Protein 3R1X (pdb70)

Radius of gyration: 31.53 Å; Cα contacts (8 Å, |Δi|>4): 2637; chains: 4; bounding box: 79×83×68 Å

Secondary structure (DSSP, 8-state):
-----EEEEEEE-SS-EEEEEEETTEEEEEEEES--TT--TT--HHHHHHHHTTTT--SS--B-----STTSSS--PPEESSEEHHHHHHSPEEEETTEEE---EEEEETTEEE---HHHHHHHHHHHS--SEE---SSEEEEEE-SSEEEEEEEE-HHHHHHIIIIISGGGTT-------HHHHHHHHHHHHT-SS-HHHHHHHHHHHHTTSS-GGGHHHHHHHHHHHHHHHHHTTTS--SSPEEEEE-HHHHHHHHHHHHHTT--EEEEEHHHHHHHHHHHHHHHHH-/--EEEEEEE-SS-EEEEEEETTEEEEEEEES--TT--TT--HHHHHHHHTTTT--SS--B-----STTSSS--PPEESSEEGGGGGGSPEEEETTEEE---EEEEETTEEE---HHHHHHHHHHHS--SEE---TTEEEEEE-SSEEEEEEEE-HHHHHHHHHHSSSSSTT-------HHHHHHHHHHHHH-SS-HHHHHHHHHHHHTTSS-GGGHHHHHHHHHHHHHHHHHTTTS--SSPEEEEE-HHHHHHHHHHHHHTT--EEEEEHHHHHHHHHHHHHHHHH-/--EEEEEEE-SS-EEEEEEETTEEEEEEEES--TT--TT--HHHHHHHHTTTT--SS--B-----STTSSS--PPEESSEEGGGGGGSPEEEETTEEE---EEEEETTEEE---HHHHHHHHHHHS--SEE---SSEEEEEE-SSEEEEEEEE-HHHHHHIIIIISTTTTT-------HHHHHHHHHHHHT-SS-HHHHHHHHHHHHTTSS-GGGHHHHHHHHHHHHHHHHHTTTT--SSPEEEEE-HHHHHHHHHHHHHTT--EEEEEHHHHHHHHHHHHHHHHH-/--EEEEEEE-SS-EEEEEEETTEEEEEEEES--TT--SS--HHHHHHHHTTTS--TT--B-----STTSSS--PPEESSEEHHHHTTSPEE-SSSBEE---EEEEETTEEE---HHHHHHHHHHHS--SEE---TTEEEEEE-SSEEEEEEEE-HHHHHHHHHHSSGGGTT-------HHHHHHHHHHHHT-SS-HHHHHHHHHHHHTTSS-GGGHHHHHHHHHHHHHHHHHTTTT--SS-EEEEE-HHHHHHHHHHHHHTT--EEEEEHHHHHHHHHHHHHHHHH-

CATH classification: 3.30.420.300 (+1 more: 3.30.420.310)

Structure (mmCIF, N/CA/C/O backbone):
data_3R1X
#
_entry.id   3R1X
#
_cell.length_a   85.509
_cell.length_b   134.026
_cell.length_c   139.906
_cell.angle_alpha   90.00
_cell.angle_beta   90.00
_cell.angle_gamma   90.00
#
_symmetry.space_group_name_H-M   'P 21 21 21'
#
loop_
_entity.id
_entity.type
_entity.pdbx_description
1 polymer '2-oxo-3-deoxygalactonate kinase'
2 non-polymer 'FORMIC ACID'
3 non-polymer GLYCEROL
4 water water
#
loop_
_atom_site.group_PDB
_atom_site.id
_atom_site.type_symbol
_atom_site.label_atom_id
_atom_site.label_alt_id
_atom_site.label_comp_id
_atom_site.label_asym_id
_atom_site.label_entity_id
_atom_site.label_seq_id
_atom_site.pdbx_PDB_ins_code
_atom_site.Cartn_x
_atom_site.Cartn_y
_atom_site.Cartn_z
_atom_site.occupancy
_atom_site.B_iso_or_equiv
_atom_site.auth_seq_id
_atom_site.auth_comp_id
_atom_site.auth_asym_id
_atom_site.auth_atom_id
_atom_site.pdbx_PDB_model_num
ATOM 1 N N . SER A 1 1 ? 75.863 112.092 14.803 1.00 70.97 -2 SER A N 1
ATOM 2 C CA . SER A 1 1 ? 75.803 111.367 16.101 1.00 68.72 -2 SER A CA 1
ATOM 3 C C . SER A 1 1 ? 74.430 111.577 16.792 1.00 64.92 -2 SER A C 1
ATOM 4 O O . SER A 1 1 ? 73.622 112.410 16.355 1.00 64.83 -2 SER A O 1
ATOM 7 N N . ASN A 1 2 ? 74.163 110.819 17.861 1.00 62.41 -1 ASN A N 1
ATOM 8 C CA . ASN A 1 2 ? 72.788 110.685 18.408 1.00 58.56 -1 ASN A CA 1
ATOM 9 C C . ASN A 1 2 ? 72.555 111.664 19.558 1.00 55.57 -1 ASN A C 1
ATOM 10 O O . ASN A 1 2 ? 73.067 111.459 20.662 1.00 54.31 -1 ASN A O 1
ATOM 15 N N . ALA A 1 3 ? 71.770 112.708 19.317 1.00 53.60 0 ALA A N 1
ATOM 16 C CA . ALA A 1 3 ? 71.538 113.732 20.333 1.00 51.34 0 ALA A CA 1
ATOM 17 C C . ALA A 1 3 ? 70.787 113.201 21.563 1.00 49.24 0 ALA A C 1
ATOM 18 O O . ALA A 1 3 ? 70.889 113.791 22.647 1.00 47.97 0 ALA A O 1
ATOM 36 N N . THR A 1 5 ? 71.351 110.664 23.259 1.00 49.44 2 THR A N 1
ATOM 37 C CA . THR A 1 5 ? 72.283 110.165 24.279 1.00 49.17 2 THR A CA 1
ATOM 38 C C . THR A 1 5 ? 73.036 111.322 24.935 1.00 47.81 2 THR A C 1
ATOM 39 O O . THR A 1 5 ? 73.825 111.083 25.830 1.00 48.18 2 THR A O 1
ATOM 43 N N . ALA A 1 6 ? 72.787 112.565 24.507 1.00 46.09 3 ALA A N 1
ATOM 44 C CA . ALA A 1 6 ? 73.508 113.715 25.042 1.00 46.48 3 ALA A CA 1
ATOM 45 C C . ALA A 1 6 ? 72.863 114.180 26.343 1.00 44.41 3 ALA A C 1
ATOM 46 O O . ALA A 1 6 ? 71.637 114.179 26.466 1.00 44.18 3 ALA A O 1
ATOM 48 N N A ARG A 1 7 ? 73.694 114.513 27.324 0.54 44.35 4 ARG A N 1
ATOM 49 N N B ARG A 1 7 ? 73.678 114.522 27.332 0.46 44.46 4 ARG A N 1
ATOM 50 C CA A ARG A 1 7 ? 73.223 115.121 28.550 0.54 42.64 4 ARG A CA 1
ATOM 51 C CA B ARG A 1 7 ? 73.162 115.077 28.567 0.46 42.80 4 ARG A CA 1
ATOM 52 C C A ARG A 1 7 ? 73.024 116.589 28.227 0.54 41.78 4 ARG A C 1
ATOM 53 C C B ARG A 1 7 ? 73.110 116.584 28.372 0.46 41.92 4 ARG A C 1
ATOM 54 O O A ARG A 1 7 ? 73.720 117.140 27.370 0.54 42.21 4 ARG A O 1
ATOM 55 O O B ARG A 1 7 ? 73.999 117.159 27.740 0.46 42.43 4 ARG A O 1
ATOM 70 N N . TYR A 1 8 ? 72.053 117.211 28.883 1.00 40.38 5 TYR A N 1
ATOM 71 C CA . TYR A 1 8 ? 71.930 118.683 28.869 1.00 40.07 5 TYR A CA 1
ATOM 72 C C . TYR A 1 8 ? 71.278 119.140 30.170 1.00 38.75 5 TYR A C 1
ATOM 73 O O . TYR A 1 8 ? 70.619 118.345 30.854 1.00 39.53 5 TYR A O 1
ATOM 82 N N . ILE A 1 9 ? 71.439 120.415 30.497 1.00 38.46 6 ILE A N 1
ATOM 83 C CA . ILE A 1 9 ? 70.838 120.988 31.694 1.00 37.89 6 ILE A CA 1
ATOM 84 C C . ILE A 1 9 ? 69.852 122.066 31.255 1.00 37.43 6 ILE A C 1
ATOM 85 O O . ILE A 1 9 ? 70.194 122.945 30.458 1.00 38.63 6 ILE A O 1
ATOM 90 N N . ALA A 1 10 ? 68.619 121.946 31.722 1.00 36.61 7 ALA A N 1
ATOM 91 C CA . ALA A 1 10 ? 67.546 122.905 31.420 1.00 36.90 7 ALA A CA 1
ATOM 92 C C . ALA A 1 10 ? 67.396 123.772 32.659 1.00 36.34 7 ALA A C 1
ATOM 93 O O . ALA A 1 10 ? 67.372 123.251 33.750 1.00 36.81 7 ALA A O 1
ATOM 95 N N . ILE A 1 11 ? 67.310 125.094 32.473 1.00 36.99 8 ILE A N 1
ATOM 96 C CA . ILE A 1 11 ? 67.099 126.038 33.571 1.00 36.00 8 ILE A CA 1
ATOM 97 C C . ILE A 1 11 ? 65.928 126.930 33.220 1.00 36.31 8 ILE A C 1
ATOM 98 O O . ILE A 1 11 ? 65.846 127.424 32.100 1.00 34.71 8 ILE A O 1
ATOM 103 N N . ASP A 1 12 ? 65.014 127.121 34.189 1.00 36.35 9 ASP A N 1
ATOM 104 C CA . ASP A 1 12 ? 63.983 128.154 34.104 1.00 36.91 9 ASP A CA 1
ATOM 105 C C . ASP A 1 12 ? 64.251 129.098 35.266 1.00 37.67 9 ASP A C 1
ATOM 106 O O . ASP A 1 12 ? 64.052 128.737 36.434 1.00 35.41 9 ASP A O 1
ATOM 111 N N . TRP A 1 13 ? 64.802 130.276 34.951 1.00 37.82 10 TRP A N 1
ATOM 112 C CA . TRP A 1 13 ? 65.272 131.182 35.988 1.00 38.26 10 TRP A CA 1
ATOM 113 C C . TRP A 1 13 ? 64.417 132.454 36.038 1.00 38.96 10 TRP A C 1
ATOM 114 O O . TRP A 1 13 ? 64.595 133.382 35.238 1.00 38.91 10 TRP A O 1
ATOM 125 N N . GLY A 1 14 ? 63.461 132.486 36.952 1.00 39.17 11 GLY A N 1
ATOM 126 C CA . GLY A 1 14 ? 62.536 133.636 37.049 1.00 40.97 11 GLY A CA 1
ATOM 127 C C . GLY A 1 14 ? 63.032 134.719 38.007 1.00 41.89 11 GLY A C 1
ATOM 128 O O . GLY A 1 14 ? 64.134 134.636 38.565 1.00 41.48 11 GLY A O 1
ATOM 129 N N . SER A 1 15 ? 62.219 135.744 38.206 1.00 44.08 12 SER A N 1
ATOM 130 C CA . SER A 1 15 ? 62.561 136.805 39.147 1.00 45.57 12 SER A CA 1
ATOM 131 C C . SER A 1 15 ? 62.613 136.286 40.584 1.00 45.50 12 SER A C 1
ATOM 132 O O . SER A 1 15 ? 63.395 136.792 41.368 1.00 45.66 12 SER A O 1
ATOM 135 N N . THR A 1 16 ? 61.828 135.258 40.922 1.00 45.27 13 THR A N 1
ATOM 136 C CA . THR A 1 16 ? 61.720 134.795 42.336 1.00 47.97 13 THR A CA 1
ATOM 137 C C . THR A 1 16 ? 61.821 133.279 42.580 1.00 47.37 13 THR A C 1
ATOM 138 O O . THR A 1 16 ? 61.670 132.846 43.714 1.00 50.28 13 THR A O 1
ATOM 142 N N . ASN A 1 17 ? 62.075 132.480 41.542 1.00 45.99 14 ASN A N 1
ATOM 143 C CA . ASN A 1 17 ? 62.215 131.020 41.652 1.00 45.23 14 ASN A CA 1
ATOM 144 C C . ASN A 1 17 ? 63.264 130.602 40.605 1.00 42.49 14 ASN A C 1
ATOM 145 O O . ASN A 1 17 ? 63.435 131.254 39.566 1.00 41.46 14 ASN A O 1
ATOM 150 N N . LEU A 1 18 ? 63.991 129.541 40.899 1.00 40.71 15 LEU A N 1
ATOM 151 C CA . LEU A 1 18 ? 64.946 128.954 39.979 1.00 38.69 15 LEU A CA 1
ATOM 152 C C . LEU A 1 18 ? 64.663 127.458 39.973 1.00 37.77 15 LEU A C 1
ATOM 153 O O . LEU A 1 18 ? 64.589 126.843 41.042 1.00 37.90 15 LEU A O 1
ATOM 158 N N . ARG A 1 19 ? 64.481 126.893 38.785 1.00 36.62 16 ARG A N 1
ATOM 159 C CA . ARG A 1 19 ? 64.329 125.441 38.603 1.00 36.51 16 ARG A CA 1
ATOM 160 C C . ARG A 1 19 ? 65.355 124.929 37.611 1.00 35.79 16 ARG A C 1
ATOM 161 O O . ARG A 1 19 ? 65.620 125.568 36.607 1.00 35.34 16 ARG A O 1
ATOM 169 N N . ALA A 1 20 ? 65.939 123.774 37.909 1.00 36.90 17 ALA A N 1
ATOM 170 C CA . ALA A 1 20 ? 67.003 123.186 37.099 1.00 36.29 17 ALA A CA 1
ATOM 171 C C . ALA A 1 20 ? 66.669 121.696 36.928 1.00 36.55 17 ALA A C 1
ATOM 172 O O . ALA A 1 20 ? 66.137 121.065 37.839 1.00 36.20 17 ALA A O 1
ATOM 174 N N . TRP A 1 21 ? 66.955 121.174 35.736 1.00 36.13 18 TRP A N 1
ATOM 175 C CA . TRP A 1 21 ? 66.760 119.773 35.427 1.00 36.43 18 TRP A CA 1
ATOM 176 C C . TRP A 1 21 ? 67.968 119.265 34.656 1.00 36.88 18 TRP A C 1
ATOM 177 O O . TRP A 1 21 ? 68.415 119.922 33.712 1.00 37.68 18 TRP A O 1
ATOM 188 N N . LEU A 1 22 ? 68.474 118.085 35.040 1.00 38.21 19 LEU A N 1
ATOM 189 C CA . LEU A 1 22 ? 69.489 117.348 34.251 1.00 37.21 19 LEU A CA 1
ATOM 190 C C . LEU A 1 22 ? 68.770 116.294 33.448 1.00 37.64 19 LEU A C 1
ATOM 191 O O . LEU A 1 22 ? 68.108 115.424 34.029 1.00 37.90 19 LEU A O 1
ATOM 196 N N . TYR A 1 23 ? 68.925 116.347 32.126 1.00 37.00 20 TYR A N 1
ATOM 197 C CA . TYR A 1 23 ? 68.316 115.425 31.219 1.00 37.00 20 TYR A CA 1
ATOM 198 C C . TYR A 1 23 ? 69.317 114.669 30.373 1.00 39.11 20 TYR A C 1
ATOM 199 O O . TYR A 1 23 ? 70.429 115.155 30.110 1.00 39.12 20 TYR A O 1
ATOM 208 N N . GLN A 1 24 ? 68.905 113.483 29.938 1.00 39.59 21 GLN A N 1
ATOM 209 C CA . GLN A 1 24 ? 69.589 112.763 28.903 1.00 40.71 21 GLN A CA 1
ATOM 210 C C . GLN A 1 24 ? 68.516 112.279 27.990 1.00 40.73 21 GLN A C 1
ATOM 211 O O . GLN A 1 24 ? 67.760 111.379 28.356 1.00 41.32 21 GLN A O 1
ATOM 217 N N . GLY A 1 25 ? 68.424 112.894 26.820 1.00 39.65 22 GLY A N 1
ATOM 218 C CA . GLY A 1 25 ? 67.304 112.668 25.921 1.00 40.91 22 GLY A CA 1
ATOM 219 C C . GLY A 1 25 ? 65.993 113.094 26.561 1.00 40.21 22 GLY A C 1
ATOM 220 O O . GLY A 1 25 ? 65.864 114.244 26.980 1.00 39.52 22 GLY A O 1
ATOM 221 N N . GLU A 1 26 ? 65.024 112.165 26.634 1.00 39.57 23 GLU A N 1
ATOM 222 C CA . GLU A 1 26 ? 63.747 112.455 27.261 1.00 38.91 23 GLU A CA 1
ATOM 223 C C . GLU A 1 26 ? 63.737 112.047 28.736 1.00 38.70 23 GLU A C 1
ATOM 224 O O . GLU A 1 26 ? 62.703 112.129 29.368 1.00 40.10 23 GLU A O 1
ATOM 230 N N . GLU A 1 27 ? 64.874 111.611 29.268 1.00 38.04 24 GLU A N 1
ATOM 231 C CA . GLU A 1 27 ? 64.972 111.100 30.638 1.00 38.53 24 GLU A CA 1
ATOM 232 C C . GLU A 1 27 ? 65.423 112.213 31.553 1.00 38.62 24 GLU A C 1
ATOM 233 O O . GLU A 1 27 ? 66.507 112.792 31.352 1.00 36.84 24 GLU A O 1
ATOM 239 N N . CYS A 1 28 ? 64.602 112.534 32.550 1.00 39.33 25 CYS A N 1
ATOM 240 C CA . CYS A 1 28 ? 64.977 113.556 33.537 1.00 39.14 25 CYS A CA 1
ATOM 241 C C . CYS A 1 28 ? 65.765 112.805 34.631 1.00 39.94 25 CYS A C 1
ATOM 242 O O . CYS A 1 28 ? 65.193 112.032 35.376 1.00 40.12 25 CYS A O 1
ATOM 245 N N . LEU A 1 29 ? 67.082 112.975 34.643 1.00 39.84 26 LEU A N 1
ATOM 246 C CA . LEU A 1 29 ? 67.974 112.281 35.571 1.00 41.88 26 LEU A CA 1
ATOM 247 C C . LEU A 1 29 ? 67.871 112.869 36.996 1.00 42.85 26 LEU A C 1
ATOM 248 O O . LEU A 1 29 ? 67.909 112.128 37.964 1.00 44.07 26 LEU A O 1
ATOM 253 N N . GLU A 1 30 ? 67.782 114.195 37.108 1.00 41.84 27 GLU A N 1
ATOM 254 C CA . GLU A 1 30 ? 67.587 114.843 38.398 1.00 42.97 27 GLU A CA 1
ATOM 255 C C . GLU A 1 30 ? 66.953 116.210 38.227 1.00 41.02 27 GLU A C 1
ATOM 256 O O . GLU A 1 30 ? 67.136 116.859 37.201 1.00 39.75 27 GLU A O 1
ATOM 262 N N . SER A 1 31 ? 66.230 116.655 39.242 1.00 41.45 28 SER A N 1
ATOM 263 C CA . SER A 1 31 ? 65.744 118.031 39.261 1.00 40.95 28 SER A CA 1
ATOM 264 C C . SER A 1 31 ? 66.011 118.734 40.603 1.00 41.65 28 SER A C 1
ATOM 265 O O . SER A 1 31 ? 66.029 118.069 41.643 1.00 42.39 28 SER A O 1
ATOM 268 N N . ARG A 1 32 ? 66.237 120.056 40.546 1.00 40.65 29 ARG A N 1
ATOM 269 C CA . ARG A 1 32 ? 66.513 120.891 41.724 1.00 42.28 29 ARG A CA 1
ATOM 270 C C . ARG A 1 32 ? 65.815 122.244 41.618 1.00 41.89 29 ARG A C 1
ATOM 271 O O . ARG A 1 32 ? 65.581 122.725 40.513 1.00 41.82 29 ARG A O 1
ATOM 279 N N . GLN A 1 33 ? 65.515 122.857 42.767 1.00 43.44 30 GLN A N 1
ATOM 280 C CA . GLN A 1 33 ? 64.845 124.163 42.823 1.00 43.97 30 GLN A CA 1
ATOM 281 C C . GLN A 1 33 ? 65.493 124.990 43.893 1.00 45.52 30 GLN A C 1
ATOM 282 O O . GLN A 1 33 ? 66.058 124.439 44.829 1.00 45.98 30 GLN A O 1
ATOM 288 N N . SER A 1 34 ? 65.373 126.308 43.753 1.00 45.17 31 SER A N 1
ATOM 289 C CA . SER A 1 34 ? 65.965 127.260 44.697 1.00 46.95 31 SER A CA 1
ATOM 290 C C . SER A 1 34 ? 65.097 128.514 44.686 1.00 46.88 31 SER A C 1
ATOM 291 O O . SER A 1 34 ? 64.488 128.845 43.677 1.00 45.57 31 SER A O 1
ATOM 294 N N . GLU A 1 35 ? 65.045 129.196 45.819 1.00 48.30 32 GLU A N 1
ATOM 295 C CA . GLU A 1 35 ? 64.324 130.445 45.937 1.00 49.00 32 GLU A CA 1
ATOM 296 C C . GLU A 1 35 ? 65.156 131.598 45.408 1.00 47.87 32 GLU A C 1
ATOM 297 O O . GLU A 1 35 ? 64.707 132.737 45.498 1.00 48.97 32 GLU A O 1
ATOM 303 N N . ALA A 1 36 ? 66.375 131.308 44.933 1.00 46.17 33 ALA A N 1
ATOM 304 C CA . ALA A 1 36 ? 67.305 132.305 44.383 1.00 45.63 33 ALA A CA 1
ATOM 305 C C . ALA A 1 36 ? 66.979 132.764 42.939 1.00 44.02 33 ALA A C 1
ATOM 306 O O . ALA A 1 36 ? 67.814 132.654 42.032 1.00 43.08 33 ALA A O 1
ATOM 308 N N . GLY A 1 37 ? 65.783 133.318 42.736 1.00 43.92 34 GLY A N 1
ATOM 309 C CA . GLY A 1 37 ? 65.441 133.999 41.478 1.00 43.01 34 GLY A CA 1
ATOM 310 C C . GLY A 1 37 ? 66.379 135.181 41.280 1.00 43.43 34 GLY A C 1
ATOM 311 O O . GLY A 1 37 ? 67.121 135.532 42.202 1.00 44.56 34 GLY A O 1
ATOM 312 N N . VAL A 1 38 ? 66.371 135.801 40.101 1.00 42.69 35 VAL A N 1
ATOM 313 C CA . VAL A 1 38 ? 67.348 136.872 39.813 1.00 44.47 35 VAL A CA 1
ATOM 314 C C . VAL A 1 38 ? 67.192 138.168 40.623 1.00 46.56 35 VAL A C 1
ATOM 315 O O . VAL A 1 38 ? 68.140 138.922 40.742 1.00 48.11 35 VAL A O 1
ATOM 319 N N . THR A 1 39 ? 66.012 138.442 41.172 1.00 48.07 36 THR A N 1
ATOM 320 C CA . THR A 1 39 ? 65.837 139.615 42.048 1.00 50.57 36 THR A CA 1
ATOM 321 C C . THR A 1 39 ? 65.907 139.260 43.555 1.00 51.63 36 THR A C 1
ATOM 322 O O . THR A 1 39 ? 65.701 140.137 44.425 1.00 54.32 36 THR A O 1
ATOM 326 N N A ARG A 1 40 ? 66.207 137.988 43.836 0.53 53.32 37 ARG A N 1
ATOM 327 N N B ARG A 1 40 ? 66.186 137.995 43.855 0.47 53.50 37 ARG A N 1
ATOM 328 C CA A ARG A 1 40 ? 66.241 137.409 45.183 0.53 53.23 37 ARG A CA 1
ATOM 329 C CA B ARG A 1 40 ? 66.277 137.498 45.223 0.47 53.54 37 ARG A CA 1
ATOM 330 C C A ARG A 1 40 ? 67.566 136.684 45.429 0.53 51.24 37 ARG A C 1
ATOM 331 C C B ARG A 1 40 ? 67.546 136.673 45.388 0.47 51.37 37 ARG A C 1
ATOM 332 O O A ARG A 1 40 ? 67.605 135.693 46.158 0.53 51.21 37 ARG A O 1
ATOM 333 O O B ARG A 1 40 ? 67.520 135.611 46.009 0.47 51.21 37 ARG A O 1
ATOM 348 N N . LEU A 1 41 ? 68.649 137.147 44.810 1.00 49.86 38 LEU A N 1
ATOM 349 C CA . LEU A 1 41 ? 69.909 136.421 44.877 1.00 48.60 38 LEU A CA 1
ATOM 350 C C . LEU A 1 41 ? 70.605 136.634 46.210 1.00 50.31 38 LEU A C 1
ATOM 351 O O . LEU A 1 41 ? 71.635 135.998 46.478 1.00 49.84 38 LEU A O 1
ATOM 356 N N . ASN A 1 42 ? 70.086 137.570 47.010 1.00 52.24 39 ASN A N 1
ATOM 357 C CA . ASN A 1 42 ? 70.648 137.894 48.324 1.00 54.43 39 ASN A CA 1
ATOM 358 C C . ASN A 1 42 ? 72.133 138.232 48.278 1.00 54.06 39 ASN A C 1
ATOM 359 O O . ASN A 1 42 ? 72.917 137.788 49.125 1.00 54.58 39 ASN A O 1
ATOM 364 N N . GLY A 1 43 ? 72.538 138.977 47.252 1.00 52.96 40 GLY A N 1
ATOM 365 C CA . GLY A 1 43 ? 73.941 139.382 47.163 1.00 53.87 40 GLY A CA 1
ATOM 366 C C . GLY A 1 43 ? 74.931 138.442 46.484 1.00 53.20 40 GLY A C 1
ATOM 367 O O . GLY A 1 43 ? 76.090 138.793 46.366 1.00 53.33 40 GLY A O 1
ATOM 368 N N A ARG A 1 44 ? 74.479 137.262 46.052 0.58 51.86 41 ARG A N 1
ATOM 369 N N B ARG A 1 44 ? 74.483 137.268 46.036 0.42 51.79 41 ARG A N 1
ATOM 370 C CA A ARG A 1 44 ? 75.341 136.342 45.303 0.58 51.91 41 ARG A CA 1
ATOM 371 C CA B ARG A 1 44 ? 75.361 136.316 45.344 0.42 51.73 41 ARG A CA 1
ATOM 372 C C A ARG A 1 44 ? 75.299 136.681 43.812 0.58 51.35 41 ARG A C 1
ATOM 373 C C B ARG A 1 44 ? 75.256 136.505 43.815 0.42 51.01 41 ARG A C 1
ATOM 374 O O A ARG A 1 44 ? 74.290 137.195 43.314 0.58 50.70 41 ARG A O 1
ATOM 375 O O B ARG A 1 44 ? 74.157 136.746 43.294 0.42 49.92 41 ARG A O 1
ATOM 390 N N . SER A 1 45 ? 76.376 136.376 43.097 1.00 51.42 42 SER A N 1
ATOM 391 C CA . SER A 1 45 ? 76.349 136.496 41.647 1.00 52.21 42 SER A CA 1
ATOM 392 C C . SER A 1 45 ? 75.503 135.363 41.027 1.00 50.79 42 SER A C 1
ATOM 393 O O . SER A 1 45 ? 75.434 134.273 41.584 1.00 49.71 42 SER A O 1
ATOM 396 N N . PRO A 1 46 ? 74.868 135.625 39.878 1.00 50.40 43 PRO A N 1
ATOM 397 C CA . PRO A 1 46 ? 74.237 134.555 39.140 1.00 49.04 43 PRO A CA 1
ATOM 398 C C . PRO A 1 46 ? 75.175 133.381 38.852 1.00 48.93 43 PRO A C 1
ATOM 399 O O . PRO A 1 46 ? 74.740 132.209 38.932 1.00 46.54 43 PRO A O 1
ATOM 403 N N . ALA A 1 47 ? 76.438 133.666 38.528 1.00 49.93 44 ALA A N 1
ATOM 404 C CA . ALA A 1 47 ? 77.378 132.578 38.204 1.00 50.71 44 ALA A CA 1
ATOM 405 C C . ALA A 1 47 ? 77.555 131.617 39.406 1.00 50.52 44 ALA A C 1
ATOM 406 O O . ALA A 1 47 ? 77.613 130.384 39.245 1.00 50.19 44 ALA A O 1
ATOM 408 N N . ALA A 1 48 ? 77.603 132.181 40.611 1.00 50.17 45 ALA A N 1
ATOM 409 C CA . ALA A 1 48 ? 77.791 131.363 41.807 1.00 50.12 45 ALA A CA 1
ATOM 410 C C . ALA A 1 48 ? 76.538 130.513 42.052 1.00 47.20 45 ALA A C 1
ATOM 411 O O . ALA A 1 48 ? 76.625 129.336 42.399 1.00 48.16 45 ALA A O 1
ATOM 413 N N . VAL A 1 49 ? 75.370 131.115 41.878 1.00 45.27 46 VAL A N 1
ATOM 414 C CA . VAL A 1 49 ? 74.101 130.421 42.086 1.00 43.85 46 VAL A CA 1
ATOM 415 C C . VAL A 1 49 ? 73.935 129.294 41.088 1.00 43.68 46 VAL A C 1
ATOM 416 O O . VAL A 1 49 ? 73.517 128.188 41.465 1.00 43.20 46 VAL A O 1
ATOM 420 N N . LEU A 1 50 ? 74.266 129.532 39.821 1.00 42.85 47 LEU A N 1
ATOM 421 C CA . LEU A 1 50 ? 74.184 128.439 38.854 1.00 42.67 47 LEU A CA 1
ATOM 422 C C . LEU A 1 50 ? 75.127 127.297 39.199 1.00 44.02 47 LEU A C 1
ATOM 423 O O . LEU A 1 50 ? 74.719 126.126 39.099 1.00 43.91 47 LEU A O 1
ATOM 428 N N . ALA A 1 51 ? 76.382 127.602 39.532 1.00 45.81 48 ALA A N 1
ATOM 429 C CA . ALA A 1 51 ? 77.335 126.543 39.926 1.00 47.85 48 ALA A CA 1
ATOM 430 C C . ALA A 1 51 ? 76.849 125.727 41.127 1.00 47.61 48 ALA A C 1
ATOM 431 O O . ALA A 1 51 ? 77.119 124.537 41.201 1.00 48.04 48 ALA A O 1
ATOM 433 N N . GLU A 1 52 ? 76.167 126.361 42.067 1.00 46.89 49 GLU A N 1
ATOM 434 C CA . GLU A 1 52 ? 75.681 125.625 43.230 1.00 49.15 49 GLU A CA 1
ATOM 435 C C . GLU A 1 52 ? 74.595 124.647 42.823 1.00 47.86 49 GLU A C 1
ATOM 436 O O . GLU A 1 52 ? 74.667 123.477 43.196 1.00 48.40 49 GLU A O 1
ATOM 442 N N . ILE A 1 53 ? 73.615 125.121 42.042 1.00 45.92 50 ILE A N 1
ATOM 443 C CA . ILE A 1 53 ? 72.485 124.284 41.684 1.00 44.92 50 ILE A CA 1
ATOM 444 C C . ILE A 1 53 ? 72.826 123.199 40.642 1.00 44.93 50 ILE A C 1
ATOM 445 O O . ILE A 1 53 ? 72.062 122.219 40.518 1.00 45.34 50 ILE A O 1
ATOM 450 N N . THR A 1 54 ? 73.916 123.373 39.884 1.00 43.83 51 THR A N 1
ATOM 451 C CA . THR A 1 54 ? 74.349 122.340 38.940 1.00 44.57 51 THR A CA 1
ATOM 452 C C . THR A 1 54 ? 75.554 121.523 39.441 1.00 46.94 51 THR A C 1
ATOM 453 O O . THR A 1 54 ? 76.168 120.819 38.677 1.00 47.15 51 THR A O 1
ATOM 457 N N . GLN A 1 55 ? 75.876 121.612 40.726 1.00 49.08 52 GLN A N 1
ATOM 458 C CA . GLN A 1 55 ? 76.973 120.850 41.321 1.00 53.27 52 GLN A CA 1
ATOM 459 C C . GLN A 1 55 ? 76.832 119.348 41.087 1.00 54.33 52 GLN A C 1
ATOM 460 O O . GLN A 1 55 ? 75.764 118.797 41.292 1.00 54.07 52 GLN A O 1
ATOM 466 N N . HIS A 1 56 ? 77.911 118.707 40.641 1.00 56.86 53 HIS A N 1
ATOM 467 C CA . HIS A 1 56 ? 77.997 117.251 40.344 1.00 58.93 53 HIS A CA 1
ATOM 468 C C . HIS A 1 56 ? 77.361 116.855 39.005 1.00 57.29 53 HIS A C 1
ATOM 469 O O . HIS A 1 56 ? 77.446 115.695 38.600 1.00 57.54 53 HIS A O 1
ATOM 476 N N . TRP A 1 57 ? 76.742 117.825 38.323 1.00 54.26 54 TRP A N 1
ATOM 477 C CA . TRP A 1 57 ? 76.099 117.601 37.022 1.00 53.50 54 TRP A CA 1
ATOM 478 C C . TRP A 1 57 ? 77.000 117.961 35.822 1.00 55.86 54 TRP A C 1
ATOM 479 O O . TRP A 1 57 ? 76.819 117.449 34.720 1.00 55.31 54 TRP A O 1
ATOM 490 N N A ARG A 1 58 ? 77.932 118.887 36.039 0.48 57.92 55 ARG A N 1
ATOM 491 N N B ARG A 1 58 ? 77.955 118.851 36.049 0.52 58.01 55 ARG A N 1
ATOM 492 C CA A ARG A 1 58 ? 78.747 119.471 34.962 0.48 60.54 55 ARG A CA 1
ATOM 493 C CA B ARG A 1 58 ? 78.745 119.399 34.953 0.52 60.67 55 ARG A CA 1
ATOM 494 C C A ARG A 1 58 ? 79.971 118.603 34.658 0.48 65.49 55 ARG A C 1
ATOM 495 C C B ARG A 1 58 ? 79.993 118.588 34.661 0.52 65.58 55 ARG A C 1
ATOM 496 O O A ARG A 1 58 ? 80.530 117.989 35.558 0.48 67.72 55 ARG A O 1
ATOM 497 O O B ARG A 1 58 ? 80.594 118.018 35.563 0.52 67.93 55 ARG A O 1
ATOM 512 N N . ASP A 1 59 ? 80.400 118.575 33.397 1.00 68.49 56 ASP A N 1
ATOM 513 C CA . ASP A 1 59 ? 81.512 117.728 32.974 1.00 74.69 56 ASP A CA 1
ATOM 514 C C . ASP A 1 59 ? 82.230 118.131 31.665 1.00 78.26 56 ASP A C 1
ATOM 515 O O . ASP A 1 59 ? 82.845 117.270 31.030 1.00 81.22 56 ASP A O 1
ATOM 520 N N . GLY A 1 60 ? 82.112 119.399 31.249 1.00 68.61 57 GLY A N 1
ATOM 521 C CA . GLY A 1 60 ? 82.686 119.896 29.973 1.00 69.95 57 GLY A CA 1
ATOM 522 C C . GLY A 1 60 ? 81.767 119.812 28.757 1.00 69.56 57 GLY A C 1
ATOM 523 O O . GLY A 1 60 ? 81.407 120.839 28.112 1.00 69.05 57 GLY A O 1
ATOM 524 N N . ALA A 1 61 ? 81.378 118.579 28.442 1.00 70.14 58 ALA A N 1
ATOM 525 C CA . ALA A 1 61 ? 80.515 118.291 27.291 1.00 69.13 58 ALA A CA 1
ATOM 526 C C . ALA A 1 61 ? 79.040 118.706 27.453 1.00 64.38 58 ALA A C 1
ATOM 527 O O . ALA A 1 61 ? 78.315 118.719 26.452 1.00 65.32 58 ALA A O 1
ATOM 529 N N . THR A 1 62 ? 78.595 119.032 28.673 1.00 59.79 59 THR A N 1
ATOM 530 C CA . THR A 1 62 ? 77.135 119.166 28.974 1.00 55.06 59 THR A CA 1
ATOM 531 C C . THR A 1 62 ? 76.654 120.605 28.930 1.00 50.34 59 THR A C 1
ATOM 532 O O . THR A 1 62 ? 76.994 121.367 29.805 1.00 48.06 59 THR A O 1
ATOM 536 N N . PRO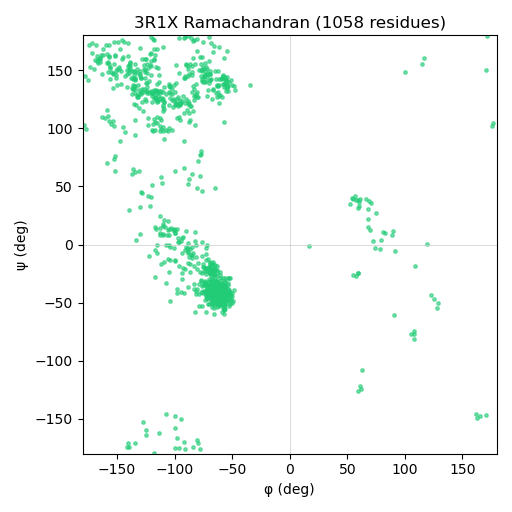 A 1 63 ? 75.864 120.980 27.908 1.00 48.18 60 PRO A N 1
ATOM 537 C CA . PRO A 1 63 ? 75.451 122.376 27.813 1.00 45.50 60 PRO A CA 1
ATOM 538 C C . PRO A 1 63 ? 74.389 122.774 28.837 1.00 43.51 60 PRO A C 1
ATOM 539 O O . PRO A 1 63 ? 73.580 121.917 29.237 1.00 43.73 60 PRO A O 1
ATOM 543 N N . VAL A 1 64 ? 74.405 124.039 29.251 1.00 40.92 61 VAL A N 1
ATOM 544 C CA . VAL A 1 64 ? 73.378 124.590 30.098 1.00 39.90 61 VAL A CA 1
ATOM 545 C C . VAL A 1 64 ? 72.572 125.568 29.230 1.00 39.84 61 VAL A C 1
ATOM 546 O O . VAL A 1 64 ? 73.135 126.509 28.646 1.00 39.73 61 VAL A O 1
ATOM 550 N N . VAL A 1 65 ? 71.264 125.325 29.132 1.00 39.05 62 VAL A N 1
ATOM 551 C CA . VAL A 1 65 ? 70.354 126.129 28.341 1.00 38.20 62 VAL A CA 1
ATOM 552 C C . VAL A 1 65 ? 69.338 126.765 29.285 1.00 36.92 62 VAL A C 1
ATOM 553 O O . VAL A 1 65 ? 68.614 126.056 29.973 1.00 37.36 62 VAL A O 1
ATOM 565 N N . ALA A 1 67 ? 66.278 129.684 30.267 1.00 35.54 64 ALA A N 1
ATOM 566 C CA . ALA A 1 67 ? 65.144 130.521 29.857 1.00 35.21 64 ALA A CA 1
ATOM 567 C C . ALA A 1 67 ? 64.802 131.485 30.963 1.00 35.49 64 ALA A C 1
ATOM 568 O O . ALA A 1 67 ? 65.006 131.171 32.125 1.00 36.33 64 ALA A O 1
ATOM 570 N N . GLY A 1 68 ? 64.264 132.656 30.596 1.00 35.00 65 GLY A N 1
ATOM 571 C CA . GLY A 1 68 ? 63.547 133.526 31.523 1.00 34.98 65 GLY A CA 1
ATOM 572 C C . GLY A 1 68 ? 64.329 134.784 31.886 1.00 36.00 65 GLY A C 1
ATOM 573 O O . GLY A 1 68 ? 65.188 135.264 31.134 1.00 36.17 65 GLY A O 1
ATOM 582 N N . VAL A 1 70 ? 66.728 135.484 33.657 1.00 36.78 67 VAL A N 1
ATOM 583 C CA . VAL A 1 70 ? 68.155 135.431 33.649 1.00 37.05 67 VAL A CA 1
ATOM 584 C C . VAL A 1 70 ? 68.754 136.214 32.448 1.00 37.16 67 VAL A C 1
ATOM 585 O O . VAL A 1 70 ? 69.862 136.727 32.541 1.00 37.58 67 VAL A O 1
ATOM 589 N N . GLY A 1 71 ? 68.004 136.337 31.346 1.00 36.79 68 GLY A N 1
ATOM 590 C CA . GLY A 1 71 ? 68.424 137.166 30.204 1.00 36.43 68 GLY A CA 1
ATOM 591 C C . GLY A 1 71 ? 67.836 138.578 30.125 1.00 37.69 68 GLY A C 1
ATOM 592 O O . GLY A 1 71 ? 68.015 139.267 29.116 1.00 38.44 68 GLY A O 1
ATOM 593 N N . SER A 1 72 ? 67.218 139.042 31.206 1.00 36.90 69 SER A N 1
ATOM 594 C CA . SER A 1 72 ? 66.697 140.414 31.278 1.00 38.25 69 SER A CA 1
ATOM 595 C C . SER A 1 72 ? 67.782 141.368 31.800 1.00 39.23 69 SER A C 1
ATOM 596 O O . SER A 1 72 ? 68.878 140.936 32.153 1.00 38.44 69 SER A O 1
ATOM 599 N N . ASN A 1 73 ? 67.459 142.641 31.898 1.00 41.54 70 ASN A N 1
ATOM 600 C CA . ASN A 1 73 ? 68.399 143.620 32.445 1.00 45.21 70 ASN A CA 1
ATOM 601 C C . ASN A 1 73 ? 68.585 143.506 33.971 1.00 45.58 70 ASN A C 1
ATOM 602 O O . ASN A 1 73 ? 69.423 144.180 34.514 1.00 46.48 70 ASN A O 1
ATOM 607 N N . VAL A 1 74 ? 67.780 142.684 34.661 1.00 43.92 71 VAL A N 1
ATOM 608 C CA . VAL A 1 74 ? 68.017 142.412 36.081 1.00 45.02 71 VAL A CA 1
ATOM 609 C C . VAL A 1 74 ? 68.513 140.959 36.241 1.00 43.48 71 VAL A C 1
ATOM 610 O O . VAL A 1 74 ? 68.431 140.384 37.295 1.00 45.40 71 VAL A O 1
ATOM 614 N N . GLY A 1 75 ? 69.049 140.383 35.180 1.00 42.34 72 GLY A N 1
ATOM 615 C CA . GLY A 1 75 ? 69.527 139.004 35.220 1.00 40.99 72 GLY A CA 1
ATOM 616 C C . GLY A 1 75 ? 71.040 138.916 35.204 1.00 40.74 72 GLY A C 1
ATOM 617 O O . GLY A 1 75 ? 71.716 139.746 35.771 1.00 40.05 72 GLY A O 1
ATOM 618 N N . TRP A 1 76 ? 71.549 137.871 34.550 1.00 39.38 73 TRP A N 1
ATOM 619 C CA . TRP A 1 76 ? 72.969 137.613 34.485 1.00 40.44 73 TRP A CA 1
ATOM 620 C C . TRP A 1 76 ? 73.565 138.457 33.381 1.00 41.67 73 TRP A C 1
ATOM 621 O O . TRP A 1 76 ? 74.486 139.240 33.616 1.00 41.72 73 TRP A O 1
ATOM 632 N N . LYS A 1 77 ? 73.040 138.266 32.172 1.00 41.63 74 LYS A N 1
ATOM 633 C CA . LYS A 1 77 ? 73.480 139.006 30.988 1.00 42.93 74 LYS A CA 1
ATOM 634 C C . LYS A 1 77 ? 72.290 139.226 30.064 1.00 41.41 74 LYS A C 1
ATOM 635 O O . LYS A 1 77 ? 71.504 138.302 29.854 1.00 40.25 74 LYS A O 1
ATOM 641 N N . ILE A 1 78 ? 72.164 140.408 29.484 1.00 41.99 75 ILE A N 1
ATOM 642 C CA . ILE A 1 78 ? 71.035 140.666 28.589 1.00 42.24 75 ILE A CA 1
ATOM 643 C C . ILE A 1 78 ? 71.087 139.745 27.364 1.00 40.47 75 ILE A C 1
ATOM 644 O O . ILE A 1 78 ? 72.104 139.642 26.725 1.00 42.92 75 ILE A O 1
ATOM 649 N N . ALA A 1 79 ? 70.011 139.026 27.084 1.00 38.56 76 ALA A N 1
ATOM 650 C CA . ALA A 1 79 ? 69.888 138.265 25.817 1.00 37.54 76 ALA A CA 1
ATOM 651 C C . ALA A 1 79 ? 68.909 139.091 24.976 1.00 38.08 76 ALA A C 1
ATOM 652 O O . ALA A 1 79 ? 67.715 139.016 25.224 1.00 37.87 76 ALA A O 1
ATOM 654 N N . PRO A 1 80 ? 69.397 139.894 24.012 1.00 39.11 77 PRO A N 1
ATOM 655 C CA . PRO A 1 80 ? 68.442 140.849 23.393 1.00 40.01 77 PRO A CA 1
ATOM 656 C C . PRO A 1 80 ? 67.238 140.206 22.707 1.00 38.46 77 PRO A C 1
ATOM 657 O O . PRO A 1 80 ? 67.357 139.154 22.094 1.00 38.88 77 PRO A O 1
ATOM 661 N N . TYR A 1 81 ? 66.072 140.831 22.809 1.00 39.10 78 TYR A N 1
ATOM 662 C CA . TYR A 1 81 ? 64.857 140.307 22.162 1.00 38.16 78 TYR A CA 1
ATOM 663 C C . TYR A 1 81 ? 65.064 140.122 20.667 1.00 39.15 78 TYR A C 1
ATOM 664 O O . TYR A 1 81 ? 65.679 140.971 20.035 1.00 39.91 78 TYR A O 1
ATOM 673 N N . LEU A 1 82 ? 64.496 139.051 20.096 1.00 38.45 79 LEU A N 1
ATOM 674 C CA . LEU A 1 82 ? 64.422 138.892 18.650 1.00 39.44 79 LEU A CA 1
ATOM 675 C C . LEU A 1 82 ? 63.173 139.563 18.122 1.00 39.65 79 LEU A C 1
ATOM 676 O O . LEU A 1 82 ? 62.069 139.217 18.559 1.00 39.47 79 LEU A O 1
ATOM 681 N N . PRO A 1 83 ? 63.323 140.529 17.197 1.00 40.75 80 PRO A N 1
ATOM 682 C CA . PRO A 1 83 ? 62.127 141.175 16.676 1.00 41.85 80 PRO A CA 1
ATOM 683 C C . PRO A 1 83 ? 61.379 140.264 15.715 1.00 41.51 80 PRO A C 1
ATOM 684 O O . PRO A 1 83 ? 61.987 139.467 14.993 1.00 40.96 80 PRO A O 1
ATOM 688 N N . LEU A 1 84 ? 60.055 140.361 15.776 1.00 41.16 81 LEU A N 1
ATOM 689 C CA . LEU A 1 84 ? 59.160 139.594 14.942 1.00 41.04 81 LEU A CA 1
ATOM 690 C C . LEU A 1 84 ? 58.861 140.349 13.674 1.00 42.54 81 LEU A C 1
ATOM 691 O O . LEU A 1 84 ? 58.923 141.567 13.661 1.00 44.65 81 LEU A O 1
ATOM 696 N N . PRO A 1 85 ? 58.516 139.629 12.600 1.00 43.05 82 PRO A N 1
ATOM 697 C CA . PRO A 1 85 ? 58.464 138.166 12.524 1.00 42.55 82 PRO A CA 1
ATOM 698 C C . PRO A 1 85 ? 59.852 137.495 12.536 1.00 42.71 82 PRO A C 1
ATOM 699 O O . PRO A 1 85 ? 60.809 138.073 12.019 1.00 42.82 82 PRO A O 1
ATOM 703 N N . ALA A 1 86 ? 59.927 136.306 13.141 1.00 41.19 83 ALA A N 1
ATOM 704 C CA . ALA A 1 86 ? 61.163 135.546 13.267 1.00 40.89 83 ALA A CA 1
ATOM 705 C C . ALA A 1 86 ? 60.784 134.103 13.064 1.00 40.96 83 ALA A C 1
ATOM 706 O O . ALA A 1 86 ? 59.666 133.726 13.419 1.00 39.87 83 ALA A O 1
ATOM 708 N N . ALA A 1 87 ? 61.713 133.299 12.530 1.00 41.80 84 ALA A N 1
ATOM 709 C CA . ALA A 1 87 ? 61.504 131.865 12.390 1.00 42.18 84 ALA A CA 1
ATOM 710 C C . ALA A 1 87 ? 61.606 131.207 13.763 1.00 41.02 84 ALA A C 1
ATOM 711 O O . ALA A 1 87 ? 62.402 131.633 14.591 1.00 39.83 84 ALA A O 1
ATOM 713 N N . PHE A 1 88 ? 60.829 130.152 13.993 1.00 40.64 85 PHE A N 1
ATOM 714 C CA . PHE A 1 88 ? 60.999 129.360 15.194 1.00 40.35 85 PHE A CA 1
ATOM 715 C C . PHE A 1 88 ? 62.450 128.961 15.322 1.00 40.95 85 PHE A C 1
ATOM 716 O O . PHE A 1 88 ? 63.013 129.011 16.415 1.00 41.01 85 PHE A O 1
ATOM 724 N N . SER A 1 89 ? 63.050 128.557 14.215 1.00 42.31 86 SER A N 1
ATOM 725 C CA . SER A 1 89 ? 64.426 128.108 14.214 1.00 43.14 86 SER A CA 1
ATOM 726 C C . SER A 1 89 ? 65.442 129.217 14.544 1.00 43.54 86 SER A C 1
ATOM 727 O O . SER A 1 89 ? 66.582 128.882 14.855 1.00 43.72 86 SER A O 1
ATOM 730 N N . ASP A 1 90 ? 65.063 130.505 14.503 1.00 42.48 87 ASP A N 1
ATOM 731 C CA . ASP A 1 90 ? 66.022 131.574 14.879 1.00 43.11 87 ASP A CA 1
ATOM 732 C C . ASP A 1 90 ? 66.364 131.512 16.381 1.00 42.24 87 ASP A C 1
ATOM 733 O O . ASP A 1 90 ? 67.465 131.888 16.791 1.00 43.25 87 ASP A O 1
ATOM 738 N N . ILE A 1 91 ? 65.444 131.038 17.208 1.00 42.53 88 ILE A N 1
ATOM 739 C CA . ILE A 1 91 ? 65.617 131.183 18.666 1.00 40.57 88 ILE A CA 1
ATOM 740 C C . ILE A 1 91 ? 66.867 130.427 19.112 1.00 41.12 88 ILE A C 1
ATOM 741 O O . ILE A 1 91 ? 67.774 131.001 19.739 1.00 42.04 88 ILE A O 1
ATOM 746 N N . GLY A 1 92 ? 66.934 129.165 18.719 1.00 42.06 89 GLY A N 1
ATOM 747 C CA . GLY A 1 92 ? 68.039 128.286 19.046 1.00 43.25 89 GLY A CA 1
ATOM 748 C C . GLY A 1 92 ? 69.342 128.643 18.338 1.00 45.08 89 GLY A C 1
ATOM 749 O O . GLY A 1 92 ? 70.397 128.232 18.776 1.00 44.56 89 GLY A O 1
ATOM 750 N N . GLN A 1 93 ? 69.277 129.408 17.243 1.00 46.19 90 GLN A N 1
ATOM 751 C CA . GLN A 1 93 ? 70.501 129.876 16.554 1.00 48.20 90 GLN A CA 1
ATOM 752 C C . GLN A 1 93 ? 71.023 131.233 17.056 1.00 46.88 90 GLN A C 1
ATOM 753 O O . GLN A 1 93 ? 72.069 131.664 16.626 1.00 46.97 90 GLN A O 1
ATOM 759 N N . GLN A 1 94 ? 70.286 131.877 17.964 1.00 44.81 91 GLN A N 1
ATOM 760 C CA . GLN A 1 94 ? 70.606 133.221 18.471 1.00 45.39 91 GLN A CA 1
ATOM 761 C C . GLN A 1 94 ? 70.745 133.236 19.995 1.00 42.17 91 GLN A C 1
ATOM 762 O O . GLN A 1 94 ? 70.250 134.163 20.655 1.00 42.32 91 GLN A O 1
ATOM 768 N N . LEU A 1 95 ? 71.385 132.229 20.564 1.00 41.03 92 LEU A N 1
ATOM 769 C CA . LEU A 1 95 ? 71.495 132.141 22.002 1.00 38.90 92 LEU A CA 1
ATOM 770 C C . LEU A 1 95 ? 72.564 133.111 22.467 1.00 40.42 92 LEU A C 1
ATOM 771 O O . LEU A 1 95 ? 73.495 133.394 21.725 1.00 39.35 92 LEU A O 1
ATOM 776 N N . THR A 1 96 ? 72.431 133.636 23.689 1.00 39.06 93 THR A N 1
ATOM 777 C CA . THR A 1 96 ? 73.486 134.478 24.227 1.00 40.34 93 THR A CA 1
ATOM 778 C C . THR A 1 96 ? 74.438 133.592 25.038 1.00 40.95 93 THR A C 1
ATOM 779 O O . THR A 1 96 ? 73.990 132.859 25.904 1.00 39.02 93 THR A O 1
ATOM 783 N N . ALA A 1 97 ? 75.741 133.661 24.748 1.00 42.53 94 ALA A N 1
ATOM 784 C CA . ALA A 1 97 ? 76.758 132.862 25.437 1.00 43.94 94 ALA A CA 1
ATOM 785 C C . ALA A 1 97 ? 77.152 133.546 26.719 1.00 45.91 94 ALA A C 1
ATOM 786 O O . ALA A 1 97 ? 77.481 134.728 26.683 1.00 46.57 94 ALA A O 1
ATOM 788 N N . VAL A 1 98 ? 77.119 132.835 27.856 1.00 47.23 95 VAL A N 1
ATOM 789 C CA . VAL A 1 98 ? 77.662 133.399 29.104 1.00 50.90 95 VAL A CA 1
ATOM 790 C C . VAL A 1 98 ? 78.934 132.718 29.565 1.00 54.12 95 VAL A C 1
ATOM 791 O O . VAL A 1 98 ? 79.445 133.035 30.609 1.00 56.88 95 VAL A O 1
ATOM 795 N N . GLY A 1 99 ? 79.491 131.840 28.730 1.00 54.79 96 GLY A N 1
ATOM 796 C CA . GLY A 1 99 ? 80.809 131.250 28.957 1.00 56.87 96 GLY A CA 1
ATOM 797 C C . GLY A 1 99 ? 80.625 129.775 29.172 1.00 55.72 96 GLY A C 1
ATOM 798 O O . GLY A 1 99 ? 79.548 129.370 29.536 1.00 54.77 96 GLY A O 1
ATOM 799 N N . ASP A 1 100 ? 81.651 128.973 28.903 1.00 56.58 97 ASP A N 1
ATOM 800 C CA . ASP A 1 100 ? 81.724 127.596 29.393 1.00 57.01 97 ASP A CA 1
ATOM 801 C C . ASP A 1 100 ? 80.500 126.764 28.948 1.00 52.06 97 ASP A C 1
ATOM 802 O O . ASP A 1 100 ? 79.976 125.999 29.710 1.00 52.03 97 ASP A O 1
ATOM 807 N N . ASN A 1 101 ? 80.068 126.915 27.705 1.00 48.66 98 ASN A N 1
ATOM 808 C CA . ASN A 1 101 ? 78.910 126.194 27.189 1.00 46.52 98 ASN A CA 1
ATOM 809 C C . ASN A 1 101 ? 77.631 126.457 28.035 1.00 44.20 98 ASN A C 1
ATOM 810 O O . ASN A 1 101 ? 76.841 125.538 28.282 1.00 42.48 98 ASN A O 1
ATOM 815 N N . ILE A 1 102 ? 77.458 127.693 28.500 1.00 42.69 99 ILE A N 1
ATOM 816 C CA . ILE A 1 102 ? 76.223 128.121 29.199 1.00 41.26 99 ILE A CA 1
ATOM 817 C C . ILE A 1 102 ? 75.553 129.168 28.331 1.00 39.92 99 ILE A C 1
ATOM 818 O O . ILE A 1 102 ? 76.200 130.158 27.932 1.00 39.78 99 ILE A O 1
ATOM 823 N N . TRP A 1 103 ? 74.271 128.963 28.041 1.00 37.97 100 TRP A N 1
ATOM 824 C CA . TRP A 1 103 ? 73.563 129.740 27.060 1.00 37.93 100 TRP A CA 1
ATOM 825 C C . TRP A 1 103 ? 72.235 130.275 27.595 1.00 37.20 100 TRP A C 1
ATOM 826 O O . TRP A 1 103 ? 71.578 129.602 28.410 1.00 36.85 100 TRP A O 1
ATOM 837 N N . ILE A 1 104 ? 71.868 131.479 27.162 1.00 36.38 101 ILE A N 1
ATOM 838 C CA . ILE A 1 104 ? 70.581 132.087 27.518 1.00 36.75 101 ILE A CA 1
ATOM 839 C C . ILE A 1 104 ? 69.706 132.266 26.278 1.00 35.90 101 ILE A C 1
ATOM 840 O O . ILE A 1 104 ? 70.145 132.798 25.239 1.00 36.11 101 ILE A O 1
ATOM 845 N N . ILE A 1 105 ? 68.464 131.829 26.404 1.00 35.36 102 ILE A N 1
ATOM 846 C CA . ILE A 1 105 ? 67.506 131.871 25.323 1.00 34.86 102 ILE A CA 1
ATOM 847 C C . ILE A 1 105 ? 66.919 133.291 25.296 1.00 35.17 102 ILE A C 1
ATOM 848 O O . ILE A 1 105 ? 66.426 133.767 26.305 1.00 36.75 102 ILE A O 1
ATOM 853 N N . PRO A 1 106 ? 66.939 133.966 24.137 1.00 35.95 103 PRO A N 1
ATOM 854 C CA . PRO A 1 106 ? 66.373 135.317 24.061 1.00 36.19 103 PRO A CA 1
ATOM 855 C C . PRO A 1 106 ? 64.854 135.328 24.050 1.00 36.33 103 PRO A C 1
ATOM 856 O O . PRO A 1 106 ? 64.237 134.396 23.578 1.00 36.48 103 PRO A O 1
ATOM 860 N N . GLY A 1 107 ? 64.245 136.407 24.525 1.00 37.33 104 GLY A N 1
ATOM 861 C CA . GLY A 1 107 ? 62.817 136.572 24.337 1.00 36.76 104 GLY A CA 1
ATOM 862 C C . GLY A 1 107 ? 62.479 137.096 22.954 1.00 36.05 104 GLY A C 1
ATOM 863 O O . GLY A 1 107 ? 63.324 137.136 22.077 1.00 36.53 104 GLY A O 1
ATOM 864 N N . LEU A 1 108 ? 61.232 137.511 22.774 1.00 35.28 105 LEU A N 1
ATOM 865 C CA . LEU A 1 108 ? 60.740 138.017 21.484 1.00 34.06 105 LEU A CA 1
ATOM 866 C C . LEU A 1 108 ? 60.113 139.374 21.677 1.00 34.12 105 LEU A C 1
ATOM 867 O O . LEU A 1 108 ? 59.568 139.663 22.742 1.00 34.59 105 LEU A O 1
ATOM 872 N N . CYS A 1 109 ? 60.147 140.209 20.658 1.00 35.41 106 CYS A N 1
ATOM 873 C CA . CYS A 1 109 ? 59.504 141.517 20.741 1.00 35.13 106 CYS A CA 1
ATOM 874 C C . CYS A 1 109 ? 58.804 141.900 19.448 1.00 36.11 106 CYS A C 1
ATOM 875 O O . CYS A 1 109 ? 59.055 141.353 18.375 1.00 36.63 106 CYS A O 1
ATOM 878 N N . VAL A 1 110 ? 57.926 142.871 19.579 1.00 37.01 107 VAL A N 1
ATOM 879 C CA . VAL A 1 110 ? 57.212 143.487 18.449 1.00 39.28 107 VAL A CA 1
ATOM 880 C C . VAL A 1 110 ? 57.262 144.964 18.730 1.00 39.51 107 VAL A C 1
ATOM 881 O O . VAL A 1 110 ? 57.005 145.403 19.865 1.00 35.50 107 VAL A O 1
ATOM 885 N N . SER A 1 111 ? 57.602 145.740 17.720 1.00 41.66 108 SER A N 1
ATOM 886 C CA . SER A 1 111 ? 57.659 147.161 17.883 1.00 43.30 108 SER A CA 1
ATOM 887 C C . SER A 1 111 ? 57.174 147.845 16.611 1.00 46.08 108 SER A C 1
ATOM 888 O O . SER A 1 111 ? 57.923 147.962 15.634 1.00 48.41 108 SER A O 1
ATOM 891 N N . ARG A 1 112 ? 55.909 148.236 16.601 1.00 45.20 109 ARG A N 1
ATOM 892 C CA . ARG A 1 112 ? 55.361 149.027 15.514 1.00 47.69 109 ARG A CA 1
ATOM 893 C C . ARG A 1 112 ? 54.356 150.019 16.109 1.00 47.22 109 ARG A C 1
ATOM 894 O O . ARG A 1 112 ? 54.057 149.939 17.283 1.00 45.91 109 ARG A O 1
ATOM 902 N N . ASP A 1 113 ? 53.824 150.926 15.311 1.00 49.69 110 ASP A N 1
ATOM 903 C CA . ASP A 1 113 ? 52.955 151.995 15.835 1.00 51.09 110 ASP A CA 1
ATOM 904 C C . ASP A 1 113 ? 51.815 151.488 16.701 1.00 49.29 110 ASP A C 1
ATOM 905 O O . ASP A 1 113 ? 51.576 152.056 17.754 1.00 48.36 110 ASP A O 1
ATOM 910 N N . ASP A 1 114 ? 51.154 150.411 16.275 1.00 48.22 111 ASP A N 1
ATOM 911 C CA . ASP A 1 114 ? 50.019 149.872 16.990 1.00 46.94 111 ASP A CA 1
ATOM 912 C C . ASP A 1 114 ? 50.286 148.652 17.880 1.00 43.51 111 ASP A C 1
ATOM 913 O O . ASP A 1 114 ? 49.341 148.012 18.334 1.00 41.53 111 ASP A O 1
ATOM 918 N N . ASN A 1 115 ? 51.547 148.298 18.101 1.00 41.65 112 ASN A N 1
ATOM 919 C CA . ASN A 1 115 ? 51.858 147.149 18.971 1.00 39.80 112 ASN A CA 1
ATOM 920 C C . ASN A 1 115 ? 53.287 147.257 19.497 1.00 39.29 112 ASN A C 1
ATOM 921 O O . ASN A 1 115 ? 54.225 147.207 18.719 1.00 39.55 112 ASN A O 1
ATOM 926 N N . HIS A 1 116 ? 53.432 147.402 20.812 1.00 38.02 113 HIS A N 1
ATOM 927 C CA . HIS A 1 116 ? 54.714 147.223 21.482 1.00 36.49 113 HIS A CA 1
ATOM 928 C C . HIS A 1 116 ? 54.519 146.088 22.464 1.00 36.60 113 HIS A C 1
ATOM 929 O O . HIS A 1 116 ? 53.601 146.122 23.316 1.00 35.20 113 HIS A O 1
ATOM 936 N N . ASN A 1 117 ? 55.344 145.053 22.324 1.00 35.15 114 ASN A N 1
ATOM 937 C CA . ASN A 1 117 ? 55.190 143.877 23.099 1.00 34.90 114 ASN A CA 1
ATOM 938 C C . ASN A 1 117 ? 56.504 143.150 23.278 1.00 35.10 114 ASN A C 1
ATOM 939 O O . ASN A 1 117 ? 57.352 143.236 22.433 1.00 35.63 114 ASN A O 1
ATOM 944 N N . VAL A 1 118 ? 56.647 142.495 24.430 1.00 35.39 115 VAL A N 1
ATOM 945 C CA . VAL A 1 118 ? 57.798 141.702 24.778 1.00 35.04 115 VAL A CA 1
ATOM 946 C C . VAL A 1 118 ? 57.325 140.444 25.489 1.00 35.81 115 VAL A C 1
ATOM 947 O O . VAL A 1 118 ? 56.258 140.414 26.145 1.00 36.09 115 VAL A O 1
ATOM 959 N N . ARG A 1 120 ? 59.536 137.005 27.586 1.00 37.75 117 ARG A N 1
ATOM 960 C CA . ARG A 1 120 ? 60.791 136.416 27.956 1.00 38.00 117 ARG A CA 1
ATOM 961 C C . ARG A 1 120 ? 60.571 135.182 28.821 1.00 38.73 117 ARG A C 1
ATOM 962 O O . ARG A 1 120 ? 60.326 135.282 30.020 1.00 39.16 117 ARG A O 1
ATOM 970 N N . GLY A 1 121 ? 60.701 134.031 28.184 1.00 37.87 118 GLY A N 1
ATOM 971 C CA . GLY A 1 121 ? 60.448 132.738 28.803 1.00 38.84 118 GLY A CA 1
ATOM 972 C C . GLY A 1 121 ? 59.390 131.962 28.033 1.00 38.06 118 GLY A C 1
ATOM 973 O O . GLY A 1 121 ? 59.525 130.754 27.794 1.00 37.90 118 GLY A O 1
ATOM 974 N N . GLU A 1 122 ? 58.331 132.648 27.644 1.00 36.55 119 GLU A N 1
ATOM 975 C CA . GLU A 1 122 ? 57.228 131.987 26.960 1.00 37.01 119 GLU A CA 1
ATOM 976 C C . GLU A 1 122 ? 57.593 131.516 25.541 1.00 35.24 119 GLU A C 1
ATOM 977 O O . GLU A 1 122 ? 56.950 130.614 25.023 1.00 35.44 119 GLU A O 1
ATOM 983 N N . GLU A 1 123 ? 58.625 132.096 24.927 1.00 33.40 120 GLU A N 1
ATOM 984 C CA . GLU A 1 123 ? 59.095 131.601 23.633 1.00 34.08 120 GLU A CA 1
ATOM 985 C C . GLU A 1 123 ? 59.550 130.164 23.706 1.00 34.66 120 GLU A C 1
ATOM 986 O O . GLU A 1 123 ? 59.436 129.436 22.724 1.00 35.23 120 GLU A O 1
ATOM 992 N N . THR A 1 124 ? 60.026 129.730 24.870 1.00 34.20 121 THR A N 1
ATOM 993 C CA . THR A 1 124 ? 60.527 128.371 25.007 1.00 35.20 121 THR A CA 1
ATOM 994 C C . THR A 1 124 ? 59.347 127.384 25.056 1.00 37.28 121 THR A C 1
ATOM 995 O O . THR A 1 124 ? 59.405 126.329 24.452 1.00 38.54 121 THR A O 1
ATOM 999 N N . GLN A 1 125 ? 58.258 127.747 25.749 1.00 35.75 122 GLN A N 1
ATOM 1000 C CA . GLN A 1 125 ? 57.059 126.924 25.767 1.00 36.68 122 GLN A CA 1
ATOM 1001 C C . GLN A 1 125 ? 56.403 126.957 24.379 1.00 36.34 122 GLN A C 1
ATOM 1002 O O . GLN A 1 125 ? 55.836 125.976 23.935 1.00 36.94 122 GLN A O 1
ATOM 1008 N N . LEU A 1 126 ? 56.441 128.111 23.726 1.00 36.83 123 LEU A N 1
ATOM 1009 C CA . LEU A 1 126 ? 55.949 128.226 22.339 1.00 37.88 123 LEU A CA 1
ATOM 1010 C C . LEU A 1 126 ? 56.591 127.201 21.411 1.00 39.08 123 LEU A C 1
ATOM 1011 O O . LEU A 1 126 ? 55.899 126.532 20.615 1.00 39.87 123 LEU A O 1
ATOM 1016 N N . LEU A 1 127 ? 57.924 127.106 21.493 1.00 39.54 124 LEU A N 1
ATOM 1017 C CA . LEU A 1 127 ? 58.674 126.163 20.681 1.00 40.05 124 LEU A CA 1
ATOM 1018 C C . LEU A 1 127 ? 58.188 124.755 20.960 1.00 40.02 124 LEU A C 1
ATOM 1019 O O . LEU A 1 127 ? 58.034 123.941 20.039 1.00 40.06 124 LEU A O 1
ATOM 1024 N N . GLY A 1 128 ? 57.912 124.461 22.239 1.00 38.59 125 GLY A N 1
ATOM 1025 C CA . GLY A 1 128 ? 57.383 123.164 22.587 1.00 38.06 125 GLY A CA 1
ATOM 1026 C C . GLY A 1 128 ? 55.978 122.932 22.021 1.00 37.65 125 GLY A C 1
ATOM 1027 O O . GLY A 1 128 ? 55.723 121.875 21.464 1.00 38.33 125 GLY A O 1
ATOM 1028 N N . ALA A 1 129 ? 55.081 123.919 22.168 1.00 35.74 126 ALA A N 1
ATOM 1029 C CA . ALA A 1 129 ? 53.735 123.809 21.657 1.00 35.77 126 ALA A CA 1
ATOM 1030 C C . ALA A 1 129 ? 53.726 123.628 20.147 1.00 36.54 126 ALA A C 1
ATOM 1031 O O . ALA A 1 129 ? 52.852 122.940 19.614 1.00 37.34 126 ALA A O 1
ATOM 1033 N N . ARG A 1 130 ? 54.652 124.271 19.462 1.00 36.50 127 ARG A N 1
ATOM 1034 C CA . ARG A 1 130 ? 54.812 124.083 18.008 1.00 37.48 127 ARG A CA 1
ATOM 1035 C C . ARG A 1 130 ? 55.100 122.649 17.575 1.00 37.68 127 ARG A C 1
ATOM 1036 O O . ARG A 1 130 ? 54.659 122.248 16.499 1.00 38.82 127 ARG A O 1
ATOM 1044 N N . ALA A 1 131 ? 55.811 121.891 18.398 1.00 36.07 128 ALA A N 1
ATOM 1045 C CA . ALA A 1 131 ? 56.054 120.495 18.169 1.00 37.53 128 ALA A CA 1
ATOM 1046 C C . ALA A 1 131 ? 54.850 119.616 18.611 1.00 38.40 128 ALA A C 1
ATOM 1047 O O . ALA A 1 131 ? 54.487 118.650 17.932 1.00 38.67 128 ALA A O 1
ATOM 1049 N N . LEU A 1 132 ? 54.244 119.958 19.739 1.00 38.53 129 LEU A N 1
ATOM 1050 C CA . LEU A 1 132 ? 53.276 119.077 20.393 1.00 40.74 129 LEU A CA 1
ATOM 1051 C C . LEU A 1 132 ? 51.818 119.360 19.997 1.00 41.40 129 LEU A C 1
ATOM 1052 O O . LEU A 1 132 ? 50.986 118.461 20.068 1.00 43.08 129 LEU A O 1
ATOM 1057 N N . ALA A 1 133 ? 51.491 120.609 19.670 1.00 41.27 130 ALA A N 1
ATOM 1058 C CA . ALA A 1 133 ? 50.108 120.973 19.284 1.00 41.70 130 ALA A CA 1
ATOM 1059 C C . ALA A 1 133 ? 50.140 122.176 18.341 1.00 39.63 130 ALA A C 1
ATOM 1060 O O . ALA A 1 133 ? 49.672 123.223 18.684 1.00 38.96 130 ALA A O 1
ATOM 1062 N N . PRO A 1 134 ? 50.736 122.024 17.165 1.00 40.62 131 PRO A N 1
ATOM 1063 C CA . PRO A 1 134 ? 50.823 123.141 16.242 1.00 41.56 131 PRO A CA 1
ATOM 1064 C C . PRO A 1 134 ? 49.477 123.791 15.909 1.00 42.77 131 PRO A C 1
ATOM 1065 O O . PRO A 1 134 ? 48.439 123.127 15.849 1.00 43.77 131 PRO A O 1
ATOM 1069 N N . SER A 1 135 ? 49.510 125.099 15.751 1.00 42.82 132 SER A N 1
ATOM 1070 C CA . SER A 1 135 ? 48.346 125.852 15.343 1.00 43.43 132 SER A CA 1
ATOM 1071 C C . SER A 1 135 ? 48.822 127.181 14.776 1.00 42.31 132 SER A C 1
ATOM 1072 O O . SER A 1 135 ? 50.005 127.519 14.871 1.00 42.16 132 SER A O 1
ATOM 1075 N N . SER A 1 136 ? 47.889 127.924 14.196 1.00 42.76 133 SER A N 1
ATOM 1076 C CA . SER A 1 136 ? 48.130 129.285 13.751 1.00 42.98 133 SER A CA 1
ATOM 1077 C C . SER A 1 136 ? 48.035 130.193 14.949 1.00 41.29 133 SER A C 1
ATOM 1078 O O . SER A 1 136 ? 48.598 131.283 14.932 1.00 40.56 133 SER A O 1
ATOM 1081 N N . VAL A 1 137 ? 47.359 129.734 16.010 1.00 39.78 134 VAL A N 1
ATOM 1082 C CA . VAL A 1 137 ? 47.141 130.569 17.184 1.00 38.86 134 VAL A CA 1
ATOM 1083 C C . VAL A 1 137 ? 47.473 129.807 18.472 1.00 38.33 134 VAL A C 1
ATOM 1084 O O . VAL A 1 137 ? 46.955 128.743 18.712 1.00 38.05 134 VAL A O 1
ATOM 1088 N N . TYR A 1 138 ? 48.331 130.392 19.299 1.00 38.12 135 TYR A N 1
ATOM 1089 C CA . TYR A 1 138 ? 48.663 129.852 20.607 1.00 37.24 135 TYR A CA 1
ATOM 1090 C C . TYR A 1 138 ? 48.190 130.853 21.668 1.00 37.20 135 TYR A C 1
ATOM 1091 O O . TYR A 1 138 ? 48.482 132.054 21.585 1.00 37.29 135 TYR A O 1
ATOM 1100 N N . VAL A 1 139 ? 47.507 130.362 22.689 1.00 37.34 136 VAL A N 1
ATOM 1101 C CA . VAL A 1 139 ? 47.167 131.194 23.819 1.00 37.10 136 VAL A CA 1
ATOM 1102 C C . VAL A 1 139 ? 47.783 130.577 25.051 1.00 37.41 136 VAL A C 1
ATOM 1103 O O . VAL A 1 139 ? 47.587 129.384 25.361 1.00 37.65 136 VAL A O 1
ATOM 1115 N N . PRO A 1 141 ? 48.069 131.312 28.841 1.00 36.10 138 PRO A N 1
ATOM 1116 C CA . PRO A 1 141 ? 47.579 132.129 29.952 1.00 36.63 138 PRO A CA 1
ATOM 1117 C C . PRO A 1 141 ? 48.388 132.018 31.223 1.00 36.95 138 PRO A C 1
ATOM 1118 O O . PRO A 1 141 ? 49.083 131.086 31.417 1.00 37.71 138 PRO A O 1
ATOM 1122 N N . GLY A 1 142 ? 48.272 133.014 32.068 1.00 37.38 139 GLY A N 1
ATOM 1123 C CA . GLY A 1 142 ? 48.944 133.057 33.372 1.00 37.53 139 GLY A CA 1
ATOM 1124 C C . GLY A 1 142 ? 48.769 134.450 33.948 1.00 37.07 139 GLY A C 1
ATOM 1125 O O . GLY A 1 142 ? 47.749 135.115 33.706 1.00 38.20 139 GLY A O 1
ATOM 1126 N N . THR A 1 143 ? 49.769 134.905 34.677 1.00 37.87 140 THR A N 1
ATOM 1127 C CA . THR A 1 143 ? 49.785 136.240 35.237 1.00 39.55 140 THR A CA 1
ATOM 1128 C C . THR A 1 143 ? 49.701 137.234 34.117 1.00 39.80 140 THR A C 1
ATOM 1129 O O . THR A 1 143 ? 48.957 138.248 34.220 1.00 38.18 140 THR A O 1
ATOM 1133 N N . HIS A 1 144 ? 50.477 136.965 33.052 1.00 38.92 141 HIS A N 1
ATOM 1134 C CA . HIS A 1 144 ? 50.355 137.685 31.823 1.00 40.40 141 HIS A CA 1
ATOM 1135 C C . HIS A 1 144 ? 50.020 136.643 30.779 1.00 40.67 141 HIS A C 1
ATOM 1136 O O . HIS A 1 144 ? 50.648 135.586 30.765 1.00 45.88 141 HIS A O 1
ATOM 1143 N N . CYS A 1 145 ? 49.016 136.856 29.959 1.00 38.76 142 CYS A N 1
ATOM 1144 C CA A CYS A 1 145 ? 48.638 135.865 28.959 0.48 38.40 142 CYS A CA 1
ATOM 1145 C CA B CYS A 1 145 ? 48.640 135.876 28.954 0.52 37.95 142 CYS A CA 1
ATOM 1146 C C . CYS A 1 145 ? 49.195 136.316 27.635 1.00 37.88 142 CYS A C 1
ATOM 1147 O O . CYS A 1 145 ? 49.009 137.442 27.282 1.00 38.90 142 CYS A O 1
ATOM 1152 N N . LYS A 1 146 ? 49.859 135.413 26.920 1.00 37.48 143 LYS A N 1
ATOM 1153 C CA . LYS A 1 146 ? 50.372 135.688 25.580 1.00 37.05 143 LYS A CA 1
ATOM 1154 C C . LYS A 1 146 ? 49.461 135.060 24.542 1.00 36.63 143 LYS A C 1
ATOM 1155 O O . LYS A 1 146 ? 49.116 133.877 24.614 1.00 36.70 143 LYS A O 1
ATOM 1161 N N . TRP A 1 147 ? 49.064 135.862 23.564 1.00 36.85 144 TRP A N 1
ATOM 1162 C CA . TRP A 1 147 ? 48.364 135.357 22.386 1.00 36.91 144 TRP A CA 1
ATOM 1163 C C . TRP A 1 147 ? 49.295 135.542 21.198 1.00 35.88 144 TRP A C 1
ATOM 1164 O O . TRP A 1 147 ? 49.717 136.643 20.930 1.00 36.04 144 TRP A O 1
ATOM 1175 N N . VAL A 1 148 ? 49.551 134.478 20.460 1.00 35.84 145 VAL A N 1
ATOM 1176 C CA . VAL A 1 148 ? 50.596 134.447 19.457 1.00 35.02 145 VAL A CA 1
ATOM 1177 C C . VAL A 1 148 ? 50.017 133.992 18.127 1.00 36.21 145 VAL A C 1
ATOM 1178 O O . VAL A 1 148 ? 49.255 133.006 18.051 1.00 35.73 145 VAL A O 1
ATOM 1182 N N . LEU A 1 149 ? 50.374 134.717 17.070 1.00 36.46 146 LEU A N 1
ATOM 1183 C CA . LEU A 1 149 ? 50.034 134.315 15.721 1.00 37.43 146 LEU A CA 1
ATOM 1184 C C . LEU A 1 149 ? 51.287 133.757 15.030 1.00 37.72 146 LEU A C 1
ATOM 1185 O O . LEU A 1 149 ? 52.353 134.391 15.043 1.00 37.95 146 LEU A O 1
ATOM 1190 N N . ALA A 1 150 ? 51.163 132.595 14.408 1.00 37.95 147 ALA A N 1
ATOM 1191 C CA . ALA A 1 150 ? 52.307 131.960 13.774 1.00 39.45 147 ALA A CA 1
ATOM 1192 C C . ALA A 1 150 ? 51.833 131.104 12.602 1.00 41.29 147 ALA A C 1
ATOM 1193 O O . ALA A 1 150 ? 50.633 130.844 12.470 1.00 42.30 147 ALA A O 1
ATOM 1195 N N . ASP A 1 151 ? 52.745 130.723 11.703 1.00 42.48 148 ASP A N 1
ATOM 1196 C CA . ASP A 1 151 ? 52.450 129.685 10.703 1.00 43.06 148 ASP A CA 1
ATOM 1197 C C . ASP A 1 151 ? 53.406 128.522 10.996 1.00 43.03 148 ASP A C 1
ATOM 1198 O O . ASP A 1 151 ? 53.867 128.416 12.125 1.00 41.53 148 ASP A O 1
ATOM 1203 N N A ARG A 1 152 ? 53.693 127.639 10.047 0.51 43.92 149 ARG A N 1
ATOM 1204 N N B ARG A 1 152 ? 53.708 127.686 9.993 0.49 43.60 149 ARG A N 1
ATOM 1205 C CA A ARG A 1 152 ? 54.532 126.501 10.384 0.51 43.85 149 ARG A CA 1
ATOM 1206 C CA B ARG A 1 152 ? 54.569 126.526 10.182 0.49 43.42 149 ARG A CA 1
ATOM 1207 C C A ARG A 1 152 ? 56.016 126.886 10.546 0.51 43.18 149 ARG A C 1
ATOM 1208 C C B ARG A 1 152 ? 55.996 126.940 10.529 0.49 42.69 149 ARG A C 1
ATOM 1209 O O A ARG A 1 152 ? 56.755 126.182 11.243 0.51 42.03 149 ARG A O 1
ATOM 1210 O O B ARG A 1 152 ? 56.665 126.273 11.329 0.49 41.49 149 ARG A O 1
ATOM 1225 N N A ARG A 1 153 ? 56.433 128.029 9.988 0.51 42.45 150 ARG A N 1
ATOM 1226 N N B ARG A 1 153 ? 56.451 128.062 9.979 0.49 42.09 150 ARG A N 1
ATOM 1227 C CA A ARG A 1 153 ? 57.845 128.437 10.063 0.51 42.73 150 ARG A CA 1
ATOM 1228 C CA B ARG A 1 153 ? 57.857 128.415 10.123 0.49 42.43 150 ARG A CA 1
ATOM 1229 C C A ARG A 1 153 ? 58.142 129.674 10.899 0.51 41.87 150 ARG A C 1
ATOM 1230 C C B ARG A 1 153 ? 58.158 129.689 10.895 0.49 41.72 150 ARG A C 1
ATOM 1231 O O A ARG A 1 153 ? 59.206 129.739 11.503 0.51 41.70 150 ARG A O 1
ATOM 1232 O O B ARG A 1 153 ? 59.237 129.789 11.465 0.49 41.59 150 ARG A O 1
ATOM 1247 N N . GLN A 1 154 ? 57.244 130.657 10.899 1.00 41.64 151 GLN A N 1
ATOM 1248 C CA . GLN A 1 154 ? 57.502 131.936 11.545 1.00 41.35 151 GLN A CA 1
ATOM 1249 C C . GLN A 1 154 ? 56.469 132.282 12.602 1.00 40.18 151 GLN A C 1
ATOM 1250 O O . GLN A 1 154 ? 55.325 131.867 12.522 1.00 39.62 151 GLN A O 1
ATOM 1256 N N . ILE A 1 155 ? 56.932 133.031 13.596 1.00 38.93 152 ILE A N 1
ATOM 1257 C CA . ILE A 1 155 ? 56.131 133.641 14.608 1.00 38.44 152 ILE A CA 1
ATOM 1258 C C . ILE A 1 155 ? 55.908 135.047 14.083 1.00 38.70 152 ILE A C 1
ATOM 1259 O O . ILE A 1 155 ? 56.869 135.735 13.825 1.00 40.25 152 ILE A O 1
ATOM 1264 N N . HIS A 1 156 ? 54.658 135.463 13.899 1.00 38.79 153 HIS A N 1
ATOM 1265 C CA . HIS A 1 156 ? 54.335 136.736 13.250 1.00 39.12 153 HIS A CA 1
ATOM 1266 C C . HIS A 1 156 ? 54.041 137.881 14.193 1.00 38.62 153 HIS A C 1
ATOM 1267 O O . HIS A 1 156 ? 54.520 138.972 13.979 1.00 37.70 153 HIS A O 1
ATOM 1274 N N . ASP A 1 157 ? 53.305 137.622 15.264 1.00 37.63 154 ASP A N 1
ATOM 1275 C CA . ASP A 1 157 ? 52.818 138.689 16.097 1.00 38.06 154 ASP A CA 1
ATOM 1276 C C . ASP A 1 157 ? 52.333 138.134 17.435 1.00 37.12 154 ASP A C 1
ATOM 1277 O O . ASP A 1 157 ? 52.064 136.949 17.574 1.00 35.63 154 ASP A O 1
ATOM 1282 N N . PHE A 1 158 ? 52.235 139.004 18.427 1.00 36.53 155 PHE A N 1
ATOM 1283 C CA . PHE A 1 158 ? 51.582 138.612 19.660 1.00 35.86 155 PHE A CA 1
ATOM 1284 C C . PHE A 1 158 ? 51.060 139.798 20.425 1.00 35.00 155 PHE A C 1
ATOM 1285 O O . PHE A 1 158 ? 51.466 140.908 20.184 1.00 34.86 155 PHE A O 1
ATOM 1293 N N . ARG A 1 159 ? 50.139 139.514 21.336 1.00 35.63 156 ARG A N 1
ATOM 1294 C CA . ARG A 1 159 ? 49.602 140.473 22.281 1.00 35.28 156 ARG A CA 1
ATOM 1295 C C . ARG A 1 159 ? 49.701 139.885 23.681 1.00 35.17 156 ARG A C 1
ATOM 1296 O O . ARG A 1 159 ? 49.858 138.668 23.849 1.00 35.00 156 ARG A O 1
ATOM 1304 N N . THR A 1 160 ? 49.648 140.761 24.689 1.00 35.20 157 THR A N 1
ATOM 1305 C CA . THR A 1 160 ? 49.764 140.343 26.100 1.00 34.99 157 THR A CA 1
ATOM 1306 C C . THR A 1 160 ? 48.548 140.933 26.857 1.00 36.15 157 THR A C 1
ATOM 1307 O O . THR A 1 160 ? 48.251 142.110 26.697 1.00 35.77 157 THR A O 1
ATOM 1311 N N . VAL A 1 161 ? 47.859 140.111 27.642 1.00 35.78 158 VAL A N 1
ATOM 1312 C CA . VAL A 1 161 ? 46.790 140.571 28.511 1.00 36.82 158 VAL A CA 1
ATOM 1313 C C . VAL A 1 161 ? 47.180 140.233 29.969 1.00 37.20 158 VAL A C 1
ATOM 1314 O O . VAL A 1 161 ? 47.559 139.101 30.286 1.00 37.43 158 VAL A O 1
ATOM 1318 N N . LEU A 1 162 ? 47.126 141.233 30.827 1.00 37.11 159 LEU A N 1
ATOM 1319 C CA . LEU A 1 162 ? 47.440 141.123 32.263 1.00 38.89 159 LEU A CA 1
ATOM 1320 C C . LEU A 1 162 ? 46.347 140.454 33.093 1.00 38.48 159 LEU A C 1
ATOM 1321 O O . LEU A 1 162 ? 46.033 140.924 34.159 1.00 40.05 159 LEU A O 1
ATOM 1326 N N . THR A 1 163 ? 45.788 139.336 32.662 1.00 39.24 160 THR A N 1
ATOM 1327 C CA . THR A 1 163 ? 44.607 138.781 33.342 1.00 39.59 160 THR A CA 1
ATOM 1328 C C . THR A 1 163 ? 44.838 138.352 34.781 1.00 39.40 160 THR A C 1
ATOM 1329 O O . THR A 1 163 ? 44.094 138.780 35.663 1.00 38.88 160 THR A O 1
ATOM 1333 N N . GLY A 1 164 ? 45.830 137.502 35.010 1.00 38.16 161 GLY A N 1
ATOM 1334 C CA . GLY A 1 164 ? 46.182 137.056 36.364 1.00 38.25 161 GLY A CA 1
ATOM 1335 C C . GLY A 1 164 ? 46.655 138.185 37.267 1.00 37.67 161 GLY A C 1
ATOM 1336 O O . GLY A 1 164 ? 46.281 138.266 38.434 1.00 36.99 161 GLY A O 1
ATOM 1337 N N . GLU A 1 165 ? 47.478 139.066 36.722 1.00 38.14 162 GLU A N 1
ATOM 1338 C CA . GLU A 1 165 ? 47.929 140.219 37.467 1.00 38.87 162 GLU A CA 1
ATOM 1339 C C . GLU A 1 165 ? 46.752 141.142 37.868 1.00 37.87 162 GLU A C 1
ATOM 1340 O O . GLU A 1 165 ? 46.646 141.552 39.007 1.00 37.46 162 GLU A O 1
ATOM 1346 N N . LEU A 1 166 ? 45.872 141.440 36.929 1.00 35.96 163 LEU A N 1
ATOM 1347 C CA . LEU A 1 166 ? 44.753 142.315 37.212 1.00 36.05 163 LEU A CA 1
ATOM 1348 C C . LEU A 1 166 ? 43.781 141.688 38.220 1.00 35.60 163 LEU A C 1
ATOM 1349 O O . LEU A 1 166 ? 43.252 142.385 39.075 1.00 34.77 163 LEU A O 1
ATOM 1354 N N . HIS A 1 167 ? 43.612 140.372 38.177 1.00 34.63 164 HIS A N 1
ATOM 1355 C CA . HIS A 1 167 ? 42.801 139.703 39.163 1.00 36.48 164 HIS A CA 1
ATOM 1356 C C . HIS A 1 167 ? 43.363 139.899 40.588 1.00 37.09 164 HIS A C 1
ATOM 1357 O O . HIS A 1 167 ? 42.661 140.302 41.504 1.00 37.05 164 HIS A O 1
ATOM 1364 N N . HIS A 1 168 ? 44.645 139.627 40.739 1.00 37.78 165 HIS A N 1
ATOM 1365 C CA . HIS A 1 168 ? 45.381 139.919 41.947 1.00 39.09 165 HIS A CA 1
ATOM 1366 C C . HIS A 1 168 ? 45.225 141.393 42.376 1.00 38.26 165 HIS A C 1
ATOM 1367 O O . HIS A 1 168 ? 44.924 141.670 43.501 1.00 38.13 165 HIS A O 1
ATOM 1374 N N . LEU A 1 169 ? 45.486 142.321 41.480 1.00 38.24 166 LEU A N 1
ATOM 1375 C CA . LEU A 1 169 ? 45.406 143.734 41.837 1.00 39.64 166 LEU 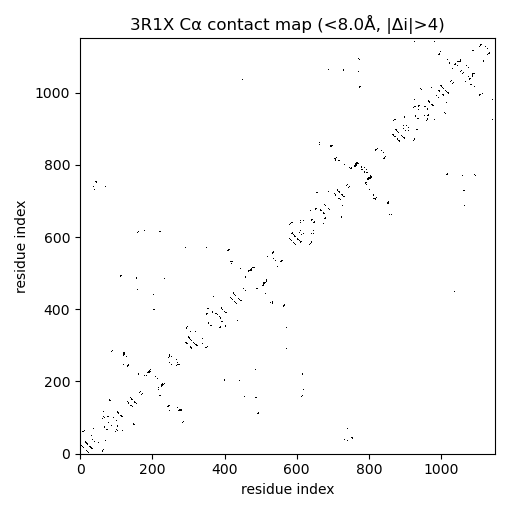A CA 1
ATOM 1376 C C . LEU A 1 169 ? 44.030 144.093 42.349 1.00 37.95 166 LEU A C 1
ATOM 1377 O O . LEU A 1 169 ? 43.917 144.693 43.411 1.00 38.99 166 LEU A O 1
ATOM 1382 N N . LEU A 1 170 ? 42.991 143.699 41.612 1.00 36.25 167 LEU A N 1
ATOM 1383 C CA . LEU A 1 170 ? 41.631 144.070 41.961 1.00 36.73 167 LEU A CA 1
ATOM 1384 C C . LEU A 1 170 ? 41.157 143.373 43.242 1.00 37.66 167 LEU A C 1
ATOM 1385 O O . LEU A 1 170 ? 40.599 144.016 44.115 1.00 36.82 167 LEU A O 1
ATOM 1390 N N . LEU A 1 171 ? 41.401 142.068 43.369 1.00 38.52 168 LEU A N 1
ATOM 1391 C CA . LEU A 1 171 ? 40.914 141.343 44.544 1.00 39.66 168 LEU A CA 1
ATOM 1392 C C . LEU A 1 171 ? 41.677 141.707 45.815 1.00 40.76 168 LEU A C 1
ATOM 1393 O O . LEU A 1 171 ? 41.071 141.953 46.855 1.00 41.65 168 LEU A O 1
ATOM 1398 N N . GLN A 1 172 ? 42.999 141.774 45.726 1.00 40.70 169 GLN A N 1
ATOM 1399 C CA . GLN A 1 172 ? 43.840 141.795 46.922 1.00 42.07 169 GLN A CA 1
ATOM 1400 C C . GLN A 1 172 ? 44.419 143.174 47.225 1.00 42.29 169 GLN A C 1
ATOM 1401 O O . GLN A 1 172 ? 44.720 143.437 48.368 1.00 41.58 169 GLN A O 1
ATOM 1407 N N . LEU A 1 173 ? 44.551 144.059 46.239 1.00 41.09 170 LEU A N 1
ATOM 1408 C CA . LEU A 1 173 ? 45.113 145.400 46.520 1.00 43.52 170 LEU A CA 1
ATOM 1409 C C . LEU A 1 173 ? 44.137 146.574 46.314 1.00 43.51 170 LEU A C 1
ATOM 1410 O O . LEU A 1 173 ? 44.449 147.697 46.647 1.00 45.17 170 LEU A O 1
ATOM 1415 N N . SER A 1 174 ? 42.961 146.319 45.771 1.00 42.47 171 SER A N 1
ATOM 1416 C CA . SER A 1 174 ? 42.063 147.410 45.449 1.00 41.57 171 SER A CA 1
ATOM 1417 C C . SER A 1 174 ? 40.804 147.342 46.276 1.00 41.97 171 SER A C 1
ATOM 1418 O O . SER A 1 174 ? 40.477 146.344 46.918 1.00 40.82 171 SER A O 1
ATOM 1421 N N . LEU A 1 175 ? 40.071 148.424 46.202 1.00 42.93 172 LEU A N 1
ATOM 1422 C CA . LEU A 1 175 ? 38.814 148.524 46.899 1.00 45.43 172 LEU A CA 1
ATOM 1423 C C . LEU A 1 175 ? 37.798 147.469 46.450 1.00 43.84 172 LEU A C 1
ATOM 1424 O O . LEU A 1 175 ? 36.910 147.099 47.218 1.00 45.16 172 LEU A O 1
ATOM 1429 N N . VAL A 1 176 ? 37.937 146.930 45.246 1.00 42.40 173 VAL A N 1
ATOM 1430 C CA . VAL A 1 176 ? 36.971 145.929 44.780 1.00 42.16 173 VAL A CA 1
ATOM 1431 C C . VAL A 1 176 ? 36.869 144.752 45.757 1.00 43.92 173 VAL A C 1
ATOM 1432 O O . VAL A 1 176 ? 35.775 144.274 46.057 1.00 44.03 173 VAL A O 1
ATOM 1436 N N . GLY A 1 177 ? 38.008 144.301 46.273 1.00 43.78 174 GLY A N 1
ATOM 1437 C CA . GLY A 1 177 ? 38.021 143.137 47.124 1.00 44.48 174 GLY A CA 1
ATOM 1438 C C . GLY A 1 177 ? 38.233 143.407 48.597 1.00 45.93 174 GLY A C 1
ATOM 1439 O O . GLY A 1 177 ? 38.406 142.445 49.337 1.00 46.42 174 GLY A O 1
ATOM 1440 N N . ALA A 1 178 ? 38.220 144.690 49.018 1.00 46.34 175 ALA A N 1
ATOM 1441 C CA . ALA A 1 178 ? 38.592 145.090 50.401 1.00 48.24 175 ALA A CA 1
ATOM 1442 C C . ALA A 1 178 ? 37.585 144.552 51.382 1.00 49.50 175 ALA A C 1
ATOM 1443 O O . ALA A 1 178 ? 36.377 144.650 51.160 1.00 49.84 175 ALA A O 1
ATOM 1445 N N . GLY A 1 179 ? 38.086 143.965 52.461 1.00 51.52 176 GLY A N 1
ATOM 1446 C CA . GLY A 1 179 ? 37.225 143.456 53.542 1.00 52.46 176 GLY A CA 1
ATOM 1447 C C . GLY A 1 179 ? 36.537 142.111 53.305 1.00 52.29 176 GLY A C 1
ATOM 1448 O O . GLY A 1 179 ? 35.783 141.663 54.138 1.00 53.56 176 GLY A O 1
ATOM 1449 N N . LEU A 1 180 ? 36.804 141.438 52.191 1.00 51.08 177 LEU A N 1
ATOM 1450 C CA . LEU A 1 180 ? 36.093 140.192 51.891 1.00 50.60 177 LEU A CA 1
ATOM 1451 C C . LEU A 1 180 ? 36.518 139.052 52.831 1.00 51.44 177 LEU A C 1
ATOM 1452 O O . LEU A 1 180 ? 37.577 139.085 53.403 1.00 52.45 177 LEU A O 1
ATOM 1457 N N . PRO A 1 181 ? 35.679 138.028 52.982 1.00 51.53 178 PRO A N 1
ATOM 1458 C CA . PRO A 1 181 ? 36.080 136.883 53.793 1.00 51.70 178 PRO A CA 1
ATOM 1459 C C . PRO A 1 181 ? 36.877 135.897 52.946 1.00 50.29 178 PRO A C 1
ATOM 1460 O O . PRO A 1 181 ? 37.060 136.129 51.750 1.00 47.39 178 PRO A O 1
ATOM 1464 N N . PRO A 1 182 ? 37.361 134.805 53.554 1.00 50.44 179 PRO A N 1
ATOM 1465 C CA . PRO A 1 182 ? 38.055 133.805 52.765 1.00 50.37 179 PRO A CA 1
ATOM 1466 C C . PRO A 1 182 ? 37.242 133.373 51.525 1.00 49.11 179 PRO A C 1
ATOM 1467 O O . PRO A 1 182 ? 36.043 133.272 51.600 1.00 50.05 179 PRO A O 1
ATOM 1471 N N . GLN A 1 183 ? 37.891 133.144 50.399 1.00 48.29 180 GLN A N 1
ATOM 1472 C CA . GLN A 1 183 ? 37.187 132.933 49.148 1.00 48.08 180 GLN A CA 1
ATOM 1473 C C . GLN A 1 183 ? 37.043 131.441 48.893 1.00 49.70 180 GLN A C 1
ATOM 1474 O O . GLN A 1 183 ? 37.910 130.668 49.278 1.00 51.48 180 GLN A O 1
ATOM 1480 N N . GLU A 1 184 ? 35.938 131.067 48.247 1.00 50.19 181 GLU A N 1
ATOM 1481 C CA . GLU A 1 184 ? 35.541 129.676 48.025 1.00 51.71 181 GLU A CA 1
ATOM 1482 C C . GLU A 1 184 ? 35.417 129.440 46.556 1.00 49.71 181 GLU A C 1
ATOM 1483 O O . GLU A 1 184 ? 35.139 130.368 45.807 1.00 48.17 181 GLU A O 1
ATOM 1489 N N . THR A 1 185 ? 35.580 128.188 46.161 1.00 50.44 182 THR A N 1
ATOM 1490 C CA . THR A 1 185 ? 35.309 127.711 44.800 1.00 50.43 182 THR A CA 1
ATOM 1491 C C . THR A 1 185 ? 33.804 127.887 44.502 1.00 49.99 182 THR A C 1
ATOM 1492 O O . THR A 1 185 ? 32.968 127.605 45.355 1.00 50.16 182 THR A O 1
ATOM 1496 N N . SER A 1 186 ? 33.482 128.373 43.304 1.00 48.64 183 SER A N 1
ATOM 1497 C CA . SER A 1 186 ? 32.097 128.480 42.836 1.00 48.54 183 SER A CA 1
ATOM 1498 C C . SER A 1 186 ? 32.039 128.400 41.318 1.00 47.95 183 SER A C 1
ATOM 1499 O O . SER A 1 186 ? 32.366 129.365 40.618 1.00 46.27 183 SER A O 1
ATOM 1502 N N . ALA A 1 187 ? 31.664 127.226 40.811 1.00 48.09 184 ALA A N 1
ATOM 1503 C CA . ALA A 1 187 ? 31.455 127.048 39.386 1.00 47.40 184 ALA A CA 1
ATOM 1504 C C . ALA A 1 187 ? 30.405 128.037 38.854 1.00 46.74 184 ALA A C 1
ATOM 1505 O O . ALA A 1 187 ? 30.557 128.569 37.761 1.00 45.66 184 ALA A O 1
ATOM 1507 N N . ALA A 1 188 ? 29.349 128.294 39.625 1.00 47.06 185 ALA A N 1
ATOM 1508 C CA . ALA A 1 188 ? 28.271 129.189 39.177 1.00 47.07 185 ALA A CA 1
ATOM 1509 C C . ALA A 1 188 ? 28.735 130.641 39.088 1.00 45.53 185 ALA A C 1
ATOM 1510 O O . ALA A 1 188 ? 28.329 131.329 38.165 1.00 45.07 185 ALA A O 1
ATOM 1512 N N . ALA A 1 189 ? 29.537 131.121 40.046 1.00 44.88 186 ALA A N 1
ATOM 1513 C CA . ALA A 1 189 ? 29.999 132.517 40.008 1.00 44.31 186 ALA A CA 1
ATOM 1514 C C . ALA A 1 189 ? 30.964 132.711 38.866 1.00 43.72 186 ALA A C 1
ATOM 1515 O O . ALA A 1 189 ? 30.954 133.767 38.229 1.00 43.39 186 ALA A O 1
ATOM 1517 N N . PHE A 1 190 ? 31.798 131.710 38.605 1.00 43.53 187 PHE A N 1
ATOM 1518 C CA . PHE A 1 190 ? 32.751 131.792 37.498 1.00 42.99 187 PHE A CA 1
ATOM 1519 C C . PHE A 1 190 ? 32.045 131.860 36.151 1.00 42.54 187 PHE A C 1
ATOM 1520 O O . PHE A 1 190 ? 32.346 132.719 35.326 1.00 41.27 187 PHE A O 1
ATOM 1528 N N . ALA A 1 191 ? 31.091 130.961 35.959 1.00 43.73 188 ALA A N 1
ATOM 1529 C CA . ALA A 1 191 ? 30.243 130.949 34.765 1.00 44.33 188 ALA A CA 1
ATOM 1530 C C . ALA A 1 191 ? 29.499 132.275 34.574 1.00 44.29 188 ALA A C 1
ATOM 1531 O O . ALA A 1 191 ? 29.392 132.754 33.443 1.00 44.76 188 ALA A O 1
ATOM 1533 N N . ALA A 1 192 ? 29.022 132.883 35.661 1.00 43.27 189 ALA A N 1
ATOM 1534 C CA . ALA A 1 192 ? 28.301 134.144 35.558 1.00 42.93 189 ALA A CA 1
ATOM 1535 C C . ALA A 1 192 ? 29.252 135.286 35.205 1.00 41.44 189 ALA A C 1
ATOM 1536 O O . ALA A 1 192 ? 28.913 136.175 34.405 1.00 40.22 189 ALA A O 1
ATOM 1538 N N . GLY A 1 193 ? 30.441 135.280 35.805 1.00 40.43 190 GLY A N 1
ATOM 1539 C CA . GLY A 1 193 ? 31.457 136.272 35.422 1.00 40.36 190 GLY A CA 1
ATOM 1540 C C . GLY A 1 193 ? 31.836 136.181 33.956 1.00 40.69 190 GLY A C 1
ATOM 1541 O O . GLY A 1 193 ? 31.962 137.216 33.256 1.00 40.44 190 GLY A O 1
ATOM 1542 N N . LEU A 1 194 ? 32.067 134.944 33.508 1.00 41.58 191 LEU A N 1
ATOM 1543 C CA . LEU A 1 194 ? 32.399 134.663 32.105 1.00 43.50 191 LEU A CA 1
ATOM 1544 C C . LEU A 1 194 ? 31.382 135.297 31.151 1.00 43.71 191 LEU A C 1
ATOM 1545 O O . LEU A 1 194 ? 31.746 135.994 30.222 1.00 42.66 191 LEU A O 1
ATOM 1550 N N . GLN A 1 195 ? 30.106 135.052 31.393 1.00 45.06 192 GLN A N 1
ATOM 1551 C CA . GLN A 1 195 ? 29.045 135.651 30.569 1.00 46.38 192 GLN A CA 1
ATOM 1552 C C . GLN A 1 195 ? 29.085 137.165 30.589 1.00 45.53 192 GLN A C 1
ATOM 1553 O O . GLN A 1 195 ? 28.939 137.811 29.549 1.00 46.31 192 GLN A O 1
ATOM 1559 N N . ARG A 1 196 ? 29.266 137.745 31.761 1.00 44.15 193 ARG A N 1
ATOM 1560 C CA . ARG A 1 196 ? 29.422 139.196 31.842 1.00 44.16 193 ARG A CA 1
ATOM 1561 C C . ARG A 1 196 ? 30.639 139.736 31.072 1.00 42.66 193 ARG A C 1
ATOM 1562 O O . ARG A 1 196 ? 30.525 140.742 30.388 1.00 43.02 193 ARG A O 1
ATOM 1570 N N . GLY A 1 197 ? 31.792 139.070 31.159 1.00 41.54 194 GLY A N 1
ATOM 1571 C CA . GLY A 1 197 ? 33.004 139.555 30.455 1.00 40.31 194 GLY A CA 1
ATOM 1572 C C . GLY A 1 197 ? 32.951 139.386 28.936 1.00 40.70 194 GLY A C 1
ATOM 1573 O O . GLY A 1 197 ? 33.330 140.271 28.181 1.00 39.21 194 GLY A O 1
ATOM 1574 N N . ILE A 1 198 ? 32.451 138.243 28.500 1.00 41.26 195 ILE A N 1
ATOM 1575 C CA . ILE A 1 198 ? 32.211 137.987 27.099 1.00 42.67 195 ILE A CA 1
ATOM 1576 C C . ILE A 1 198 ? 31.287 139.044 26.498 1.00 44.00 195 ILE A C 1
ATOM 1577 O O . ILE A 1 198 ? 31.494 139.445 25.387 1.00 44.34 195 ILE A O 1
ATOM 1582 N N . ASN A 1 199 ? 30.312 139.545 27.252 1.00 44.12 196 ASN A N 1
ATOM 1583 C CA . ASN A 1 199 ? 29.433 140.561 26.716 1.00 45.14 196 ASN A CA 1
ATOM 1584 C C . ASN A 1 199 ? 29.937 141.988 26.933 1.00 44.54 196 ASN A C 1
ATOM 1585 O O . ASN A 1 199 ? 29.311 142.937 26.453 1.00 44.28 196 ASN A O 1
ATOM 1590 N N . ASN A 1 200 ? 31.060 142.128 27.649 1.00 42.60 197 ASN A N 1
ATOM 1591 C CA . ASN A 1 200 ? 31.630 143.432 27.952 1.00 42.47 197 ASN A CA 1
ATOM 1592 C C . ASN A 1 200 ? 33.160 143.495 27.792 1.00 40.61 197 ASN A C 1
ATOM 1593 O O . ASN A 1 200 ? 33.865 143.813 28.747 1.00 40.14 197 ASN A O 1
ATOM 1598 N N . PRO A 1 201 ? 33.672 143.233 26.575 1.00 40.00 198 PRO A N 1
ATOM 1599 C CA . PRO A 1 201 ? 35.115 143.395 26.404 1.00 38.93 198 PRO A CA 1
ATOM 1600 C C . PRO A 1 201 ? 35.581 144.799 26.777 1.00 38.53 198 PRO A C 1
ATOM 1601 O O . PRO A 1 201 ? 36.705 144.952 27.245 1.00 38.15 198 PRO A O 1
ATOM 1605 N N . ALA A 1 202 ? 34.730 145.801 26.564 1.00 38.02 199 ALA A N 1
ATOM 1606 C CA . ALA A 1 202 ? 34.985 147.165 27.025 1.00 38.23 199 ALA A CA 1
ATOM 1607 C C . ALA A 1 202 ? 34.611 147.137 28.504 1.00 37.86 199 ALA A C 1
ATOM 1608 O O . ALA A 1 202 ? 33.601 147.667 28.927 1.00 38.27 199 ALA A O 1
ATOM 1610 N N . VAL A 1 203 ? 35.456 146.480 29.278 1.00 37.84 200 VAL A N 1
ATOM 1611 C CA . VAL A 1 203 ? 35.127 145.964 30.608 1.00 37.07 200 VAL A CA 1
ATOM 1612 C C . VAL A 1 203 ? 35.274 146.974 31.739 1.00 37.16 200 VAL A C 1
ATOM 1613 O O . VAL A 1 203 ? 34.911 146.674 32.878 1.00 37.37 200 VAL A O 1
ATOM 1617 N N . LEU A 1 204 ? 35.850 148.141 31.480 1.00 37.15 201 LEU A N 1
ATOM 1618 C CA . LEU A 1 204 ? 36.210 149.043 32.592 1.00 37.00 201 LEU A CA 1
ATOM 1619 C C . LEU A 1 204 ? 35.071 149.379 33.613 1.00 36.86 201 LEU A C 1
ATOM 1620 O O . LEU A 1 204 ? 35.312 149.297 34.830 1.00 35.98 201 LEU A O 1
ATOM 1625 N N . PRO A 1 205 ? 33.837 149.706 33.144 1.00 37.44 202 PRO A N 1
ATOM 1626 C CA . PRO A 1 205 ? 32.727 149.984 34.086 1.00 37.28 202 PRO A CA 1
ATOM 1627 C C . PRO A 1 205 ? 32.329 148.793 34.953 1.00 37.93 202 PRO A C 1
ATOM 1628 O O . PRO A 1 205 ? 31.819 148.978 36.075 1.00 36.96 202 PRO A O 1
ATOM 1632 N N . GLN A 1 206 ? 32.565 147.577 34.432 1.00 37.98 203 GLN A N 1
ATOM 1633 C CA . GLN A 1 206 ? 32.205 146.340 35.138 1.00 38.76 203 GLN A CA 1
ATOM 1634 C C . GLN A 1 206 ? 33.018 146.052 36.374 1.00 38.28 203 GLN A C 1
ATOM 1635 O O . GLN A 1 206 ? 32.570 145.296 37.225 1.00 37.83 203 GLN A O 1
ATOM 1641 N N . LEU A 1 207 ? 34.227 146.609 36.451 1.00 38.06 204 LEU A N 1
ATOM 1642 C CA . LEU A 1 207 ? 35.140 146.294 37.553 1.00 37.44 204 LEU A CA 1
ATOM 1643 C C . LEU A 1 207 ? 34.541 146.730 38.884 1.00 37.65 204 LEU A C 1
ATOM 1644 O O . LEU A 1 207 ? 34.447 145.928 39.816 1.00 37.31 204 LEU A O 1
ATOM 1649 N N . PHE A 1 208 ? 34.095 147.975 38.974 1.00 37.67 205 PHE A N 1
ATOM 1650 C CA . PHE A 1 208 ? 33.467 148.448 40.233 1.00 38.08 205 PHE A CA 1
ATOM 1651 C C . PHE A 1 208 ? 32.196 147.692 40.535 1.00 37.10 205 PHE A C 1
ATOM 1652 O O . PHE A 1 208 ? 31.874 147.487 41.679 1.00 37.87 205 PHE A O 1
ATOM 1660 N N . GLU A 1 209 ? 31.475 147.261 39.516 1.00 37.38 206 GLU A N 1
ATOM 1661 C CA . GLU A 1 209 ? 30.196 146.592 39.748 1.00 37.67 206 GLU A CA 1
ATOM 1662 C C . GLU A 1 209 ? 30.367 145.255 40.487 1.00 38.18 206 GLU A C 1
ATOM 1663 O O . GLU A 1 209 ? 29.440 144.777 41.122 1.00 39.27 206 GLU A O 1
ATOM 1669 N N . VAL A 1 210 ? 31.557 144.657 40.420 1.00 37.69 207 VAL A N 1
ATOM 1670 C CA . VAL A 1 210 ? 31.847 143.503 41.234 1.00 37.90 207 VAL A CA 1
ATOM 1671 C C . VAL A 1 210 ? 31.709 143.860 42.712 1.00 38.92 207 VAL A C 1
ATOM 1672 O O . VAL A 1 210 ? 31.098 143.112 43.474 1.00 38.29 207 VAL A O 1
ATOM 1676 N N . ARG A 1 211 ? 32.233 145.009 43.120 1.00 39.88 208 ARG A N 1
ATOM 1677 C CA A ARG A 1 211 ? 32.087 145.417 44.514 0.54 40.21 208 ARG A CA 1
ATOM 1678 C CA B ARG A 1 211 ? 32.097 145.459 44.510 0.46 40.32 208 ARG A CA 1
ATOM 1679 C C . ARG A 1 211 ? 30.645 145.761 44.850 1.00 40.87 208 ARG A C 1
ATOM 1680 O O . ARG A 1 211 ? 30.116 145.286 45.860 1.00 41.91 208 ARG A O 1
ATOM 1695 N N . ALA A 1 212 ? 30.012 146.575 44.015 1.00 40.03 209 ALA A N 1
ATOM 1696 C CA . ALA A 1 212 ? 28.622 147.000 44.267 1.00 40.15 209 ALA A CA 1
ATOM 1697 C C . ALA A 1 212 ? 27.715 145.758 44.364 1.00 40.11 209 ALA A C 1
ATOM 1698 O O . ALA A 1 212 ? 26.862 145.704 45.214 1.00 40.92 209 ALA A O 1
ATOM 1700 N N . SER A 1 213 ? 27.970 144.729 43.538 1.00 40.66 210 SER A N 1
ATOM 1701 C CA . SER A 1 213 ? 27.170 143.507 43.559 1.00 40.89 210 SER A CA 1
ATOM 1702 C C . SER A 1 213 ? 27.273 142.798 44.889 1.00 42.18 210 SER A C 1
ATOM 1703 O O . SER A 1 213 ? 26.253 142.322 45.415 1.00 43.58 210 SER A O 1
ATOM 1706 N N . HIS A 1 214 ? 28.477 142.692 45.455 1.00 42.34 211 HIS A N 1
ATOM 1707 C CA . HIS A 1 214 ? 28.565 142.093 46.794 1.00 44.23 211 HIS A CA 1
ATOM 1708 C C . HIS A 1 214 ? 28.053 142.991 47.917 1.00 44.62 211 HIS A C 1
ATOM 1709 O O . HIS A 1 214 ? 27.419 142.499 48.847 1.00 46.14 211 HIS A O 1
ATOM 1716 N N . VAL A 1 215 ? 28.245 144.304 47.804 1.00 44.28 212 VAL A N 1
ATOM 1717 C CA . VAL A 1 215 ? 27.639 145.241 48.766 1.00 44.37 212 VAL A CA 1
ATOM 1718 C C . VAL A 1 215 ? 26.089 145.154 48.760 1.00 45.49 212 VAL A C 1
ATOM 1719 O O . VAL A 1 215 ? 25.483 145.192 49.806 1.00 45.52 212 VAL A O 1
ATOM 1723 N N . LEU A 1 216 ? 25.465 145.041 47.583 1.00 45.13 213 LEU A N 1
ATOM 1724 C CA . LEU A 1 216 ? 24.009 145.045 47.484 1.00 46.34 213 LEU A CA 1
ATOM 1725 C C . LEU A 1 216 ? 23.404 143.660 47.625 1.00 47.59 213 LEU A C 1
ATOM 1726 O O . LEU A 1 216 ? 22.188 143.539 47.561 1.00 49.01 213 LEU A O 1
ATOM 1731 N N . GLY A 1 217 ? 24.246 142.629 47.755 1.00 47.34 214 GLY A N 1
ATOM 1732 C CA . GLY A 1 217 ? 23.797 141.273 48.041 1.00 48.30 214 GLY A CA 1
ATOM 1733 C C . GLY A 1 217 ? 23.482 140.416 46.845 1.00 48.10 214 GLY A C 1
ATOM 1734 O O . GLY A 1 217 ? 22.894 139.371 46.996 1.00 50.12 214 GLY A O 1
ATOM 1735 N N . ALA A 1 218 ? 23.845 140.854 45.656 1.00 47.10 215 ALA A N 1
ATOM 1736 C CA . ALA A 1 218 ? 23.597 140.092 44.440 1.00 47.26 215 ALA A CA 1
ATOM 1737 C C . ALA A 1 218 ? 24.733 139.085 44.153 1.00 46.81 215 ALA A C 1
ATOM 1738 O O . ALA A 1 218 ? 24.524 138.148 43.396 1.00 47.43 215 ALA A O 1
ATOM 1740 N N . LEU A 1 219 ? 25.899 139.248 44.789 1.00 45.24 216 LEU A N 1
ATOM 1741 C CA . LEU A 1 219 ? 27.036 138.324 44.633 1.00 44.81 216 LEU A CA 1
ATOM 1742 C C . LEU A 1 219 ? 27.547 137.934 46.013 1.00 45.54 216 LEU A C 1
ATOM 1743 O O . LEU A 1 219 ? 27.992 138.791 46.767 1.00 45.66 216 LEU A O 1
ATOM 1748 N N . PRO A 1 220 ? 27.478 136.640 46.364 1.00 47.17 217 PRO A N 1
ATOM 1749 C CA . PRO A 1 220 ? 27.933 136.326 47.705 1.00 47.61 217 PRO A CA 1
ATOM 1750 C C . PRO A 1 220 ? 29.402 136.746 47.907 1.00 46.40 217 PRO A C 1
ATOM 1751 O O . PRO A 1 220 ? 30.200 136.689 46.970 1.00 44.61 217 PRO A O 1
ATOM 1755 N N . ARG A 1 221 ? 29.714 137.229 49.112 1.00 46.46 218 ARG A N 1
ATOM 1756 C CA . ARG A 1 221 ? 31.036 137.765 49.455 1.00 46.28 218 ARG A CA 1
ATOM 1757 C C . ARG A 1 221 ? 32.181 136.754 49.246 1.00 45.80 218 ARG A C 1
ATOM 1758 O O . ARG A 1 221 ? 33.301 137.158 48.924 1.00 44.28 218 ARG A O 1
ATOM 1766 N N . GLU A 1 222 ? 31.869 135.463 49.374 1.00 46.41 219 GLU A N 1
ATOM 1767 C CA . GLU A 1 222 ? 32.834 134.387 49.269 1.00 47.08 219 GLU A CA 1
ATOM 1768 C C . GLU A 1 222 ? 33.088 133.981 47.825 1.00 46.11 219 GLU A C 1
ATOM 1769 O O . GLU A 1 222 ? 34.002 133.172 47.556 1.00 45.66 219 GLU A O 1
ATOM 1775 N N . GLN A 1 223 ? 32.296 134.536 46.897 1.00 44.59 220 GLN A N 1
ATOM 1776 C CA . GLN A 1 223 ? 32.343 134.132 45.486 1.00 44.26 220 GLN A CA 1
ATOM 1777 C C . GLN A 1 223 ? 32.880 135.234 44.540 1.00 42.23 220 GLN A C 1
ATOM 1778 O O . GLN A 1 223 ? 32.856 135.094 43.324 1.00 41.03 220 GLN A O 1
ATOM 1784 N N . VAL A 1 224 ? 33.379 136.314 45.128 1.00 41.67 221 VAL A N 1
ATOM 1785 C CA . VAL A 1 224 ? 33.902 137.445 44.400 1.00 40.14 221 VAL A CA 1
ATOM 1786 C C . VAL A 1 224 ? 35.112 137.069 43.533 1.00 40.05 221 VAL A C 1
ATOM 1787 O O . VAL A 1 224 ? 35.166 137.422 42.354 1.00 39.84 221 VAL A O 1
ATOM 1791 N N . SER A 1 225 ? 36.061 136.322 44.083 1.00 40.37 222 SER A N 1
ATOM 1792 C CA . SER A 1 225 ? 37.254 135.948 43.319 1.00 40.02 222 SER A CA 1
ATOM 1793 C C . SER A 1 225 ? 36.916 135.189 42.037 1.00 40.20 222 SER A C 1
ATOM 1794 O O . SER A 1 225 ? 37.524 135.417 40.973 1.00 39.32 222 SER A O 1
ATOM 1797 N N . GLU A 1 226 ? 35.966 134.257 42.162 1.00 41.42 223 GLU A N 1
ATOM 1798 C CA . GLU A 1 226 ? 35.530 133.418 41.052 1.00 41.08 223 GLU A CA 1
ATOM 1799 C C . GLU A 1 226 ? 34.778 134.233 39.999 1.00 40.10 223 GLU A C 1
ATOM 1800 O O . GLU A 1 226 ? 35.010 134.091 38.795 1.00 39.98 223 GLU A O 1
ATOM 1806 N N . PHE A 1 227 ? 33.898 135.120 40.449 1.00 39.74 224 PHE A N 1
ATOM 1807 C CA . PHE A 1 227 ? 33.223 136.005 39.533 1.00 38.84 224 PHE A CA 1
ATOM 1808 C C . PHE A 1 227 ? 34.235 136.898 38.821 1.00 37.25 224 PHE A C 1
ATOM 1809 O O . PHE A 1 227 ? 34.192 137.038 37.630 1.00 37.13 224 PHE A O 1
ATOM 1817 N N . LEU A 1 228 ? 35.131 137.516 39.561 1.00 37.70 225 LEU A N 1
ATOM 1818 C CA . LEU A 1 228 ? 36.145 138.395 38.949 1.00 37.84 225 LEU A CA 1
ATOM 1819 C C . LEU A 1 228 ? 37.007 137.660 37.917 1.00 37.82 225 LEU A C 1
ATOM 1820 O O . LEU A 1 228 ? 37.305 138.184 36.823 1.00 36.89 225 LEU A O 1
ATOM 1825 N N . SER A 1 229 ? 37.387 136.424 38.236 1.00 37.90 226 SER A N 1
ATOM 1826 C CA . SER A 1 229 ? 38.168 135.644 37.313 1.00 37.48 226 SER A CA 1
ATOM 1827 C C . SER A 1 229 ? 37.433 135.431 36.012 1.00 37.83 226 SER A C 1
ATOM 1828 O O . SER A 1 229 ? 38.012 135.623 34.935 1.00 37.23 226 SER A O 1
ATOM 1831 N N . GLY A 1 230 ? 36.139 135.089 36.096 1.00 39.11 227 GLY A N 1
ATOM 1832 C CA . GLY A 1 230 ? 35.330 134.864 34.894 1.00 38.92 227 GLY A CA 1
ATOM 1833 C C . GLY A 1 230 ? 35.160 136.142 34.080 1.00 39.03 227 GLY A C 1
ATOM 1834 O O . GLY A 1 230 ? 35.258 136.141 32.838 1.00 39.33 227 GLY A O 1
ATOM 1835 N N . LEU A 1 231 ? 34.911 137.242 34.767 1.00 38.27 228 LEU A N 1
ATOM 1836 C CA . LEU A 1 231 ? 34.798 138.555 34.109 1.00 37.58 228 LEU A CA 1
ATOM 1837 C C . LEU A 1 231 ? 36.035 138.901 33.293 1.00 36.98 228 LEU A C 1
ATOM 1838 O O . LEU A 1 231 ? 35.922 139.277 32.126 1.00 36.52 228 LEU A O 1
ATOM 1843 N N . LEU A 1 232 ? 37.216 138.748 33.895 1.00 36.25 229 LEU A N 1
ATOM 1844 C CA . LEU A 1 232 ? 38.463 139.159 33.229 1.00 35.46 229 LEU A CA 1
ATOM 1845 C C . LEU A 1 232 ? 38.824 138.238 32.073 1.00 35.62 229 LEU A C 1
ATOM 1846 O O . LEU A 1 232 ? 39.230 138.683 31.008 1.00 34.30 229 LEU A O 1
ATOM 1851 N N . ILE A 1 233 ? 38.633 136.936 32.278 1.00 37.30 230 ILE A N 1
ATOM 1852 C CA . ILE A 1 233 ? 38.977 135.953 31.258 1.00 37.35 230 ILE A CA 1
ATOM 1853 C C . ILE A 1 233 ? 37.998 136.114 30.100 1.00 37.53 230 ILE A C 1
ATOM 1854 O O . ILE A 1 233 ? 38.390 136.126 28.945 1.00 38.34 230 ILE A O 1
ATOM 1859 N N . GLY A 1 234 ? 36.727 136.278 30.418 1.00 37.69 231 GLY A N 1
ATOM 1860 C CA . GLY A 1 234 ? 35.688 136.499 29.411 1.00 37.45 231 GLY A CA 1
ATOM 1861 C C . GLY A 1 234 ? 35.932 137.728 28.551 1.00 37.12 231 GLY A C 1
ATOM 1862 O O . GLY A 1 234 ? 35.801 137.681 27.335 1.00 37.83 231 GLY A O 1
ATOM 1863 N N . ALA A 1 235 ? 36.215 138.851 29.190 1.00 36.46 232 ALA A N 1
ATOM 1864 C CA . ALA A 1 235 ? 36.553 140.087 28.494 1.00 36.77 232 ALA A CA 1
ATOM 1865 C C . ALA A 1 235 ? 37.812 139.925 27.622 1.00 36.55 232 ALA A C 1
ATOM 1866 O O . ALA A 1 235 ? 37.864 140.415 26.497 1.00 36.77 232 ALA A O 1
ATOM 1868 N N . GLU A 1 236 ? 38.813 139.226 28.155 1.00 36.91 233 GLU A N 1
ATOM 1869 C CA . GLU A 1 236 ? 40.024 138.904 27.389 1.00 37.23 233 GLU A CA 1
ATOM 1870 C C . GLU A 1 236 ? 39.698 138.131 26.097 1.00 38.82 233 GLU A C 1
ATOM 1871 O O . GLU A 1 236 ? 40.033 138.596 24.983 1.00 38.55 233 GLU A O 1
ATOM 1877 N N . VAL A 1 237 ? 39.013 136.992 26.233 1.00 38.63 234 VAL A N 1
ATOM 1878 C CA . VAL A 1 237 ? 38.717 136.187 25.049 1.00 39.25 234 VAL A CA 1
ATOM 1879 C C . VAL A 1 237 ? 37.812 136.923 24.068 1.00 39.62 234 VAL A C 1
ATOM 1880 O O . VAL A 1 237 ? 38.030 136.810 22.867 1.00 39.98 234 VAL A O 1
ATOM 1884 N N . ALA A 1 238 ? 36.830 137.714 24.538 1.00 39.72 235 ALA A N 1
ATOM 1885 C CA . ALA A 1 238 ? 35.980 138.475 23.617 1.00 40.27 235 ALA A CA 1
ATOM 1886 C C . ALA A 1 238 ? 36.760 139.583 22.948 1.00 39.88 235 ALA A C 1
ATOM 1887 O O . ALA A 1 238 ? 36.448 139.925 21.804 1.00 40.54 235 ALA A O 1
ATOM 1889 N N . THR A 1 239 ? 37.763 140.156 23.634 1.00 38.36 236 THR A N 1
ATOM 1890 C CA . THR A 1 239 ? 38.562 141.223 23.014 1.00 37.77 236 THR A CA 1
ATOM 1891 C C . THR A 1 239 ? 39.376 140.700 21.841 1.00 38.95 236 THR A C 1
ATOM 1892 O O . THR A 1 239 ? 39.384 141.328 20.803 1.00 38.67 236 THR A O 1
ATOM 1896 N N . LEU A 1 240 ? 40.040 139.555 22.009 1.00 39.02 237 LEU A N 1
ATOM 1897 C CA . LEU A 1 240 ? 41.047 139.135 21.057 1.00 39.35 237 LEU A CA 1
ATOM 1898 C C . LEU A 1 240 ? 40.652 138.029 20.103 1.00 40.45 237 LEU A C 1
ATOM 1899 O O . LEU A 1 240 ? 41.386 137.783 19.148 1.00 39.49 237 LEU A O 1
ATOM 1904 N N . SER A 1 241 ? 39.546 137.335 20.359 1.00 41.04 238 SER A N 1
ATOM 1905 C CA . SER A 1 241 ? 39.261 136.114 19.596 1.00 43.07 238 SER A CA 1
ATOM 1906 C C . SER A 1 241 ? 39.116 136.342 18.084 1.00 42.83 238 SER A C 1
ATOM 1907 O O . SER A 1 241 ? 39.723 135.620 17.288 1.00 41.84 238 SER A O 1
ATOM 1910 N N . ASP A 1 242 ? 38.329 137.334 17.689 1.00 59.33 239 ASP A N 1
ATOM 1911 C CA . ASP A 1 242 ? 38.195 137.678 16.273 1.00 62.63 239 ASP A CA 1
ATOM 1912 C C . ASP A 1 242 ? 39.447 138.287 15.660 1.00 63.97 239 ASP A C 1
ATOM 1913 O O . ASP A 1 242 ? 39.569 138.291 14.464 1.00 66.11 239 ASP A O 1
ATOM 1918 N N . THR A 1 243 ? 40.398 138.754 16.470 1.00 63.26 240 THR A N 1
ATOM 1919 C CA . THR A 1 243 ? 41.677 139.278 15.975 1.00 64.44 240 THR A CA 1
ATOM 1920 C C . THR A 1 243 ? 42.762 138.185 15.883 1.00 63.29 240 THR A C 1
ATOM 1921 O O . THR A 1 243 ? 43.738 138.316 15.145 1.00 65.96 240 THR A O 1
ATOM 1925 N N . PHE A 1 244 ? 42.590 137.100 16.624 1.00 58.93 241 PHE A N 1
ATOM 1926 C CA . PHE A 1 244 ? 43.429 135.935 16.477 1.00 56.89 241 PHE A CA 1
ATOM 1927 C C . PHE A 1 244 ? 42.555 134.810 15.899 1.00 58.39 241 PHE A C 1
ATOM 1928 O O . PHE A 1 244 ? 42.410 133.769 16.500 1.00 56.53 241 PHE A O 1
ATOM 1936 N N . ALA A 1 245 ? 41.958 135.058 14.734 1.00 63.46 242 ALA A N 1
ATOM 1937 C CA . ALA A 1 245 ? 41.142 134.057 14.039 1.00 66.22 242 ALA A CA 1
ATOM 1938 C C . ALA A 1 245 ? 42.024 132.971 13.404 1.00 68.17 242 ALA A C 1
ATOM 1939 O O . ALA A 1 245 ? 43.209 133.193 13.105 1.00 68.37 242 ALA A O 1
ATOM 1941 N N . GLY A 1 246 ? 41.406 131.807 13.201 1.00 70.41 243 GLY A N 1
ATOM 1942 C CA . GLY A 1 246 ? 42.059 130.612 12.666 1.00 72.31 243 GLY A CA 1
ATOM 1943 C C . GLY A 1 246 ? 40.997 129.536 12.463 1.00 74.73 243 GLY A C 1
ATOM 1944 O O . GLY A 1 246 ? 40.059 129.443 13.255 1.00 74.02 243 GLY A O 1
ATOM 1945 N N . GLN A 1 247 ? 41.116 128.760 11.377 1.00 78.63 244 GLN A N 1
ATOM 1946 C CA . GLN A 1 247 ? 40.316 127.519 11.184 1.00 80.21 244 GLN A CA 1
ATOM 1947 C C . GLN A 1 247 ? 40.768 126.461 12.212 1.00 76.81 244 GLN A C 1
ATOM 1948 O O . GLN A 1 247 ? 39.924 125.816 12.847 1.00 76.22 244 GLN A O 1
ATOM 1954 N N . GLN A 1 248 ? 42.091 126.312 12.382 1.00 74.40 245 GLN A N 1
ATOM 1955 C CA . GLN A 1 248 ? 42.650 125.369 13.360 1.00 71.18 245 GLN A CA 1
ATOM 1956 C C . GLN A 1 248 ? 42.325 125.737 14.801 1.00 66.71 245 GLN A C 1
ATOM 1957 O O . GLN A 1 248 ? 42.207 126.913 15.150 1.00 64.56 245 GLN A O 1
ATOM 1963 N N . ALA A 1 249 ? 42.222 124.695 15.627 1.00 64.14 246 ALA A N 1
ATOM 1964 C CA . ALA A 1 249 ? 42.015 124.834 17.052 1.00 60.05 246 ALA A CA 1
ATOM 1965 C C . ALA A 1 249 ? 43.180 125.648 17.625 1.00 56.65 246 ALA A C 1
ATOM 1966 O O . ALA A 1 249 ? 44.368 125.309 17.401 1.00 55.21 246 ALA A O 1
ATOM 1968 N N . ILE A 1 250 ? 42.813 126.705 18.348 1.00 53.42 247 ILE A N 1
ATOM 1969 C CA . ILE A 1 250 ? 43.727 127.439 19.195 1.00 50.54 247 ILE A CA 1
ATOM 1970 C C . ILE A 1 250 ? 44.482 126.416 20.004 1.00 48.65 247 ILE A C 1
ATOM 1971 O O . ILE A 1 250 ? 43.881 125.499 20.539 1.00 50.16 247 ILE A O 1
ATOM 1976 N N . SER A 1 251 ? 45.787 126.531 20.099 1.00 46.87 248 SER A N 1
ATOM 1977 C CA . SER A 1 251 ? 46.513 125.651 21.007 1.00 45.01 248 SER A CA 1
ATOM 1978 C C . SER A 1 251 ? 46.750 126.385 22.330 1.00 42.84 248 SER A C 1
ATOM 1979 O O . SER A 1 251 ? 47.337 127.459 22.395 1.00 41.19 248 SER A O 1
ATOM 1982 N N . LEU A 1 252 ? 46.231 125.802 23.405 1.00 42.27 249 LEU A N 1
ATOM 1983 C CA . LEU A 1 252 ? 46.135 126.459 24.690 1.00 41.42 249 LEU A CA 1
ATOM 1984 C C . LEU A 1 252 ? 47.224 125.822 25.531 1.00 40.55 249 LEU A C 1
ATOM 1985 O O . LEU A 1 252 ? 47.205 124.603 25.733 1.00 41.54 249 LEU A O 1
ATOM 1990 N N . VAL A 1 253 ? 48.165 126.636 26.008 1.00 38.50 250 VAL A N 1
ATOM 1991 C CA . VAL A 1 253 ? 49.363 126.153 26.688 1.00 37.34 250 VAL A CA 1
ATOM 1992 C C . VAL A 1 253 ? 49.374 126.683 28.122 1.00 37.62 250 VAL A C 1
ATOM 1993 O O . VAL A 1 253 ? 49.620 127.880 28.342 1.00 38.22 250 VAL A O 1
ATOM 1997 N N . ALA A 1 254 ? 49.133 125.808 29.092 1.00 37.58 251 ALA A N 1
ATOM 1998 C CA . ALA A 1 254 ? 49.021 126.222 30.478 1.00 38.71 251 ALA A CA 1
ATOM 1999 C C . ALA A 1 254 ? 48.946 125.011 31.377 1.00 39.66 251 ALA A C 1
ATOM 2000 O O . ALA A 1 254 ? 48.828 123.898 30.908 1.00 40.77 251 ALA A O 1
ATOM 2002 N N . GLY A 1 255 ? 48.982 125.237 32.673 1.00 41.99 252 GLY A N 1
ATOM 2003 C CA . GLY A 1 255 ? 48.700 124.199 33.650 1.00 44.27 252 GLY A CA 1
ATOM 2004 C C . GLY A 1 255 ? 47.232 123.799 33.594 1.00 46.48 252 GLY A C 1
ATOM 2005 O O . GLY A 1 255 ? 46.413 124.420 32.895 1.00 44.14 252 GLY A O 1
ATOM 2006 N N . SER A 1 256 ? 46.889 122.762 34.345 1.00 49.22 253 SER A N 1
ATOM 2007 C CA . SER A 1 256 ? 45.650 122.045 34.082 1.00 51.38 253 SER A CA 1
ATOM 2008 C C . SER A 1 256 ? 44.429 122.815 34.599 1.00 52.25 253 SER A C 1
ATOM 2009 O O . SER A 1 256 ? 43.430 122.911 33.906 1.00 51.48 253 SER A O 1
ATOM 2012 N N . SER A 1 257 ? 44.548 123.416 35.779 1.00 53.32 254 SER A N 1
ATOM 2013 C CA . SER A 1 257 ? 43.502 124.280 36.307 1.00 54.72 254 SER A CA 1
ATOM 2014 C C . SER A 1 257 ? 43.133 125.436 35.364 1.00 51.67 254 SER A C 1
ATOM 2015 O O . SER A 1 257 ? 41.966 125.615 35.042 1.00 51.81 254 SER A O 1
ATOM 2018 N N . LEU A 1 258 ? 44.119 126.202 34.916 1.00 48.62 255 LEU A N 1
ATOM 2019 C CA . LEU A 1 258 ? 43.881 127.363 34.091 1.00 46.46 255 LEU A CA 1
ATOM 2020 C C . LEU A 1 258 ? 43.481 126.992 32.645 1.00 45.57 255 LEU A C 1
ATOM 2021 O O . LEU A 1 258 ? 42.755 127.717 31.991 1.00 45.93 255 LEU A O 1
ATOM 2026 N N . THR A 1 259 ? 43.992 125.883 32.145 1.00 44.29 256 THR A N 1
ATOM 2027 C CA . THR A 1 259 ? 43.534 125.297 30.891 1.00 44.74 256 THR A CA 1
ATOM 2028 C C . THR A 1 259 ? 42.022 125.089 30.861 1.00 45.69 256 THR A C 1
ATOM 2029 O O . THR A 1 259 ? 41.342 125.535 29.940 1.00 45.62 256 THR A O 1
ATOM 2033 N N . SER A 1 260 ? 41.481 124.477 31.891 1.00 46.97 257 SER A N 1
ATOM 2034 C CA . SER A 1 260 ? 40.061 124.213 31.898 1.00 49.11 257 SER A CA 1
ATOM 2035 C C . SER A 1 260 ? 39.195 125.496 32.054 1.00 48.71 257 SER A C 1
ATOM 2036 O O . SER A 1 260 ? 38.102 125.581 31.501 1.00 46.87 257 SER A O 1
ATOM 2039 N N . ARG A 1 261 ? 39.708 126.525 32.737 1.00 47.81 258 ARG A N 1
ATOM 2040 C CA . ARG A 1 261 ? 39.032 127.828 32.755 1.00 48.20 258 ARG A CA 1
ATOM 2041 C C . ARG A 1 261 ? 38.976 128.480 31.376 1.00 46.23 258 ARG A C 1
ATOM 2042 O O . ARG A 1 261 ? 37.942 129.006 30.979 1.00 46.12 258 ARG A O 1
ATOM 2050 N N . TYR A 1 262 ? 40.104 128.487 30.664 1.00 45.13 259 TYR A N 1
ATOM 2051 C CA . TYR A 1 262 ? 40.149 129.039 29.319 1.00 43.84 259 TYR A CA 1
ATOM 2052 C C . TYR A 1 262 ? 39.355 128.173 28.310 1.00 44.59 259 TYR A C 1
ATOM 2053 O O . TYR A 1 262 ? 38.720 128.707 27.390 1.00 45.96 259 TYR A O 1
ATOM 2062 N N . GLN A 1 263 ? 39.351 126.860 28.480 1.00 45.21 260 GLN A N 1
ATOM 2063 C CA . GLN A 1 263 ? 38.520 125.993 27.636 1.00 46.63 260 GLN A CA 1
ATOM 2064 C C . GLN A 1 263 ? 37.046 126.385 27.761 1.00 47.91 260 GLN A C 1
ATOM 2065 O O . GLN A 1 263 ? 36.297 126.464 26.769 1.00 48.71 260 GLN A O 1
ATOM 2071 N N . GLN A 1 264 ? 36.611 126.562 29.000 1.00 47.71 261 GLN A N 1
ATOM 2072 C CA . GLN A 1 264 ? 35.241 126.956 29.267 1.00 49.03 261 GLN A CA 1
ATOM 2073 C C . GLN A 1 264 ? 34.964 128.333 28.620 1.00 48.19 261 GLN A C 1
ATOM 2074 O O . GLN A 1 264 ? 33.904 128.515 28.013 1.00 49.39 261 GLN A O 1
ATOM 2080 N N . ALA A 1 265 ? 35.900 129.283 28.746 1.00 46.34 262 ALA A N 1
ATOM 2081 C CA . ALA A 1 265 ? 35.748 130.605 28.121 1.00 45.89 262 ALA A CA 1
ATOM 2082 C C . ALA A 1 265 ? 35.614 130.480 26.604 1.00 46.06 262 ALA A C 1
ATOM 2083 O O . ALA A 1 265 ? 34.706 131.051 26.005 1.00 47.64 262 ALA A O 1
ATOM 2085 N N . PHE A 1 266 ? 36.511 129.710 25.990 1.00 45.73 263 PHE A N 1
ATOM 2086 C CA . PHE A 1 266 ? 36.453 129.481 24.547 1.00 45.80 263 PHE A CA 1
ATOM 2087 C C . PHE A 1 266 ? 35.199 128.780 24.113 1.00 47.48 263 PHE A C 1
ATOM 2088 O O . PHE A 1 266 ? 34.679 129.116 23.080 1.00 49.08 263 PHE A O 1
ATOM 2096 N N . ALA A 1 267 ? 34.703 127.819 24.883 1.00 48.68 264 ALA A N 1
ATOM 2097 C CA . ALA A 1 267 ? 33.454 127.154 24.522 1.00 50.77 264 ALA A CA 1
ATOM 2098 C C . ALA A 1 267 ? 32.284 128.123 24.561 1.00 51.96 264 ALA A C 1
ATOM 2099 O O . ALA A 1 267 ? 31.381 128.015 23.731 1.00 53.23 264 ALA A O 1
ATOM 2101 N N . ALA A 1 268 ? 32.293 129.085 25.486 1.00 51.47 265 ALA A N 1
ATOM 2102 C CA . ALA A 1 268 ? 31.182 130.059 25.567 1.00 53.66 265 ALA A CA 1
ATOM 2103 C C . ALA A 1 268 ? 31.166 131.025 24.368 1.00 55.14 265 ALA A C 1
ATOM 2104 O O . ALA A 1 268 ? 30.145 131.636 24.115 1.00 57.49 265 ALA A O 1
ATOM 2106 N N . ILE A 1 269 ? 32.269 131.151 23.614 1.00 55.05 266 ILE A N 1
ATOM 2107 C CA . ILE A 1 269 ? 32.217 131.917 22.346 1.00 56.84 266 ILE A CA 1
ATOM 2108 C C . ILE A 1 269 ? 32.340 131.043 21.072 1.00 59.02 266 ILE A C 1
ATOM 2109 O O . ILE A 1 269 ? 32.571 131.567 19.979 1.00 60.30 266 ILE A O 1
ATOM 2114 N N . GLY A 1 270 ? 32.149 129.730 21.221 1.00 60.15 267 GLY A N 1
ATOM 2115 C CA . GLY A 1 270 ? 32.124 128.798 20.092 1.00 62.55 267 GLY A CA 1
ATOM 2116 C C . GLY A 1 270 ? 33.471 128.468 19.460 1.00 62.48 267 GLY A C 1
ATOM 2117 O O . GLY A 1 270 ? 33.530 128.133 18.281 1.00 63.43 267 GLY A O 1
ATOM 2118 N N . ARG A 1 271 ? 34.558 128.554 20.226 1.00 60.74 268 ARG A N 1
ATOM 2119 C CA . ARG A 1 271 ? 35.858 128.204 19.694 1.00 61.34 268 ARG A CA 1
ATOM 2120 C C . ARG A 1 271 ? 36.475 126.966 20.353 1.00 60.86 268 ARG A C 1
ATOM 2121 O O . ARG A 1 271 ? 36.340 126.740 21.569 1.00 59.89 268 ARG A O 1
ATOM 2129 N N . GLU A 1 272 ? 37.103 126.157 19.495 1.00 61.42 269 GLU A N 1
ATOM 2130 C CA . GLU A 1 272 ? 37.685 124.889 19.848 1.00 61.22 269 GLU A CA 1
ATOM 2131 C C . GLU A 1 272 ? 39.104 125.148 20.216 1.00 57.97 269 GLU A C 1
ATOM 2132 O O . GLU A 1 272 ?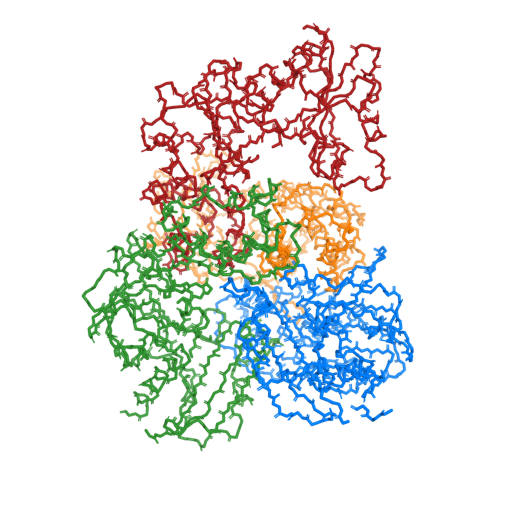 39.760 126.004 19.600 1.00 57.82 269 GLU A O 1
ATOM 2138 N N . VAL A 1 273 ? 39.583 124.408 21.206 1.00 55.52 270 VAL A N 1
ATOM 2139 C CA . VAL A 1 273 ? 40.974 124.467 21.597 1.00 53.56 270 VAL A CA 1
ATOM 2140 C C . VAL A 1 273 ? 41.586 123.067 21.697 1.00 53.75 270 VAL A C 1
ATOM 2141 O O . VAL A 1 273 ? 40.901 122.113 21.986 1.00 54.63 270 VAL A O 1
ATOM 2145 N N . SER A 1 274 ? 42.877 122.969 21.425 1.00 53.65 271 SER A N 1
ATOM 2146 C CA . SER A 1 274 ? 43.726 121.815 21.761 1.00 54.32 271 SER A CA 1
ATOM 2147 C C . SER A 1 274 ? 44.571 122.226 22.977 1.00 51.92 271 SER A C 1
ATOM 2148 O O . SER A 1 274 ? 45.059 123.319 23.022 1.00 53.00 271 SER A O 1
ATOM 2151 N N . ALA A 1 275 ? 44.720 121.384 23.979 1.00 51.41 272 ALA A N 1
ATOM 2152 C CA . ALA A 1 275 ? 45.421 121.774 25.193 1.00 49.63 272 ALA A CA 1
ATOM 2153 C C . ALA A 1 275 ? 46.775 121.051 25.262 1.00 48.46 272 ALA A C 1
ATOM 2154 O O . ALA A 1 275 ? 46.841 119.887 24.978 1.00 49.13 272 ALA A O 1
ATOM 2156 N N . VAL A 1 276 ? 47.842 121.754 25.621 1.00 46.44 273 VAL A N 1
ATOM 2157 C CA . VAL A 1 276 ? 49.111 121.103 25.967 1.00 45.96 273 VAL A CA 1
ATOM 2158 C C . VAL A 1 276 ? 49.609 121.678 27.282 1.00 43.61 273 VAL A C 1
ATOM 2159 O O . VAL A 1 276 ? 49.596 122.895 27.494 1.00 41.91 273 VAL A O 1
ATOM 2163 N N . ALA A 1 277 ? 50.022 120.802 28.179 1.00 42.57 274 ALA A N 1
ATOM 2164 C CA . ALA A 1 277 ? 50.525 121.225 29.491 1.00 42.05 274 ALA A CA 1
ATOM 2165 C C . ALA A 1 277 ? 51.697 122.179 29.319 1.00 40.14 274 ALA A C 1
ATOM 2166 O O . ALA A 1 277 ? 52.533 121.980 28.440 1.00 39.91 274 ALA A O 1
ATOM 2168 N N . GLY A 1 278 ? 51.729 123.245 30.119 1.00 39.53 275 GLY A N 1
ATOM 2169 C CA . GLY A 1 278 ? 52.826 124.205 30.109 1.00 37.91 275 GLY A CA 1
ATOM 2170 C C . GLY A 1 278 ? 54.209 123.599 30.403 1.00 37.90 275 GLY A C 1
ATOM 2171 O O . GLY A 1 278 ? 55.214 124.008 29.809 1.00 36.25 275 GLY A O 1
ATOM 2172 N N . ASP A 1 279 ? 54.274 122.685 31.357 1.00 38.41 276 ASP A N 1
ATOM 2173 C CA . ASP A 1 279 ? 55.545 122.081 31.774 1.00 40.02 276 ASP A CA 1
ATOM 2174 C C . ASP A 1 279 ? 56.084 121.144 30.659 1.00 39.07 276 ASP A C 1
ATOM 2175 O O . ASP A 1 279 ? 57.260 121.165 30.344 1.00 39.26 276 ASP A O 1
ATOM 2180 N N . THR A 1 280 ? 55.215 120.352 30.053 1.00 38.90 277 THR A N 1
ATOM 2181 C CA . THR A 1 280 ? 55.592 119.550 28.894 1.00 38.77 277 THR A CA 1
ATOM 2182 C C . THR A 1 280 ? 56.058 120.408 27.713 1.00 37.70 277 THR A C 1
ATOM 2183 O O . THR A 1 280 ? 57.079 120.115 27.106 1.00 36.25 277 THR A O 1
ATOM 2187 N N . ALA A 1 281 ? 55.330 121.490 27.416 1.00 36.40 278 ALA A N 1
ATOM 2188 C CA . ALA A 1 281 ? 55.726 122.387 26.374 1.00 36.43 278 ALA A CA 1
ATOM 2189 C C . ALA A 1 281 ? 57.090 123.014 26.673 1.00 35.38 278 ALA A C 1
ATOM 2190 O O . ALA A 1 281 ? 57.912 123.126 25.773 1.00 36.57 278 ALA A O 1
ATOM 2192 N N . PHE A 1 282 ? 57.335 123.397 27.914 1.00 34.85 279 PHE A N 1
ATOM 2193 C CA . PHE A 1 282 ? 58.612 123.979 28.282 1.00 35.92 279 PHE A CA 1
ATOM 2194 C C . PHE A 1 282 ? 59.774 122.992 27.994 1.00 36.15 279 PHE A C 1
ATOM 2195 O O . PHE A 1 282 ? 60.755 123.360 27.367 1.00 35.41 279 PHE A O 1
ATOM 2203 N N . GLN A 1 283 ? 59.619 121.744 28.403 1.00 36.18 280 GLN A N 1
ATOM 2204 C CA . GLN A 1 283 ? 60.733 120.776 28.345 1.00 36.95 280 GLN A CA 1
ATOM 2205 C C . GLN A 1 283 ? 60.998 120.363 26.906 1.00 36.48 280 GLN A C 1
ATOM 2206 O O . GLN A 1 283 ? 62.156 120.238 26.500 1.00 36.93 280 GLN A O 1
ATOM 2212 N N . THR A 1 284 ? 59.935 120.173 26.125 1.00 36.69 281 THR A N 1
ATOM 2213 C CA . THR A 1 284 ? 60.078 119.878 24.703 1.00 36.35 281 THR A CA 1
ATOM 2214 C C . THR A 1 284 ? 60.771 121.018 23.965 1.00 36.91 281 THR A C 1
ATOM 2215 O O . THR A 1 284 ? 61.608 120.778 23.118 1.00 36.48 281 THR A O 1
ATOM 2219 N N . GLY A 1 285 ? 60.379 122.254 24.268 1.00 36.73 282 GLY A N 1
ATOM 2220 C CA . GLY A 1 285 ? 61.044 123.444 23.715 1.00 37.87 282 GLY A CA 1
ATOM 2221 C C . GLY A 1 285 ? 62.535 123.595 24.068 1.00 37.86 282 GLY A C 1
ATOM 2222 O O . GLY A 1 285 ? 63.358 123.831 23.179 1.00 38.68 282 GLY A O 1
ATOM 2223 N N . ILE A 1 286 ? 62.864 123.516 25.351 1.00 37.07 283 ILE A N 1
ATOM 2224 C CA . ILE A 1 286 ? 64.248 123.484 25.810 1.00 38.79 283 ILE A CA 1
ATOM 2225 C C . ILE A 1 286 ? 65.057 122.377 25.152 1.00 37.49 283 ILE A C 1
ATOM 2226 O O . ILE A 1 286 ? 66.202 122.593 24.744 1.00 37.19 283 ILE A O 1
ATOM 2231 N N . ARG A 1 287 ? 64.476 121.193 25.072 1.00 36.38 284 ARG A N 1
ATOM 2232 C CA . ARG A 1 287 ? 65.141 120.067 24.424 1.00 37.45 284 ARG A CA 1
ATOM 2233 C C . ARG A 1 287 ? 65.473 120.381 22.962 1.00 38.88 284 ARG A C 1
ATOM 2234 O O . ARG A 1 287 ? 66.545 120.005 22.460 1.00 39.03 284 ARG A O 1
ATOM 2242 N N . SER A 1 288 ? 64.554 121.022 22.240 1.00 39.91 285 SER A N 1
ATOM 2243 C CA . SER A 1 288 ? 64.825 121.349 20.845 1.00 41.95 285 SER A CA 1
ATOM 2244 C C . SER A 1 288 ? 66.060 122.271 20.753 1.00 42.23 285 SER A C 1
ATOM 2245 O O . SER A 1 288 ? 66.842 122.151 19.832 1.00 43.48 285 SER A O 1
ATOM 2248 N N . ILE A 1 289 ? 66.222 123.173 21.721 1.00 41.31 286 ILE A N 1
ATOM 2249 C CA . ILE A 1 289 ? 67.374 124.089 21.754 1.00 42.50 286 ILE A CA 1
ATOM 2250 C C . ILE A 1 289 ? 68.642 123.298 22.133 1.00 42.61 286 ILE A C 1
ATOM 2251 O O . ILE A 1 289 ? 69.652 123.392 21.467 1.00 42.62 286 ILE A O 1
ATOM 2256 N N . ALA A 1 290 ? 68.566 122.446 23.156 1.00 41.74 287 ALA A N 1
ATOM 2257 C CA . ALA A 1 290 ? 69.734 121.644 23.561 1.00 42.66 287 ALA A CA 1
ATOM 2258 C C . ALA A 1 290 ? 70.252 120.742 22.435 1.00 44.92 287 ALA A C 1
ATOM 2259 O O . ALA A 1 290 ? 71.448 120.624 22.236 1.00 45.96 287 ALA A O 1
ATOM 2261 N N . TYR A 1 291 ? 69.345 120.107 21.699 1.00 45.78 288 TYR A N 1
ATOM 2262 C CA . TYR A 1 291 ? 69.727 119.287 20.551 1.00 47.99 288 TYR A CA 1
ATOM 2263 C C . TYR A 1 291 ? 70.434 120.121 19.477 1.00 50.28 288 TYR A C 1
ATOM 2264 O O . TYR A 1 291 ? 71.308 119.622 18.827 1.00 52.38 288 TYR A O 1
ATOM 2273 N N . ALA A 1 292 ? 70.071 121.383 19.292 1.00 51.77 289 ALA A N 1
ATOM 2274 C CA . ALA A 1 292 ? 70.794 122.231 18.326 1.00 54.98 289 ALA A CA 1
ATOM 2275 C C . ALA A 1 292 ? 72.227 122.508 18.785 1.00 55.86 289 ALA A C 1
ATOM 2276 O O . ALA A 1 292 ? 73.160 122.504 17.977 1.00 58.28 289 ALA A O 1
ATOM 2278 N N . VAL A 1 293 ? 72.385 122.777 20.074 1.00 54.11 290 VAL A N 1
ATOM 2279 C CA . VAL A 1 293 ? 73.690 123.077 20.648 1.00 55.85 290 VAL A CA 1
ATOM 2280 C C . VAL A 1 293 ? 74.618 121.866 20.607 1.00 57.69 290 VAL A C 1
ATOM 2281 O O . VAL A 1 293 ? 75.807 122.024 20.333 1.00 60.10 290 VAL A O 1
ATOM 2285 N N . ALA A 1 294 ? 74.076 120.673 20.857 1.00 58.02 291 ALA A N 1
ATOM 2286 C CA . ALA A 1 294 ? 74.837 119.415 20.816 1.00 60.27 291 ALA A CA 1
ATOM 2287 C C . ALA A 1 294 ? 75.027 118.854 19.382 1.00 63.78 291 ALA A C 1
ATOM 2288 O O . ALA A 1 294 ? 75.822 117.928 19.194 1.00 65.44 291 ALA A O 1
ATOM 2290 N N . ASN A 1 295 ? 74.330 119.415 18.374 1.00 65.53 292 ASN A N 1
ATOM 2291 C CA . ASN A 1 295 ? 74.376 118.881 16.980 1.00 69.24 292 ASN A CA 1
ATOM 2292 C C . ASN A 1 295 ? 75.776 118.922 16.406 1.00 72.46 292 ASN A C 1
ATOM 2293 O O . ASN A 1 295 ? 76.515 119.866 16.684 1.00 74.20 292 ASN A O 1
ATOM 2307 N N . THR B 1 5 ? 18.669 184.481 54.948 1.00 61.18 2 THR B N 1
ATOM 2308 C CA . THR B 1 5 ? 19.456 183.348 54.529 1.00 57.34 2 THR B CA 1
ATOM 2309 C C . THR B 1 5 ? 19.650 182.367 55.709 1.00 56.03 2 THR B C 1
ATOM 2310 O O . THR B 1 5 ? 19.606 182.762 56.891 1.00 55.70 2 THR B O 1
ATOM 2314 N N . ALA B 1 6 ? 19.952 181.102 55.403 1.00 53.09 3 ALA B N 1
ATOM 2315 C CA . ALA B 1 6 ? 20.064 180.069 56.438 1.00 51.07 3 ALA B CA 1
ATOM 2316 C C . ALA B 1 6 ? 21.482 179.999 57.052 1.00 47.63 3 ALA B C 1
ATOM 2317 O O . ALA B 1 6 ? 22.504 180.088 56.330 1.00 46.27 3 ALA B O 1
ATOM 2319 N N A ARG B 1 7 ? 21.510 179.820 58.368 0.59 46.61 4 ARG B N 1
ATOM 2320 N N B ARG B 1 7 ? 21.538 179.851 58.376 0.41 46.82 4 ARG B N 1
ATOM 2321 C CA A ARG B 1 7 ? 22.701 179.438 59.088 0.59 44.07 4 ARG B CA 1
ATOM 2322 C CA B ARG B 1 7 ? 22.767 179.467 59.063 0.41 44.36 4 ARG B CA 1
ATOM 2323 C C A ARG B 1 7 ? 22.757 177.916 59.207 0.59 42.57 4 ARG B C 1
ATOM 2324 C C B ARG B 1 7 ? 22.782 177.947 59.230 0.41 42.87 4 ARG B C 1
ATOM 2325 O O A ARG B 1 7 ? 21.801 177.278 59.675 0.59 43.99 4 ARG B O 1
ATOM 2326 O O B ARG B 1 7 ? 21.824 177.348 59.737 0.41 44.34 4 ARG B O 1
ATOM 2341 N N . TYR B 1 8 ? 23.882 177.336 58.823 1.00 40.21 5 TYR B N 1
ATOM 2342 C CA . TYR B 1 8 ? 24.017 175.879 58.847 1.00 39.08 5 TYR B CA 1
ATOM 2343 C C . TYR B 1 8 ? 25.464 175.490 58.929 1.00 37.60 5 TYR B C 1
ATOM 2344 O O . TYR B 1 8 ? 26.371 176.293 58.686 1.00 36.14 5 TYR B O 1
ATOM 2353 N N . ILE B 1 9 ? 25.674 174.242 59.310 1.00 38.21 6 ILE B N 1
ATOM 2354 C CA . ILE B 1 9 ? 26.997 173.645 59.392 1.00 37.07 6 ILE B CA 1
ATOM 2355 C C . ILE B 1 9 ? 27.085 172.496 58.387 1.00 36.74 6 ILE B C 1
ATOM 2356 O O . ILE B 1 9 ? 26.268 171.561 58.407 1.00 37.74 6 ILE B O 1
ATOM 2361 N N . ALA B 1 10 ? 28.081 172.559 57.510 1.00 36.49 7 ALA B N 1
ATOM 2362 C CA . ALA B 1 10 ? 28.286 171.556 56.473 1.00 36.40 7 ALA B CA 1
ATOM 2363 C C . ALA B 1 10 ? 29.463 170.676 56.900 1.00 36.46 7 ALA B C 1
ATOM 2364 O O . ALA B 1 10 ? 30.474 171.222 57.369 1.00 35.79 7 ALA B O 1
ATOM 2366 N N . ILE B 1 11 ? 29.325 169.351 56.725 1.00 36.86 8 ILE B N 1
ATOM 2367 C CA . ILE B 1 11 ? 30.359 168.362 57.099 1.00 37.62 8 ILE B CA 1
ATOM 2368 C C . ILE B 1 11 ? 30.607 167.436 55.911 1.00 38.08 8 ILE B C 1
ATOM 2369 O O . ILE B 1 11 ? 29.661 166.887 55.302 1.00 38.53 8 ILE B O 1
ATOM 2374 N N . ASP B 1 12 ? 31.883 167.260 55.575 1.00 37.64 9 ASP B N 1
ATOM 2375 C CA . ASP B 1 12 ? 32.306 166.173 54.719 1.00 38.57 9 ASP B CA 1
ATOM 2376 C C . ASP B 1 12 ? 33.142 165.244 55.605 1.00 38.53 9 ASP B C 1
ATOM 2377 O O . ASP B 1 12 ? 34.260 165.604 55.999 1.00 38.59 9 ASP B O 1
ATOM 2382 N N . TRP B 1 13 ? 32.599 164.068 55.932 1.00 38.19 10 TRP B N 1
ATOM 2383 C CA . TRP B 1 13 ? 33.233 163.157 56.913 1.00 38.67 10 TRP B CA 1
ATOM 2384 C C . TRP B 1 13 ? 33.613 161.865 56.235 1.00 40.21 10 TRP B C 1
ATOM 2385 O O . TRP B 1 13 ? 32.759 160.995 55.998 1.00 41.32 10 TRP B O 1
ATOM 2396 N N . GLY B 1 14 ? 34.888 161.750 55.859 1.00 41.44 11 GLY B N 1
ATOM 2397 C CA . GLY B 1 14 ? 35.362 160.580 55.114 1.00 42.18 11 GLY B CA 1
ATOM 2398 C C . GLY B 1 14 ? 35.976 159.529 56.017 1.00 43.42 11 GLY B C 1
ATOM 2399 O O . GLY B 1 14 ? 35.989 159.663 57.244 1.00 41.28 11 GLY B O 1
ATOM 2400 N N . SER B 1 15 ? 36.519 158.496 55.397 1.00 45.23 12 SER B N 1
ATOM 2401 C CA . SER B 1 15 ? 37.223 157.459 56.144 1.00 47.66 12 SER B CA 1
ATOM 2402 C C . SER B 1 15 ? 38.445 157.956 56.904 1.00 46.84 12 SER B C 1
ATOM 2403 O O . SER B 1 15 ? 38.655 157.501 58.001 1.00 46.60 12 SER B O 1
ATOM 2406 N N . THR B 1 16 ? 39.201 158.906 56.357 1.00 46.06 13 THR B N 1
ATOM 2407 C CA . THR B 1 16 ? 40.476 159.299 56.945 1.00 48.06 13 THR B CA 1
ATOM 2408 C C . THR B 1 16 ? 40.598 160.783 57.312 1.00 48.50 13 THR B C 1
ATOM 2409 O O . THR B 1 16 ? 41.560 161.160 57.985 1.00 49.67 13 THR B O 1
ATOM 2413 N N . ASN B 1 17 ? 39.631 161.593 56.885 1.00 47.03 14 ASN B N 1
ATOM 2414 C CA . ASN B 1 17 ? 39.644 163.037 57.024 1.00 48.23 14 ASN B CA 1
ATOM 2415 C C . ASN B 1 17 ? 38.236 163.547 57.396 1.00 44.86 14 ASN B C 1
ATOM 2416 O O . ASN B 1 17 ? 37.241 162.968 56.995 1.00 43.69 14 ASN B O 1
ATOM 2421 N N . LEU B 1 18 ? 38.173 164.655 58.123 1.00 43.43 15 LEU B N 1
ATOM 2422 C CA . LEU B 1 18 ? 36.908 165.311 58.452 1.00 41.55 15 LEU B CA 1
ATOM 2423 C C . LEU B 1 18 ? 37.024 166.795 58.183 1.00 40.83 15 LEU B C 1
ATOM 2424 O O . LEU B 1 18 ? 37.973 167.435 58.636 1.00 41.82 15 LEU B O 1
ATOM 2429 N N . ARG B 1 19 ? 36.089 167.347 57.434 1.00 39.43 16 ARG B N 1
ATOM 2430 C CA . ARG B 1 19 ? 36.040 168.791 57.262 1.00 39.45 16 ARG B CA 1
ATOM 2431 C C . ARG B 1 19 ? 34.681 169.383 57.631 1.00 38.35 16 ARG B C 1
ATOM 2432 O O . ARG B 1 19 ? 33.651 168.773 57.385 1.00 37.23 16 ARG B O 1
ATOM 2440 N N . ALA B 1 20 ? 34.697 170.573 58.234 1.00 38.23 17 ALA B N 1
ATOM 2441 C CA . ALA B 1 20 ? 33.475 171.219 58.710 1.00 37.74 17 ALA B CA 1
ATOM 2442 C C . ALA B 1 20 ? 33.519 172.698 58.310 1.00 37.93 17 ALA B C 1
ATOM 2443 O O . ALA B 1 20 ? 34.595 173.314 58.320 1.00 37.76 17 ALA B O 1
ATOM 2445 N N . TRP B 1 21 ? 32.344 173.254 58.007 1.00 37.42 18 TRP B N 1
ATOM 2446 C CA . TRP B 1 21 ? 32.218 174.648 57.620 1.00 37.69 18 TRP B CA 1
ATOM 2447 C C . TRP B 1 21 ? 30.957 175.212 58.242 1.00 37.45 18 TRP B C 1
ATOM 2448 O O . TRP B 1 21 ? 29.913 174.572 58.190 1.00 36.37 18 TRP B O 1
ATOM 2459 N N . LEU B 1 22 ? 31.061 176.418 58.810 1.00 37.78 19 LEU B N 1
ATOM 2460 C CA . LEU B 1 22 ? 29.909 177.154 59.306 1.00 37.59 19 LEU B CA 1
ATOM 2461 C C . LEU B 1 22 ? 29.552 178.181 58.265 1.00 37.27 19 LEU B C 1
ATOM 2462 O O . LEU B 1 22 ? 30.393 179.004 57.893 1.00 38.06 19 LEU B O 1
ATOM 2467 N N . TYR B 1 23 ? 28.307 178.171 57.826 1.00 36.49 20 TYR B N 1
ATOM 2468 C CA . TYR B 1 23 ? 27.884 179.098 56.781 1.00 37.06 20 TYR B CA 1
ATOM 2469 C C . TYR B 1 23 ? 26.711 179.919 57.260 1.00 37.95 20 TYR B C 1
ATOM 2470 O O . TYR B 1 23 ? 25.891 179.431 58.039 1.00 37.85 20 TYR B O 1
ATOM 2479 N N . GLN B 1 24 ? 26.647 181.155 56.773 1.00 38.27 21 GLN B N 1
ATOM 2480 C CA . GLN B 1 24 ? 25.458 181.989 56.835 1.00 39.23 21 GLN B CA 1
ATOM 2481 C C . GLN B 1 24 ? 25.159 182.350 55.393 1.00 39.18 21 GLN B C 1
ATOM 2482 O O . GLN B 1 24 ? 25.840 183.195 54.793 1.00 39.08 21 GLN B O 1
ATOM 2488 N N . GLY B 1 25 ? 24.162 181.689 54.825 1.00 38.45 22 GLY B N 1
ATOM 2489 C CA . GLY B 1 25 ? 23.908 181.782 53.402 1.00 39.19 22 GLY B CA 1
ATOM 2490 C C . GLY B 1 25 ? 25.126 181.314 52.612 1.00 38.30 22 GLY B C 1
ATOM 2491 O O . GLY B 1 25 ? 25.596 180.202 52.816 1.00 37.34 22 GLY B O 1
ATOM 2492 N N . GLU B 1 26 ? 25.605 182.155 51.693 1.00 39.48 23 GLU B N 1
ATOM 2493 C CA . GLU B 1 26 ? 26.831 181.887 50.932 1.00 39.26 23 GLU B CA 1
ATOM 2494 C C . GLU B 1 26 ? 28.107 182.301 51.652 1.00 39.76 23 GLU B C 1
ATOM 2495 O O . GLU B 1 26 ? 29.190 182.093 51.116 1.00 39.68 23 GLU B O 1
ATOM 2501 N N . GLU B 1 27 ? 27.998 182.887 52.857 1.00 39.89 24 GLU B N 1
ATOM 2502 C CA . GLU B 1 27 ? 29.174 183.343 53.578 1.00 40.11 24 GLU B CA 1
ATOM 2503 C C . GLU B 1 27 ? 29.727 182.246 54.439 1.00 39.49 24 GLU B C 1
ATOM 2504 O O . GLU B 1 27 ? 29.049 181.757 55.319 1.00 38.38 24 GLU B O 1
ATOM 2510 N N . CYS B 1 28 ? 30.974 181.873 54.201 1.00 40.34 25 CYS B N 1
ATOM 2511 C CA . CYS B 1 28 ? 31.605 180.840 55.020 1.00 40.29 25 CYS B CA 1
ATOM 2512 C C . CYS B 1 28 ? 32.196 181.548 56.209 1.00 40.66 25 CYS B C 1
ATOM 2513 O O . CYS B 1 28 ? 33.163 182.267 56.059 1.00 41.45 25 CYS B O 1
ATOM 2516 N N . LEU B 1 29 ? 31.590 181.385 57.380 1.00 40.85 26 LEU B N 1
ATOM 2517 C CA . LEU B 1 29 ? 32.020 182.100 58.568 1.00 42.00 26 LEU B CA 1
ATOM 2518 C C . LEU B 1 29 ? 33.321 181.532 59.172 1.00 43.40 26 LEU B C 1
ATOM 2519 O O . LEU B 1 29 ? 34.168 182.293 59.699 1.00 45.55 26 LEU B O 1
ATOM 2524 N N . GLU B 1 30 ? 33.477 180.216 59.073 1.00 42.15 27 GLU B N 1
ATOM 2525 C CA . GLU B 1 30 ? 34.632 179.511 59.602 1.00 43.81 27 GLU B CA 1
ATOM 2526 C C . GLU B 1 30 ? 34.775 178.117 59.018 1.00 41.81 27 GLU B C 1
ATOM 2527 O O . GLU B 1 30 ? 33.795 177.479 58.677 1.00 40.35 27 GLU B O 1
ATOM 2533 N N . SER B 1 31 ? 36.011 177.661 58.854 1.00 42.81 28 SER B N 1
ATOM 2534 C CA . SER B 1 31 ? 36.224 176.296 58.434 1.00 41.97 28 SER B CA 1
ATOM 2535 C C . SER B 1 31 ? 37.229 175.616 59.331 1.00 42.22 28 SER B C 1
ATOM 2536 O O . SER B 1 31 ? 38.124 176.247 59.859 1.00 43.05 28 SER B O 1
ATOM 2539 N N . ARG B 1 32 ? 37.017 174.322 59.528 1.00 41.19 29 ARG B N 1
ATOM 2540 C CA . ARG B 1 32 ? 37.871 173.499 60.372 1.00 42.80 29 ARG B CA 1
ATOM 2541 C C . ARG B 1 32 ? 38.117 172.137 59.738 1.00 42.21 29 ARG B C 1
ATOM 2542 O O . ARG B 1 32 ? 37.324 171.664 58.926 1.00 39.07 29 ARG B O 1
ATOM 2550 N N . GLN B 1 33 ? 39.217 171.508 60.143 1.00 44.93 30 GLN B N 1
ATOM 2551 C CA . GLN B 1 33 ? 39.657 170.245 59.580 1.00 47.21 30 GLN B CA 1
ATOM 2552 C C . GLN B 1 33 ? 40.142 169.366 60.715 1.00 48.23 30 GLN B C 1
ATOM 2553 O O . GLN B 1 33 ? 40.678 169.849 61.699 1.00 48.51 30 GLN B O 1
ATOM 2559 N N . SER B 1 34 ? 40.023 168.062 60.550 1.00 48.36 31 SER B N 1
ATOM 2560 C CA . SER B 1 34 ? 40.521 167.138 61.579 1.00 50.21 31 SER B CA 1
ATOM 2561 C C . SER B 1 34 ? 40.971 165.820 60.938 1.00 50.37 31 SER B C 1
ATOM 2562 O O . SER B 1 34 ? 40.452 165.419 59.895 1.00 48.33 31 SER B O 1
ATOM 2565 N N . GLU B 1 35 ? 41.931 165.159 61.565 1.00 52.23 32 GLU B N 1
ATOM 2566 C CA . GLU B 1 35 ? 42.406 163.867 61.083 1.00 53.96 32 GLU B CA 1
ATOM 2567 C C . GLU B 1 35 ? 41.495 162.720 61.545 1.00 52.18 32 GLU B C 1
ATOM 2568 O O . GLU B 1 35 ? 41.769 161.574 61.245 1.00 53.03 32 GLU B O 1
ATOM 2574 N N . ALA B 1 36 ? 40.397 163.035 62.239 1.00 48.66 33 ALA B N 1
ATOM 2575 C CA . ALA B 1 36 ? 39.495 162.026 62.780 1.00 46.53 33 ALA B CA 1
ATOM 2576 C C . ALA B 1 36 ? 38.433 161.524 61.793 1.00 44.61 33 ALA B C 1
ATOM 2577 O O . ALA B 1 36 ? 37.236 161.605 62.071 1.00 42.59 33 ALA B O 1
ATOM 2579 N N . GLY B 1 37 ? 38.876 160.932 60.681 1.00 44.77 34 GLY B N 1
ATOM 2580 C CA . GLY B 1 37 ? 38.005 160.177 59.786 1.00 43.77 34 GLY B CA 1
ATOM 2581 C C . GLY B 1 37 ? 37.294 159.045 60.500 1.00 44.10 34 GLY B C 1
ATOM 2582 O O . GLY B 1 37 ? 37.708 158.630 61.583 1.00 44.49 34 GLY B O 1
ATOM 2583 N N . VAL B 1 38 ? 36.204 158.536 59.933 1.00 44.54 35 VAL B N 1
ATOM 2584 C CA . VAL B 1 38 ? 35.390 157.565 60.675 1.00 44.73 35 VAL B CA 1
ATOM 2585 C C . VAL B 1 38 ? 36.117 156.235 60.903 1.00 46.43 35 VAL B C 1
ATOM 2586 O O . VAL B 1 38 ? 35.695 155.459 61.763 1.00 45.91 35 VAL B O 1
ATOM 2590 N N . THR B 1 39 ? 37.190 155.957 60.162 1.00 47.29 36 THR B N 1
ATOM 2591 C CA . THR B 1 39 ? 37.995 154.770 60.482 1.00 49.62 36 THR B CA 1
ATOM 2592 C C . THR B 1 39 ? 39.197 155.115 61.356 1.00 50.65 36 THR B C 1
ATOM 2593 O O . THR B 1 39 ? 39.993 154.244 61.630 1.00 52.44 36 THR B O 1
ATOM 2597 N N . ARG B 1 40 ? 39.350 156.375 61.759 1.00 50.33 37 ARG B N 1
ATOM 2598 C CA . ARG B 1 40 ? 40.470 156.786 62.618 1.00 52.33 37 ARG B CA 1
ATOM 2599 C C . ARG B 1 40 ? 39.992 157.561 63.812 1.00 52.35 37 ARG B C 1
ATOM 2600 O O . ARG B 1 40 ? 40.569 158.589 64.145 1.00 51.85 37 ARG B O 1
ATOM 2608 N N . LEU B 1 41 ? 38.943 157.079 64.471 1.00 52.52 38 LEU B N 1
ATOM 2609 C CA . LEU B 1 41 ? 38.414 157.806 65.602 1.00 52.89 38 LEU B CA 1
ATOM 2610 C C . LEU B 1 41 ? 39.286 157.681 66.845 1.00 55.90 38 LEU B C 1
ATOM 2611 O O . LEU B 1 41 ? 39.168 158.478 67.765 1.00 57.39 38 LEU B O 1
ATOM 2616 N N . ASN B 1 42 ? 40.144 156.682 66.896 1.00 58.00 39 ASN B N 1
ATOM 2617 C CA . ASN B 1 42 ? 41.058 156.529 68.030 1.00 61.76 39 ASN B CA 1
ATOM 2618 C C . ASN B 1 42 ? 40.302 156.337 69.359 1.00 62.83 39 ASN B C 1
ATOM 2619 O O . ASN B 1 42 ? 40.676 156.903 70.399 1.00 64.15 39 ASN B O 1
ATOM 2624 N N . GLY B 1 43 ? 39.215 155.565 69.296 1.00 61.71 40 GLY B N 1
ATOM 2625 C CA . GLY B 1 43 ? 38.399 155.290 70.477 1.00 62.27 40 GLY B CA 1
ATOM 2626 C C . GLY B 1 43 ? 37.412 156.377 70.896 1.00 60.26 40 GLY B C 1
ATOM 2627 O O . GLY B 1 43 ? 36.733 156.205 71.898 1.00 61.79 40 GLY B O 1
ATOM 2628 N N A ARG B 1 44 ? 37.344 157.487 70.155 0.55 57.00 41 ARG B N 1
ATOM 2629 N N B ARG B 1 44 ? 37.339 157.486 70.158 0.45 57.10 41 ARG B N 1
ATOM 2630 C CA A ARG B 1 44 ? 36.357 158.536 70.429 0.55 55.46 41 ARG B CA 1
ATOM 2631 C CA B ARG B 1 44 ? 36.370 158.545 70.453 0.45 55.61 41 ARG B CA 1
ATOM 2632 C C A ARG B 1 44 ? 35.034 158.192 69.774 0.55 53.38 41 ARG B C 1
ATOM 2633 C C B ARG B 1 44 ? 35.050 158.243 69.761 0.45 53.42 41 ARG B C 1
ATOM 2634 O O A ARG B 1 44 ? 34.994 157.573 68.715 0.55 52.04 41 ARG B O 1
ATOM 2635 O O B ARG B 1 44 ? 35.029 157.687 68.667 0.45 52.03 41 ARG B O 1
ATOM 2650 N N . SER B 1 45 ? 33.943 158.608 70.398 1.00 53.46 42 SER B N 1
ATOM 2651 C CA . SER B 1 45 ? 32.656 158.489 69.762 1.00 52.05 42 SER B CA 1
ATOM 2652 C C . SER B 1 45 ? 32.583 159.554 68.652 1.00 48.85 42 SER B C 1
ATOM 2653 O O . SER B 1 45 ? 33.142 160.650 68.759 1.00 47.42 42 SER B O 1
ATOM 2656 N N . PRO B 1 46 ? 31.910 159.224 67.561 1.00 47.86 43 PRO B N 1
ATOM 2657 C CA . PRO B 1 46 ? 31.618 160.234 66.563 1.00 46.01 43 PRO B CA 1
ATOM 2658 C C . PRO B 1 46 ? 30.948 161.492 67.133 1.00 45.88 43 PRO B C 1
ATOM 2659 O O . PRO B 1 46 ? 31.294 162.607 66.744 1.00 44.60 43 PRO B O 1
ATOM 2663 N N . ALA B 1 47 ? 30.011 161.315 68.063 1.00 47.02 44 ALA B N 1
ATOM 2664 C CA . ALA B 1 47 ? 29.356 162.439 68.718 1.00 46.72 44 ALA B CA 1
ATOM 2665 C C . ALA B 1 47 ? 30.379 163.372 69.390 1.00 46.33 44 ALA B C 1
ATOM 2666 O O . ALA B 1 47 ? 30.234 164.586 69.306 1.00 46.07 44 ALA B O 1
ATOM 2668 N N . ALA B 1 48 ? 31.394 162.803 70.056 1.00 47.07 45 ALA B N 1
ATOM 2669 C CA . ALA B 1 48 ? 32.420 163.608 70.719 1.00 47.30 45 ALA B CA 1
ATOM 2670 C C . ALA B 1 48 ? 33.275 164.356 69.704 1.00 45.40 45 ALA B C 1
ATOM 2671 O O . ALA B 1 48 ? 33.612 165.521 69.930 1.00 45.49 45 ALA B O 1
ATOM 2673 N N . VAL B 1 49 ? 33.622 163.696 68.604 1.00 43.72 46 VAL B N 1
ATOM 2674 C CA . VAL B 1 49 ? 34.396 164.337 67.525 1.00 43.47 46 VAL B CA 1
ATOM 2675 C C . VAL B 1 49 ? 33.590 165.495 66.906 1.00 42.20 46 VAL B C 1
ATOM 2676 O O . VAL B 1 49 ? 34.137 166.567 66.655 1.00 43.09 46 VAL B O 1
ATOM 2680 N N . LEU B 1 50 ? 32.297 165.297 66.703 1.00 41.36 47 LEU B N 1
ATOM 2681 C CA . LEU B 1 50 ? 31.484 166.343 66.131 1.00 41.22 47 LEU B CA 1
ATOM 2682 C C . LEU B 1 50 ? 31.311 167.519 67.114 1.00 42.48 47 LEU B C 1
ATOM 2683 O O . LEU B 1 50 ? 31.355 168.678 66.704 1.00 42.50 47 LEU B O 1
ATOM 2688 N N . ALA B 1 51 ? 31.085 167.219 68.393 1.00 43.02 48 ALA B N 1
ATOM 2689 C CA . ALA B 1 51 ? 30.986 168.282 69.405 1.00 44.90 48 ALA B CA 1
ATOM 2690 C C . ALA B 1 51 ? 32.229 169.138 69.414 1.00 45.52 48 ALA B C 1
ATOM 2691 O O . ALA B 1 51 ? 32.129 170.344 69.572 1.00 46.64 48 ALA B O 1
ATOM 2693 N N . GLU B 1 52 ? 33.411 168.538 69.293 1.00 46.65 49 GLU B N 1
ATOM 2694 C CA . GLU B 1 52 ? 34.625 169.328 69.394 1.00 48.77 49 GLU B CA 1
ATOM 2695 C C . GLU B 1 52 ? 34.766 170.196 68.136 1.00 47.48 49 GLU B C 1
ATOM 2696 O O . GLU B 1 52 ? 35.103 171.371 68.250 1.00 48.19 49 GLU B O 1
ATOM 2702 N N . ILE B 1 53 ? 34.518 169.623 66.958 1.00 45.54 50 ILE B N 1
ATOM 2703 C CA . ILE B 1 53 ? 34.748 170.350 65.698 1.00 45.55 50 ILE B CA 1
ATOM 2704 C C . ILE B 1 53 ? 33.707 171.471 65.463 1.00 44.73 50 ILE B C 1
ATOM 2705 O O . ILE B 1 53 ? 33.978 172.392 64.739 1.00 46.23 50 ILE B O 1
ATOM 2710 N N . THR B 1 54 ? 32.552 171.401 66.112 1.00 44.07 51 THR B N 1
ATOM 2711 C CA . THR B 1 54 ? 31.504 172.428 66.032 1.00 43.26 51 THR B CA 1
ATOM 2712 C C . THR B 1 54 ? 31.398 173.300 67.289 1.00 44.67 51 THR B C 1
ATOM 2713 O O . THR B 1 54 ? 30.443 174.049 67.463 1.00 45.60 51 THR B O 1
ATOM 2717 N N . GLN B 1 55 ? 32.389 173.214 68.166 1.00 45.71 52 GLN B N 1
ATOM 2718 C CA . GLN B 1 55 ? 32.467 174.070 69.341 1.00 47.62 52 GLN B CA 1
ATOM 2719 C C . GLN B 1 55 ? 32.371 175.554 68.983 1.00 47.28 52 GLN B C 1
ATOM 2720 O O . GLN B 1 55 ? 33.089 176.023 68.090 1.00 45.79 52 GLN B O 1
ATOM 2726 N N . HIS B 1 56 ? 31.517 176.269 69.718 1.00 46.70 53 HIS B N 1
ATOM 2727 C CA . HIS B 1 56 ? 31.219 177.695 69.545 1.00 48.36 53 HIS B CA 1
ATOM 2728 C C . HIS B 1 56 ? 30.386 178.008 68.300 1.00 46.92 53 HIS B C 1
ATOM 2729 O O . HIS B 1 56 ? 30.133 179.167 68.031 1.00 47.81 53 HIS B O 1
ATOM 2736 N N . TRP B 1 57 ? 29.962 176.993 67.542 1.00 45.42 54 TRP B N 1
ATOM 2737 C CA . TRP B 1 57 ? 29.186 177.198 66.306 1.00 44.62 54 TRP B CA 1
ATOM 2738 C C . TRP B 1 57 ? 27.696 176.903 66.479 1.00 44.60 54 TRP B C 1
ATOM 2739 O O . TRP B 1 57 ? 26.868 177.339 65.679 1.00 44.32 54 TRP B O 1
ATOM 2750 N N A ARG B 1 58 ? 27.295 176.167 67.510 0.48 44.70 55 ARG B N 1
ATOM 2751 N N B ARG B 1 58 ? 27.427 176.118 67.512 0.52 45.13 55 ARG B N 1
ATOM 2752 C CA A ARG B 1 58 ? 25.887 175.725 67.608 0.48 45.01 55 ARG B CA 1
ATOM 2753 C CA B ARG B 1 58 ? 26.152 175.495 67.705 0.52 45.69 55 ARG B CA 1
ATOM 2754 C C A ARG B 1 58 ? 25.008 176.636 68.505 0.48 46.74 55 ARG B C 1
ATOM 2755 C C B ARG B 1 58 ? 25.187 176.464 68.317 0.52 47.28 55 ARG B C 1
ATOM 2756 O O A ARG B 1 58 ? 25.382 176.940 69.638 0.48 47.16 55 ARG B O 1
ATOM 2757 O O B ARG B 1 58 ? 25.533 177.275 69.183 0.52 47.68 55 ARG B O 1
ATOM 2772 N N A ASP B 1 59 ? 23.844 177.064 67.992 0.48 48.00 56 ASP B N 1
ATOM 2773 N N B ASP B 1 59 ? 23.961 176.368 67.845 0.52 48.47 56 ASP B N 1
ATOM 2774 C CA A ASP B 1 59 ? 22.994 178.061 68.672 0.48 49.48 56 ASP B CA 1
ATOM 2775 C CA B ASP B 1 59 ? 22.838 176.917 68.546 0.52 50.20 56 ASP B CA 1
ATOM 2776 C C A ASP B 1 59 ? 21.516 177.650 68.915 0.48 51.39 56 ASP B C 1
ATOM 2777 C C B ASP B 1 59 ? 21.686 175.979 68.238 0.52 51.74 56 ASP B C 1
ATOM 2778 O O A ASP B 1 59 ? 20.739 178.406 69.516 0.48 52.61 56 ASP B O 1
ATOM 2779 O O B ASP B 1 59 ? 21.790 175.101 67.350 0.52 50.48 56 ASP B O 1
ATOM 2788 N N A GLY B 1 60 ? 21.138 176.455 68.460 0.48 52.38 57 GLY B N 1
ATOM 2789 N N B GLY B 1 60 ? 20.604 176.176 68.980 0.52 54.21 57 GLY B N 1
ATOM 2790 C CA A GLY B 1 60 ? 19.801 175.897 68.729 0.48 54.89 57 GLY B CA 1
ATOM 2791 C CA B GLY B 1 60 ? 19.344 175.521 68.707 0.52 56.59 57 GLY B CA 1
ATOM 2792 C C A GLY B 1 60 ? 18.874 175.745 67.529 0.48 56.30 57 GLY B C 1
ATOM 2793 C C B GLY B 1 60 ? 19.068 175.446 67.228 0.52 56.85 57 GLY B C 1
ATOM 2794 O O A GLY B 1 60 ? 17.930 174.963 67.566 0.48 57.72 57 GLY B O 1
ATOM 2795 O O B GLY B 1 60 ? 18.896 174.353 66.697 0.52 58.22 57 GLY B O 1
ATOM 2796 N N . ALA B 1 61 ? 19.121 176.567 66.513 1.00 56.79 58 ALA B N 1
ATOM 2797 C CA . ALA B 1 61 ? 18.456 176.569 65.199 1.00 58.28 58 ALA B CA 1
ATOM 2798 C C . ALA B 1 61 ? 19.388 176.250 64.018 1.00 56.82 58 ALA B C 1
ATOM 2799 O O . ALA B 1 61 ? 18.992 176.464 62.861 1.00 60.22 58 ALA B O 1
ATOM 2801 N N . THR B 1 62 ? 20.599 175.751 64.281 1.00 50.96 59 THR B N 1
ATOM 2802 C CA . THR B 1 62 ? 21.613 175.586 63.237 1.00 46.27 59 THR B CA 1
ATOM 2803 C C . THR B 1 62 ? 21.835 174.098 62.956 1.00 44.92 59 THR B C 1
ATOM 2804 O O . THR B 1 62 ? 22.548 173.427 63.705 1.00 42.31 59 THR B O 1
ATOM 2808 N N . PRO B 1 63 ? 21.237 173.589 61.864 1.00 44.47 60 PRO B N 1
ATOM 2809 C CA . PRO B 1 63 ? 21.379 172.182 61.547 1.00 43.21 60 PRO B CA 1
ATOM 2810 C C . PRO B 1 63 ? 22.777 171.828 61.113 1.00 41.25 60 PRO B C 1
ATOM 2811 O O . PRO B 1 63 ? 23.471 172.664 60.485 1.00 41.43 60 PRO B O 1
ATOM 2815 N N . VAL B 1 64 ? 23.188 170.613 61.456 1.00 39.58 61 VAL B N 1
ATOM 2816 C CA . VAL B 1 64 ? 24.404 170.014 60.940 1.00 38.37 61 VAL B CA 1
ATOM 2817 C C . VAL B 1 64 ? 24.016 169.040 59.828 1.00 38.55 61 VAL B C 1
ATOM 2818 O O . VAL B 1 64 ? 23.166 168.153 60.039 1.00 40.37 61 VAL B O 1
ATOM 2822 N N . VAL B 1 65 ? 24.579 169.232 58.632 1.00 38.09 62 VAL B N 1
ATOM 2823 C CA . VAL B 1 65 ? 24.296 168.385 57.488 1.00 37.90 62 VAL B CA 1
ATOM 2824 C C . VAL B 1 65 ? 25.601 167.694 57.055 1.00 37.54 62 VAL B C 1
ATOM 2825 O O . VAL B 1 65 ? 26.585 168.364 56.693 1.00 38.08 62 VAL B O 1
ATOM 2837 N N . ALA B 1 67 ? 27.834 164.774 54.803 1.00 35.91 64 ALA B N 1
ATOM 2838 C CA . ALA B 1 67 ? 27.987 163.849 53.699 1.00 36.14 64 ALA B CA 1
ATOM 2839 C C . ALA B 1 67 ? 29.148 162.865 53.886 1.00 37.01 64 ALA B C 1
ATOM 2840 O O . ALA B 1 67 ? 30.140 163.142 54.567 1.00 37.39 64 ALA B O 1
ATOM 2842 N N . GLY B 1 68 ? 29.065 161.732 53.198 1.00 38.55 65 GLY B N 1
ATOM 2843 C CA . GLY B 1 68 ? 30.199 160.821 53.060 1.00 39.19 65 GLY B CA 1
ATOM 2844 C C . GLY B 1 68 ? 30.100 159.562 53.905 1.00 39.64 65 GLY B C 1
ATOM 2845 O O . GLY B 1 68 ? 29.017 159.109 54.255 1.00 38.58 65 GLY B O 1
ATOM 2854 N N . VAL B 1 70 ? 30.510 158.825 56.856 1.00 40.47 67 VAL B N 1
ATOM 2855 C CA . VAL B 1 70 ? 29.824 158.886 58.132 1.00 40.58 67 VAL B CA 1
ATOM 2856 C C . VAL B 1 70 ? 28.502 158.122 58.084 1.00 41.75 67 VAL B C 1
ATOM 2857 O O . VAL B 1 70 ? 28.027 157.610 59.123 1.00 42.19 67 VAL B O 1
ATOM 2861 N N . GLY B 1 71 ? 27.947 157.984 56.880 1.00 41.00 68 GLY B N 1
ATOM 2862 C CA . GLY B 1 71 ? 26.705 157.251 56.687 1.00 41.90 68 GLY B CA 1
ATOM 2863 C C . GLY B 1 71 ? 26.830 155.851 56.141 1.00 43.02 68 GLY B C 1
ATOM 2864 O O . GLY B 1 71 ? 25.834 155.248 55.760 1.00 43.38 68 GLY B O 1
ATOM 2865 N N . SER B 1 72 ? 28.052 155.325 56.122 1.00 44.05 69 SER B N 1
ATOM 2866 C CA . SER B 1 72 ? 28.298 153.948 55.715 1.00 45.68 69 SER B CA 1
ATOM 2867 C C . SER B 1 72 ? 28.239 153.030 56.931 1.00 48.04 69 SER B C 1
ATOM 2868 O O . SER B 1 72 ? 28.118 153.499 58.054 1.00 47.24 69 SER B O 1
ATOM 2871 N N . ASN B 1 73 ? 28.421 151.737 56.690 1.00 50.79 70 ASN B N 1
ATOM 2872 C CA . ASN B 1 73 ? 28.459 150.752 57.762 1.00 54.87 70 ASN B CA 1
ATOM 2873 C C . ASN B 1 73 ? 29.725 150.771 58.636 1.00 55.50 70 ASN B C 1
ATOM 2874 O O . ASN B 1 73 ? 29.791 150.013 59.583 1.00 58.07 70 ASN B O 1
ATOM 2879 N N . VAL B 1 74 ? 30.712 151.625 58.329 1.00 53.74 71 VAL B N 1
ATOM 2880 C CA . VAL B 1 74 ? 31.873 151.863 59.224 1.00 54.14 71 VAL B CA 1
ATOM 2881 C C . VAL B 1 74 ? 31.810 153.299 59.847 1.00 52.05 71 VAL B C 1
ATOM 2882 O O . VAL B 1 74 ? 32.750 153.771 60.502 1.00 51.17 71 VAL B O 1
ATOM 2886 N N . GLY B 1 75 ? 30.680 153.977 59.652 1.00 49.97 72 GLY B N 1
ATOM 2887 C CA . GLY B 1 75 ? 30.525 155.343 60.123 1.00 47.73 72 GLY B CA 1
ATOM 2888 C C . GLY B 1 75 ? 29.755 155.438 61.415 1.00 48.43 72 GLY B C 1
ATOM 2889 O O . GLY B 1 75 ? 29.848 154.571 62.257 1.00 50.10 72 GLY B O 1
ATOM 2890 N N . TRP B 1 76 ? 29.011 156.526 61.565 1.00 46.82 73 TRP B N 1
ATOM 2891 C CA . TRP B 1 76 ? 28.266 156.803 62.775 1.00 47.61 73 TRP B CA 1
ATOM 2892 C C . TRP B 1 76 ? 27.002 155.979 62.753 1.00 49.50 73 TRP B C 1
ATOM 2893 O O . TRP B 1 76 ? 26.726 155.268 63.685 1.00 51.41 73 TRP B O 1
ATOM 2904 N N . LYS B 1 77 ? 26.241 156.085 61.672 1.00 49.23 74 LYS B N 1
ATOM 2905 C CA . LYS B 1 77 ? 24.970 155.380 61.524 1.00 51.02 74 LYS B CA 1
ATOM 2906 C C . LYS B 1 77 ? 24.673 155.244 60.029 1.00 49.51 74 LYS B C 1
ATOM 2907 O O . LYS B 1 77 ? 24.927 156.192 59.277 1.00 46.48 74 LYS B O 1
ATOM 2913 N N . ILE B 1 78 ? 24.109 154.108 59.608 1.00 50.41 75 ILE B N 1
ATOM 2914 C CA . ILE B 1 78 ? 23.920 153.834 58.180 1.00 49.40 75 ILE B CA 1
ATOM 2915 C C . ILE B 1 78 ? 22.809 154.750 57.706 1.00 47.93 75 ILE B C 1
ATOM 2916 O O . ILE B 1 78 ? 21.782 154.865 58.373 1.00 48.15 75 ILE B O 1
ATOM 2921 N N . ALA B 1 79 ? 23.081 155.497 56.626 1.00 44.93 76 ALA B N 1
ATOM 2922 C CA . ALA B 1 79 ? 22.059 156.208 55.894 1.00 43.91 76 ALA B CA 1
ATOM 2923 C C . ALA B 1 79 ? 21.800 155.350 54.650 1.00 43.81 76 ALA B C 1
ATOM 2924 O O . ALA B 1 79 ? 22.576 155.408 53.690 1.00 42.17 76 ALA B O 1
ATOM 2926 N N . PRO B 1 80 ? 20.746 154.513 54.671 1.00 45.16 77 PRO B N 1
ATOM 2927 C CA . PRO B 1 80 ? 20.634 153.569 53.556 1.00 45.80 77 PRO B CA 1
ATOM 2928 C C . PRO B 1 80 ? 20.603 154.238 52.176 1.00 44.29 77 PRO B C 1
ATOM 2929 O O . PRO B 1 80 ? 20.020 155.309 52.010 1.00 43.21 77 PRO B O 1
ATOM 2933 N N . TYR B 1 81 ? 21.217 153.588 51.197 1.00 43.51 78 TYR B N 1
ATOM 2934 C CA . TYR B 1 81 ? 21.170 154.101 49.836 1.00 42.63 78 TYR B CA 1
ATOM 2935 C C . TYR B 1 81 ? 19.725 154.308 49.350 1.00 43.23 78 TYR B C 1
ATOM 2936 O O . TYR B 1 81 ? 18.865 153.453 49.569 1.00 44.05 78 TYR B O 1
ATOM 2945 N N . LEU B 1 82 ? 19.484 155.409 48.645 1.00 42.72 79 LEU B N 1
ATOM 2946 C CA . LEU B 1 82 ? 18.210 155.630 47.968 1.00 44.07 79 LEU B CA 1
ATOM 2947 C C . LEU B 1 82 ? 18.295 154.958 46.606 1.00 44.06 79 LEU B C 1
ATOM 2948 O O . LEU B 1 82 ? 19.181 155.310 45.814 1.00 44.74 79 LEU B O 1
ATOM 2953 N N . PRO B 1 83 ? 17.427 153.984 46.330 1.00 45.25 80 PRO B N 1
ATOM 2954 C CA . PRO B 1 83 ? 17.417 153.369 45.006 1.00 46.17 80 PRO B CA 1
ATOM 2955 C C . PRO B 1 83 ? 16.927 154.301 43.890 1.00 46.94 80 PRO B C 1
ATOM 2956 O O . PRO B 1 83 ? 15.998 155.097 44.099 1.00 47.95 80 PRO B O 1
ATOM 2960 N N . LEU B 1 84 ? 17.537 154.196 42.713 1.00 46.74 81 LEU B N 1
ATOM 2961 C CA . LEU B 1 84 ? 17.143 155.004 41.572 1.00 47.72 81 LEU B CA 1
ATOM 2962 C C . LEU B 1 84 ? 16.084 154.246 40.809 1.00 50.37 81 LEU B C 1
ATOM 2963 O O . LEU B 1 84 ? 16.052 153.017 40.865 1.00 51.76 81 LEU B O 1
ATOM 2968 N N . PRO B 1 85 ? 15.229 154.960 40.058 1.00 52.74 82 PRO B N 1
ATOM 2969 C CA . PRO B 1 85 ? 15.175 156.430 39.905 1.00 52.72 82 PRO B CA 1
ATOM 2970 C C . PRO B 1 85 ? 14.649 157.169 41.128 1.00 52.37 82 PRO B C 1
ATOM 2971 O O . PRO B 1 85 ? 13.798 156.662 41.830 1.00 51.99 82 PRO B O 1
ATOM 2975 N N . ALA B 1 86 ? 15.220 158.347 41.382 1.00 46.13 83 ALA B N 1
ATOM 2976 C CA . ALA B 1 86 ? 14.860 159.215 42.501 1.00 46.84 83 ALA B CA 1
ATOM 2977 C C . ALA B 1 86 ? 14.945 160.686 42.045 1.00 46.53 83 ALA B C 1
ATOM 2978 O O . ALA B 1 86 ? 15.805 161.061 41.225 1.00 45.39 83 ALA B O 1
ATOM 2980 N N . ALA B 1 87 ? 14.054 161.515 42.568 1.00 46.96 84 ALA B N 1
ATOM 2981 C CA . ALA B 1 87 ? 14.066 162.930 42.255 1.00 46.38 84 ALA B CA 1
ATOM 2982 C C . ALA B 1 87 ? 15.223 163.602 42.997 1.00 45.24 84 ALA B C 1
ATOM 2983 O O . ALA B 1 87 ? 15.562 163.213 44.102 1.00 45.18 84 ALA B O 1
ATOM 2985 N N . PHE B 1 88 ? 15.849 164.595 42.393 1.00 45.07 85 PHE B N 1
ATOM 2986 C CA . PHE B 1 88 ? 16.912 165.340 43.058 1.00 44.73 85 PHE B CA 1
ATOM 2987 C C . PHE B 1 88 ? 16.436 165.795 44.436 1.00 45.90 85 PHE B C 1
ATOM 2988 O O . PHE B 1 88 ? 17.169 165.667 45.421 1.00 45.63 85 PHE B O 1
ATOM 2996 N N . SER B 1 89 ? 15.202 166.300 44.499 1.00 47.89 86 SER B N 1
ATOM 2997 C CA . SER B 1 89 ? 14.597 166.755 45.753 1.00 49.54 86 SER B CA 1
ATOM 2998 C C . SER B 1 89 ? 14.309 165.664 46.814 1.00 50.04 86 SER B C 1
ATOM 2999 O O . SER B 1 89 ? 14.100 165.972 47.979 1.00 49.76 86 SER B O 1
ATOM 3002 N N . ASP B 1 90 ? 14.308 164.400 46.408 1.00 50.56 87 ASP B N 1
ATOM 3003 C CA . ASP B 1 90 ? 14.144 163.263 47.336 1.00 50.96 87 ASP B CA 1
ATOM 3004 C C . ASP B 1 90 ? 15.296 163.178 48.345 1.00 49.78 87 ASP B C 1
ATOM 3005 O O . ASP B 1 90 ? 15.090 162.722 49.470 1.00 49.51 87 ASP B O 1
ATOM 3010 N N . ILE B 1 91 ? 16.502 163.594 47.942 1.00 47.57 88 ILE B N 1
ATOM 3011 C CA . ILE B 1 91 ? 17.678 163.419 48.822 1.00 46.55 88 ILE B CA 1
ATOM 3012 C C . ILE B 1 91 ? 17.498 164.215 50.153 1.00 46.43 88 ILE B C 1
ATOM 3013 O O . ILE B 1 91 ? 17.607 163.648 51.216 1.00 46.52 88 ILE B O 1
ATOM 3018 N N . GLY B 1 92 ? 17.162 165.497 50.085 1.00 46.33 89 GLY B N 1
ATOM 3019 C CA . GLY B 1 92 ? 16.979 166.301 51.291 1.00 46.70 89 GLY B CA 1
ATOM 3020 C C . GLY B 1 92 ? 15.737 165.965 52.125 1.00 48.24 89 GLY B C 1
ATOM 3021 O O . GLY B 1 92 ? 15.622 166.438 53.247 1.00 48.53 89 GLY B O 1
ATOM 3022 N N A GLN B 1 93 ? 14.835 165.157 51.570 0.51 48.52 90 GLN B N 1
ATOM 3023 N N B GLN B 1 93 ? 14.802 165.189 51.559 0.49 48.83 90 GLN B N 1
ATOM 3024 C CA A GLN B 1 93 ? 13.638 164.705 52.275 0.51 50.21 90 GLN B CA 1
ATOM 3025 C CA B GLN B 1 93 ? 13.619 164.695 52.289 0.49 50.75 90 GLN B CA 1
ATOM 3026 C C A GLN B 1 93 ? 13.809 163.308 52.880 0.51 50.20 90 GLN B C 1
ATOM 3027 C C B GLN B 1 93 ? 13.855 163.347 52.972 0.49 50.48 90 GLN B C 1
ATOM 3028 O O A GLN B 1 93 ? 12.891 162.803 53.501 0.51 51.82 90 GLN B O 1
ATOM 3029 O O B GLN B 1 93 ? 13.025 162.916 53.752 0.49 52.23 90 GLN B O 1
ATOM 3040 N N . GLN B 1 94 ? 14.962 162.678 52.667 1.00 49.02 91 GLN B N 1
ATOM 3041 C CA . GLN B 1 94 ? 15.237 161.342 53.208 1.00 49.27 91 GLN B CA 1
ATOM 3042 C C . GLN B 1 94 ? 16.576 161.300 53.969 1.00 47.44 91 GLN B C 1
ATOM 3043 O O . GLN B 1 94 ? 17.335 160.344 53.866 1.00 46.60 91 GLN B O 1
ATOM 3049 N N . LEU B 1 95 ? 16.863 162.357 54.735 1.00 46.74 92 LEU B N 1
ATOM 3050 C CA . LEU B 1 95 ? 18.090 162.388 55.532 1.00 45.58 92 LEU B CA 1
ATOM 3051 C C . LEU B 1 95 ? 17.932 161.419 56.700 1.00 46.78 92 LEU B C 1
ATOM 3052 O O . LEU B 1 95 ? 16.827 161.135 57.117 1.00 46.92 92 LEU B O 1
ATOM 3057 N N . THR B 1 96 ? 19.039 160.887 57.199 1.00 46.50 93 THR B N 1
ATOM 3058 C CA . THR B 1 96 ? 19.013 160.052 58.405 1.00 47.05 93 THR B CA 1
ATOM 3059 C C . THR B 1 96 ? 19.385 160.926 59.602 1.00 48.74 93 THR B C 1
ATOM 3060 O O . THR B 1 96 ? 20.445 161.575 59.566 1.00 47.38 93 THR B O 1
ATOM 3064 N N . ALA B 1 97 ? 18.546 160.936 60.646 1.00 50.48 94 ALA B N 1
ATOM 3065 C CA . ALA B 1 97 ? 18.804 161.716 61.876 1.00 52.61 94 ALA B CA 1
ATOM 3066 C C . ALA B 1 97 ? 19.719 160.940 62.808 1.00 54.39 94 ALA B C 1
ATOM 3067 O O . ALA B 1 97 ? 19.494 159.752 63.037 1.00 55.13 94 ALA B O 1
ATOM 3069 N N . VAL B 1 98 ? 20.739 161.595 63.364 1.00 56.09 95 VAL B N 1
ATOM 3070 C CA . VAL B 1 98 ? 21.624 160.917 64.347 1.00 58.40 95 VAL B CA 1
ATOM 3071 C C . VAL B 1 98 ? 21.552 161.569 65.702 1.00 60.99 95 VAL B C 1
ATOM 3072 O O . VAL B 1 98 ? 22.115 161.078 66.678 1.00 63.38 95 VAL B O 1
ATOM 3076 N N . GLY B 1 99 ? 20.813 162.660 65.786 1.00 61.41 96 GLY B N 1
ATOM 3077 C CA . GLY B 1 99 ? 20.760 163.408 67.020 1.00 63.18 96 GLY B CA 1
ATOM 3078 C C . GLY B 1 99 ? 20.025 164.648 66.675 1.00 62.13 96 GLY B C 1
ATOM 3079 O O . GLY B 1 99 ? 19.648 164.809 65.515 1.00 61.86 96 GLY B O 1
ATOM 3080 N N . ASP B 1 100 ? 19.834 165.518 67.660 1.00 62.80 97 ASP B N 1
ATOM 3081 C CA . ASP B 1 100 ? 19.073 166.745 67.460 1.00 62.48 97 ASP B CA 1
ATOM 3082 C C . ASP B 1 100 ? 19.571 167.700 66.353 1.00 58.58 97 ASP B C 1
ATOM 3083 O O . ASP B 1 100 ? 20.540 168.472 66.490 1.00 58.19 97 ASP B O 1
ATOM 3088 N N . ASN B 1 101 ? 18.836 167.700 65.270 1.00 55.57 98 ASN B N 1
ATOM 3089 C CA . ASN B 1 101 ? 19.158 168.555 64.153 1.00 52.61 98 ASN B CA 1
ATOM 3090 C C . ASN B 1 101 ? 20.576 168.278 63.572 1.00 49.90 98 ASN B C 1
ATOM 3091 O O . ASN B 1 101 ? 21.224 169.179 63.050 1.00 48.69 98 ASN B O 1
ATOM 3096 N N . ILE B 1 102 ? 21.005 167.017 63.656 1.00 48.07 99 ILE B N 1
ATOM 3097 C CA . ILE B 1 102 ? 22.182 166.494 62.991 1.00 45.95 99 ILE B CA 1
ATOM 3098 C C . ILE B 1 102 ? 21.716 165.402 62.015 1.00 45.13 99 ILE B C 1
ATOM 3099 O O . ILE B 1 102 ? 21.078 164.429 62.430 1.00 45.63 99 ILE B O 1
ATOM 3104 N N . TRP B 1 103 ? 22.103 165.531 60.742 1.00 43.15 100 TRP B N 1
ATOM 3105 C CA . TRP B 1 103 ? 21.530 164.755 59.643 1.00 41.67 100 TRP B CA 1
ATOM 3106 C C . TRP B 1 103 ? 22.622 164.223 58.742 1.00 41.40 100 TRP B C 1
ATOM 3107 O O . TRP B 1 103 ? 23.607 164.934 58.487 1.00 41.04 100 TRP B O 1
ATOM 3118 N N . ILE B 1 104 ? 22.448 162.988 58.254 1.00 40.95 101 ILE B N 1
ATOM 3119 C CA . ILE B 1 104 ? 23.364 162.371 57.321 1.00 39.65 101 ILE B CA 1
ATOM 3120 C C . ILE B 1 104 ? 22.695 162.256 55.964 1.00 39.63 101 ILE B C 1
ATOM 3121 O O . ILE B 1 104 ? 21.573 161.785 55.863 1.00 39.17 101 ILE B O 1
ATOM 3126 N N . ILE B 1 105 ? 23.408 162.679 54.922 1.00 39.41 102 ILE B N 1
ATOM 3127 C CA . ILE B 1 105 ? 22.946 162.542 53.539 1.00 38.88 102 ILE B CA 1
ATOM 3128 C C . ILE B 1 105 ? 23.212 161.119 53.028 1.00 39.61 102 ILE B C 1
ATOM 3129 O O . ILE B 1 105 ? 24.345 160.632 53.092 1.00 39.48 102 ILE B O 1
ATOM 3134 N N . PRO B 1 106 ? 22.174 160.446 52.497 1.00 40.07 103 PRO B N 1
ATOM 3135 C CA . PRO B 1 106 ? 22.365 159.085 52.041 1.00 40.39 103 PRO B CA 1
ATOM 3136 C C . PRO B 1 106 ? 22.955 159.030 50.656 1.00 39.95 103 PRO B C 1
ATOM 3137 O O . PRO B 1 106 ? 22.752 159.941 49.856 1.00 40.03 103 PRO B O 1
ATOM 3141 N N . GLY B 1 107 ? 23.633 157.938 50.331 1.00 40.19 104 GLY B N 1
ATOM 3142 C CA . GLY B 1 107 ? 24.094 157.740 48.929 1.00 39.06 104 GLY B CA 1
ATOM 3143 C C . GLY B 1 107 ? 22.936 157.240 48.054 1.00 39.27 104 GLY B C 1
ATOM 3144 O O . GLY B 1 107 ? 21.803 157.200 48.512 1.00 38.39 104 GLY B O 1
ATOM 3145 N N . LEU B 1 108 ? 23.255 156.848 46.817 1.00 38.61 105 LEU B N 1
ATOM 3146 C CA . LEU B 1 108 ? 22.329 156.311 45.832 1.00 38.93 105 LEU B CA 1
ATOM 3147 C C . LEU B 1 108 ? 22.813 154.950 45.373 1.00 39.90 105 LEU B C 1
ATOM 3148 O O . LEU B 1 108 ? 24.029 154.679 45.416 1.00 38.18 105 LEU B O 1
ATOM 3153 N N . CYS B 1 109 ? 21.869 154.130 44.896 1.00 40.20 106 CYS B N 1
ATOM 3154 C CA . CYS B 1 109 ? 22.160 152.843 44.307 1.00 41.79 106 CYS B CA 1
ATOM 3155 C C . CYS B 1 109 ? 21.237 152.475 43.166 1.00 43.18 106 CYS B C 1
ATOM 3156 O O . CYS B 1 109 ? 20.143 153.038 42.992 1.00 42.74 106 CYS B O 1
ATOM 3159 N N . VAL B 1 110 ? 21.727 151.513 42.392 1.00 44.19 107 VAL B N 1
ATOM 3160 C CA . VAL B 1 110 ? 21.029 150.887 41.302 1.00 46.16 107 VAL B CA 1
ATOM 3161 C C . VAL B 1 110 ? 21.283 149.398 41.478 1.00 47.45 107 VAL B C 1
ATOM 3162 O O . VAL B 1 110 ? 22.429 148.977 41.773 1.00 45.51 107 VAL B O 1
ATOM 3166 N N . SER B 1 111 ? 20.226 148.601 41.313 1.00 48.70 108 SER B N 1
ATOM 3167 C CA . SER B 1 111 ? 20.310 147.182 41.491 1.00 50.50 108 SER B CA 1
ATOM 3168 C C . SER B 1 111 ? 19.363 146.475 40.543 1.00 52.61 108 SER B C 1
ATOM 3169 O O . SER B 1 111 ? 18.209 146.222 40.871 1.00 54.39 108 SER B O 1
ATOM 3172 N N . ARG B 1 112 ? 19.856 146.178 39.353 1.00 52.66 109 ARG B N 1
ATOM 3173 C CA . ARG B 1 112 ? 19.115 145.382 38.378 1.00 54.10 109 ARG B CA 1
ATOM 3174 C C . ARG B 1 112 ? 20.105 144.421 37.672 1.00 54.63 109 ARG B C 1
ATOM 3175 O O . ARG B 1 112 ? 21.312 144.491 37.906 1.00 53.32 109 ARG B O 1
ATOM 3183 N N . ASP B 1 113 ? 19.596 143.522 36.837 1.00 56.11 110 ASP B N 1
ATOM 3184 C CA . ASP B 1 113 ? 20.420 142.449 36.279 1.00 57.63 110 ASP B CA 1
ATOM 3185 C C . ASP B 1 113 ? 21.683 142.985 35.619 1.00 56.01 110 ASP B C 1
ATOM 3186 O O . ASP B 1 113 ? 22.738 142.384 35.764 1.00 56.58 110 ASP B O 1
ATOM 3191 N N . ASP B 1 114 ? 21.584 144.103 34.903 1.00 54.51 111 ASP B N 1
ATOM 3192 C CA . ASP B 1 114 ? 22.731 144.595 34.132 1.00 53.58 111 ASP B CA 1
ATOM 3193 C C . ASP B 1 114 ? 23.453 145.797 34.739 1.00 50.04 111 ASP B C 1
ATOM 3194 O O . ASP B 1 114 ? 24.229 146.438 34.055 1.00 50.02 111 ASP B O 1
ATOM 3199 N N . ASN B 1 115 ? 23.174 146.119 36.000 1.00 47.71 112 ASN B N 1
ATOM 3200 C CA . ASN B 1 115 ? 23.794 147.254 36.687 1.00 45.94 112 ASN B CA 1
ATOM 3201 C C . ASN B 1 115 ? 23.613 147.153 38.202 1.00 45.09 112 ASN B C 1
ATOM 3202 O O . ASN B 1 115 ? 22.498 147.286 38.710 1.00 45.31 112 ASN B O 1
ATOM 3207 N N . HIS B 1 116 ? 24.718 146.892 38.903 1.00 43.78 113 HIS B N 1
ATOM 3208 C CA . HIS B 1 116 ? 24.790 147.053 40.358 1.00 42.54 113 HIS B CA 1
ATOM 3209 C C . HIS B 1 116 ? 25.789 148.177 40.618 1.00 41.29 113 HIS B C 1
ATOM 3210 O O . HIS B 1 116 ? 26.931 148.107 40.176 1.00 39.04 113 HIS B O 1
ATOM 3217 N N . ASN B 1 117 ? 25.348 149.195 41.352 1.00 40.19 114 ASN B N 1
ATOM 3218 C CA . ASN B 1 117 ? 26.135 150.345 41.570 1.00 39.80 114 ASN B CA 1
ATOM 3219 C C . ASN B 1 117 ? 25.739 151.075 42.857 1.00 40.00 114 ASN B C 1
ATOM 3220 O O . ASN B 1 117 ? 24.578 151.026 43.278 1.00 38.38 114 ASN B O 1
ATOM 3225 N N . VAL B 1 118 ? 26.742 151.705 43.475 1.00 39.28 115 VAL B N 1
ATOM 3226 C CA . VAL B 1 118 ? 26.527 152.499 44.675 1.00 38.75 115 VAL B CA 1
ATOM 3227 C C . VAL B 1 118 ? 27.417 153.736 44.600 1.00 39.05 115 VAL B C 1
ATOM 3228 O O . VAL B 1 118 ? 28.451 153.707 43.923 1.00 38.89 115 VAL B O 1
ATOM 3240 N N . ARG B 1 120 ? 28.331 157.193 47.604 1.00 38.23 117 ARG B N 1
ATOM 3241 C CA . ARG B 1 120 ? 28.084 157.857 48.877 1.00 39.26 117 ARG B CA 1
ATOM 3242 C C . ARG B 1 120 ? 29.050 159.036 49.017 1.00 40.02 117 ARG B C 1
ATOM 3243 O O . ARG B 1 120 ? 30.233 158.851 49.277 1.00 41.56 117 ARG B O 1
ATOM 3251 N N . GLY B 1 121 ? 28.549 160.243 48.830 1.00 40.86 118 GLY B N 1
ATOM 3252 C CA . GLY B 1 121 ? 29.371 161.442 48.836 1.00 41.04 118 GLY B CA 1
ATOM 3253 C C . GLY B 1 121 ? 29.082 162.211 47.571 1.00 41.30 118 GLY B C 1
ATOM 3254 O O . GLY B 1 121 ? 28.706 163.384 47.621 1.00 43.02 118 GLY B O 1
ATOM 3255 N N . GLU B 1 122 ? 29.227 161.553 46.425 1.00 41.25 119 GLU B N 1
ATOM 3256 C CA . GLU B 1 122 ? 29.071 162.221 45.125 1.00 40.62 119 GLU B CA 1
ATOM 3257 C C . GLU B 1 122 ? 27.667 162.743 44.856 1.00 39.83 119 GLU B C 1
ATOM 3258 O O . GLU B 1 122 ? 27.521 163.691 44.083 1.00 39.07 119 GLU B O 1
ATOM 3264 N N . GLU B 1 123 ? 26.636 162.139 45.465 1.00 38.92 120 GLU B N 1
ATOM 3265 C CA . GLU B 1 123 ? 25.287 162.664 45.304 1.00 39.46 120 GLU B CA 1
ATOM 3266 C C . GLU B 1 123 ? 25.193 164.140 45.731 1.00 38.73 120 GLU B C 1
ATOM 3267 O O . GLU B 1 123 ? 24.445 164.901 45.150 1.00 38.51 120 GLU B O 1
ATOM 3273 N N . THR B 1 124 ? 25.984 164.536 46.709 1.00 38.90 121 THR B N 1
ATOM 3274 C CA . THR B 1 124 ? 25.944 165.900 47.220 1.00 39.38 121 THR B CA 1
ATOM 3275 C C . THR B 1 124 ? 26.537 166.881 46.212 1.00 38.84 121 THR B C 1
ATOM 3276 O O . THR B 1 124 ? 26.006 167.965 45.998 1.00 38.08 121 THR B O 1
ATOM 3280 N N . GLN B 1 125 ? 27.620 166.478 45.558 1.00 38.40 122 GLN B N 1
ATOM 3281 C CA . GLN B 1 125 ? 28.173 167.256 44.430 1.00 38.25 122 GLN B CA 1
ATOM 3282 C C . GLN B 1 125 ? 27.217 167.326 43.259 1.00 37.60 122 GLN B C 1
ATOM 3283 O O . GLN B 1 125 ? 27.136 168.342 42.585 1.00 37.75 122 GLN B O 1
ATOM 3289 N N . LEU B 1 126 ? 26.520 166.224 43.022 1.00 37.94 123 LEU B N 1
ATOM 3290 C CA . LEU B 1 126 ? 25.558 166.119 41.944 1.00 38.28 123 LEU B CA 1
ATOM 3291 C C . LEU B 1 126 ? 24.418 167.121 42.118 1.00 38.48 123 LEU B C 1
ATOM 3292 O O . LEU B 1 126 ? 24.044 167.800 41.160 1.00 38.87 123 LEU B O 1
ATOM 3297 N N . LEU B 1 127 ? 23.880 167.218 43.339 1.00 38.16 124 LEU B N 1
ATOM 3298 C CA . LEU B 1 127 ? 22.874 168.223 43.666 1.00 38.28 124 LEU B CA 1
ATOM 3299 C C . LEU B 1 127 ? 23.406 169.615 43.388 1.00 38.19 124 LEU B C 1
ATOM 3300 O O . LEU B 1 127 ? 22.725 170.402 42.804 1.00 39.10 124 LEU B O 1
ATOM 3305 N N . GLY B 1 128 ? 24.649 169.905 43.743 1.00 36.91 125 GLY B N 1
ATOM 3306 C CA . GLY B 1 128 ? 25.225 171.201 43.368 1.00 36.36 125 GLY B CA 1
ATOM 3307 C C . GLY B 1 128 ? 25.382 171.438 41.881 1.00 36.37 125 GLY B C 1
ATOM 3308 O O . GLY B 1 128 ? 25.090 172.527 41.377 1.00 35.91 125 GLY B O 1
ATOM 3309 N N . ALA B 1 129 ? 25.869 170.413 41.176 1.00 35.33 126 ALA B N 1
ATOM 3310 C CA . ALA B 1 129 ? 26.052 170.502 39.751 1.00 35.48 126 ALA B CA 1
ATOM 3311 C C . ALA B 1 129 ? 24.735 170.664 39.011 1.00 36.09 126 ALA B C 1
ATOM 3312 O O . ALA B 1 129 ? 24.679 171.315 37.950 1.00 36.58 126 ALA B O 1
ATOM 3314 N N . ARG B 1 130 ? 23.666 170.082 39.550 1.00 37.14 127 ARG B N 1
ATOM 3315 C CA . ARG B 1 130 ? 22.336 170.271 38.980 1.00 38.02 127 ARG B CA 1
ATOM 3316 C C . ARG B 1 130 ? 21.894 171.756 38.997 1.00 39.20 127 ARG B C 1
ATOM 3317 O O . ARG B 1 130 ? 21.194 172.217 38.078 1.00 39.45 127 ARG B O 1
ATOM 3325 N N . ALA B 1 131 ? 22.323 172.510 40.013 1.00 38.87 128 ALA B N 1
ATOM 3326 C CA . ALA B 1 131 ? 22.059 173.942 40.041 1.00 39.37 128 ALA B CA 1
ATOM 3327 C C . ALA B 1 131 ? 23.076 174.761 39.220 1.00 39.62 128 ALA B C 1
ATOM 3328 O O . ALA B 1 131 ? 22.707 175.734 38.603 1.00 38.91 128 ALA B O 1
ATOM 3330 N N . LEU B 1 132 ? 24.337 174.375 39.252 1.00 39.21 129 LEU B N 1
ATOM 3331 C CA . LEU B 1 132 ? 25.404 175.212 38.746 1.00 40.24 129 LEU B CA 1
ATOM 3332 C C . LEU B 1 132 ? 25.757 174.910 37.297 1.00 40.92 129 LEU B C 1
ATOM 3333 O O . LEU B 1 132 ? 26.264 175.774 36.601 1.00 41.71 129 LEU B O 1
ATOM 3338 N N . ALA B 1 133 ? 25.478 173.707 36.816 1.00 40.92 130 ALA B N 1
ATOM 3339 C CA . ALA B 1 133 ? 25.705 173.398 35.378 1.00 41.62 130 ALA B CA 1
ATOM 3340 C C . ALA B 1 133 ? 24.838 172.210 35.005 1.00 41.30 130 ALA B C 1
ATOM 3341 O O . ALA B 1 133 ? 25.367 171.122 34.825 1.00 42.11 130 ALA B O 1
ATOM 3343 N N . PRO B 1 134 ? 23.522 172.406 34.946 1.00 42.75 131 PRO B N 1
ATOM 3344 C CA . PRO B 1 134 ? 22.587 171.334 34.668 1.00 43.23 131 PRO B CA 1
ATOM 3345 C C . PRO B 1 134 ? 22.890 170.684 33.338 1.00 44.05 131 PRO B C 1
ATOM 3346 O O . PRO B 1 134 ? 23.327 171.332 32.386 1.00 45.04 131 PRO B O 1
ATOM 3350 N N . SER B 1 135 ? 22.659 169.392 33.285 1.00 43.32 132 SER B N 1
ATOM 3351 C CA . SER B 1 135 ? 22.833 168.645 32.078 1.00 43.11 132 SER B CA 1
ATOM 3352 C C . SER B 1 135 ? 22.085 167.347 32.237 1.00 42.74 132 SER B C 1
ATOM 3353 O O . SER B 1 135 ? 21.641 166.991 33.345 1.00 42.45 132 SER B O 1
ATOM 3356 N N . SER B 1 136 ? 21.936 166.645 31.127 1.00 43.32 133 SER B N 1
ATOM 3357 C CA . SER B 1 136 ? 21.434 165.286 31.157 1.00 44.19 133 SER B CA 1
ATOM 3358 C C . SER B 1 136 ? 22.510 164.273 31.640 1.00 42.76 133 SER B C 1
ATOM 3359 O O . SER B 1 136 ? 22.155 163.193 32.167 1.00 42.39 133 SER B O 1
ATOM 3362 N N . VAL B 1 137 ? 23.803 164.623 31.474 1.00 41.34 134 VAL B N 1
ATOM 3363 C CA . VAL B 1 137 ? 24.926 163.720 31.809 1.00 39.70 134 VAL B CA 1
ATOM 3364 C C . VAL B 1 137 ? 25.924 164.445 32.702 1.00 38.03 134 VAL B C 1
ATOM 3365 O O . VAL B 1 137 ? 26.360 165.534 32.367 1.00 36.45 134 VAL B O 1
ATOM 3369 N N . TYR B 1 138 ? 26.186 163.892 33.887 1.00 37.07 135 TYR B N 1
ATOM 3370 C CA . TYR B 1 138 ? 27.214 164.429 34.780 1.00 36.79 135 TYR B CA 1
ATOM 3371 C C . TYR B 1 138 ? 28.371 163.391 34.856 1.00 36.69 135 TYR B C 1
ATOM 3372 O O . TYR B 1 138 ? 28.117 162.174 35.031 1.00 36.34 135 TYR B O 1
ATOM 3381 N N . VAL B 1 139 ? 29.611 163.854 34.706 1.00 38.23 136 VAL B N 1
ATOM 3382 C CA . VAL B 1 139 ? 30.792 163.002 34.877 1.00 36.66 136 VAL B CA 1
ATOM 3383 C C . VAL B 1 139 ? 31.626 163.555 36.047 1.00 37.72 136 VAL B C 1
ATOM 3384 O O . VAL B 1 139 ? 32.000 164.726 36.063 1.00 38.63 136 VAL B O 1
ATOM 3396 N N . PRO B 1 141 ? 34.886 162.831 37.930 1.00 37.44 138 PRO B N 1
ATOM 3397 C CA . PRO B 1 141 ? 36.040 161.942 38.032 1.00 37.24 138 PRO B CA 1
ATOM 3398 C C . PRO B 1 141 ? 36.766 161.893 39.401 1.00 38.18 138 PRO B C 1
ATOM 3399 O O . PRO B 1 141 ? 36.586 162.746 40.247 1.00 38.37 138 PRO B O 1
ATOM 3403 N N . GLY B 1 142 ? 37.558 160.840 39.584 1.00 38.93 139 GLY B N 1
ATOM 3404 C CA . GLY B 1 142 ? 38.416 160.700 40.764 1.00 40.17 139 GLY B CA 1
ATOM 3405 C C . GLY B 1 142 ? 38.899 159.278 40.880 1.00 39.52 139 GLY B C 1
ATOM 3406 O O . GLY B 1 142 ? 39.038 158.569 39.871 1.00 39.20 139 GLY B O 1
ATOM 3407 N N . THR B 1 143 ? 39.075 158.826 42.118 1.00 40.80 140 THR B N 1
ATOM 3408 C CA . THR B 1 143 ? 39.433 157.426 42.394 1.00 40.72 140 THR B CA 1
ATOM 3409 C C . THR B 1 143 ? 38.412 156.509 41.781 1.00 40.53 140 THR B C 1
ATOM 3410 O O . THR B 1 143 ? 38.785 155.485 41.164 1.00 40.25 140 THR B O 1
ATOM 3414 N N . HIS B 1 144 ? 37.135 156.865 41.941 1.00 40.58 141 HIS B N 1
ATOM 3415 C CA A HIS B 1 144 ? 36.021 156.136 41.354 0.57 41.00 141 HIS B CA 1
ATOM 3416 C CA B HIS B 1 144 ? 36.031 156.135 41.300 0.43 40.99 141 HIS B CA 1
ATOM 3417 C C . HIS B 1 144 ? 35.092 157.082 40.576 1.00 41.85 141 HIS B C 1
ATOM 3418 O O . HIS B 1 144 ? 34.149 157.632 41.175 1.00 45.16 141 HIS B O 1
ATOM 3431 N N . CYS B 1 145 ? 35.306 157.237 39.273 1.00 39.62 142 CYS B N 1
ATOM 3432 C CA . CYS B 1 145 ? 34.51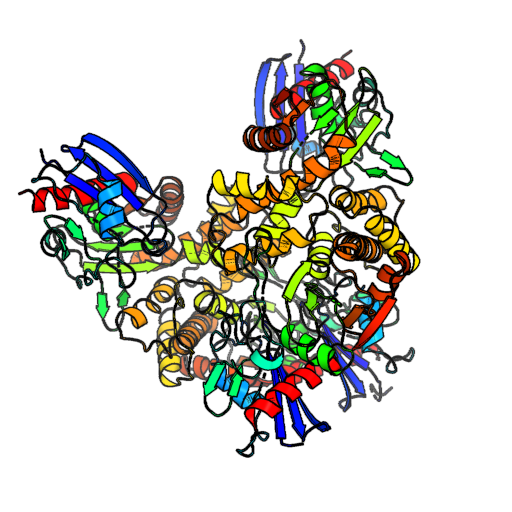8 158.159 38.483 1.00 39.28 142 CYS B CA 1
ATOM 3433 C C . CYS B 1 145 ? 33.041 157.781 38.314 1.00 39.58 142 CYS B C 1
ATOM 3434 O O . CYS B 1 145 ? 32.714 156.683 37.843 1.00 39.01 142 CYS B O 1
ATOM 3437 N N . LYS B 1 146 ? 32.148 158.689 38.673 1.00 39.33 143 LYS B N 1
ATOM 3438 C CA . LYS B 1 146 ? 30.719 158.435 38.482 1.00 39.00 143 LYS B CA 1
ATOM 3439 C C . LYS B 1 146 ? 30.227 159.145 37.209 1.00 38.48 143 LYS B C 1
ATOM 3440 O O . LYS B 1 146 ? 30.501 160.330 37.004 1.00 39.17 143 LYS B O 1
ATOM 3446 N N . TRP B 1 147 ? 29.510 158.407 36.372 1.00 36.34 144 TRP B N 1
ATOM 3447 C CA . TRP B 1 147 ? 28.822 158.959 35.222 1.00 37.09 144 TRP B CA 1
ATOM 3448 C C . TRP B 1 147 ? 27.315 158.866 35.531 1.00 37.98 144 TRP B C 1
ATOM 3449 O O . TRP B 1 147 ? 26.806 157.766 35.765 1.00 37.16 144 TRP B O 1
ATOM 3460 N N . VAL B 1 148 ? 26.612 159.993 35.555 1.00 38.54 145 VAL B N 1
ATOM 3461 C CA . VAL B 1 148 ? 25.214 160.002 36.000 1.00 39.35 145 VAL B CA 1
ATOM 3462 C C . VAL B 1 148 ? 24.287 160.462 34.861 1.00 39.82 145 VAL B C 1
ATOM 3463 O O . VAL B 1 148 ? 24.559 161.456 34.209 1.00 39.67 145 VAL B O 1
ATOM 3467 N N . LEU B 1 149 ? 23.195 159.735 34.631 1.00 40.31 146 LEU B N 1
ATOM 3468 C CA . LEU B 1 149 ? 22.153 160.168 33.680 1.00 41.28 146 LEU B CA 1
ATOM 3469 C C . LEU B 1 149 ? 20.971 160.685 34.464 1.00 41.87 146 LEU B C 1
ATOM 3470 O O . LEU B 1 149 ? 20.483 160.020 35.382 1.00 42.07 146 LEU B O 1
ATOM 3475 N N . ALA B 1 150 ? 20.506 161.871 34.102 1.00 42.52 147 ALA B N 1
ATOM 3476 C CA . ALA B 1 150 ? 19.399 162.514 34.790 1.00 44.13 147 ALA B CA 1
ATOM 3477 C C . ALA B 1 150 ? 18.652 163.433 33.821 1.00 46.00 147 ALA B C 1
ATOM 3478 O O . ALA B 1 150 ? 19.164 163.737 32.740 1.00 47.63 147 ALA B O 1
ATOM 3480 N N . ASP B 1 151 ? 17.428 163.819 34.165 1.00 47.10 148 ASP B N 1
ATOM 3481 C CA . ASP B 1 151 ? 16.723 164.886 33.455 1.00 48.54 148 ASP B CA 1
ATOM 3482 C C . ASP B 1 151 ? 16.570 166.063 34.435 1.00 48.76 148 ASP B C 1
ATOM 3483 O O . ASP B 1 151 ? 17.287 166.139 35.443 1.00 47.55 148 ASP B O 1
ATOM 3488 N N . ARG B 1 152 ? 15.666 166.976 34.149 1.00 49.62 149 ARG B N 1
ATOM 3489 C CA . ARG B 1 152 ? 15.462 168.122 35.022 1.00 51.73 149 ARG B CA 1
ATOM 3490 C C . ARG B 1 152 ? 15.033 167.770 36.460 1.00 50.74 149 ARG B C 1
ATOM 3491 O O . ARG B 1 152 ? 15.421 168.469 37.388 1.00 49.78 149 ARG B O 1
ATOM 3499 N N A ARG B 1 153 ? 14.269 166.693 36.639 0.45 50.06 150 ARG B N 1
ATOM 3500 N N B ARG B 1 153 ? 14.258 166.693 36.631 0.55 50.07 150 ARG B N 1
ATOM 3501 C CA A ARG B 1 153 ? 13.744 166.367 37.964 0.45 50.62 150 ARG B CA 1
ATOM 3502 C CA B ARG B 1 153 ? 13.711 166.333 37.948 0.55 50.77 150 ARG B CA 1
ATOM 3503 C C A ARG B 1 153 ? 14.283 165.079 38.583 0.45 49.32 150 ARG B C 1
ATOM 3504 C C B ARG B 1 153 ? 14.337 165.097 38.578 0.55 49.37 150 ARG B C 1
ATOM 3505 O O A ARG B 1 153 ? 14.320 164.969 39.806 0.45 48.80 150 ARG B O 1
ATOM 3506 O O B ARG B 1 153 ? 14.477 165.031 39.796 0.55 48.68 150 ARG B O 1
ATOM 3521 N N . GLN B 1 154 ? 14.675 164.106 37.757 1.00 48.10 151 GLN B N 1
ATOM 3522 C CA . GLN B 1 154 ? 15.067 162.814 38.248 1.00 47.93 151 GLN B CA 1
ATOM 3523 C C . GLN B 1 154 ? 16.460 162.374 37.872 1.00 45.26 151 GLN B C 1
ATOM 3524 O O . GLN B 1 154 ? 16.922 162.618 36.763 1.00 44.75 151 GLN B O 1
ATOM 3530 N N . ILE B 1 155 ? 17.084 161.680 38.822 1.00 43.98 152 ILE B N 1
ATOM 3531 C CA . ILE B 1 155 ? 18.309 160.956 38.627 1.00 42.11 152 ILE B CA 1
ATOM 3532 C C . ILE B 1 155 ? 17.919 159.545 38.184 1.00 42.33 152 ILE B C 1
ATOM 3533 O O . ILE B 1 155 ? 17.287 158.816 38.940 1.00 42.66 152 ILE B O 1
ATOM 3538 N N . HIS B 1 156 ? 18.282 159.169 36.964 1.00 42.95 153 HIS B N 1
ATOM 3539 C CA . HIS B 1 156 ? 17.819 157.930 36.388 1.00 44.15 153 HIS B CA 1
ATOM 3540 C C . HIS B 1 156 ? 18.800 156.757 36.590 1.00 43.05 153 HIS B C 1
ATOM 3541 O O . HIS B 1 156 ? 18.369 155.656 36.879 1.00 43.73 153 HIS B O 1
ATOM 3548 N N . ASP B 1 157 ? 20.100 156.979 36.455 1.00 41.35 154 ASP B N 1
ATOM 3549 C CA . ASP B 1 157 ? 21.024 155.859 36.345 1.00 39.95 154 ASP B CA 1
ATOM 3550 C C . ASP B 1 157 ? 22.462 156.340 36.509 1.00 39.23 154 ASP B C 1
ATOM 3551 O O . ASP B 1 157 ? 22.727 157.524 36.347 1.00 39.56 154 ASP B O 1
ATOM 3556 N N . PHE B 1 158 ? 23.366 155.432 36.878 1.00 37.75 155 PHE B N 1
ATOM 3557 C CA . PHE B 1 158 ? 24.776 155.747 36.896 1.00 37.94 155 PHE B CA 1
ATOM 3558 C C . PHE B 1 158 ? 25.644 154.504 36.781 1.00 37.54 155 PHE B C 1
ATOM 3559 O O . PHE B 1 158 ? 25.218 153.381 37.079 1.00 38.53 155 PHE B O 1
ATOM 3567 N N . ARG B 1 159 ? 26.852 154.753 36.282 1.00 37.78 156 ARG B N 1
ATOM 3568 C CA . ARG B 1 159 ? 27.924 153.792 36.178 1.00 37.06 156 ARG B CA 1
ATOM 3569 C C . ARG B 1 159 ? 29.147 154.371 36.901 1.00 37.06 156 ARG B C 1
ATOM 3570 O O . ARG B 1 159 ? 29.222 155.579 37.152 1.00 36.64 156 ARG B O 1
ATOM 3578 N N . THR B 1 160 ? 30.071 153.481 37.263 1.00 36.13 157 THR B N 1
ATOM 3579 C CA . THR B 1 160 ? 31.270 153.824 37.971 1.00 35.69 157 THR B CA 1
ATOM 3580 C C . THR B 1 160 ? 32.460 153.213 37.214 1.00 36.36 157 THR B C 1
ATOM 3581 O O . THR B 1 160 ? 32.424 152.029 36.845 1.00 36.01 157 THR B O 1
ATOM 3585 N N . VAL B 1 161 ? 33.497 154.026 36.970 1.00 36.07 158 VAL B N 1
ATOM 3586 C CA . VAL B 1 161 ? 34.734 153.550 36.386 1.00 36.03 158 VAL B CA 1
ATOM 3587 C C . VAL B 1 161 ? 35.860 153.858 37.354 1.00 37.22 158 VAL B C 1
ATOM 3588 O O . VAL B 1 161 ? 36.009 155.017 37.776 1.00 37.31 158 VAL B O 1
ATOM 3592 N N A LEU B 1 162 ? 36.647 152.823 37.670 0.57 37.05 159 LEU B N 1
ATOM 3593 N N B LEU B 1 162 ? 36.624 152.846 37.768 0.43 37.28 159 LEU B N 1
ATOM 3594 C CA A LEU B 1 162 ? 37.767 152.905 38.609 0.57 37.67 159 LEU B CA 1
ATOM 3595 C CA B LEU B 1 162 ? 37.691 153.069 38.748 0.43 38.04 159 LEU B CA 1
ATOM 3596 C C A LEU B 1 162 ? 39.039 153.463 37.962 0.57 37.94 159 LEU B C 1
ATOM 3597 C C B LEU B 1 162 ? 39.006 153.524 38.089 0.43 38.16 159 LEU B C 1
ATOM 3598 O O A LEU B 1 162 ? 40.120 152.897 38.051 0.57 37.93 159 LEU B O 1
ATOM 3599 O O B LEU B 1 162 ? 40.070 152.949 38.304 0.43 38.33 159 LEU B O 1
ATOM 3608 N N . THR B 1 163 ? 38.910 154.618 37.336 1.00 38.26 160 THR B N 1
ATOM 3609 C CA . THR B 1 163 ? 40.028 155.190 36.591 1.00 38.47 160 THR B CA 1
ATOM 3610 C C . THR B 1 163 ? 41.224 155.589 37.475 1.00 37.46 160 THR B C 1
ATOM 3611 O O . THR B 1 163 ? 42.314 155.134 37.207 1.00 36.15 160 THR B O 1
ATOM 3615 N N . GLY B 1 164 ? 40.987 156.376 38.529 1.00 36.68 161 GLY B N 1
ATOM 3616 C CA . GLY B 1 164 ? 42.020 156.813 39.451 1.00 37.22 161 GLY B CA 1
ATOM 3617 C C . GLY B 1 164 ? 42.646 155.663 40.236 1.00 37.46 161 GLY B C 1
ATOM 3618 O O . GLY B 1 164 ? 43.865 155.587 40.339 1.00 36.50 161 GLY B O 1
ATOM 3619 N N . GLU B 1 165 ? 41.816 154.745 40.749 1.00 37.25 162 GLU B N 1
ATOM 3620 C CA . GLU B 1 165 ? 42.340 153.590 41.461 1.00 38.17 162 GLU B CA 1
ATOM 3621 C C . GLU B 1 165 ? 43.153 152.671 40.564 1.00 36.37 162 GLU B C 1
ATOM 3622 O O . GLU B 1 165 ? 44.236 152.215 40.933 1.00 36.85 162 GLU B O 1
ATOM 3628 N N . LEU B 1 166 ? 42.662 152.412 39.374 1.00 35.19 163 LEU B N 1
ATOM 3629 C CA . LEU B 1 166 ? 43.366 151.510 38.451 1.00 35.75 163 LEU B CA 1
ATOM 3630 C C . LEU B 1 166 ? 44.687 152.131 37.982 1.00 35.79 163 LEU B C 1
ATOM 3631 O O . LEU B 1 166 ? 45.716 151.457 37.885 1.00 36.20 163 LEU B O 1
ATOM 3636 N N . HIS B 1 167 ? 44.667 153.428 37.738 1.00 34.94 164 HIS B N 1
ATOM 3637 C CA . HIS B 1 167 ? 45.871 154.144 37.392 1.00 34.80 164 HIS B CA 1
ATOM 3638 C C . HIS B 1 167 ? 46.915 153.987 38.492 1.00 35.84 164 HIS B C 1
ATOM 3639 O O . HIS B 1 167 ? 48.061 153.584 38.236 1.00 35.39 164 HIS B O 1
ATOM 3646 N N . HIS B 1 168 ? 46.527 154.255 39.727 1.00 36.08 165 HIS B N 1
ATOM 3647 C CA . HIS B 1 168 ? 47.460 154.118 40.833 1.00 37.27 165 HIS B CA 1
ATOM 3648 C C . HIS B 1 168 ? 48.008 152.683 40.984 1.00 37.84 165 HIS B C 1
ATOM 3649 O O . HIS B 1 168 ? 49.207 152.477 41.122 1.00 38.02 165 HIS B O 1
ATOM 3656 N N . LEU B 1 169 ? 47.120 151.702 40.952 1.00 38.12 166 LEU B N 1
ATOM 3657 C CA . LEU B 1 169 ? 47.504 150.302 41.091 1.00 39.33 166 LEU B CA 1
ATOM 3658 C C . LEU B 1 169 ? 48.428 149.810 39.977 1.00 38.03 166 LEU B C 1
ATOM 3659 O O . LEU B 1 169 ? 49.434 149.159 40.242 1.00 37.80 166 LEU B O 1
ATOM 3664 N N . LEU B 1 170 ? 48.082 150.116 38.739 1.00 37.26 167 LEU B N 1
ATOM 3665 C CA . LEU B 1 170 ? 48.882 149.699 37.606 1.00 37.63 167 LEU B CA 1
ATOM 3666 C C . LEU B 1 170 ? 50.242 150.407 37.577 1.00 39.18 167 LEU B C 1
ATOM 3667 O O . LEU B 1 170 ? 51.269 149.765 37.310 1.00 38.86 167 LEU B O 1
ATOM 3672 N N A LEU B 1 171 ? 50.286 151.686 37.951 0.51 39.07 168 LEU B N 1
ATOM 3673 N N B LEU B 1 171 ? 50.223 151.714 37.827 0.49 39.22 168 LEU B N 1
ATOM 3674 C CA A LEU B 1 171 ? 51.565 152.410 38.017 0.51 39.79 168 LEU B CA 1
ATOM 3675 C CA B LEU B 1 171 ? 51.436 152.507 37.802 0.49 40.08 168 LEU B CA 1
ATOM 3676 C C A LEU B 1 171 ? 52.427 151.979 39.198 0.51 41.04 168 LEU B C 1
ATOM 3677 C C B LEU B 1 171 ? 52.428 151.937 38.806 0.49 40.96 168 LEU B C 1
ATOM 3678 O O A LEU B 1 171 ? 53.632 151.808 39.066 0.51 41.47 168 LEU B O 1
ATOM 3679 O O B LEU B 1 171 ? 53.564 151.695 38.438 0.49 41.54 168 LEU B O 1
ATOM 3688 N N A GLN B 1 172 ? 51.843 151.831 40.373 0.51 42.31 169 GLN B N 1
ATOM 3689 N N B GLN B 1 172 ? 52.010 151.673 40.044 0.49 41.89 169 GLN B N 1
ATOM 3690 C CA A GLN B 1 172 ? 52.692 151.722 41.548 0.51 44.28 169 GLN B CA 1
ATOM 3691 C CA B GLN B 1 172 ? 52.947 151.096 41.016 0.49 43.39 169 GLN B CA 1
ATOM 3692 C C A GLN B 1 172 ? 52.576 150.375 42.288 0.51 44.84 169 GLN B C 1
ATOM 3693 C C B GLN B 1 172 ? 53.515 149.769 40.484 0.49 42.92 169 GLN B C 1
ATOM 3694 O O A GLN B 1 172 ? 53.382 150.054 43.136 0.51 46.32 169 GLN B O 1
ATOM 3695 O O B GLN B 1 172 ? 54.711 149.542 40.503 0.49 43.04 169 GLN B O 1
ATOM 3706 N N A LEU B 1 173 ? 51.612 149.554 41.914 0.51 44.45 170 LEU B N 1
ATOM 3707 N N B LEU B 1 173 ? 52.647 148.885 40.012 0.49 42.48 170 LEU B N 1
ATOM 3708 C CA A LEU B 1 173 ? 51.393 148.291 42.595 0.51 45.62 170 LEU B CA 1
ATOM 3709 C CA B LEU B 1 173 ? 53.107 147.593 39.530 0.49 42.76 170 LEU B CA 1
ATOM 3710 C C A LEU B 1 173 ? 51.524 147.076 41.657 0.51 45.23 170 LEU B C 1
ATOM 3711 C C B LEU B 1 173 ? 54.186 147.815 38.493 0.49 42.05 170 LEU B C 1
ATOM 3712 O O A LEU B 1 173 ? 51.311 145.948 42.100 0.51 46.71 170 LEU B O 1
ATOM 3713 O O B LEU B 1 173 ? 55.274 147.243 38.570 0.49 41.91 170 LEU B O 1
ATOM 3722 N N A SER B 1 174 ? 51.914 147.292 40.396 0.51 44.09 171 SER B N 1
ATOM 3723 N N B SER B 1 174 ? 53.875 148.708 37.565 0.49 40.60 171 SER B N 1
ATOM 3724 C CA A SER B 1 174 ? 51.988 146.204 39.391 0.51 43.99 171 SER B CA 1
ATOM 3725 C CA B SER B 1 174 ? 54.752 149.054 36.475 0.49 40.76 171 SER B CA 1
ATOM 3726 C C A SER B 1 174 ? 53.253 146.231 38.508 0.51 44.43 171 SER B C 1
ATOM 3727 C C B SER B 1 174 ? 56.059 149.734 36.956 0.49 41.75 171 SER B C 1
ATOM 3728 O O A SER B 1 174 ? 54.024 147.191 38.538 0.51 44.43 171 SER B O 1
ATOM 3729 O O B SER B 1 174 ? 57.119 149.523 36.359 0.49 41.81 171 SER B O 1
ATOM 3734 N N A LEU B 1 175 ? 53.442 145.195 37.685 0.51 45.65 172 LEU B N 1
ATOM 3735 N N B LEU B 1 175 ? 55.993 150.511 38.049 0.49 42.36 172 LEU B N 1
ATOM 3736 C CA A LEU B 1 175 ? 54.693 145.057 36.886 0.51 46.49 172 LEU B CA 1
ATOM 3737 C CA B LEU B 1 175 ? 57.198 151.093 38.662 0.49 43.03 172 LEU B CA 1
ATOM 3738 C C A LEU B 1 175 ? 54.831 146.111 35.772 0.51 45.72 172 LEU B C 1
ATOM 3739 C C B LEU B 1 175 ? 58.098 150.017 39.312 0.49 44.51 172 LEU B C 1
ATOM 3740 O O A LEU B 1 175 ? 55.943 146.334 35.264 0.51 46.70 172 LEU B O 1
ATOM 3741 O O B LEU B 1 175 ? 59.309 149.993 39.076 0.49 45.01 172 LEU B O 1
ATOM 3750 N N A VAL B 1 176 ? 53.726 146.758 35.392 0.51 44.68 173 VAL B N 1
ATOM 3751 N N B VAL B 1 176 ? 57.534 149.158 40.164 0.49 45.34 173 VAL B N 1
ATOM 3752 C CA A VAL B 1 176 ? 53.778 147.875 34.447 0.51 44.21 173 VAL B CA 1
ATOM 3753 C CA B VAL B 1 176 ? 58.352 148.121 40.837 0.49 46.58 173 VAL B CA 1
ATOM 3754 C C A VAL B 1 176 ? 54.867 148.904 34.847 0.51 44.45 173 VAL B C 1
ATOM 3755 C C B VAL B 1 176 ? 59.030 147.180 39.841 0.49 46.99 173 VAL B C 1
ATOM 3756 O O A VAL B 1 176 ? 55.931 149.055 34.169 0.51 44.81 173 VAL B O 1
ATOM 3757 O O B VAL B 1 176 ? 60.187 146.784 40.023 0.49 49.05 173 VAL B O 1
ATOM 3764 N N A GLY B 1 177 ? 54.617 149.572 35.971 0.51 43.89 174 GLY B N 1
ATOM 3765 N N B GLY B 1 177 ? 58.293 146.824 38.794 0.49 45.87 174 GLY B N 1
ATOM 3766 C CA A GLY B 1 177 ? 55.495 150.630 36.445 0.51 44.05 174 GLY B CA 1
ATOM 3767 C CA B GLY B 1 177 ? 58.725 145.852 37.803 0.49 45.77 174 GLY B CA 1
ATOM 3768 C C A GLY B 1 177 ? 56.609 150.219 37.401 0.51 44.92 174 GLY B C 1
ATOM 3769 C C B GLY B 1 177 ? 59.811 146.303 36.838 0.49 45.58 174 GLY B C 1
ATOM 3770 O O A GLY B 1 177 ? 57.192 151.081 38.063 0.51 44.68 174 GLY B O 1
ATOM 3771 O O B GLY B 1 177 ? 60.550 145.477 36.338 0.49 46.12 174 GLY B O 1
ATOM 3772 N N A ALA B 1 178 ? 56.888 148.914 37.488 0.51 44.86 175 ALA B N 1
ATOM 3773 N N B ALA B 1 178 ? 59.916 147.596 36.541 0.49 44.36 175 ALA B N 1
ATOM 3774 C CA A ALA B 1 178 ? 58.005 148.415 38.266 0.51 46.18 175 ALA B CA 1
ATOM 3775 C CA B ALA B 1 178 ? 61.007 148.060 35.658 0.49 44.03 175 ALA B CA 1
ATOM 3776 C C A ALA B 1 178 ? 59.300 148.880 37.608 0.51 46.16 175 ALA B C 1
ATOM 3777 C C B ALA B 1 178 ? 61.984 148.975 36.385 0.49 44.33 175 ALA B C 1
ATOM 3778 O O A ALA B 1 178 ? 59.468 148.708 36.388 0.51 45.35 175 ALA B O 1
ATOM 3779 O O B ALA B 1 178 ? 62.791 149.651 35.745 0.49 44.48 175 ALA B O 1
ATOM 3782 N N A GLY B 1 179 ? 60.187 149.468 38.415 0.51 46.79 176 GLY B N 1
ATOM 3783 N N B GLY B 1 179 ? 61.873 149.002 37.712 0.49 44.53 176 GLY B N 1
ATOM 3784 C CA A GLY B 1 179 ? 61.511 149.906 37.963 0.51 47.12 176 GLY B CA 1
ATOM 3785 C CA B GLY B 1 179 ? 62.554 149.979 38.570 0.49 45.06 176 GLY B CA 1
ATOM 3786 C C A GLY B 1 179 ? 61.593 151.310 37.380 0.51 46.26 176 GLY B C 1
ATOM 3787 C C B GLY B 1 179 ? 62.467 151.406 38.065 0.49 43.97 176 GLY B C 1
ATOM 3788 O O A GLY B 1 179 ? 62.671 151.744 36.988 0.51 47.26 176 GLY B O 1
ATOM 3789 O O B GLY B 1 179 ? 63.498 152.065 37.884 0.49 44.96 176 GLY B O 1
ATOM 3790 N N A LEU B 1 180 ? 60.471 152.031 37.312 0.51 44.71 177 LEU B N 1
ATOM 3791 N N B LEU B 1 180 ? 61.254 151.895 37.832 0.49 42.51 177 LEU B N 1
ATOM 3792 C CA A LEU B 1 180 ? 60.460 153.386 36.730 0.51 43.24 177 LEU B CA 1
ATOM 3793 C CA B LEU B 1 180 ? 61.080 153.107 36.993 0.49 41.42 177 LEU B CA 1
ATOM 3794 C C A LEU B 1 180 ? 61.092 154.431 37.691 0.51 43.21 177 LEU B C 1
ATOM 3795 C C B LEU B 1 180 ? 61.442 154.344 37.818 0.49 42.06 177 LEU B C 1
ATOM 3796 O O A LEU B 1 180 ? 60.959 154.307 38.906 0.51 43.90 177 LEU B O 1
ATOM 3797 O O B LEU B 1 180 ? 61.438 154.287 39.047 0.49 42.92 177 LEU B O 1
ATOM 3806 N N . PRO B 1 181 ? 61.788 155.447 37.144 1.00 41.95 178 PRO B N 1
ATOM 3807 C CA . PRO B 1 181 ? 62.276 156.598 37.872 1.00 42.82 178 PRO B CA 1
ATOM 3808 C C . PRO B 1 181 ? 61.104 157.485 38.284 1.00 41.86 178 PRO B C 1
ATOM 3809 O O . PRO B 1 181 ? 59.952 157.147 37.973 1.00 40.85 178 PRO B O 1
ATOM 3813 N N . PRO B 1 182 ? 61.370 158.584 39.007 1.00 42.70 179 PRO B N 1
ATOM 3814 C CA . PRO B 1 182 ? 60.256 159.479 39.287 1.00 43.43 179 PRO B CA 1
ATOM 3815 C C . PRO B 1 182 ? 59.604 159.963 37.997 1.00 42.09 179 PRO B C 1
ATOM 3816 O O . PRO B 1 182 ? 60.285 160.180 36.987 1.00 43.61 179 PRO B O 1
ATOM 3820 N N . GLN B 1 183 ? 58.303 160.126 38.060 1.00 41.85 180 GLN B N 1
ATOM 3821 C CA . GLN B 1 183 ? 57.480 160.411 36.903 1.00 42.10 180 GLN B CA 1
ATOM 3822 C C . GLN B 1 183 ? 57.330 161.895 36.679 1.00 43.63 180 GLN B C 1
ATOM 3823 O O . GLN B 1 183 ? 57.259 162.646 37.623 1.00 44.93 180 GLN B O 1
ATOM 3829 N N . GLU B 1 184 ? 57.273 162.312 35.415 1.00 43.74 181 GLU B N 1
ATOM 3830 C CA . GLU B 1 184 ? 57.230 163.744 35.083 1.00 45.38 181 GLU B CA 1
ATOM 3831 C C . GLU B 1 184 ? 55.970 164.076 34.311 1.00 43.87 181 GLU B C 1
ATOM 3832 O O . GLU B 1 184 ? 55.420 163.249 33.642 1.00 41.46 181 GLU B O 1
ATOM 3838 N N . THR B 1 185 ? 55.595 165.338 34.357 1.00 45.56 182 THR B N 1
ATOM 3839 C CA . THR B 1 185 ? 54.553 165.902 33.526 1.00 46.35 182 THR B CA 1
ATOM 3840 C C . THR B 1 185 ? 54.937 165.803 32.059 1.00 45.41 182 THR B C 1
ATOM 3841 O O . THR B 1 185 ? 56.060 166.049 31.703 1.00 45.52 182 THR B O 1
ATOM 3845 N N . SER B 1 186 ? 53.994 165.409 31.220 1.00 44.23 183 SER B N 1
ATOM 3846 C CA . SER B 1 186 ? 54.238 165.351 29.770 1.00 44.13 183 SER B CA 1
ATOM 3847 C C . SER B 1 186 ? 52.919 165.484 29.020 1.00 43.52 183 SER B C 1
ATOM 3848 O O . SER B 1 186 ? 52.118 164.551 28.989 1.00 41.54 183 SER B O 1
ATOM 3851 N N . ALA B 1 187 ? 52.674 166.658 28.455 1.00 44.89 184 ALA B N 1
ATOM 3852 C CA . ALA B 1 187 ? 51.464 166.891 27.654 1.00 45.52 184 ALA B CA 1
ATOM 3853 C C . ALA B 1 187 ? 51.415 165.938 26.485 1.00 44.47 184 ALA B C 1
ATOM 3854 O O . ALA B 1 187 ? 50.368 165.387 26.197 1.00 44.18 184 ALA B O 1
ATOM 3856 N N . ALA B 1 188 ? 52.565 165.693 25.865 1.00 45.04 185 ALA B N 1
ATOM 3857 C CA . ALA B 1 188 ? 52.634 164.814 24.700 1.00 44.32 185 ALA B CA 1
ATOM 3858 C C . ALA B 1 188 ? 52.328 163.354 25.026 1.00 42.22 185 ALA B C 1
ATOM 3859 O O . ALA B 1 188 ? 51.616 162.685 24.276 1.00 41.68 185 ALA B O 1
ATOM 3861 N N . ALA B 1 189 ? 52.864 162.833 26.127 1.00 40.74 186 ALA B N 1
ATOM 3862 C CA . ALA B 1 189 ? 52.618 161.451 26.465 1.00 39.10 186 ALA B CA 1
ATOM 3863 C C . ALA B 1 189 ? 51.121 161.304 26.856 1.00 37.97 186 ALA B C 1
ATOM 3864 O O . ALA B 1 189 ? 50.474 160.305 26.533 1.00 36.63 186 ALA B O 1
ATOM 3866 N N . PHE B 1 190 ? 50.583 162.273 27.585 1.00 37.91 187 PHE B N 1
ATOM 3867 C CA . PHE B 1 190 ? 49.155 162.214 27.925 1.00 37.00 187 PHE B CA 1
ATOM 3868 C C . PHE B 1 190 ? 48.284 162.157 26.652 1.00 37.00 187 PHE B C 1
ATOM 3869 O O . PHE B 1 190 ? 47.362 161.330 26.569 1.00 35.82 187 PHE B O 1
ATOM 3877 N N . ALA B 1 191 ? 48.593 163.013 25.686 1.00 38.40 188 ALA B N 1
ATOM 3878 C CA . ALA B 1 191 ? 47.835 163.126 24.441 1.00 39.83 188 ALA B CA 1
ATOM 3879 C C . ALA B 1 191 ? 47.880 161.825 23.600 1.00 40.17 188 ALA B C 1
ATOM 3880 O O . ALA B 1 191 ? 46.838 161.373 23.063 1.00 40.97 188 ALA B O 1
ATOM 3882 N N . ALA B 1 192 ? 49.054 161.210 23.541 1.00 40.13 189 ALA B N 1
ATOM 3883 C CA . ALA B 1 192 ? 49.270 159.893 22.887 1.00 39.68 189 ALA B CA 1
ATOM 3884 C C . ALA B 1 192 ? 48.499 158.756 23.555 1.00 38.25 189 ALA B C 1
ATOM 3885 O O . ALA B 1 192 ? 47.875 157.926 22.874 1.00 37.42 189 ALA B O 1
ATOM 3887 N N . GLY B 1 193 ? 48.537 158.710 24.888 1.00 37.47 190 GLY B N 1
ATOM 3888 C CA . GLY B 1 193 ? 47.740 157.731 25.650 1.00 36.24 190 GLY B CA 1
ATOM 3889 C C . GLY B 1 193 ? 46.255 157.894 25.384 1.00 35.92 190 GLY B C 1
ATOM 3890 O O . GLY B 1 193 ? 45.545 156.922 25.193 1.00 35.19 190 GLY B O 1
ATOM 3891 N N . LEU B 1 194 ? 45.801 159.145 25.370 1.00 37.28 191 LEU B N 1
ATOM 3892 C CA . LEU B 1 194 ? 44.437 159.479 25.047 1.00 38.39 191 LEU B CA 1
ATOM 3893 C C . LEU B 1 194 ? 44.024 158.920 23.685 1.00 39.14 191 LEU B C 1
ATOM 3894 O O . LEU B 1 194 ? 42.934 158.336 23.555 1.00 38.84 191 LEU B O 1
ATOM 3899 N N . GLN B 1 195 ? 44.853 159.114 22.662 1.00 40.84 192 GLN B N 1
ATOM 3900 C CA . GLN B 1 195 ? 44.501 158.604 21.330 1.00 42.74 192 GLN B CA 1
ATOM 3901 C C . GLN B 1 195 ? 44.408 157.073 21.360 1.00 41.91 192 GLN B C 1
ATOM 3902 O O . GLN B 1 195 ? 43.508 156.493 20.801 1.00 42.61 192 GLN B O 1
ATOM 3908 N N . ARG B 1 196 ? 45.322 156.421 22.054 1.00 40.68 193 ARG B N 1
ATOM 3909 C CA . ARG B 1 196 ? 45.317 154.973 22.132 1.00 40.15 193 ARG B CA 1
ATOM 3910 C C . ARG B 1 196 ? 44.062 154.468 22.900 1.00 39.79 193 ARG B C 1
ATOM 3911 O O . ARG B 1 196 ? 43.421 153.496 22.492 1.00 40.53 193 ARG B O 1
ATOM 3919 N N . GLY B 1 197 ? 43.679 155.160 23.962 1.00 38.46 194 GLY B N 1
ATOM 3920 C CA . GLY B 1 197 ? 42.539 154.719 24.762 1.00 38.53 194 GLY B CA 1
ATOM 3921 C C . GLY B 1 197 ? 41.182 154.918 24.087 1.00 39.57 194 GLY B C 1
ATOM 3922 O O . GLY B 1 197 ? 40.317 154.036 24.101 1.00 39.03 194 GLY B O 1
ATOM 3923 N N . ILE B 1 198 ? 41.018 156.080 23.478 1.00 39.88 195 ILE B N 1
ATOM 3924 C CA . ILE B 1 198 ? 39.827 156.388 22.695 1.00 42.62 195 ILE B CA 1
ATOM 3925 C C . ILE B 1 198 ? 39.603 155.375 21.584 1.00 43.57 195 ILE B C 1
ATOM 3926 O O . ILE B 1 198 ? 38.460 155.093 21.247 1.00 43.78 195 ILE B O 1
ATOM 3931 N N . ASN B 1 199 ? 40.687 154.866 20.994 1.00 42.57 196 ASN B N 1
ATOM 3932 C CA . ASN B 1 199 ? 40.563 153.884 19.906 1.00 44.06 196 ASN B CA 1
ATOM 3933 C C . ASN B 1 199 ? 40.500 152.428 20.388 1.00 42.83 196 ASN B C 1
ATOM 3934 O O . ASN B 1 199 ? 40.255 151.536 19.612 1.00 42.81 196 ASN B O 1
ATOM 3939 N N . ASN B 1 200 ? 40.699 152.215 21.686 1.00 41.39 197 ASN B N 1
ATOM 3940 C CA . ASN B 1 200 ? 40.641 150.887 22.282 1.00 40.93 197 ASN B CA 1
ATOM 3941 C C . ASN B 1 200 ? 39.840 150.819 23.595 1.00 39.52 197 ASN B C 1
ATOM 3942 O O . ASN B 1 200 ? 40.390 150.498 24.639 1.00 38.90 197 ASN B O 1
ATOM 3947 N N . PRO B 1 201 ? 38.532 151.129 23.559 1.00 39.53 198 PRO B N 1
ATOM 3948 C CA . PRO B 1 201 ? 37.744 150.925 24.791 1.00 38.40 198 PRO B CA 1
ATOM 3949 C C . PRO B 1 201 ? 37.845 149.514 25.384 1.00 38.31 198 PRO B C 1
ATOM 3950 O O . PRO B 1 201 ? 37.757 149.357 26.596 1.00 39.07 198 PRO B O 1
ATOM 3954 N N . ALA B 1 202 ? 37.996 148.502 24.528 1.00 39.10 199 ALA B N 1
ATOM 3955 C CA . ALA B 1 202 ? 38.324 147.123 24.930 1.00 39.06 199 ALA B CA 1
ATOM 3956 C C . ALA B 1 202 ? 39.808 147.159 25.218 1.00 37.58 199 ALA B C 1
ATOM 3957 O O . ALA B 1 202 ? 40.614 146.694 24.443 1.00 38.21 199 ALA B O 1
ATOM 3959 N N . VAL B 1 203 ? 40.141 147.714 26.378 1.00 36.08 200 VAL B N 1
ATOM 3960 C CA . VAL B 1 203 ? 41.470 148.230 26.649 1.00 35.51 200 VAL B CA 1
ATOM 3961 C C . VAL B 1 203 ? 42.442 147.179 27.203 1.00 36.36 200 VAL B C 1
ATOM 3962 O O . VAL B 1 203 ? 43.636 147.483 27.278 1.00 37.59 200 VAL B O 1
ATOM 3966 N N . LEU B 1 204 ? 41.972 145.989 27.585 1.00 35.84 201 LEU B N 1
ATOM 3967 C CA . LEU B 1 204 ? 42.823 145.060 28.370 1.00 36.49 201 LEU B CA 1
ATOM 3968 C C . LEU B 1 204 ? 44.221 144.757 27.771 1.00 36.56 201 LEU B C 1
ATOM 3969 O O . LEU B 1 204 ? 45.193 144.804 28.488 1.00 36.89 201 LEU B O 1
ATOM 3974 N N . PRO B 1 205 ? 44.331 144.514 26.442 1.00 36.60 202 PRO B N 1
ATOM 3975 C CA . PRO B 1 205 ? 45.679 144.214 25.885 1.00 35.49 202 PRO B CA 1
ATOM 3976 C C . PRO B 1 205 ? 46.611 145.407 25.890 1.00 35.39 202 PRO B C 1
ATOM 3977 O O . PRO B 1 205 ? 47.820 145.238 25.928 1.00 34.65 202 PRO B O 1
ATOM 3981 N N . GLN B 1 206 ? 46.049 146.612 25.890 1.00 35.28 203 GLN B N 1
ATOM 3982 C CA . GLN B 1 206 ? 46.837 147.829 25.856 1.00 36.20 203 GLN B CA 1
ATOM 3983 C C . GLN B 1 206 ? 47.584 148.112 27.179 1.00 35.64 203 GLN B C 1
ATOM 3984 O O . GLN B 1 206 ? 48.542 148.892 27.226 1.00 36.38 203 GLN B O 1
ATOM 3990 N N . LEU B 1 207 ? 47.138 147.519 28.257 1.00 35.70 204 LEU B N 1
ATOM 3991 C CA . LEU B 1 207 ? 47.735 147.815 29.556 1.00 34.76 204 LEU B CA 1
ATOM 3992 C C . LEU B 1 207 ? 49.184 147.356 29.640 1.00 35.01 204 LEU B C 1
ATOM 3993 O O . LEU B 1 207 ? 50.039 148.127 30.074 1.00 35.38 204 LEU B O 1
ATOM 3998 N N . PHE B 1 208 ? 49.478 146.121 29.232 1.00 35.00 205 PHE B N 1
ATOM 3999 C CA . PHE B 1 208 ? 50.839 145.648 29.212 1.00 35.36 205 PHE B CA 1
ATOM 4000 C C . PHE B 1 208 ? 51.686 146.432 28.237 1.00 35.12 205 PHE B C 1
ATOM 4001 O O . PHE B 1 208 ? 52.842 146.668 28.488 1.00 35.36 205 PHE B O 1
ATOM 4009 N N . GLU B 1 209 ? 51.106 146.862 27.119 1.00 35.70 206 GLU B N 1
ATOM 4010 C CA . GLU B 1 209 ? 51.908 147.538 26.074 1.00 35.31 206 GLU B CA 1
ATOM 4011 C C . GLU B 1 209 ? 52.500 148.859 26.520 1.00 34.88 206 GLU B C 1
ATOM 4012 O O . GLU B 1 209 ? 53.478 149.298 25.962 1.00 35.63 206 GLU B O 1
ATOM 4018 N N . VAL B 1 210 ? 51.940 149.470 27.552 1.00 34.81 207 VAL B N 1
ATOM 4019 C CA . VAL B 1 210 ? 52.554 150.625 28.188 1.00 34.77 207 VAL B CA 1
ATOM 4020 C C . VAL B 1 210 ? 53.960 150.253 28.737 1.00 35.03 207 VAL B C 1
ATOM 4021 O O . VAL B 1 210 ? 54.910 151.016 28.569 1.00 35.78 207 VAL B O 1
ATOM 4025 N N A ARG B 1 211 ? 54.063 149.101 29.397 0.22 35.28 208 ARG 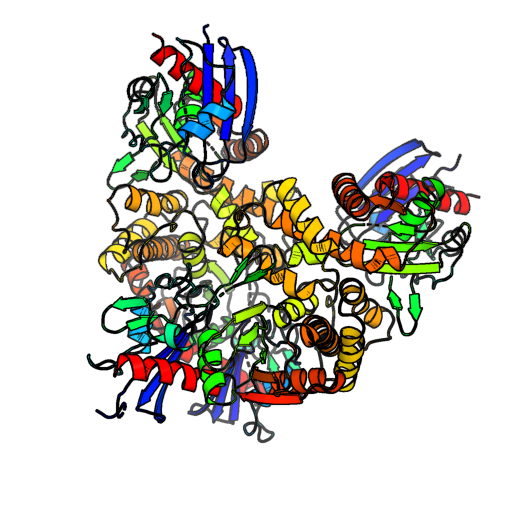B N 1
ATOM 4026 N N B ARG B 1 211 ? 54.075 149.100 29.376 0.45 35.10 208 ARG B N 1
ATOM 4027 N N C ARG B 1 211 ? 54.070 149.104 29.407 0.32 35.24 208 ARG B N 1
ATOM 4028 C CA A ARG B 1 211 ? 55.337 148.624 29.933 0.22 35.88 208 ARG B CA 1
ATOM 4029 C CA B ARG B 1 211 ? 55.341 148.650 29.922 0.45 35.64 208 ARG B CA 1
ATOM 4030 C CA C ARG B 1 211 ? 55.356 148.631 29.932 0.32 35.83 208 ARG B CA 1
ATOM 4031 C C A ARG B 1 211 ? 56.310 148.255 28.813 0.22 36.37 208 ARG B C 1
ATOM 4032 C C B ARG B 1 211 ? 56.316 148.261 28.807 0.45 36.38 208 ARG B C 1
ATOM 4033 C C C ARG B 1 211 ? 56.310 148.285 28.791 0.32 36.40 208 ARG B C 1
ATOM 4034 O O A ARG B 1 211 ? 57.490 148.630 28.850 0.22 37.15 208 ARG B O 1
ATOM 4035 O O B ARG B 1 211 ? 57.503 148.637 28.832 0.45 37.50 208 ARG B O 1
ATOM 4036 O O C ARG B 1 211 ? 57.477 148.711 28.785 0.32 37.26 208 ARG B O 1
ATOM 4058 N N . ALA B 1 212 ? 55.811 147.515 27.823 1.00 36.41 209 ALA B N 1
ATOM 4059 C CA . ALA B 1 212 ? 56.626 147.127 26.651 1.00 36.26 209 ALA B CA 1
ATOM 4060 C C . ALA B 1 212 ? 57.095 148.366 25.925 1.00 35.44 209 ALA B C 1
ATOM 4061 O O . ALA B 1 212 ? 58.203 148.391 25.406 1.00 35.24 209 ALA B O 1
ATOM 4063 N N . SER B 1 213 ? 56.243 149.383 25.871 1.00 35.23 210 SER B N 1
ATOM 4064 C CA . SER B 1 213 ? 56.602 150.587 25.147 1.00 36.57 210 SER B CA 1
ATOM 4065 C C . SER B 1 213 ? 57.824 151.222 25.759 1.00 36.80 210 SER B C 1
ATOM 4066 O O . SER B 1 213 ? 58.700 151.695 25.032 1.00 37.46 210 SER B O 1
ATOM 4069 N N . HIS B 1 214 ? 57.899 151.271 27.087 1.00 37.39 211 HIS B N 1
ATOM 4070 C CA . HIS B 1 214 ? 59.113 151.855 27.703 1.00 38.21 211 HIS B CA 1
ATOM 4071 C C . HIS B 1 214 ? 60.350 150.915 27.632 1.00 39.74 211 HIS B C 1
ATOM 4072 O O . HIS B 1 214 ? 61.493 151.397 27.473 1.00 40.14 211 HIS B O 1
ATOM 4079 N N . VAL B 1 215 ? 60.128 149.592 27.708 1.00 39.31 212 VAL B N 1
ATOM 4080 C CA . VAL B 1 215 ? 61.234 148.613 27.625 1.00 39.46 212 VAL B CA 1
ATOM 4081 C C . VAL B 1 215 ? 61.891 148.760 26.261 1.00 40.90 212 VAL B C 1
ATOM 4082 O O . VAL B 1 215 ? 63.099 148.695 26.150 1.00 41.77 212 VAL B O 1
ATOM 4086 N N . LEU B 1 216 ? 61.095 149.014 25.221 1.00 40.83 213 LEU B N 1
ATOM 4087 C CA . LEU B 1 216 ? 61.605 149.032 23.842 1.00 41.45 213 LEU B CA 1
ATOM 4088 C C . LEU B 1 216 ? 61.989 150.447 23.371 1.00 42.95 213 LEU B C 1
ATOM 4089 O O . LEU B 1 216 ? 62.370 150.617 22.224 1.00 43.26 213 LEU B O 1
ATOM 4094 N N . GLY B 1 217 ? 61.879 151.449 24.255 1.00 43.14 214 GLY B N 1
ATOM 4095 C CA . GLY B 1 217 ? 62.289 152.820 23.938 1.00 44.16 214 GLY B CA 1
ATOM 4096 C C . GLY B 1 217 ? 61.269 153.658 23.184 1.00 44.67 214 GLY B C 1
ATOM 4097 O O . GLY B 1 217 ? 61.593 154.716 22.705 1.00 45.82 214 GLY B O 1
ATOM 4098 N N . ALA B 1 218 ? 60.037 153.193 23.033 1.00 44.08 215 ALA B N 1
ATOM 4099 C CA . ALA B 1 218 ? 59.029 154.004 22.352 1.00 44.02 215 ALA B CA 1
ATOM 4100 C C . ALA B 1 218 ? 58.378 155.036 23.294 1.00 43.57 215 ALA B C 1
ATOM 4101 O O . ALA B 1 218 ? 57.802 155.993 22.839 1.00 45.73 215 ALA B O 1
ATOM 4103 N N . LEU B 1 219 ? 58.477 154.854 24.610 1.00 42.50 216 LEU B N 1
ATOM 4104 C CA . LEU B 1 219 ? 57.889 155.760 25.584 1.00 40.96 216 LEU B CA 1
ATOM 4105 C C . LEU B 1 219 ? 58.945 156.000 26.657 1.00 41.43 216 LEU B C 1
ATOM 4106 O O . LEU B 1 219 ? 59.438 155.039 27.281 1.00 41.12 216 LEU B O 1
ATOM 4111 N N . PRO B 1 220 ? 59.341 157.268 26.860 1.00 40.99 217 PRO B N 1
ATOM 4112 C CA . PRO B 1 220 ? 60.281 157.570 27.936 1.00 40.76 217 PRO B CA 1
ATOM 4113 C C . PRO B 1 220 ? 59.808 157.046 29.313 1.00 40.10 217 PRO B C 1
ATOM 4114 O O . PRO B 1 220 ? 58.615 157.156 29.659 1.00 38.67 217 PRO B O 1
ATOM 4118 N N . ARG B 1 221 ? 60.747 156.448 30.044 1.00 39.62 218 ARG B N 1
ATOM 4119 C CA . ARG B 1 221 ? 60.516 155.844 31.352 1.00 39.63 218 ARG B CA 1
ATOM 4120 C C . ARG B 1 221 ? 59.863 156.778 32.369 1.00 39.52 218 ARG B C 1
ATOM 4121 O O . ARG B 1 221 ? 59.098 156.342 33.244 1.00 37.68 218 ARG B O 1
ATOM 4129 N N . GLU B 1 222 ? 60.106 158.074 32.223 1.00 39.95 219 GLU B N 1
ATOM 4130 C CA . GLU B 1 222 ? 59.516 159.036 33.110 1.00 41.18 219 GLU B CA 1
ATOM 4131 C C . GLU B 1 222 ? 58.128 159.566 32.683 1.00 40.64 219 GLU B C 1
ATOM 4132 O O . GLU B 1 222 ? 57.521 160.376 33.406 1.00 40.34 219 GLU B O 1
ATOM 4138 N N . GLN B 1 223 ? 57.590 159.073 31.562 1.00 38.83 220 GLN B N 1
ATOM 4139 C CA . GLN B 1 223 ? 56.303 159.574 31.049 1.00 37.89 220 GLN B CA 1
ATOM 4140 C C . GLN B 1 223 ? 55.223 158.487 31.026 1.00 36.81 220 GLN B C 1
ATOM 4141 O O . GLN B 1 223 ? 54.175 158.634 30.402 1.00 36.72 220 GLN B O 1
ATOM 4147 N N . VAL B 1 224 ? 55.492 157.411 31.728 1.00 36.58 221 VAL B N 1
ATOM 4148 C CA . VAL B 1 224 ? 54.582 156.285 31.852 1.00 35.78 221 VAL B CA 1
ATOM 4149 C C . VAL B 1 224 ? 53.295 156.654 32.568 1.00 35.65 221 VAL B C 1
ATOM 4150 O O . VAL B 1 224 ? 52.213 156.286 32.098 1.00 36.41 221 VAL B O 1
ATOM 4154 N N . SER B 1 225 ? 53.388 157.330 33.705 1.00 36.33 222 SER B N 1
ATOM 4155 C CA . SER B 1 225 ? 52.188 157.762 34.424 1.00 35.78 222 SER B CA 1
ATOM 4156 C C . SER B 1 225 ? 51.266 158.589 33.497 1.00 36.08 222 SER B C 1
ATOM 4157 O O . SER B 1 225 ? 50.047 158.386 33.433 1.00 34.47 222 SER B O 1
ATOM 4160 N N . GLU B 1 226 ? 51.864 159.521 32.763 1.00 36.85 223 GLU B N 1
ATOM 4161 C CA . GLU B 1 226 ? 51.070 160.375 31.862 1.00 36.71 223 GLU B CA 1
ATOM 4162 C C . GLU B 1 226 ? 50.427 159.577 30.722 1.00 35.57 223 GLU B C 1
ATOM 4163 O O . GLU B 1 226 ? 49.243 159.773 30.403 1.00 34.83 223 GLU B O 1
ATOM 4169 N N . PHE B 1 227 ? 51.177 158.671 30.112 1.00 35.02 224 PHE B N 1
ATOM 4170 C CA . PHE B 1 227 ? 50.608 157.852 29.046 1.00 35.12 224 PHE B CA 1
ATOM 4171 C C . PHE B 1 227 ? 49.465 156.988 29.566 1.00 34.18 224 PHE B C 1
ATOM 4172 O O . PHE B 1 227 ? 48.416 156.908 28.955 1.00 35.55 224 PHE B O 1
ATOM 4180 N N . LEU B 1 228 ? 49.680 156.357 30.698 1.00 34.47 225 LEU B N 1
ATOM 4181 C CA . LEU B 1 228 ? 48.689 155.472 31.319 1.00 34.29 225 LEU B CA 1
ATOM 4182 C C . LEU B 1 228 ? 47.381 156.233 31.686 1.00 34.41 225 LEU B C 1
ATOM 4183 O O . LEU B 1 228 ? 46.267 155.716 31.495 1.00 34.54 225 LEU B O 1
ATOM 4188 N N . SER B 1 229 ? 47.543 157.446 32.194 1.00 34.97 226 SER B N 1
ATOM 4189 C CA . SER B 1 229 ? 46.427 158.371 32.470 1.00 35.23 226 SER B CA 1
ATOM 4190 C C . SER B 1 229 ? 45.623 158.639 31.198 1.00 35.63 226 SER B C 1
ATOM 4191 O O . SER B 1 229 ? 44.419 158.460 31.179 1.00 34.39 226 SER B O 1
ATOM 4194 N N . GLY B 1 230 ? 46.292 159.033 30.117 1.00 36.53 227 GLY B N 1
ATOM 4195 C CA . GLY B 1 230 ? 45.576 159.209 28.848 1.00 36.23 227 GLY B CA 1
ATOM 4196 C C . GLY B 1 230 ? 44.885 157.930 28.383 1.00 36.02 227 GLY B C 1
ATOM 4197 O O . GLY B 1 230 ? 43.773 158.003 27.881 1.00 36.12 227 GLY B O 1
ATOM 4198 N N . LEU B 1 231 ? 45.563 156.767 28.501 1.00 35.21 228 LEU B N 1
ATOM 4199 C CA . LEU B 1 231 ? 45.016 155.499 28.043 1.00 34.26 228 LEU B CA 1
ATOM 4200 C C . LEU B 1 231 ? 43.727 155.147 28.778 1.00 33.99 228 LEU B C 1
ATOM 4201 O O . LEU B 1 231 ? 42.752 154.751 28.147 1.00 34.07 228 LEU B O 1
ATOM 4206 N N . LEU B 1 232 ? 43.753 155.249 30.109 1.00 33.54 229 LEU B N 1
ATOM 4207 C CA . LEU B 1 232 ? 42.632 154.853 30.945 1.00 33.49 229 LEU B CA 1
ATOM 4208 C C . LEU B 1 232 ? 41.473 155.829 30.789 1.00 34.41 229 LEU B C 1
ATOM 4209 O O . LEU B 1 232 ? 40.333 155.412 30.690 1.00 32.66 229 LEU B O 1
ATOM 4214 N N . ILE B 1 233 ? 41.762 157.128 30.745 1.00 35.64 230 ILE B N 1
ATOM 4215 C CA . ILE B 1 233 ? 40.689 158.136 30.604 1.00 35.90 230 ILE B CA 1
ATOM 4216 C C . ILE B 1 233 ? 40.077 158.042 29.206 1.00 36.75 230 ILE B C 1
ATOM 4217 O O . ILE B 1 233 ? 38.870 158.084 29.039 1.00 37.82 230 ILE B O 1
ATOM 4222 N N . GLY B 1 234 ? 40.918 157.874 28.187 1.00 37.75 231 GLY B N 1
ATOM 4223 C CA . GLY B 1 234 ? 40.444 157.749 26.818 1.00 36.92 231 GLY B CA 1
ATOM 4224 C C . GLY B 1 234 ? 39.557 156.536 26.656 1.00 37.55 231 GLY B C 1
ATOM 4225 O O . GLY B 1 234 ? 38.512 156.643 26.047 1.00 37.33 231 GLY B O 1
ATOM 4226 N N . ALA B 1 235 ? 39.998 155.373 27.159 1.00 37.09 232 ALA B N 1
ATOM 4227 C CA . ALA B 1 235 ? 39.201 154.128 27.130 1.00 37.19 232 ALA B CA 1
ATOM 4228 C C . ALA B 1 235 ? 37.855 154.297 27.885 1.00 37.27 232 ALA B C 1
ATOM 4229 O O . ALA B 1 235 ? 36.814 153.846 27.401 1.00 37.21 232 ALA B O 1
ATOM 4231 N N . GLU B 1 236 ? 37.885 154.960 29.038 1.00 36.52 233 GLU B N 1
ATOM 4232 C CA . GLU B 1 236 ? 36.665 155.252 29.833 1.00 36.70 233 GLU B CA 1
ATOM 4233 C C . GLU B 1 236 ? 35.652 156.026 28.993 1.00 37.70 233 GLU B C 1
ATOM 4234 O O . GLU B 1 236 ? 34.513 155.592 28.837 1.00 36.71 233 GLU B O 1
ATOM 4240 N N . VAL B 1 237 ? 36.106 157.151 28.450 1.00 37.71 234 VAL B N 1
ATOM 4241 C CA . VAL B 1 237 ? 35.263 158.050 27.688 1.00 39.50 234 VAL B CA 1
ATOM 4242 C C . VAL B 1 237 ? 34.739 157.386 26.391 1.00 39.93 234 VAL B C 1
ATOM 4243 O O . VAL B 1 237 ? 33.605 157.612 26.014 1.00 40.30 234 VAL B O 1
ATOM 4247 N N . ALA B 1 238 ? 35.539 156.570 25.731 1.00 39.34 235 ALA B N 1
ATOM 4248 C CA . ALA B 1 238 ? 35.069 155.877 24.530 1.00 40.40 235 ALA B CA 1
ATOM 4249 C C . ALA B 1 238 ? 34.136 154.744 24.933 1.00 40.16 235 ALA B C 1
ATOM 4250 O O . ALA B 1 238 ? 33.297 154.380 24.152 1.00 41.64 235 ALA B O 1
ATOM 4252 N N . THR B 1 239 ? 34.219 154.244 26.165 1.00 39.34 236 THR B N 1
ATOM 4253 C CA . THR B 1 239 ? 33.342 153.150 26.585 1.00 39.18 236 THR B CA 1
ATOM 4254 C C . THR B 1 239 ? 31.919 153.670 26.840 1.00 39.83 236 THR B C 1
ATOM 4255 O O . THR B 1 239 ? 30.968 153.051 26.452 1.00 39.24 236 THR B O 1
ATOM 4259 N N . LEU B 1 240 ? 31.794 154.822 27.477 1.00 39.62 237 LEU B N 1
ATOM 4260 C CA . LEU B 1 240 ? 30.534 155.236 28.011 1.00 39.99 237 LEU B CA 1
ATOM 4261 C C . LEU B 1 240 ? 29.902 156.395 27.256 1.00 41.25 237 LEU B C 1
ATOM 4262 O O . LEU B 1 240 ? 28.761 156.637 27.470 1.00 42.36 237 LEU B O 1
ATOM 4267 N N . SER B 1 241 ? 30.627 157.114 26.406 1.00 41.89 238 SER B N 1
ATOM 4268 C CA . SER B 1 241 ? 30.081 158.319 25.830 1.00 43.80 238 SER B CA 1
ATOM 4269 C C . SER B 1 241 ? 28.819 158.050 25.013 1.00 45.23 238 SER B C 1
ATOM 4270 O O . SER B 1 241 ? 27.838 158.759 25.203 1.00 44.67 238 SER B O 1
ATOM 4273 N N . ASP B 1 242 ? 28.829 157.037 24.139 1.00 57.44 239 ASP B N 1
ATOM 4274 C CA . ASP B 1 242 ? 27.653 156.739 23.296 1.00 61.12 239 ASP B CA 1
ATOM 4275 C C . ASP B 1 242 ? 26.482 156.159 24.079 1.00 62.49 239 ASP B C 1
ATOM 4276 O O . ASP B 1 242 ? 25.357 156.265 23.644 1.00 65.04 239 ASP B O 1
ATOM 4281 N N . THR B 1 243 ? 26.749 155.591 25.253 1.00 62.00 240 THR B N 1
ATOM 4282 C CA . THR B 1 243 ? 25.717 155.062 26.151 1.00 62.94 240 THR B CA 1
ATOM 4283 C C . THR B 1 243 ? 25.024 156.143 26.995 1.00 61.91 240 THR B C 1
ATOM 4284 O O . THR B 1 243 ? 23.827 156.061 27.243 1.00 65.04 240 THR B O 1
ATOM 4288 N N . PHE B 1 244 ? 25.787 157.129 27.451 1.00 57.69 241 PHE B N 1
ATOM 4289 C CA . PHE B 1 244 ? 25.266 158.310 28.114 1.00 56.29 241 PHE B CA 1
ATOM 4290 C C . PHE B 1 244 ? 25.219 159.477 27.092 1.00 57.80 241 PHE B C 1
ATOM 4291 O O . PHE B 1 244 ? 25.953 160.439 27.229 1.00 55.39 241 PHE B O 1
ATOM 4299 N N . ALA B 1 245 ? 24.426 159.352 26.029 1.00 62.44 242 ALA B N 1
ATOM 4300 C CA . ALA B 1 245 ? 24.383 160.382 24.977 1.00 64.86 242 ALA B CA 1
ATOM 4301 C C . ALA B 1 245 ? 23.480 161.530 25.435 1.00 66.49 242 ALA B C 1
ATOM 4302 O O . ALA B 1 245 ? 22.730 161.422 26.429 1.00 66.81 242 ALA B O 1
ATOM 4304 N N . GLY B 1 246 ? 23.562 162.639 24.719 1.00 68.53 243 GLY B N 1
ATOM 4305 C CA . GLY B 1 246 ? 22.768 163.816 25.061 1.00 70.15 243 GLY B CA 1
ATOM 4306 C C . GLY B 1 246 ? 23.220 164.991 24.228 1.00 71.47 243 GLY B C 1
ATOM 4307 O O . GLY B 1 246 ? 24.394 165.061 23.863 1.00 70.17 243 GLY B O 1
ATOM 4308 N N . GLN B 1 247 ? 22.297 165.915 23.941 1.00 74.77 244 GLN B N 1
ATOM 4309 C CA . GLN B 1 247 ? 22.623 167.124 23.157 1.00 76.30 244 GLN B CA 1
ATOM 4310 C C . GLN B 1 247 ? 23.332 168.183 24.022 1.00 72.71 244 GLN B C 1
ATOM 4311 O O . GLN B 1 247 ? 24.313 168.766 23.585 1.00 72.04 244 GLN B O 1
ATOM 4317 N N . GLN B 1 248 ? 22.864 168.405 25.250 1.00 70.95 245 GLN B N 1
ATOM 4318 C CA . GLN B 1 248 ? 23.551 169.323 26.172 1.00 67.62 245 GLN B CA 1
ATOM 4319 C C . GLN B 1 248 ? 24.991 168.865 26.538 1.00 62.69 245 GLN B C 1
ATOM 4320 O O . GLN B 1 248 ? 25.290 167.674 26.602 1.00 60.31 245 GLN B O 1
ATOM 4326 N N . ALA B 1 249 ? 25.841 169.859 26.799 1.00 59.94 246 ALA B N 1
ATOM 4327 C CA . ALA B 1 249 ? 27.216 169.671 27.246 1.00 56.19 246 ALA B CA 1
ATOM 4328 C C . ALA B 1 249 ? 27.213 168.795 28.480 1.00 52.42 246 ALA B C 1
ATOM 4329 O O . ALA B 1 249 ? 26.414 169.004 29.398 1.00 52.16 246 ALA B O 1
ATOM 4331 N N . ILE B 1 250 ? 28.102 167.821 28.499 1.00 49.60 247 ILE B N 1
ATOM 4332 C CA . ILE B 1 250 ? 28.336 167.025 29.681 1.00 46.70 247 ILE B CA 1
ATOM 4333 C C . ILE B 1 250 ? 28.741 167.978 30.800 1.00 44.74 247 ILE B C 1
ATOM 4334 O O . ILE B 1 250 ? 29.557 168.871 30.595 1.00 45.34 247 ILE B O 1
ATOM 4339 N N . SER B 1 251 ? 28.228 167.757 31.992 1.00 42.94 248 SER B N 1
ATOM 4340 C CA . SER B 1 251 ? 28.606 168.563 33.133 1.00 42.56 248 SER B CA 1
ATOM 4341 C C . SER B 1 251 ? 29.715 167.795 33.893 1.00 40.90 248 SER B C 1
ATOM 4342 O O . SER B 1 251 ? 29.495 166.705 34.446 1.00 39.68 248 SER B O 1
ATOM 4345 N N . LEU B 1 252 ? 30.934 168.333 33.810 1.00 39.28 249 LEU B N 1
ATOM 4346 C CA . LEU B 1 252 ? 32.120 167.731 34.385 1.00 38.50 249 LEU B CA 1
ATOM 4347 C C . LEU B 1 252 ? 32.354 168.354 35.768 1.00 37.19 249 LEU B C 1
ATOM 4348 O O . LEU B 1 252 ? 32.480 169.553 35.881 1.00 39.47 249 LEU B O 1
ATOM 4353 N N . VAL B 1 253 ? 32.447 167.540 36.804 1.00 36.96 250 VAL B N 1
ATOM 4354 C CA . VAL B 1 253 ? 32.511 168.008 38.188 1.00 35.88 250 VAL B CA 1
ATOM 4355 C C . VAL B 1 253 ? 33.793 167.445 38.761 1.00 35.39 250 VAL B C 1
ATOM 4356 O O . VAL B 1 253 ? 33.878 166.254 38.978 1.00 35.06 250 VAL B O 1
ATOM 4360 N N . ALA B 1 254 ? 34.793 168.298 38.991 1.00 36.08 251 ALA B N 1
ATOM 4361 C CA . ALA B 1 254 ? 36.112 167.861 39.393 1.00 37.56 251 ALA B CA 1
ATOM 4362 C C . ALA B 1 254 ? 37.010 169.046 39.797 1.00 38.60 251 ALA B C 1
ATOM 4363 O O . ALA B 1 254 ? 36.712 170.195 39.489 1.00 39.37 251 ALA B O 1
ATOM 4365 N N . GLY B 1 255 ? 38.113 168.734 40.469 1.00 39.28 252 GLY B N 1
ATOM 4366 C CA . GLY B 1 255 ? 39.176 169.688 40.720 1.00 41.63 252 GLY B CA 1
ATOM 4367 C C . GLY B 1 255 ? 39.911 170.006 39.413 1.00 43.22 252 GLY B C 1
ATOM 4368 O O . GLY B 1 255 ? 39.614 169.447 38.335 1.00 40.99 252 GLY B O 1
ATOM 4369 N N . SER B 1 256 ? 40.881 170.892 39.500 1.00 45.54 253 SER B N 1
ATOM 4370 C CA . SER B 1 256 ? 41.394 171.505 38.289 1.00 48.13 253 SER B CA 1
ATOM 4371 C C . SER B 1 256 ? 42.252 170.584 37.398 1.00 47.69 253 SER B C 1
ATOM 4372 O O . SER B 1 256 ? 42.123 170.636 36.170 1.00 45.97 253 SER B O 1
ATOM 4375 N N . SER B 1 257 ? 43.098 169.737 37.993 1.00 48.64 254 SER B N 1
ATOM 4376 C CA . SER B 1 257 ? 43.892 168.772 37.193 1.00 49.21 254 SER B CA 1
ATOM 4377 C C . SER B 1 257 ? 42.993 167.830 36.376 1.00 46.46 254 SER B C 1
ATOM 4378 O O . SER B 1 257 ? 43.130 167.743 35.147 1.00 46.07 254 SER B O 1
ATOM 4381 N N . LEU B 1 258 ? 42.110 167.095 37.048 1.00 43.25 255 LEU B N 1
ATOM 4382 C CA . LEU B 1 258 ? 41.233 166.144 36.366 1.00 41.87 255 LEU B CA 1
ATOM 4383 C C . LEU B 1 258 ? 40.271 166.835 35.386 1.00 40.83 255 LEU B C 1
ATOM 4384 O O . LEU B 1 258 ? 39.968 166.294 34.311 1.00 39.93 255 LEU B O 1
ATOM 4389 N N . THR B 1 259 ? 39.822 168.043 35.724 1.00 39.31 256 THR B N 1
ATOM 4390 C CA . THR B 1 259 ? 38.962 168.766 34.817 1.00 39.47 256 THR B CA 1
ATOM 4391 C C . THR B 1 259 ? 39.704 168.897 33.503 1.00 39.95 256 THR B C 1
ATOM 4392 O O . THR B 1 259 ? 39.162 168.648 32.448 1.00 39.89 256 THR B O 1
ATOM 4396 N N . SER B 1 260 ? 40.966 169.265 33.573 1.00 41.34 257 SER B N 1
ATOM 4397 C CA . SER B 1 260 ? 41.720 169.507 32.363 1.00 43.46 257 SER B CA 1
ATOM 4398 C C . SER B 1 260 ? 41.904 168.227 31.514 1.00 42.06 257 SER B C 1
ATOM 4399 O O . SER B 1 260 ? 41.785 168.242 30.272 1.00 41.79 257 SER B O 1
ATOM 4402 N N . ARG B 1 261 ? 42.187 167.119 32.187 1.00 40.00 258 ARG B N 1
ATOM 4403 C CA . ARG B 1 261 ? 42.385 165.848 31.514 1.00 39.27 258 ARG B CA 1
ATOM 4404 C C . ARG B 1 261 ? 41.119 165.384 30.822 1.00 38.45 258 ARG B C 1
ATOM 4405 O O . ARG B 1 261 ? 41.160 164.926 29.675 1.00 38.45 258 ARG B O 1
ATOM 4413 N N . TYR B 1 262 ? 39.997 165.501 31.524 1.00 37.70 259 TYR B N 1
ATOM 4414 C CA . TYR B 1 262 ? 38.716 165.066 30.984 1.00 38.17 259 TYR B CA 1
ATOM 4415 C C . TYR B 1 262 ? 38.227 166.008 29.872 1.00 39.09 259 TYR B C 1
ATOM 4416 O O . TYR B 1 262 ? 37.613 165.545 28.931 1.00 38.81 259 TYR B O 1
ATOM 4425 N N . GLN B 1 263 ? 38.493 167.304 29.972 1.00 40.74 260 GLN B N 1
ATOM 4426 C CA . GLN B 1 263 ? 38.117 168.216 28.896 1.00 42.65 260 GLN B CA 1
ATOM 4427 C C . GLN B 1 263 ? 38.834 167.813 27.625 1.00 44.02 260 GLN B C 1
ATOM 4428 O O . GLN B 1 263 ? 38.243 167.792 26.536 1.00 43.78 260 GLN B O 1
ATOM 4434 N N . GLN B 1 264 ? 40.115 167.505 27.777 1.00 43.66 261 GLN B N 1
ATOM 4435 C CA . GLN B 1 264 ? 40.919 167.100 26.639 1.00 44.89 261 GLN B CA 1
ATOM 4436 C C . GLN B 1 264 ? 40.378 165.760 26.094 1.00 43.36 261 GLN B C 1
ATOM 4437 O O . GLN B 1 264 ? 40.267 165.591 24.867 1.00 44.09 261 GLN B O 1
ATOM 4443 N N . ALA B 1 265 ? 39.960 164.857 26.978 1.00 41.53 262 ALA B N 1
ATOM 4444 C CA . ALA B 1 265 ? 39.446 163.544 26.551 1.00 41.04 262 ALA B CA 1
ATOM 4445 C C . ALA B 1 265 ? 38.147 163.723 25.788 1.00 41.70 262 ALA B C 1
ATOM 4446 O O . ALA B 1 265 ? 37.985 163.158 24.702 1.00 42.49 262 ALA B O 1
ATOM 4448 N N . PHE B 1 266 ? 37.249 164.565 26.300 1.00 40.87 263 PHE B N 1
ATOM 4449 C CA . PHE B 1 266 ? 35.976 164.831 25.609 1.00 42.40 263 PHE B CA 1
ATOM 4450 C C . PHE B 1 266 ? 36.141 165.590 24.287 1.00 44.56 263 PHE B C 1
ATOM 4451 O O . PHE B 1 266 ? 35.476 165.267 23.305 1.00 46.00 263 PHE B O 1
ATOM 4459 N N . ALA B 1 267 ? 37.047 166.561 24.245 1.00 45.19 264 ALA B N 1
ATOM 4460 C CA . ALA B 1 267 ? 37.350 167.243 23.003 1.00 48.27 264 ALA B CA 1
ATOM 4461 C C . ALA B 1 267 ? 37.902 166.288 21.924 1.00 49.23 264 ALA B C 1
ATOM 4462 O O . ALA B 1 267 ? 37.636 166.483 20.750 1.00 51.25 264 ALA B O 1
ATOM 4464 N N . ALA B 1 268 ? 38.664 165.268 22.320 1.00 48.82 265 ALA B N 1
ATOM 4465 C CA . ALA B 1 268 ? 39.192 164.266 21.384 1.00 50.65 265 ALA B CA 1
ATOM 4466 C C . ALA B 1 268 ? 38.094 163.381 20.757 1.00 51.69 265 ALA B C 1
ATOM 4467 O O . ALA B 1 268 ? 38.322 162.846 19.707 1.00 52.49 265 ALA B O 1
ATOM 4469 N N . ILE B 1 269 ? 36.922 163.244 21.394 1.00 51.81 266 ILE B N 1
ATOM 4470 C CA . ILE B 1 269 ? 35.798 162.518 20.784 1.00 53.51 266 ILE B CA 1
ATOM 4471 C C . ILE B 1 269 ? 34.654 163.471 20.385 1.00 55.59 266 ILE B C 1
ATOM 4472 O O . ILE B 1 269 ? 33.531 163.037 20.175 1.00 57.26 266 ILE B O 1
ATOM 4477 N N . GLY B 1 270 ? 34.932 164.774 20.295 1.00 56.19 267 GLY B N 1
ATOM 4478 C CA . GLY B 1 270 ? 33.957 165.752 19.767 1.00 57.91 267 GLY B CA 1
ATOM 4479 C C . GLY B 1 270 ? 32.763 166.021 20.673 1.00 57.40 267 GLY B C 1
ATOM 4480 O O . GLY B 1 270 ? 31.661 166.206 20.204 1.00 57.58 267 GLY B O 1
ATOM 4481 N N . ARG B 1 271 ? 32.969 166.025 21.980 1.00 54.72 268 ARG B N 1
ATOM 4482 C CA . ARG B 1 271 ? 31.853 166.166 22.880 1.00 55.69 268 ARG B CA 1
ATOM 4483 C C . ARG B 1 271 ? 32.073 167.434 23.734 1.00 55.14 268 ARG B C 1
ATOM 4484 O O . ARG B 1 271 ? 33.174 167.642 24.251 1.00 53.45 268 ARG B O 1
ATOM 4492 N N . GLU B 1 272 ? 31.038 168.285 23.844 1.00 56.73 269 GLU B N 1
ATOM 4493 C CA . GLU B 1 272 ? 31.106 169.542 24.606 1.00 56.98 269 GLU B CA 1
ATOM 4494 C C . GLU B 1 272 ? 31.021 169.263 26.098 1.00 54.22 269 GLU B C 1
ATOM 4495 O O . GLU B 1 272 ? 30.337 168.335 26.520 1.00 53.61 269 GLU B O 1
ATOM 4501 N N . VAL B 1 273 ? 31.667 170.111 26.881 1.00 52.69 270 VAL B N 1
ATOM 4502 C CA . VAL B 1 273 ? 31.703 169.994 28.319 1.00 51.59 270 VAL B CA 1
ATOM 4503 C C . VAL B 1 273 ? 31.494 171.346 28.995 1.00 50.88 270 VAL B C 1
ATOM 4504 O O . VAL B 1 273 ? 32.044 172.303 28.534 1.00 51.29 270 VAL B O 1
ATOM 4508 N N . SER B 1 274 ? 30.691 171.394 30.064 1.00 50.53 271 SER B N 1
ATOM 4509 C CA . SER B 1 274 ? 30.557 172.549 30.977 1.00 51.25 271 SER B CA 1
ATOM 4510 C C . SER B 1 274 ? 31.190 172.169 32.301 1.00 49.20 271 SER B C 1
ATOM 4511 O O . SER B 1 274 ? 30.714 171.257 32.949 1.00 49.63 271 SER B O 1
ATOM 4514 N N . ALA B 1 275 ? 32.266 172.819 32.712 1.00 48.26 272 ALA B N 1
ATOM 4515 C CA . ALA B 1 275 ? 32.938 172.381 33.932 1.00 46.02 272 ALA B CA 1
ATOM 4516 C C . ALA B 1 275 ? 32.400 173.140 35.172 1.00 45.29 272 ALA B C 1
ATOM 4517 O O . ALA B 1 275 ? 32.075 174.307 35.089 1.00 45.33 272 ALA B O 1
ATOM 4519 N N . VAL B 1 276 ? 32.292 172.446 36.303 1.00 43.87 273 VAL B N 1
ATOM 4520 C CA . VAL B 1 276 ? 32.090 173.088 37.591 1.00 43.88 273 VAL B CA 1
ATOM 4521 C C . VAL B 1 276 ? 33.085 172.484 38.593 1.00 42.47 273 VAL B C 1
ATOM 4522 O O . VAL B 1 276 ? 33.358 171.277 38.593 1.00 41.12 273 VAL B O 1
ATOM 4526 N N . ALA B 1 277 ? 33.695 173.336 39.404 1.00 41.52 274 ALA B N 1
ATOM 4527 C CA . ALA B 1 277 ? 34.647 172.860 40.403 1.00 40.69 274 ALA B CA 1
ATOM 4528 C C . ALA B 1 277 ? 33.921 171.960 41.409 1.00 39.16 274 ALA B C 1
ATOM 4529 O O . ALA B 1 277 ? 32.808 172.248 41.819 1.00 38.40 274 ALA B O 1
ATOM 4531 N N . GLY B 1 278 ? 34.553 170.856 41.769 1.00 38.32 275 GLY B N 1
ATOM 4532 C CA . GLY B 1 278 ? 34.006 169.912 42.703 1.00 37.45 275 GLY B CA 1
ATOM 4533 C C . GLY B 1 278 ? 33.726 170.456 44.093 1.00 37.45 275 GLY B C 1
ATOM 4534 O O . GLY B 1 278 ? 32.727 170.065 44.683 1.00 35.79 275 GLY B O 1
ATOM 4535 N N . ASP B 1 279 ? 34.570 171.365 44.597 1.00 37.64 276 ASP B N 1
ATOM 4536 C CA . ASP B 1 279 ? 34.375 172.001 45.916 1.00 38.56 276 ASP B CA 1
ATOM 4537 C C . ASP B 1 279 ? 33.144 172.927 45.914 1.00 37.71 276 ASP B C 1
ATOM 4538 O O . ASP B 1 279 ? 32.357 172.950 46.878 1.00 37.33 276 ASP B O 1
ATOM 4543 N N . THR B 1 280 ? 32.999 173.703 44.837 1.00 37.42 277 THR B N 1
ATOM 4544 C CA . THR B 1 280 ? 31.852 174.602 44.633 1.00 37.83 277 THR B CA 1
ATOM 4545 C C . THR B 1 280 ? 30.590 173.781 44.489 1.00 36.67 277 THR B C 1
ATOM 4546 O O . THR B 1 280 ? 29.588 174.080 45.131 1.00 37.22 277 THR B O 1
ATOM 4550 N N . ALA B 1 281 ? 30.646 172.706 43.723 1.00 35.52 278 ALA B N 1
ATOM 4551 C CA . ALA B 1 281 ? 29.490 171.794 43.610 1.00 35.45 278 ALA B CA 1
ATOM 4552 C C . ALA B 1 281 ? 29.099 171.203 44.971 1.00 35.94 278 ALA B C 1
ATOM 4553 O O . ALA B 1 281 ? 27.925 171.165 45.331 1.00 35.72 278 ALA B O 1
ATOM 4555 N N . PHE B 1 282 ? 30.084 170.729 45.730 1.00 35.75 279 PHE B N 1
ATOM 4556 C CA . PHE B 1 282 ? 29.785 170.198 47.055 1.00 35.88 279 PHE B CA 1
ATOM 4557 C C . PHE B 1 282 ? 29.074 171.220 47.936 1.00 35.94 279 PHE B C 1
ATOM 4558 O O . PHE B 1 282 ? 28.061 170.901 48.546 1.00 34.94 279 PHE B O 1
ATOM 4566 N N . GLN B 1 283 ? 29.604 172.430 48.016 1.00 36.71 280 GLN B N 1
ATOM 4567 C CA . GLN B 1 283 ? 29.032 173.430 48.924 1.00 37.61 280 GLN B CA 1
ATOM 4568 C C . GLN B 1 283 ? 27.611 173.857 48.506 1.00 38.07 280 GLN B C 1
ATOM 4569 O O . GLN B 1 283 ? 26.736 174.060 49.357 1.00 37.25 280 GLN B O 1
ATOM 4575 N N . THR B 1 284 ? 27.383 173.991 47.201 1.00 37.42 281 THR B N 1
ATOM 4576 C CA . THR B 1 284 ? 26.071 174.341 46.701 1.00 37.67 281 THR B CA 1
ATOM 4577 C C . THR B 1 284 ? 25.110 173.199 46.946 1.00 37.35 281 THR B C 1
ATOM 4578 O O . THR B 1 284 ? 23.961 173.446 47.311 1.00 35.63 281 THR B O 1
ATOM 4582 N N . GLY B 1 285 ? 25.590 171.967 46.793 1.00 35.66 282 GLY B N 1
ATOM 4583 C CA . GLY B 1 285 ? 24.771 170.813 47.133 1.00 37.23 282 GLY B CA 1
ATOM 4584 C C . GLY B 1 285 ? 24.361 170.740 48.612 1.00 37.81 282 GLY B C 1
ATOM 4585 O O . GLY B 1 285 ? 23.177 170.639 48.934 1.00 37.96 282 GLY B O 1
ATOM 4586 N N . ILE B 1 286 ? 25.334 170.825 49.514 1.00 37.60 283 ILE B N 1
ATOM 4587 C CA . ILE B 1 286 ? 25.037 170.801 50.919 1.00 38.25 283 ILE B CA 1
ATOM 4588 C C . ILE B 1 286 ? 24.127 171.971 51.305 1.00 37.11 283 ILE B C 1
ATOM 4589 O O . ILE B 1 286 ? 23.236 171.830 52.124 1.00 36.49 283 ILE B O 1
ATOM 4594 N N . ARG B 1 287 ? 24.374 173.138 50.731 1.00 37.08 284 ARG B N 1
ATOM 4595 C CA . ARG B 1 287 ? 23.547 174.304 50.997 1.00 37.87 284 ARG B CA 1
ATOM 4596 C C . ARG B 1 287 ? 22.075 174.041 50.648 1.00 38.37 284 ARG B C 1
ATOM 4597 O O . ARG B 1 287 ? 21.184 174.423 51.426 1.00 38.83 284 ARG B O 1
ATOM 4605 N N . SER B 1 288 ? 21.808 173.382 49.512 1.00 38.02 285 SER B N 1
ATOM 4606 C CA . SER B 1 288 ? 20.426 173.180 49.083 1.00 39.76 285 SER B CA 1
ATOM 4607 C C . SER B 1 288 ? 19.712 172.252 50.071 1.00 40.46 285 SER B C 1
ATOM 4608 O O . SER B 1 288 ? 18.535 172.419 50.332 1.00 41.52 285 SER B O 1
ATOM 4611 N N . ILE B 1 289 ? 20.448 171.298 50.632 1.00 39.46 286 ILE B N 1
ATOM 4612 C CA . ILE B 1 289 ? 19.893 170.417 51.669 1.00 40.74 286 ILE B CA 1
ATOM 4613 C C . ILE B 1 289 ? 19.662 171.171 52.999 1.00 40.49 286 ILE B C 1
ATOM 4614 O O . ILE B 1 289 ? 18.577 171.138 53.524 1.00 42.10 286 ILE B O 1
ATOM 4619 N N . ALA B 1 290 ? 20.667 171.887 53.503 1.00 39.96 287 ALA B N 1
ATOM 4620 C CA . ALA B 1 290 ? 20.503 172.719 54.693 1.00 39.59 287 ALA B CA 1
ATOM 4621 C C . ALA B 1 290 ? 19.290 173.661 54.568 1.00 40.81 287 ALA B C 1
ATOM 4622 O O . ALA B 1 290 ? 18.490 173.762 55.494 1.00 42.25 287 ALA B O 1
ATOM 4624 N N . TYR B 1 291 ? 19.128 174.337 53.434 1.00 40.47 288 TYR B N 1
ATOM 4625 C CA . TYR B 1 291 ? 17.970 175.204 53.235 1.00 41.45 288 TYR B CA 1
ATOM 4626 C C . TYR B 1 291 ? 16.674 174.436 53.317 1.00 42.82 288 TYR B C 1
ATOM 4627 O O . TYR B 1 291 ? 15.677 174.971 53.794 1.00 44.55 288 TYR B O 1
ATOM 4636 N N . ALA B 1 292 ? 16.657 173.198 52.849 1.00 43.91 289 ALA B N 1
ATOM 4637 C CA . ALA B 1 292 ? 15.411 172.408 52.936 1.00 46.77 289 ALA B CA 1
ATOM 4638 C C . ALA B 1 292 ? 15.149 171.965 54.391 1.00 47.70 289 ALA B C 1
ATOM 4639 O O . ALA B 1 292 ? 14.010 171.882 54.797 1.00 49.70 289 ALA B O 1
ATOM 4641 N N . VAL B 1 293 ? 16.205 171.716 55.170 1.00 47.79 290 VAL B N 1
ATOM 4642 C CA . VAL B 1 293 ? 16.043 171.361 56.598 1.00 49.11 290 VAL B CA 1
ATOM 4643 C C . VAL B 1 293 ? 15.571 172.591 57.389 1.00 50.57 290 VAL B C 1
ATOM 4644 O O . VAL B 1 293 ? 14.584 172.511 58.092 1.00 51.74 290 VAL B O 1
ATOM 4648 N N . ALA B 1 294 ? 16.261 173.732 57.247 1.00 51.14 291 ALA B N 1
ATOM 4649 C CA . ALA B 1 294 ? 15.860 174.981 57.931 1.00 52.88 291 ALA B CA 1
ATOM 4650 C C . ALA B 1 294 ? 14.420 175.371 57.562 1.00 55.22 291 ALA B C 1
ATOM 4651 O O . ALA B 1 294 ? 13.633 175.755 58.423 1.00 55.49 291 ALA B O 1
ATOM 4653 N N . ASN B 1 295 ? 14.078 175.254 56.280 1.00 56.23 292 ASN B N 1
ATOM 4654 C CA . ASN B 1 295 ? 12.730 175.562 55.795 1.00 59.04 292 ASN B CA 1
ATOM 4655 C C . ASN B 1 295 ? 12.257 176.981 56.156 1.00 60.31 292 ASN B C 1
ATOM 4656 O O . ASN B 1 295 ? 13.079 177.898 56.201 1.00 59.81 292 ASN B O 1
ATOM 4670 N N . THR C 1 5 ? 55.854 111.349 65.831 1.00 101.09 2 THR C N 1
ATOM 4671 C CA . THR C 1 5 ? 56.014 110.162 64.967 1.00 104.41 2 THR C CA 1
ATOM 4672 C C . THR C 1 5 ? 54.793 109.881 64.059 1.00 103.36 2 THR C C 1
ATOM 4673 O O . THR C 1 5 ? 54.754 108.850 63.380 1.00 109.03 2 THR C O 1
ATOM 4677 N N . ALA C 1 6 ? 53.816 110.792 64.042 1.00 97.76 3 ALA C N 1
ATOM 4678 C CA . ALA C 1 6 ? 52.602 110.628 63.236 1.00 97.70 3 ALA C CA 1
ATOM 4679 C C . ALA C 1 6 ? 52.722 111.354 61.889 1.00 90.52 3 ALA C C 1
ATOM 4680 O O . ALA C 1 6 ? 53.735 112.014 61.611 1.00 85.39 3 ALA C O 1
ATOM 4682 N N . ARG C 1 7 ? 51.683 111.223 61.062 1.00 90.90 4 ARG C N 1
ATOM 4683 C CA . ARG C 1 7 ? 51.650 111.827 59.719 1.00 86.26 4 ARG C CA 1
ATOM 4684 C C . ARG C 1 7 ? 51.254 113.305 59.734 1.00 79.60 4 ARG C C 1
ATOM 4685 O O . ARG C 1 7 ? 50.338 113.694 60.454 1.00 80.36 4 ARG C O 1
ATOM 4693 N N . TYR C 1 8 ? 51.939 114.115 58.927 1.00 74.19 5 TYR C N 1
ATOM 4694 C CA . TYR C 1 8 ? 51.585 115.540 58.786 1.00 70.90 5 TYR C CA 1
ATOM 4695 C C . TYR C 1 8 ? 52.099 116.151 57.478 1.00 68.50 5 TYR C C 1
ATOM 4696 O O . TYR C 1 8 ? 53.044 115.652 56.879 1.00 67.64 5 TYR C O 1
ATOM 4705 N N . ILE C 1 9 ? 51.452 117.234 57.050 1.00 60.19 6 ILE C N 1
ATOM 4706 C CA . ILE C 1 9 ? 51.829 117.972 55.859 1.00 57.40 6 ILE C CA 1
ATOM 4707 C C . ILE C 1 9 ? 52.376 119.340 56.281 1.00 55.30 6 ILE C C 1
ATOM 4708 O O . ILE C 1 9 ? 51.723 120.067 57.043 1.00 55.54 6 ILE C O 1
ATOM 4713 N N . ALA C 1 10 ? 53.590 119.657 55.815 1.00 54.03 7 ALA C N 1
ATOM 4714 C CA . ALA C 1 10 ? 54.207 120.992 55.972 1.00 52.10 7 ALA C CA 1
ATOM 4715 C C . ALA C 1 10 ? 54.013 121.812 54.679 1.00 50.20 7 ALA C C 1
ATOM 4716 O O . ALA C 1 10 ? 54.140 121.295 53.572 1.00 49.18 7 ALA C O 1
ATOM 4718 N N . ILE C 1 11 ? 53.698 123.089 54.831 1.00 49.49 8 ILE C N 1
ATOM 4719 C CA . ILE C 1 11 ? 53.489 123.990 53.696 1.00 48.20 8 ILE C CA 1
ATOM 4720 C C . ILE C 1 11 ? 54.232 125.287 53.998 1.00 47.85 8 ILE C C 1
ATOM 4721 O O . ILE C 1 11 ? 54.136 125.832 55.105 1.00 47.53 8 ILE C O 1
ATOM 4726 N N . ASP C 1 12 ? 55.019 125.730 53.031 1.00 47.61 9 ASP C N 1
ATOM 4727 C CA . ASP C 1 12 ? 55.620 127.047 53.037 1.00 47.30 9 ASP C CA 1
ATOM 4728 C C . ASP C 1 12 ? 54.972 127.732 51.824 1.00 47.03 9 ASP C C 1
ATOM 4729 O O . ASP C 1 12 ? 55.280 127.406 50.659 1.00 47.06 9 ASP C O 1
ATOM 4734 N N . TRP C 1 13 ? 54.036 128.629 52.112 1.00 47.09 10 TRP C N 1
ATOM 4735 C CA . TRP C 1 13 ? 53.265 129.310 51.079 1.00 47.22 10 TRP C CA 1
ATOM 4736 C C . TRP C 1 13 ? 53.636 130.790 51.029 1.00 46.17 10 TRP C C 1
ATOM 4737 O O . TRP C 1 13 ? 53.179 131.573 51.851 1.00 46.28 10 TRP C O 1
ATOM 4748 N N . GLY C 1 14 ? 54.493 131.164 50.077 1.00 45.94 11 GLY C N 1
ATOM 4749 C CA . GLY C 1 14 ? 54.876 132.565 49.888 1.00 45.34 11 GLY C CA 1
ATOM 4750 C C . GLY C 1 14 ? 53.994 133.306 48.875 1.00 46.41 11 GLY C C 1
ATOM 4751 O O . GLY C 1 14 ? 52.971 132.794 48.427 1.00 45.32 11 GLY C O 1
ATOM 4752 N N . SER C 1 15 ? 54.424 134.511 48.502 1.00 46.97 12 SER C N 1
ATOM 4753 C CA . SER C 1 15 ? 53.681 135.328 47.582 1.00 48.77 12 SER C CA 1
ATOM 4754 C C . SER C 1 15 ? 53.727 134.786 46.171 1.00 49.74 12 SER C C 1
ATOM 4755 O O . SER C 1 15 ? 52.766 134.947 45.427 1.00 50.38 12 SER C O 1
ATOM 4758 N N . THR C 1 16 ? 54.836 134.159 45.809 1.00 49.55 13 THR C N 1
ATOM 4759 C CA . THR C 1 16 ? 55.013 133.665 44.462 1.00 52.17 13 THR C CA 1
ATOM 4760 C C . THR C 1 16 ? 55.298 132.158 44.321 1.00 52.51 13 THR C C 1
ATOM 4761 O O . THR C 1 16 ? 55.227 131.648 43.198 1.00 55.58 13 THR C O 1
ATOM 4765 N N A ASN C 1 17 ? 55.605 131.476 45.424 0.56 50.73 14 ASN C N 1
ATOM 4766 N N B ASN C 1 17 ? 55.631 131.448 45.402 0.44 50.69 14 ASN C N 1
ATOM 4767 C CA A ASN C 1 17 ? 55.940 130.051 45.387 0.56 51.13 14 ASN C CA 1
ATOM 4768 C CA B ASN C 1 17 ? 55.971 130.009 45.311 0.44 50.97 14 ASN C CA 1
ATOM 4769 C C A ASN C 1 17 ? 55.161 129.295 46.451 0.56 49.55 14 ASN C C 1
ATOM 4770 C C B ASN C 1 17 ? 55.301 129.252 46.455 0.44 49.33 14 ASN C C 1
ATOM 4771 O O A ASN C 1 17 ? 54.822 129.857 47.515 0.56 48.05 14 ASN C O 1
ATOM 4772 O O B ASN C 1 17 ? 55.169 129.780 47.573 0.44 47.88 14 ASN C O 1
ATOM 4781 N N . LEU C 1 18 ? 54.858 128.031 46.152 1.00 49.49 15 LEU C N 1
ATOM 4782 C CA . LEU C 1 18 ? 54.185 127.138 47.110 1.00 47.95 15 LEU C CA 1
ATOM 4783 C C . LEU C 1 18 ? 55.005 125.850 47.174 1.00 48.10 15 LEU C C 1
ATOM 4784 O O . LEU C 1 18 ? 55.272 125.205 46.138 1.00 48.41 15 LEU C O 1
ATOM 4789 N N . ARG C 1 19 ? 55.422 125.488 48.381 1.00 47.46 16 ARG C N 1
ATOM 4790 C CA . ARG C 1 19 ? 56.189 124.252 48.602 1.00 48.46 16 ARG C CA 1
ATOM 4791 C C . ARG C 1 19 ? 55.469 123.401 49.632 1.00 48.33 16 ARG C C 1
ATOM 4792 O O . ARG C 1 19 ? 54.973 123.940 50.634 1.00 47.38 16 ARG C O 1
ATOM 4800 N N . ALA C 1 20 ? 55.373 122.096 49.363 1.00 48.95 17 ALA C N 1
ATOM 4801 C CA . ALA C 1 20 ? 54.633 121.174 50.215 1.00 49.53 17 ALA C CA 1
ATOM 4802 C C . ALA C 1 20 ? 55.458 119.899 50.448 1.00 51.10 17 ALA C C 1
ATOM 4803 O O . ALA C 1 20 ? 56.198 119.435 49.552 1.00 51.79 17 ALA C O 1
ATOM 4805 N N . TRP C 1 21 ? 55.349 119.369 51.665 1.00 51.67 18 TRP C N 1
ATOM 4806 C CA . TRP C 1 21 ? 56.046 118.151 52.087 1.00 53.97 18 TRP C CA 1
ATOM 4807 C C . TRP C 1 21 ? 55.087 117.251 52.874 1.00 56.04 18 TRP C C 1
ATOM 4808 O O . TRP C 1 21 ? 54.395 117.733 53.774 1.00 56.14 18 TRP C O 1
ATOM 4819 N N . LEU C 1 22 ? 55.065 115.958 52.554 1.00 58.60 19 LEU C N 1
ATOM 4820 C CA . LEU C 1 22 ? 54.367 114.945 53.353 1.00 61.23 19 LEU C CA 1
ATOM 4821 C C . LEU C 1 22 ? 55.358 114.243 54.280 1.00 62.96 19 LEU C C 1
ATOM 4822 O O . LEU C 1 22 ? 56.362 113.714 53.826 1.00 63.72 19 LEU C O 1
ATOM 4827 N N . TYR C 1 23 ? 55.080 114.236 55.577 1.00 64.11 20 TYR C N 1
ATOM 4828 C CA . TYR C 1 23 ? 55.999 113.631 56.553 1.00 66.39 20 TYR C CA 1
ATOM 4829 C C . TYR C 1 23 ? 55.324 112.537 57.371 1.00 69.94 20 TYR C C 1
ATOM 4830 O O . TYR C 1 23 ? 54.156 112.657 57.745 1.00 70.32 20 TYR C O 1
ATOM 4839 N N . GLN C 1 24 ? 56.090 111.477 57.620 1.00 72.99 21 GLN C N 1
ATOM 4840 C CA . GLN C 1 24 ? 55.791 110.462 58.627 1.00 77.38 21 GLN C CA 1
ATOM 4841 C C . GLN C 1 24 ? 56.807 110.660 59.739 1.00 78.09 21 GLN C C 1
ATOM 4842 O O . GLN C 1 24 ? 57.918 110.100 59.710 1.00 78.16 21 GLN C O 1
ATOM 4848 N N . GLY C 1 25 ? 56.424 111.478 60.709 1.00 77.96 22 GLY C N 1
ATOM 4849 C CA . GLY C 1 25 ? 57.347 111.894 61.753 1.00 79.41 22 GLY C CA 1
ATOM 4850 C C . GLY C 1 25 ? 58.515 112.695 61.191 1.00 76.80 22 GLY C C 1
ATOM 4851 O O . GLY C 1 25 ? 58.343 113.821 60.757 1.00 73.25 22 GLY C O 1
ATOM 4852 N N . GLU C 1 26 ? 59.687 112.070 61.186 1.00 79.16 23 GLU C N 1
ATOM 4853 C CA . GLU C 1 26 ? 60.942 112.688 60.809 1.00 78.37 23 GLU C CA 1
ATOM 4854 C C . GLU C 1 26 ? 61.309 112.331 59.362 1.00 77.60 23 GLU C C 1
ATOM 4855 O O . GLU C 1 26 ? 62.180 112.974 58.776 1.00 76.62 23 GLU C O 1
ATOM 4861 N N . GLU C 1 27 ? 60.638 111.323 58.791 1.00 78.71 24 GLU C N 1
ATOM 4862 C CA . GLU C 1 27 ? 60.880 110.876 57.414 1.00 78.24 24 GLU C CA 1
ATOM 4863 C C . GLU C 1 27 ? 59.978 111.630 56.456 1.00 74.67 24 GLU C C 1
ATOM 4864 O O . GLU C 1 27 ? 58.755 111.644 56.632 1.00 73.56 24 GLU C O 1
ATOM 4870 N N . CYS C 1 28 ? 60.587 112.263 55.453 1.00 72.64 25 CYS C N 1
ATOM 4871 C CA . CYS C 1 28 ? 59.834 112.950 54.396 1.00 69.90 25 CYS C CA 1
ATOM 4872 C C . CYS C 1 28 ? 59.443 111.933 53.328 1.00 71.05 25 CYS C C 1
ATOM 4873 O O . CYS C 1 28 ? 60.321 111.367 52.663 1.00 72.49 25 CYS C O 1
ATOM 4876 N N . LEU C 1 29 ? 58.140 111.690 53.166 1.00 70.53 26 LEU C N 1
ATOM 4877 C CA . LEU C 1 29 ? 57.660 110.681 52.205 1.00 71.77 26 LEU C CA 1
ATOM 4878 C C . LEU C 1 29 ? 57.639 111.262 50.796 1.00 70.15 26 LEU C C 1
ATOM 4879 O O . LEU C 1 29 ? 58.037 110.594 49.850 1.00 71.38 26 LEU C O 1
ATOM 4884 N N . GLU C 1 30 ? 57.171 112.505 50.656 1.00 67.22 27 GLU C N 1
ATOM 4885 C CA . GLU C 1 30 ? 57.100 113.148 49.335 1.00 66.03 27 GLU C CA 1
ATOM 4886 C C . GLU C 1 30 ? 57.111 114.676 49.426 1.00 62.33 27 GLU C C 1
ATOM 4887 O O . GLU C 1 30 ? 56.674 115.244 50.420 1.00 60.91 27 GLU C O 1
ATOM 4893 N N . SER C 1 31 ? 57.612 115.334 48.383 1.00 61.03 28 SER C N 1
ATOM 4894 C CA . SER C 1 31 ? 57.520 116.781 48.291 1.00 57.74 28 SER C CA 1
ATOM 4895 C C . SER C 1 31 ? 57.070 117.243 46.902 1.00 57.43 28 SER C C 1
ATOM 4896 O O . SER C 1 31 ? 57.343 116.600 45.893 1.00 58.99 28 SER C O 1
ATOM 4899 N N . ARG C 1 32 ? 56.352 118.361 46.877 1.00 55.20 29 ARG C N 1
ATOM 4900 C CA . ARG C 1 32 ? 55.842 118.936 45.660 1.00 55.30 29 ARG C CA 1
ATOM 4901 C C . ARG C 1 32 ? 55.989 120.468 45.710 1.00 53.54 29 ARG C C 1
ATOM 4902 O O . ARG C 1 32 ? 56.038 121.052 46.798 1.00 50.65 29 ARG C O 1
ATOM 4910 N N . GLN C 1 33 ? 56.065 121.086 44.525 1.00 54.41 30 GLN C N 1
ATOM 4911 C CA . GLN C 1 33 ? 56.140 122.544 44.386 1.00 53.80 30 GLN C CA 1
ATOM 4912 C C . GLN C 1 33 ? 55.191 123.044 43.301 1.00 54.25 30 GLN C C 1
ATOM 4913 O O . GLN C 1 33 ? 54.837 122.316 42.379 1.00 55.36 30 GLN C O 1
ATOM 4919 N N . SER C 1 34 ? 54.811 124.312 43.440 1.00 53.36 31 SER C N 1
ATOM 4920 C CA . SER C 1 34 ? 53.950 125.015 42.486 1.00 54.68 31 SER C CA 1
ATOM 4921 C C . SER C 1 34 ? 54.324 126.505 42.453 1.00 53.33 31 SER C C 1
ATOM 4922 O O . SER C 1 34 ? 54.786 127.053 43.480 1.00 49.96 31 SER C O 1
ATOM 4925 N N . GLU C 1 35 ? 54.099 127.133 41.288 1.00 54.53 32 GLU C N 1
ATOM 4926 C CA . GLU C 1 35 ? 54.248 128.582 41.106 1.00 55.31 32 GLU C CA 1
ATOM 4927 C C . GLU C 1 35 ? 52.988 129.312 41.598 1.00 54.08 32 GLU C C 1
ATOM 4928 O O . GLU C 1 35 ? 52.842 130.518 41.350 1.00 54.92 32 GLU C O 1
ATOM 4934 N N . ALA C 1 36 ? 52.094 128.598 42.294 1.00 52.43 33 ALA C N 1
ATOM 4935 C CA . ALA C 1 36 ? 50.830 129.160 42.760 1.00 51.97 33 ALA C CA 1
ATOM 4936 C C . ALA C 1 36 ? 50.929 129.827 44.125 1.00 48.78 33 ALA C C 1
ATOM 4937 O O . ALA C 1 36 ? 50.155 129.510 45.008 1.00 48.02 33 ALA C O 1
ATOM 4939 N N . GLY C 1 37 ? 51.881 130.736 44.306 1.00 48.27 34 GLY C N 1
ATOM 4940 C CA . GLY C 1 37 ? 51.898 131.619 45.485 1.00 46.61 34 GLY C CA 1
ATOM 4941 C C . GLY C 1 37 ? 50.577 132.401 45.665 1.00 47.31 34 GLY C C 1
ATOM 4942 O O . GLY C 1 37 ? 49.754 132.449 44.738 1.00 46.73 34 GLY C O 1
ATOM 4943 N N . VAL C 1 38 ? 50.385 133.005 46.854 1.00 46.87 35 VAL C N 1
ATOM 4944 C CA . VAL C 1 38 ? 49.104 133.637 47.230 1.00 47.87 35 VAL C CA 1
ATOM 4945 C C . VAL C 1 38 ? 48.700 134.865 46.387 1.00 50.30 35 VAL C C 1
ATOM 4946 O O . VAL C 1 38 ? 47.534 135.271 46.397 1.00 52.00 35 VAL C O 1
ATOM 4950 N N . THR C 1 39 ? 49.652 135.458 45.663 1.00 50.99 36 THR C N 1
ATOM 4951 C CA . THR C 1 39 ? 49.361 136.578 44.755 1.00 53.61 36 THR C CA 1
ATOM 4952 C C . THR C 1 39 ? 49.268 136.100 43.295 1.00 56.38 36 THR C C 1
ATOM 4953 O O . THR C 1 39 ? 49.006 136.896 42.399 1.00 58.31 36 THR C O 1
ATOM 4957 N N . ARG C 1 40 ? 49.521 134.808 43.063 1.00 56.59 37 ARG C N 1
ATOM 4958 C CA . ARG C 1 40 ? 49.541 134.231 41.716 1.00 60.10 37 ARG C CA 1
ATOM 4959 C C . ARG C 1 40 ? 48.520 133.097 41.602 1.00 60.59 37 ARG C C 1
ATOM 4960 O O . ARG C 1 40 ? 48.782 132.136 40.894 1.00 61.85 37 ARG C O 1
ATOM 4968 N N . LEU C 1 41 ? 47.388 133.176 42.300 1.00 60.04 38 LEU C N 1
ATOM 4969 C CA . LEU C 1 41 ? 46.410 132.086 42.249 1.00 61.15 38 LEU C CA 1
ATOM 4970 C C . LEU C 1 41 ? 45.617 132.082 40.924 1.00 65.26 38 LEU C C 1
ATOM 4971 O O . LEU C 1 41 ? 44.980 131.101 40.595 1.00 65.81 38 LEU C O 1
ATOM 4976 N N . ASN C 1 42 ? 45.656 133.203 40.186 1.00 68.07 39 ASN C N 1
ATOM 4977 C CA . ASN C 1 42 ? 44.990 133.373 38.875 1.00 71.66 39 ASN C CA 1
ATOM 4978 C C . ASN C 1 42 ? 43.499 133.006 38.875 1.00 73.38 39 ASN C C 1
ATOM 4979 O O . ASN C 1 42 ? 42.998 132.471 37.879 1.00 77.17 39 ASN C O 1
ATOM 4984 N N . GLY C 1 43 ? 42.796 133.274 39.977 1.00 71.29 40 GLY C N 1
ATOM 4985 C CA . GLY C 1 43 ? 41.346 133.006 40.065 1.00 73.42 40 GLY C CA 1
ATOM 4986 C C . GLY C 1 43 ? 40.887 131.855 40.957 1.00 72.97 40 GLY C C 1
ATOM 4987 O O . GLY C 1 43 ? 39.710 131.798 41.358 1.00 74.29 40 GLY C O 1
ATOM 4988 N N . ARG C 1 44 ? 41.805 130.940 41.288 1.00 70.88 41 ARG C N 1
ATOM 4989 C CA . ARG C 1 44 ? 41.476 129.773 42.129 1.00 71.00 41 ARG C CA 1
ATOM 4990 C C . ARG C 1 44 ? 41.399 130.137 43.594 1.00 68.26 41 ARG C C 1
ATOM 4991 O O . ARG C 1 44 ? 42.090 131.041 44.037 1.00 65.76 41 ARG C O 1
ATOM 4999 N N . SER C 1 45 ? 40.561 129.427 44.348 1.00 69.56 42 SER C N 1
ATOM 5000 C CA . SER C 1 45 ? 40.517 129.610 45.792 1.00 68.06 42 SER C CA 1
ATOM 5001 C C . SER C 1 45 ? 41.750 128.930 46.393 1.00 65.33 42 SER C C 1
ATOM 5002 O O . SER C 1 45 ? 42.263 127.944 45.827 1.00 65.16 42 SER C O 1
ATOM 5005 N N . PRO C 1 46 ? 42.235 129.446 47.537 1.00 63.07 43 PRO C N 1
ATOM 5006 C CA . PRO C 1 46 ? 43.386 128.805 48.135 1.00 60.47 43 PRO C CA 1
ATOM 5007 C C . PRO C 1 46 ? 43.067 127.375 48.550 1.00 61.73 43 PRO C C 1
ATOM 5008 O O . PRO C 1 46 ? 43.929 126.490 48.435 1.00 60.88 43 PRO C O 1
ATOM 5012 N N . ALA C 1 47 ? 41.832 127.149 49.000 1.00 64.00 44 ALA C N 1
ATOM 5013 C CA . ALA C 1 47 ? 41.373 125.804 49.325 1.00 65.81 44 ALA C CA 1
ATOM 5014 C C . ALA C 1 47 ? 41.584 124.835 48.154 1.00 66.28 44 ALA C C 1
ATOM 5015 O O . ALA C 1 47 ? 42.030 123.710 48.366 1.00 66.13 44 ALA C O 1
ATOM 5017 N N . ALA C 1 48 ? 41.263 125.288 46.939 1.00 66.98 45 ALA C N 1
ATOM 5018 C CA . ALA C 1 48 ? 41.423 124.493 45.704 1.00 68.01 45 ALA C CA 1
ATOM 5019 C C . ALA C 1 48 ? 42.894 124.191 45.373 1.00 64.77 45 ALA C C 1
ATOM 5020 O O . ALA C 1 48 ? 43.222 123.065 45.010 1.00 65.51 45 ALA C O 1
ATOM 5022 N N . VAL C 1 49 ? 43.758 125.199 45.472 1.00 61.68 46 VAL C N 1
ATOM 5023 C CA . VAL C 1 49 ? 45.190 125.020 45.182 1.00 59.70 46 VAL C CA 1
ATOM 5024 C C . VAL C 1 49 ? 45.851 124.084 46.189 1.00 58.62 46 VAL C C 1
ATOM 5025 O O . VAL C 1 49 ? 46.663 123.236 45.813 1.00 57.61 46 VAL C O 1
ATOM 5029 N N . LEU C 1 50 ? 45.467 124.234 47.460 1.00 58.49 47 LEU C N 1
ATOM 5030 C CA . LEU C 1 50 ? 45.948 123.356 48.518 1.00 58.46 47 LEU C CA 1
ATOM 5031 C C . LEU C 1 50 ? 45.487 121.943 48.270 1.00 61.72 47 LEU C C 1
ATOM 5032 O O . LEU C 1 50 ? 46.269 120.994 48.470 1.00 61.89 47 LEU C O 1
ATOM 5037 N N . ALA C 1 51 ? 44.228 121.799 47.850 1.00 64.54 48 ALA C N 1
ATOM 5038 C CA . ALA C 1 51 ? 43.649 120.474 47.622 1.00 68.15 48 ALA C CA 1
ATOM 5039 C C . ALA C 1 51 ? 44.378 119.724 46.499 1.00 68.68 48 ALA C C 1
ATOM 5040 O O . ALA C 1 51 ? 44.624 118.535 46.632 1.00 69.80 48 ALA C O 1
ATOM 5042 N N . GLU C 1 52 ? 44.730 120.426 45.420 1.00 68.50 49 GLU C N 1
ATOM 5043 C CA . GLU C 1 52 ? 45.476 119.821 44.299 1.00 69.89 49 GLU C CA 1
ATOM 5044 C C . GLU C 1 52 ? 46.909 119.437 44.664 1.00 67.18 49 GLU C C 1
ATOM 5045 O O . GLU C 1 52 ? 47.385 118.375 44.256 1.00 68.17 49 GLU C O 1
ATOM 5051 N N . ILE C 1 53 ? 47.598 120.307 45.403 1.00 64.14 50 ILE C N 1
ATOM 5052 C CA . ILE C 1 53 ? 48.982 120.030 45.795 1.00 62.42 50 ILE C CA 1
ATOM 5053 C C . ILE C 1 53 ? 49.105 118.932 46.869 1.00 62.85 50 ILE C C 1
ATOM 5054 O O . ILE C 1 53 ? 50.166 118.341 47.021 1.00 62.36 50 ILE C O 1
ATOM 5059 N N . THR C 1 54 ? 48.021 118.662 47.601 1.00 64.44 51 THR C N 1
ATOM 5060 C CA . THR C 1 54 ? 47.999 117.591 48.619 1.00 65.71 51 THR C CA 1
ATOM 5061 C C . THR C 1 54 ? 47.158 116.355 48.236 1.00 69.39 51 THR C C 1
ATOM 5062 O O . THR C 1 54 ? 46.852 115.528 49.105 1.00 69.88 51 THR C O 1
ATOM 5066 N N . GLN C 1 55 ? 46.802 116.226 46.954 1.00 71.32 52 GLN C N 1
ATOM 5067 C CA . GLN C 1 55 ? 46.041 115.067 46.474 1.00 75.81 52 GLN C CA 1
ATOM 5068 C C . GLN C 1 55 ? 46.763 113.777 46.797 1.00 77.06 52 GLN C C 1
ATOM 5069 O O . GLN C 1 55 ? 47.986 113.703 46.649 1.00 75.36 52 GLN C O 1
ATOM 5075 N N . HIS C 1 56 ? 45.997 112.779 47.242 1.00 80.31 53 HIS C N 1
ATOM 5076 C CA . HIS C 1 56 ? 46.501 111.438 47.572 1.00 82.60 53 HIS C CA 1
ATOM 5077 C C . HIS C 1 56 ? 47.427 111.396 48.803 1.00 80.82 53 HIS C C 1
ATOM 5078 O O . HIS C 1 56 ? 48.111 110.388 49.039 1.00 82.39 53 HIS C O 1
ATOM 5085 N N . TRP C 1 57 ? 47.428 112.471 49.593 1.00 77.88 54 TRP C N 1
ATOM 5086 C CA . TRP C 1 57 ? 48.256 112.562 50.803 1.00 76.80 54 TRP C CA 1
ATOM 5087 C C . TRP C 1 57 ? 47.441 112.459 52.086 1.00 78.90 54 TRP C C 1
ATOM 5088 O O . TRP C 1 57 ? 47.935 111.953 53.092 1.00 79.93 54 TRP C O 1
ATOM 5099 N N . ARG C 1 58 ? 46.214 112.970 52.065 1.00 80.72 55 ARG C N 1
ATOM 5100 C CA . ARG C 1 58 ? 45.419 113.105 53.292 1.00 83.42 55 ARG C CA 1
ATOM 5101 C C . ARG C 1 58 ? 44.533 111.889 53.573 1.00 88.94 55 ARG C C 1
ATOM 5102 O O . ARG C 1 58 ? 43.385 111.833 53.144 1.00 91.63 55 ARG C O 1
ATOM 5110 N N . ASP C 1 59 ? 45.086 110.921 54.299 1.00 91.68 56 ASP C N 1
ATOM 5111 C CA . ASP C 1 59 ? 44.337 109.732 54.744 1.00 97.57 56 ASP C CA 1
ATOM 5112 C C . ASP C 1 59 ? 43.070 110.058 55.567 1.00 100.63 56 ASP C C 1
ATOM 5113 O O . ASP C 1 59 ? 42.103 109.279 55.563 1.00 105.98 56 ASP C O 1
ATOM 5118 N N . GLY C 1 60 ? 43.086 111.190 56.277 1.00 98.32 57 GLY C N 1
ATOM 5119 C CA . GLY C 1 60 ? 41.983 111.581 57.171 1.00 101.01 57 GLY C CA 1
ATOM 5120 C C . GLY C 1 60 ? 42.374 111.737 58.641 1.00 101.45 57 GLY C C 1
ATOM 5121 O O . GLY C 1 60 ? 41.517 112.027 59.477 1.00 104.21 57 GLY C O 1
ATOM 5122 N N . ALA C 1 61 ? 43.655 111.511 58.956 1.00 98.94 58 ALA C N 1
ATOM 5123 C CA . ALA C 1 61 ? 44.243 111.821 60.268 1.00 98.19 58 ALA C CA 1
ATOM 5124 C C . ALA C 1 61 ? 45.545 112.621 60.058 1.00 92.44 58 ALA C C 1
ATOM 5125 O O . ALA C 1 61 ? 46.492 112.520 60.849 1.00 92.83 58 ALA C O 1
ATOM 5127 N N . THR C 1 62 ? 45.573 113.423 58.988 1.00 87.07 59 THR C N 1
ATOM 5128 C CA . THR C 1 62 ? 46.776 114.121 58.551 1.00 81.53 59 THR C CA 1
ATOM 5129 C C . THR C 1 62 ? 46.546 115.634 58.605 1.00 77.61 59 THR C C 1
ATOM 5130 O O . THR C 1 62 ? 45.945 116.195 57.678 1.00 75.80 59 THR C O 1
ATOM 5134 N N . PRO C 1 63 ? 47.003 116.295 59.699 1.00 75.94 60 PRO C N 1
ATOM 5135 C CA . PRO C 1 63 ? 46.871 117.758 59.774 1.00 72.61 60 PRO C CA 1
ATOM 5136 C C . PRO C 1 63 ? 47.784 118.464 58.771 1.00 67.13 60 PRO C C 1
ATOM 5137 O O . PRO C 1 63 ? 48.848 117.933 58.423 1.00 65.35 60 PRO C O 1
ATOM 5141 N N . VAL C 1 64 ? 47.345 119.632 58.302 1.00 64.39 61 VAL C N 1
ATOM 5142 C CA . VAL C 1 64 ? 48.137 120.461 57.396 1.00 60.82 61 VAL C CA 1
ATOM 5143 C C . VAL C 1 64 ? 48.532 121.696 58.186 1.00 59.34 61 VAL C C 1
ATOM 5144 O O . VAL C 1 64 ? 47.652 122.371 58.775 1.00 60.38 61 VAL C O 1
ATOM 5148 N N . VAL C 1 65 ? 49.846 121.935 58.249 1.00 57.15 62 VAL C N 1
ATOM 5149 C CA . VAL C 1 65 ? 50.448 123.059 58.993 1.00 56.33 62 VAL C CA 1
ATOM 5150 C C . VAL C 1 65 ? 51.178 123.974 58.004 1.00 53.26 62 VAL C C 1
ATOM 5151 O O . VAL C 1 65 ? 52.120 123.563 57.312 1.00 53.00 62 VAL C O 1
ATOM 5163 N N . ALA C 1 67 ? 52.899 127.768 56.928 1.00 47.33 64 ALA C N 1
ATOM 5164 C CA . ALA C 1 67 ? 53.650 128.970 57.285 1.00 47.32 64 ALA C CA 1
ATOM 5165 C C . ALA C 1 67 ? 53.628 129.942 56.116 1.00 46.06 64 ALA C C 1
ATOM 5166 O O . ALA C 1 67 ? 53.528 129.536 54.941 1.00 44.99 64 ALA C O 1
ATOM 5168 N N . GLY C 1 68 ? 53.743 131.226 56.443 1.00 45.83 65 GLY C N 1
ATOM 5169 C CA . GLY C 1 68 ? 54.076 132.250 55.455 1.00 44.36 65 GLY C CA 1
ATOM 5170 C C . GLY C 1 68 ? 52.920 133.162 55.085 1.00 43.94 65 GLY C C 1
ATOM 5171 O O . GLY C 1 68 ? 51.990 133.401 55.865 1.00 42.90 65 GLY C O 1
ATOM 5180 N N . VAL C 1 70 ? 50.447 132.824 53.274 1.00 44.88 67 VAL C N 1
ATOM 5181 C CA . VAL C 1 70 ? 49.085 132.281 53.349 1.00 46.05 67 VAL C CA 1
ATOM 5182 C C . VAL C 1 70 ? 48.262 132.886 54.494 1.00 46.59 67 VAL C C 1
ATOM 5183 O O . VAL C 1 70 ? 47.030 132.943 54.393 1.00 48.17 67 VAL C O 1
ATOM 5187 N N . GLY C 1 71 ? 48.929 133.351 55.551 1.00 46.51 68 GLY C N 1
ATOM 5188 C CA . GLY C 1 71 ? 48.274 134.007 56.691 1.00 47.61 68 GLY C CA 1
ATOM 5189 C C . GLY C 1 71 ? 48.286 135.549 56.731 1.00 48.27 68 GLY C C 1
ATOM 5190 O O . GLY C 1 71 ? 47.970 136.150 57.773 1.00 48.18 68 GLY C O 1
ATOM 5191 N N . SER C 1 72 ? 48.652 136.176 55.604 1.00 47.11 69 SER C N 1
ATOM 5192 C CA . SER C 1 72 ? 48.722 137.638 55.476 1.00 48.22 69 SER C CA 1
ATOM 5193 C C . SER C 1 72 ? 47.394 138.137 54.958 1.00 49.67 69 SER C C 1
ATOM 5194 O O . SER C 1 72 ? 46.528 137.349 54.620 1.00 49.52 69 SER C O 1
ATOM 5197 N N . ASN C 1 73 ? 47.265 139.452 54.834 1.00 51.26 70 ASN C N 1
ATOM 5198 C CA . ASN C 1 73 ? 46.071 140.027 54.266 1.00 53.50 70 ASN C CA 1
ATOM 5199 C C . ASN C 1 73 ? 45.917 139.828 52.732 1.00 52.97 70 ASN C C 1
ATOM 5200 O O . ASN C 1 73 ? 44.926 140.247 52.154 1.00 54.10 70 ASN C O 1
ATOM 5205 N N . VAL C 1 74 ? 46.870 139.169 52.077 1.00 51.43 71 VAL C N 1
ATOM 5206 C CA . VAL C 1 74 ? 46.697 138.764 50.667 1.00 51.27 71 VAL C CA 1
ATOM 5207 C C . VAL C 1 74 ? 46.712 137.218 50.569 1.00 50.81 71 VAL C C 1
ATOM 5208 O O . VAL C 1 74 ? 46.814 136.639 49.492 1.00 51.09 71 VAL C O 1
ATOM 5212 N N . GLY C 1 75 ? 46.589 136.550 51.713 1.00 50.22 72 GLY C N 1
ATOM 5213 C CA . GLY C 1 75 ? 46.567 135.094 51.754 1.00 49.55 72 GLY C CA 1
ATOM 5214 C C . GLY C 1 75 ? 45.176 134.487 51.751 1.00 50.92 72 GLY C C 1
ATOM 5215 O O . GLY C 1 75 ? 44.222 135.033 51.196 1.00 52.62 72 GLY C O 1
ATOM 5216 N N . TRP C 1 76 ? 45.065 133.333 52.381 1.00 51.23 73 TRP C N 1
ATOM 5217 C CA . TRP C 1 76 ? 43.782 132.625 52.506 1.00 53.32 73 TRP C CA 1
ATOM 5218 C C . TRP C 1 76 ? 42.888 133.298 53.586 1.00 55.50 73 TRP C C 1
ATOM 5219 O O . TRP C 1 76 ? 41.718 133.648 53.336 1.00 56.56 73 TRP C O 1
ATOM 5230 N N . LYS C 1 77 ? 43.472 133.469 54.774 1.00 54.96 74 LYS C N 1
ATOM 5231 C CA . LYS C 1 77 ? 42.791 133.998 55.964 1.00 57.80 74 LYS C CA 1
ATOM 5232 C C . LYS C 1 77 ? 43.860 134.638 56.838 1.00 57.05 74 LYS C C 1
ATOM 5233 O O . LYS C 1 77 ? 44.918 134.042 57.044 1.00 55.49 74 LYS C O 1
ATOM 5239 N N . ILE C 1 78 ? 43.598 135.833 57.349 1.00 58.59 75 ILE C N 1
ATOM 5240 C CA . ILE C 1 78 ? 44.566 136.521 58.205 1.00 58.05 75 ILE C CA 1
ATOM 5241 C C . ILE C 1 78 ? 44.842 135.657 59.472 1.00 57.89 75 ILE C C 1
ATOM 5242 O O . ILE C 1 78 ? 43.901 135.154 60.110 1.00 60.28 75 ILE C O 1
ATOM 5247 N N . ALA C 1 79 ? 46.128 135.417 59.760 1.00 54.02 76 ALA C N 1
ATOM 5248 C CA . ALA C 1 79 ? 46.605 134.889 61.058 1.00 53.38 76 ALA C CA 1
ATOM 5249 C C . ALA C 1 79 ? 47.290 136.048 61.742 1.00 52.25 76 ALA C C 1
ATOM 5250 O O . ALA C 1 79 ? 48.449 136.348 61.430 1.00 50.58 76 ALA C O 1
ATOM 5252 N N . PRO C 1 80 ? 46.573 136.718 62.656 1.00 52.92 77 PRO C N 1
ATOM 5253 C CA . PRO C 1 80 ? 47.114 137.945 63.207 1.00 52.56 77 PRO C CA 1
ATOM 5254 C C . PRO C 1 80 ? 48.433 137.732 63.942 1.00 52.11 77 PRO C C 1
ATOM 5255 O O . PRO C 1 80 ? 48.604 136.732 64.648 1.00 52.67 77 PRO C O 1
ATOM 5259 N N . TYR C 1 81 ? 49.333 138.699 63.801 1.00 50.95 78 TYR C N 1
ATOM 5260 C CA . TYR C 1 81 ? 50.618 138.669 64.494 1.00 50.61 78 TYR C CA 1
ATOM 5261 C C . TYR C 1 81 ? 50.434 138.499 66.007 1.00 51.58 78 TYR C C 1
ATOM 5262 O O . TYR C 1 81 ? 49.560 139.144 66.609 1.00 52.18 78 TYR C O 1
ATOM 5271 N N . LEU C 1 82 ? 51.260 137.635 66.600 1.00 51.36 79 LEU C N 1
ATOM 5272 C CA . LEU C 1 82 ? 51.362 137.538 68.057 1.00 52.63 79 LEU C CA 1
ATOM 5273 C C . LEU C 1 82 ? 52.309 138.600 68.599 1.00 51.67 79 LEU C C 1
ATOM 5274 O O . LEU C 1 82 ? 53.477 138.673 68.172 1.00 49.25 79 LEU C O 1
ATOM 5279 N N . PRO C 1 83 ? 51.823 139.425 69.545 1.00 52.02 80 PRO C N 1
ATOM 5280 C CA . PRO C 1 83 ? 52.719 140.484 70.024 1.00 51.80 80 PRO C CA 1
ATOM 5281 C C . PRO C 1 83 ? 53.801 139.963 70.979 1.00 52.20 80 PRO C C 1
ATOM 5282 O O . PRO C 1 83 ? 53.515 139.093 71.811 1.00 53.63 80 PRO C O 1
ATOM 5286 N N . LEU C 1 84 ? 55.028 140.489 70.868 1.00 50.50 81 LEU C N 1
ATOM 5287 C CA . LEU C 1 84 ? 56.100 140.122 71.801 1.00 51.27 81 LEU C CA 1
ATOM 5288 C C . LEU C 1 84 ? 56.049 141.018 73.053 1.00 52.35 81 LEU C C 1
ATOM 5289 O O . LEU C 1 84 ? 55.547 142.120 73.007 1.00 53.23 81 LEU C O 1
ATOM 5294 N N . PRO C 1 85 ? 56.577 140.546 74.178 1.00 53.87 82 PRO C N 1
ATOM 5295 C CA . PRO C 1 85 ? 57.191 139.240 74.391 1.00 54.21 82 PRO C CA 1
ATOM 5296 C C . PRO C 1 85 ? 56.138 138.129 74.396 1.00 54.60 82 PRO C C 1
ATOM 5297 O O . PRO C 1 85 ? 54.990 138.371 74.756 1.00 55.35 82 PRO C O 1
ATOM 5301 N N . ALA C 1 86 ? 56.555 136.932 73.990 1.00 54.31 83 ALA C N 1
ATOM 5302 C CA . ALA C 1 86 ? 55.684 135.753 73.913 1.00 54.84 83 ALA C CA 1
ATOM 5303 C C . ALA C 1 86 ? 56.520 134.484 74.135 1.00 55.21 83 ALA C C 1
ATOM 5304 O O . ALA C 1 86 ? 57.671 134.392 73.681 1.00 53.10 83 ALA C O 1
ATOM 5306 N N . ALA C 1 87 ? 55.931 133.506 74.815 1.00 56.09 84 ALA C N 1
ATOM 5307 C CA . ALA C 1 87 ? 56.590 132.217 74.996 1.00 57.44 84 ALA C CA 1
ATOM 5308 C C . ALA C 1 87 ? 56.665 131.478 73.662 1.00 56.47 84 ALA C C 1
ATOM 5309 O O . ALA C 1 87 ? 55.733 131.561 72.876 1.00 56.01 84 ALA C O 1
ATOM 5311 N N . PHE C 1 88 ? 57.782 130.786 73.409 1.00 57.16 85 PHE C N 1
ATOM 5312 C CA . PHE C 1 88 ? 57.959 129.951 72.209 1.00 57.30 85 PHE C CA 1
ATOM 5313 C C . PHE C 1 88 ? 56.759 129.022 71.986 1.00 59.15 85 PHE C C 1
ATOM 5314 O O . PHE C 1 88 ? 56.328 128.819 70.856 1.00 58.55 85 PHE C O 1
ATOM 5322 N N . SER C 1 89 ? 56.220 128.475 73.063 1.00 62.13 86 SER C N 1
ATOM 5323 C CA . SER C 1 89 ? 55.118 127.522 72.957 1.00 64.62 86 SER C CA 1
ATOM 5324 C C . SER C 1 89 ? 53.750 128.172 72.654 1.00 65.02 86 SER C C 1
ATOM 5325 O O . SER C 1 89 ? 52.791 127.459 72.339 1.00 66.56 86 SER C O 1
ATOM 5328 N N . ASP C 1 90 ? 53.642 129.500 72.724 1.00 64.34 87 ASP C N 1
ATOM 5329 C CA . ASP C 1 90 ? 52.358 130.156 72.429 1.00 64.87 87 ASP C CA 1
ATOM 5330 C C . ASP C 1 90 ? 51.962 130.061 70.945 1.00 63.74 87 ASP C C 1
ATOM 5331 O O . ASP C 1 90 ? 50.768 130.009 70.622 1.00 65.11 87 ASP C O 1
ATOM 5336 N N . ILE C 1 91 ? 52.956 130.032 70.063 1.00 61.80 88 ILE C N 1
ATOM 5337 C CA . ILE C 1 91 ? 52.731 129.990 68.617 1.00 60.44 88 ILE C CA 1
ATOM 5338 C C . ILE C 1 91 ? 51.885 128.770 68.277 1.00 61.23 88 ILE C C 1
ATOM 5339 O O . ILE C 1 91 ? 50.817 128.908 67.687 1.00 61.58 88 ILE C O 1
ATOM 5344 N N . GLY C 1 92 ? 52.350 127.590 68.686 1.00 61.83 89 GLY C N 1
ATOM 5345 C CA . GLY C 1 92 ? 51.603 126.337 68.525 1.00 62.84 89 GLY C CA 1
ATOM 5346 C C . GLY C 1 92 ? 50.204 126.282 69.127 1.00 63.88 89 GLY C C 1
ATOM 5347 O O . GLY C 1 92 ? 49.385 125.493 68.672 1.00 65.29 89 GLY C O 1
ATOM 5348 N N A GLN C 1 93 ? 49.926 127.110 70.130 0.55 63.52 90 GLN C N 1
ATOM 5349 N N B GLN C 1 93 ? 49.954 127.098 70.159 0.45 63.86 90 GLN C N 1
ATOM 5350 C CA A GLN C 1 93 ? 48.614 127.123 70.779 0.55 64.91 90 GLN C CA 1
ATOM 5351 C CA B GLN C 1 93 ? 48.647 127.183 70.835 0.45 65.37 90 GLN C CA 1
ATOM 5352 C C A GLN C 1 93 ? 47.763 128.328 70.326 0.55 64.13 90 GLN C C 1
ATOM 5353 C C B GLN C 1 93 ? 47.712 128.234 70.219 0.45 64.46 90 GLN C C 1
ATOM 5354 O O A GLN C 1 93 ? 46.710 128.582 70.902 0.55 64.98 90 GLN C O 1
ATOM 5355 O O B GLN C 1 93 ? 46.536 128.275 70.566 0.45 65.59 90 GLN C O 1
ATOM 5366 N N . GLN C 1 94 ? 48.223 129.070 69.313 1.00 62.25 91 GLN C N 1
ATOM 5367 C CA . GLN C 1 94 ? 47.429 130.189 68.734 1.00 61.69 91 GLN C CA 1
ATOM 5368 C C . GLN C 1 94 ? 47.391 130.145 67.193 1.00 60.05 91 GLN C C 1
ATOM 5369 O O . GLN C 1 94 ? 47.566 131.167 66.511 1.00 57.93 91 GLN C O 1
ATOM 5375 N N . LEU C 1 95 ? 47.151 128.951 66.650 1.00 60.08 92 LEU C N 1
ATOM 5376 C CA . LEU C 1 95 ? 47.088 128.769 65.210 1.00 59.01 92 LEU C CA 1
ATOM 5377 C C . LEU C 1 95 ? 45.738 129.281 64.718 1.00 59.59 92 LEU C C 1
ATOM 5378 O O . LEU C 1 95 ? 44.789 129.374 65.500 1.00 61.39 92 LEU C O 1
ATOM 5383 N N . THR C 1 96 ? 45.667 129.668 63.447 1.00 58.15 93 THR C N 1
ATOM 5384 C CA . THR C 1 96 ? 44.416 130.097 62.835 1.00 58.87 93 THR C CA 1
ATOM 5385 C C . THR C 1 96 ? 43.858 128.902 62.060 1.00 60.19 93 THR C C 1
ATOM 5386 O O . THR C 1 96 ? 44.519 128.381 61.191 1.00 60.00 93 THR C O 1
ATOM 5390 N N . ALA C 1 97 ? 42.656 128.456 62.398 1.00 62.47 94 ALA C N 1
ATOM 5391 C CA . ALA C 1 97 ? 42.015 127.333 61.721 1.00 64.14 94 ALA C CA 1
ATOM 5392 C C . ALA C 1 97 ? 41.388 127.830 60.428 1.00 64.85 94 ALA C C 1
ATOM 5393 O O . ALA C 1 97 ? 40.701 128.849 60.439 1.00 64.85 94 ALA C O 1
ATOM 5395 N N . VAL C 1 98 ? 41.645 127.145 59.313 1.00 65.91 95 VAL C N 1
ATOM 5396 C CA . VAL C 1 98 ? 40.951 127.456 58.053 1.00 67.37 95 VAL C CA 1
ATOM 5397 C C . VAL C 1 98 ? 39.913 126.389 57.672 1.00 70.32 95 VAL C C 1
ATOM 5398 O O . VAL C 1 98 ? 39.212 126.538 56.670 1.00 71.68 95 VAL C O 1
ATOM 5402 N N . GLY C 1 99 ? 39.791 125.343 58.498 1.00 71.84 96 GLY C N 1
ATOM 5403 C CA . GLY C 1 99 ? 38.804 124.266 58.317 1.00 74.25 96 GLY C CA 1
ATOM 5404 C C . GLY C 1 99 ? 39.512 122.943 58.073 1.00 74.74 96 GLY C C 1
ATOM 5405 O O . GLY C 1 99 ? 40.686 122.930 57.728 1.00 73.92 96 GLY C O 1
ATOM 5406 N N . ASP C 1 100 ? 38.824 121.825 58.283 1.00 76.82 97 ASP C N 1
ATOM 5407 C CA . ASP C 1 100 ? 39.289 120.537 57.740 1.00 77.62 97 ASP C CA 1
ATOM 5408 C C . ASP C 1 100 ? 40.696 120.162 58.290 1.00 75.25 97 ASP C C 1
ATOM 5409 O O . ASP C 1 100 ? 41.509 119.545 57.595 1.00 74.41 97 ASP C O 1
ATOM 5414 N N . ASN C 1 101 ? 40.977 120.545 59.535 1.00 73.11 98 ASN C N 1
ATOM 5415 C CA . ASN C 1 101 ? 42.254 120.229 60.156 1.00 71.56 98 ASN C CA 1
ATOM 5416 C C . ASN C 1 101 ? 43.426 120.833 59.346 1.00 68.94 98 ASN C C 1
ATOM 5417 O O . ASN C 1 101 ? 44.478 120.201 59.186 1.00 68.42 98 ASN C O 1
ATOM 5422 N N . ILE C 1 102 ? 43.206 122.049 58.825 1.00 66.89 99 ILE C N 1
ATOM 5423 C CA . ILE C 1 102 ? 44.221 122.855 58.134 1.00 64.04 99 ILE C CA 1
ATOM 5424 C C . ILE C 1 102 ? 44.503 124.071 59.026 1.00 62.28 99 ILE C C 1
ATOM 5425 O O . ILE C 1 102 ? 43.575 124.745 59.499 1.00 62.43 99 ILE C O 1
ATOM 5430 N N . TRP C 1 103 ? 45.785 124.337 59.278 1.00 60.88 100 TRP C N 1
ATOM 5431 C CA . TRP C 1 103 ? 46.191 125.350 60.262 1.00 58.99 100 TRP C CA 1
ATOM 5432 C C . TRP C 1 103 ? 47.204 126.342 59.671 1.00 56.98 100 TRP C C 1
ATOM 5433 O O . TRP C 1 103 ? 48.055 125.959 58.868 1.00 56.22 100 TRP C O 1
ATOM 5444 N N . ILE C 1 104 ? 47.103 127.617 60.064 1.00 55.48 101 ILE C N 1
ATOM 5445 C CA . ILE C 1 104 ? 48.062 128.637 59.642 1.00 53.45 101 ILE C CA 1
ATOM 5446 C C . ILE C 1 104 ? 48.844 129.116 60.857 1.00 53.24 101 ILE C C 1
ATOM 5447 O O . ILE C 1 104 ? 48.269 129.405 61.905 1.00 53.50 101 ILE C O 1
ATOM 5452 N N . ILE C 1 105 ? 50.164 129.166 60.715 1.00 52.64 102 ILE C N 1
ATOM 5453 C CA . ILE C 1 105 ? 51.034 129.656 61.776 1.00 52.11 102 ILE C CA 1
ATOM 5454 C C . ILE C 1 105 ? 51.093 131.168 61.651 1.00 50.57 102 ILE C C 1
ATOM 5455 O O . ILE C 1 105 ? 51.291 131.693 60.546 1.00 50.04 102 ILE C O 1
ATOM 5460 N N . PRO C 1 106 ? 50.898 131.878 62.760 1.00 49.88 103 PRO C N 1
ATOM 5461 C CA . PRO C 1 106 ? 50.898 133.326 62.690 1.00 48.83 103 PRO C CA 1
ATOM 5462 C C . PRO C 1 106 ? 52.324 133.893 62.748 1.00 48.23 103 PRO C C 1
ATOM 5463 O O . PRO C 1 106 ? 53.253 133.236 63.251 1.00 48.06 103 PRO C O 1
ATOM 5467 N N . GLY C 1 107 ? 52.463 135.127 62.296 1.00 46.91 104 GLY C N 1
ATOM 5468 C CA . GLY C 1 107 ? 53.674 135.876 62.478 1.00 46.65 104 GLY C CA 1
ATOM 5469 C C . GLY C 1 107 ? 53.824 136.450 63.865 1.00 47.06 104 GLY C C 1
ATOM 5470 O O . GLY C 1 107 ? 52.985 136.221 64.727 1.00 48.18 104 GLY C O 1
ATOM 5471 N N . LEU C 1 108 ? 54.891 137.224 64.056 1.00 46.91 105 LEU C N 1
ATOM 5472 C CA . LEU C 1 108 ? 55.171 137.890 65.331 1.00 46.70 105 LEU C CA 1
ATOM 5473 C C . LEU C 1 108 ? 55.349 139.380 65.087 1.00 47.06 105 LEU C C 1
ATOM 5474 O O . LEU C 1 108 ? 55.819 139.807 64.013 1.00 45.81 105 LEU C O 1
ATOM 5479 N N . CYS C 1 109 ? 54.978 140.187 66.071 1.00 47.53 106 CYS C N 1
ATOM 5480 C CA . CYS C 1 109 ? 55.146 141.627 65.960 1.00 47.12 106 CYS C CA 1
ATOM 5481 C C . CYS C 1 109 ? 55.645 142.247 67.265 1.00 48.08 106 CYS C C 1
ATOM 5482 O O . CYS C 1 109 ? 55.451 141.697 68.337 1.00 47.93 106 CYS C O 1
ATOM 5485 N N . VAL C 1 110 ? 56.333 143.374 67.119 1.00 48.55 107 VAL C N 1
ATOM 5486 C CA . VAL C 1 110 ? 56.689 144.268 68.190 1.00 49.99 107 VAL C CA 1
ATOM 5487 C C . VAL C 1 110 ? 56.155 145.647 67.840 1.00 50.37 107 VAL C C 1
ATOM 5488 O O . VAL C 1 110 ? 56.197 146.091 66.668 1.00 48.51 107 VAL C O 1
ATOM 5492 N N . SER C 1 111 ? 55.609 146.318 68.847 1.00 51.58 108 SER C N 1
ATOM 5493 C CA . SER C 1 111 ? 55.108 147.670 68.665 1.00 52.63 108 SER C CA 1
ATOM 5494 C C . SER C 1 111 ? 55.346 148.500 69.902 1.00 53.80 108 SER C C 1
ATOM 5495 O O . SER C 1 111 ? 54.627 148.351 70.876 1.00 55.41 108 SER C O 1
ATOM 5498 N N . ARG C 1 112 ? 56.379 149.345 69.868 1.00 53.19 109 ARG C N 1
ATOM 5499 C CA . ARG C 1 112 ? 56.617 150.329 70.926 1.00 54.68 109 ARG C CA 1
ATOM 5500 C C . ARG C 1 112 ? 57.296 151.556 70.314 1.00 54.44 109 ARG C C 1
ATOM 5501 O O . ARG C 1 112 ? 57.609 151.572 69.124 1.00 52.55 109 ARG C O 1
ATOM 5509 N N . ASP C 1 113 ? 57.484 152.596 71.105 1.00 56.04 110 ASP C N 1
ATOM 5510 C CA . ASP C 1 113 ? 57.969 153.876 70.562 1.00 57.06 110 ASP C CA 1
ATOM 5511 C C . ASP C 1 113 ? 59.290 153.748 69.758 1.00 54.99 110 ASP C C 1
ATOM 5512 O O . ASP C 1 113 ? 59.440 154.449 68.752 1.00 55.07 110 ASP C O 1
ATOM 5517 N N A ASP C 1 114 ? 60.205 152.874 70.201 0.54 53.25 111 ASP C N 1
ATOM 5518 N N B ASP C 1 114 ? 60.206 152.872 70.191 0.46 53.18 111 ASP C N 1
ATOM 5519 C CA A ASP C 1 114 ? 61.517 152.720 69.566 0.54 51.92 111 ASP C CA 1
ATOM 5520 C CA B ASP C 1 114 ? 61.524 152.719 69.559 0.46 51.76 111 ASP C CA 1
ATOM 5521 C C A ASP C 1 114 ? 61.629 151.533 68.578 0.54 49.83 111 ASP C C 1
ATOM 5522 C C B ASP C 1 114 ? 61.620 151.555 68.548 0.46 49.75 111 ASP C C 1
ATOM 5523 O O A ASP C 1 114 ? 62.705 151.284 68.041 0.54 48.53 111 ASP C O 1
ATOM 5524 O O B ASP C 1 114 ? 62.682 151.333 67.974 0.46 48.58 111 ASP C O 1
ATOM 5533 N N . ASN C 1 115 ? 60.531 150.814 68.337 1.00 49.03 112 ASN C N 1
ATOM 5534 C CA . ASN C 1 115 ? 60.583 149.594 67.513 1.00 47.40 112 ASN C CA 1
ATOM 5535 C C . ASN C 1 115 ? 59.205 149.136 67.047 1.00 47.01 112 ASN C C 1
ATOM 5536 O O . ASN C 1 115 ? 58.400 148.667 67.846 1.00 46.65 112 ASN C O 1
ATOM 5541 N N . HIS C 1 116 ? 58.968 149.258 65.734 1.00 45.59 113 HIS C N 1
ATOM 5542 C CA . HIS C 1 116 ? 57.852 148.603 65.105 1.00 44.88 113 HIS C CA 1
ATOM 5543 C C . HIS C 1 116 ? 58.375 147.562 64.126 1.00 43.70 113 HIS C C 1
ATOM 5544 O O . HIS C 1 116 ? 59.145 147.871 63.232 1.00 42.18 113 HIS C O 1
ATOM 5551 N N . ASN C 1 117 ? 57.952 146.315 64.310 1.00 43.28 114 ASN C N 1
ATOM 5552 C CA . ASN C 1 117 ? 58.488 145.223 63.534 1.00 42.76 114 ASN C CA 1
ATOM 5553 C C . ASN C 1 117 ? 57.516 144.075 63.338 1.00 42.76 114 ASN C C 1
ATOM 5554 O O . ASN C 1 117 ? 56.712 143.788 64.217 1.00 42.56 114 ASN C O 1
ATOM 5559 N N . VAL C 1 118 ? 57.601 143.443 62.175 1.00 42.40 115 VAL C N 1
ATOM 5560 C CA . VAL C 1 118 ? 56.823 142.246 61.881 1.00 42.76 115 VAL C CA 1
ATOM 5561 C C . VAL C 1 118 ? 57.681 141.152 61.237 1.00 42.79 115 VAL C C 1
ATOM 5562 O O . VAL C 1 118 ? 58.692 141.443 60.610 1.00 42.73 115 VAL C O 1
ATOM 5574 N N . ARG C 1 120 ? 56.639 137.136 59.251 1.00 44.70 117 ARG C N 1
ATOM 5575 C CA . ARG C 1 120 ? 55.652 136.110 58.966 1.00 45.79 117 ARG C CA 1
ATOM 5576 C C . ARG C 1 120 ? 56.330 135.024 58.181 1.00 46.63 117 ARG C C 1
ATOM 5577 O O . ARG C 1 120 ? 56.567 135.184 56.996 1.00 47.55 117 ARG C O 1
ATOM 5585 N N . GLY C 1 121 ? 56.648 133.921 58.846 1.00 47.44 118 GLY C N 1
ATOM 5586 C CA . GLY C 1 121 ? 57.386 132.821 58.210 1.00 48.80 118 GLY C CA 1
ATOM 5587 C C . GLY C 1 121 ? 58.632 132.462 58.991 1.00 48.83 118 GLY C C 1
ATOM 5588 O O . GLY C 1 121 ? 58.866 131.297 59.256 1.00 50.98 118 GLY C O 1
ATOM 5589 N N . GLU C 1 122 ? 59.408 133.466 59.388 1.00 47.77 119 GLU C N 1
ATOM 5590 C CA . GLU C 1 122 ? 60.663 133.234 60.089 1.00 48.70 119 GLU C CA 1
ATOM 5591 C C . GLU C 1 122 ? 60.459 132.710 61.500 1.00 48.82 119 GLU C C 1
ATOM 5592 O O . GLU C 1 122 ? 61.350 132.078 62.036 1.00 49.74 119 GLU C O 1
ATOM 5598 N N . GLU C 1 123 ? 59.295 132.966 62.088 1.00 48.83 120 GLU C N 1
ATOM 5599 C CA . GLU C 1 123 ? 58.963 132.387 63.398 1.00 49.53 120 GLU C CA 1
ATOM 5600 C C . GLU C 1 123 ? 58.978 130.863 63.369 1.00 50.30 120 GLU C C 1
ATOM 5601 O O . GLU C 1 123 ? 59.300 130.238 64.379 1.00 50.46 120 GLU C O 1
ATOM 5607 N N . THR C 1 124 ? 58.658 130.257 62.230 1.00 49.64 121 THR C N 1
ATOM 5608 C CA . THR C 1 124 ? 58.674 128.797 62.160 1.00 51.07 121 THR C CA 1
ATOM 5609 C C . THR C 1 124 ? 60.136 128.289 62.209 1.00 51.96 121 THR C C 1
ATOM 5610 O O . THR C 1 124 ? 60.469 127.341 62.958 1.00 53.44 121 THR C O 1
ATOM 5614 N N . GLN C 1 125 ? 61.010 128.969 61.480 1.00 50.90 122 GLN C N 1
ATOM 5615 C CA . GLN C 1 125 ? 62.462 128.729 61.548 1.00 51.20 122 GLN C CA 1
ATOM 5616 C C . GLN C 1 125 ? 63.056 128.971 62.944 1.00 51.60 122 GLN C C 1
ATOM 5617 O O . GLN C 1 125 ? 63.862 128.169 63.425 1.00 52.03 122 GLN C O 1
ATOM 5623 N N . LEU C 1 126 ? 62.663 130.085 63.563 1.00 51.12 123 LEU C N 1
ATOM 5624 C CA . LEU C 1 126 ? 63.048 130.423 64.944 1.00 52.30 123 LEU C CA 1
ATOM 5625 C C . LEU C 1 126 ? 62.695 129.326 65.940 1.00 53.46 123 LEU C C 1
ATOM 5626 O O . LEU C 1 126 ? 63.477 129.027 66.825 1.00 55.26 123 LEU C O 1
ATOM 5631 N N . LEU C 1 127 ? 61.502 128.750 65.817 1.00 53.97 124 LEU C N 1
ATOM 5632 C CA . LEU C 1 127 ? 61.090 127.608 66.641 1.00 55.83 124 LEU C CA 1
ATOM 5633 C C . LEU C 1 127 ? 62.015 126.403 66.433 1.00 56.65 124 LEU C C 1
ATOM 5634 O O . LEU C 1 127 ? 62.357 125.685 67.378 1.00 56.85 124 LEU C O 1
ATOM 5639 N N . GLY C 1 128 ? 62.413 126.177 65.179 1.00 56.12 125 GLY C N 1
ATOM 5640 C CA . GLY C 1 128 ? 63.359 125.103 64.871 1.00 57.07 125 GLY C CA 1
ATOM 5641 C C . GLY C 1 128 ? 64.754 125.331 65.451 1.00 57.09 125 GLY C C 1
ATOM 5642 O O . GLY C 1 128 ? 65.365 124.396 65.996 1.00 58.53 125 GLY C O 1
ATOM 5643 N N . ALA C 1 129 ? 65.263 126.558 65.282 1.00 54.88 126 ALA C N 1
ATOM 5644 C CA . ALA C 1 129 ? 66.581 126.952 65.760 1.00 54.96 126 ALA C CA 1
ATOM 5645 C C . ALA C 1 129 ? 66.632 126.788 67.279 1.00 55.91 126 ALA C C 1
ATOM 5646 O O . ALA C 1 129 ? 67.611 126.284 67.809 1.00 55.54 126 ALA C O 1
ATOM 5648 N N . ARG C 1 130 ? 65.559 127.217 67.949 1.00 56.28 127 ARG C N 1
ATOM 5649 C CA . ARG C 1 130 ? 65.417 127.083 69.409 1.00 57.81 127 ARG C CA 1
ATOM 5650 C C . ARG C 1 130 ? 65.621 125.632 69.859 1.00 60.34 127 ARG C C 1
ATOM 5651 O O . ARG C 1 130 ? 66.298 125.390 70.857 1.00 61.84 127 ARG C O 1
ATOM 5659 N N . ALA C 1 131 ? 65.047 124.686 69.109 1.00 60.97 128 ALA C N 1
ATOM 5660 C CA . ALA C 1 131 ? 65.168 123.272 69.398 1.00 63.65 128 ALA C CA 1
ATOM 5661 C C . ALA C 1 131 ? 66.524 122.662 69.004 1.00 64.97 128 ALA C C 1
ATOM 5662 O O . ALA C 1 131 ? 67.011 121.783 69.696 1.00 67.42 128 ALA C O 1
ATOM 5664 N N . LEU C 1 132 ? 67.118 123.119 67.903 1.00 63.97 129 LEU C N 1
ATOM 5665 C CA . LEU C 1 132 ? 68.355 122.537 67.355 1.00 64.78 129 LEU C CA 1
ATOM 5666 C C . LEU C 1 132 ? 69.638 123.147 67.924 1.00 65.19 129 LEU C C 1
ATOM 5667 O O . LEU C 1 132 ? 70.640 122.456 68.054 1.00 67.34 129 LEU C O 1
ATOM 5672 N N . ALA C 1 133 ? 69.622 124.454 68.181 1.00 63.68 130 ALA C N 1
ATOM 5673 C CA . ALA C 1 133 ? 70.791 125.186 68.679 1.00 63.48 130 ALA C CA 1
ATOM 5674 C C . ALA C 1 133 ? 70.296 126.385 69.489 1.00 62.20 130 ALA C C 1
ATOM 5675 O O . ALA C 1 133 ? 70.382 127.521 69.024 1.00 59.94 130 ALA C O 1
ATOM 5677 N N . PRO C 1 134 ? 69.780 126.124 70.710 1.00 63.38 131 PRO C N 1
ATOM 5678 C CA . PRO C 1 134 ? 69.231 127.176 71.560 1.00 62.67 131 PRO C CA 1
ATOM 5679 C C . PRO C 1 134 ? 70.247 128.281 71.796 1.00 61.66 131 PRO C C 1
ATOM 5680 O O . PRO C 1 134 ? 71.417 127.999 72.061 1.00 63.30 131 PRO C O 1
ATOM 5684 N N . SER C 1 135 ? 69.802 129.524 71.694 1.00 59.45 132 SER C N 1
ATOM 5685 C CA . SER C 1 135 ? 70.673 130.651 71.926 1.00 58.99 132 SER C CA 1
ATOM 5686 C C . SER C 1 135 ? 69.898 131.874 72.417 1.00 58.55 132 SER C C 1
ATOM 5687 O O . SER C 1 135 ? 68.668 131.865 72.455 1.00 58.93 132 SER C O 1
ATOM 5690 N N . SER C 1 136 ? 70.625 132.927 72.772 1.00 58.06 133 SER C N 1
ATOM 5691 C CA . SER C 1 136 ? 70.028 134.183 73.178 1.00 57.22 133 SER C CA 1
ATOM 5692 C C . SER C 1 136 ? 69.870 135.166 72.009 1.00 54.80 133 SER C C 1
ATOM 5693 O O . SER C 1 136 ? 69.057 136.083 72.074 1.00 54.67 133 SER C O 1
ATOM 5696 N N . VAL C 1 137 ? 70.630 134.963 70.935 1.00 53.14 134 VAL C N 1
ATOM 5697 C CA . VAL C 1 137 ? 70.514 135.777 69.738 1.00 51.35 134 VAL C CA 1
ATOM 5698 C C . VAL C 1 137 ? 70.426 134.857 68.509 1.00 50.66 134 VAL C C 1
ATOM 5699 O O . VAL C 1 137 ? 71.257 133.949 68.357 1.00 50.97 134 VAL C O 1
ATOM 5703 N N . TYR C 1 138 ? 69.404 135.053 67.681 1.00 49.13 135 TYR C N 1
ATOM 5704 C CA . TYR C 1 138 ? 69.281 134.327 66.404 1.00 49.10 135 TYR C CA 1
ATOM 5705 C C . TYR C 1 138 ? 69.372 135.364 65.299 1.00 48.26 135 TYR C C 1
ATOM 5706 O O . TYR C 1 138 ? 68.712 136.391 65.394 1.00 47.90 135 TYR C O 1
ATOM 5715 N N . VAL C 1 139 ? 70.197 135.101 64.279 1.00 48.02 136 VAL C N 1
ATOM 5716 C CA . VAL C 1 139 ? 70.305 135.948 63.088 1.00 46.96 136 VAL C CA 1
ATOM 5717 C C . VAL C 1 139 ? 69.915 135.114 61.884 1.00 47.30 136 VAL C C 1
ATOM 5718 O O . VAL C 1 139 ? 70.462 134.034 61.653 1.00 48.68 136 VAL C O 1
ATOM 5730 N N . PRO C 1 141 ? 69.430 135.529 58.105 1.00 45.17 138 PRO C N 1
ATOM 5731 C CA . PRO C 1 141 ? 69.653 136.431 57.007 1.00 45.46 138 PRO C CA 1
ATOM 5732 C C . PRO C 1 141 ? 68.913 136.061 55.748 1.00 45.82 138 PRO C C 1
ATOM 5733 O O . PRO C 1 141 ? 68.450 134.923 55.590 1.00 46.97 138 PRO C O 1
ATOM 5737 N N . GLY C 1 142 ? 68.803 137.031 54.858 1.00 45.10 139 GLY C N 1
ATOM 5738 C CA . GLY C 1 142 ? 68.092 136.812 53.597 1.00 45.93 139 GLY C CA 1
ATOM 5739 C C . GLY C 1 142 ? 67.703 138.133 52.959 1.00 45.29 139 GLY C C 1
ATOM 5740 O O . GLY C 1 142 ? 68.435 139.111 53.060 1.00 45.42 139 GLY C O 1
ATOM 5741 N N . THR C 1 143 ? 66.554 138.154 52.298 1.00 45.42 140 THR C N 1
ATOM 5742 C CA . THR C 1 143 ? 66.064 139.352 51.613 1.00 45.56 140 THR C CA 1
ATOM 5743 C C . THR C 1 143 ? 65.811 140.413 52.694 1.00 44.46 140 THR C C 1
ATOM 5744 O O . THR C 1 143 ? 66.202 141.565 52.534 1.00 43.43 140 THR C O 1
ATOM 5748 N N . HIS C 1 144 ? 65.178 139.980 53.778 1.00 43.85 141 HIS C N 1
ATOM 5749 C CA . HIS C 1 144 ? 64.994 140.752 55.015 1.00 45.51 141 HIS C CA 1
ATOM 5750 C C . HIS C 1 144 ? 65.531 140.023 56.263 1.00 45.90 141 HIS C C 1
ATOM 5751 O O . HIS C 1 144 ? 64.831 139.186 56.826 1.00 49.65 141 HIS C O 1
ATOM 5758 N N A CYS C 1 145 ? 66.696 140.404 56.754 0.78 45.43 142 CYS C N 1
ATOM 5759 N N B CYS C 1 145 ? 66.738 140.349 56.714 0.22 45.46 142 CYS C N 1
ATOM 5760 C CA A CYS C 1 145 ? 67.320 139.680 57.842 0.78 44.73 142 CYS C CA 1
ATOM 5761 C CA B CYS C 1 145 ? 67.355 139.613 57.823 0.22 44.54 142 CYS C CA 1
ATOM 5762 C C A CYS C 1 145 ? 66.606 139.960 59.146 0.78 44.40 142 CYS C C 1
ATOM 5763 C C B CYS C 1 145 ? 66.713 139.942 59.172 0.22 44.09 142 CYS C C 1
ATOM 5764 O O A CYS C 1 145 ? 66.338 141.121 59.441 0.78 44.57 142 CYS C O 1
ATOM 5765 O O B CYS C 1 145 ? 66.623 141.112 59.536 0.22 43.81 142 CYS C O 1
ATOM 5770 N N . LYS C 1 146 ? 66.297 138.909 59.910 1.00 43.64 143 LYS C N 1
ATOM 5771 C CA . LYS C 1 146 ? 65.731 139.069 61.239 1.00 43.74 143 LYS C CA 1
ATOM 5772 C C . LYS C 1 146 ? 66.795 138.804 62.294 1.00 43.72 143 LYS C C 1
ATOM 5773 O O . LYS C 1 146 ? 67.453 137.751 62.258 1.00 44.60 143 LYS C O 1
ATOM 5779 N N . TRP C 1 147 ? 66.965 139.761 63.218 1.00 43.15 144 TRP C N 1
ATOM 5780 C CA . TRP C 1 147 ? 67.822 139.603 64.363 1.00 43.62 144 TRP C CA 1
ATOM 5781 C C . TRP C 1 147 ? 66.913 139.496 65.569 1.00 43.79 144 TRP C C 1
ATOM 5782 O O . TRP C 1 147 ? 66.181 140.435 65.888 1.00 43.06 144 TRP C O 1
ATOM 5793 N N . VAL C 1 148 ? 66.959 138.349 66.236 1.00 44.67 145 VAL C N 1
ATOM 5794 C CA . VAL C 1 148 ? 66.031 138.024 67.328 1.00 44.73 145 VAL C CA 1
ATOM 5795 C C . VAL C 1 148 ? 66.751 137.880 68.693 1.00 45.81 145 VAL C C 1
ATOM 5796 O O . VAL C 1 148 ? 67.767 137.190 68.803 1.00 46.46 145 VAL C O 1
ATOM 5800 N N . LEU C 1 149 ? 66.192 138.524 69.712 1.00 46.58 146 LEU C N 1
ATOM 5801 C CA . LEU C 1 149 ? 66.608 138.391 71.097 1.00 48.81 146 LEU C CA 1
ATOM 5802 C C . LEU C 1 149 ? 65.622 137.476 71.817 1.00 49.27 146 LEU C C 1
ATOM 5803 O O . LEU C 1 149 ? 64.421 137.746 71.855 1.00 49.08 146 LEU C O 1
ATOM 5808 N N . ALA C 1 150 ? 66.134 136.415 72.419 1.00 50.51 147 ALA C N 1
ATOM 5809 C CA . ALA C 1 150 ? 65.286 135.466 73.150 1.00 52.49 147 ALA C CA 1
ATOM 5810 C C . ALA C 1 150 ? 66.051 134.877 74.339 1.00 54.35 147 ALA C C 1
ATOM 5811 O O . ALA C 1 150 ? 67.262 135.073 74.472 1.00 55.43 147 ALA C O 1
ATOM 5813 N N . ASP C 1 151 ? 65.340 134.190 75.226 1.00 56.83 148 ASP C N 1
ATOM 5814 C CA . ASP C 1 151 ? 65.949 133.320 76.245 1.00 58.53 148 ASP C CA 1
ATOM 5815 C C . ASP C 1 151 ? 65.323 131.906 76.090 1.00 59.02 148 ASP C C 1
ATOM 5816 O O . ASP C 1 151 ? 64.742 131.599 75.050 1.00 57.73 148 ASP C O 1
ATOM 5821 N N . ARG C 1 152 ? 65.456 131.027 77.066 1.00 65.98 149 ARG C N 1
ATOM 5822 C CA . ARG C 1 152 ? 64.891 129.663 76.924 1.00 67.54 149 ARG C CA 1
ATOM 5823 C C . ARG C 1 152 ? 63.375 129.595 76.855 1.00 65.72 149 ARG C C 1
ATOM 5824 O O . ARG C 1 152 ? 62.816 128.633 76.340 1.00 66.19 149 ARG C O 1
ATOM 5832 N N . ARG C 1 153 ? 62.717 130.592 77.420 1.00 64.43 150 ARG C N 1
ATOM 5833 C CA . ARG C 1 153 ? 61.275 130.573 77.561 1.00 64.93 150 ARG C CA 1
ATOM 5834 C C . ARG C 1 153 ? 60.613 131.484 76.550 1.00 61.29 150 ARG C C 1
ATOM 5835 O O . ARG C 1 153 ? 59.691 131.061 75.871 1.00 60.30 150 ARG C O 1
ATOM 5843 N N . GLN C 1 154 ? 61.092 132.719 76.441 1.00 59.54 151 GLN C N 1
ATOM 5844 C CA . GLN C 1 154 ? 60.399 133.757 75.656 1.00 57.28 151 GLN C CA 1
ATOM 5845 C C . GLN C 1 154 ? 61.220 134.364 74.504 1.00 55.60 151 GLN C C 1
ATOM 5846 O O . GLN C 1 154 ? 62.444 134.479 74.592 1.00 55.42 151 GLN C O 1
ATOM 5852 N N . ILE C 1 155 ? 60.535 134.722 73.410 1.00 54.27 152 ILE C N 1
ATOM 5853 C CA . ILE C 1 155 ? 61.066 135.595 72.355 1.00 52.02 152 ILE C CA 1
ATOM 5854 C C . ILE C 1 155 ? 60.772 137.023 72.813 1.00 51.43 152 ILE C C 1
ATOM 5855 O O . ILE C 1 155 ? 59.602 137.352 73.029 1.00 51.36 152 ILE C O 1
ATOM 5860 N N . HIS C 1 156 ? 61.802 137.861 73.004 1.00 51.01 153 HIS C N 1
ATOM 5861 C CA . HIS C 1 156 ? 61.607 139.211 73.583 1.00 51.12 153 HIS C CA 1
ATOM 5862 C C . HIS C 1 156 ? 61.519 140.339 72.548 1.00 49.49 153 HIS C C 1
ATOM 5863 O O . HIS C 1 156 ? 60.762 141.271 72.731 1.00 50.11 153 HIS C O 1
ATOM 5870 N N . ASP C 1 157 ? 62.305 140.279 71.481 1.00 48.56 154 ASP C N 1
ATOM 5871 C CA . ASP C 1 157 ? 62.424 141.417 70.578 1.00 46.99 154 ASP C CA 1
ATOM 5872 C C . ASP C 1 157 ? 63.068 140.982 69.259 1.00 46.11 154 ASP C C 1
ATOM 5873 O O . ASP C 1 157 ? 63.766 139.959 69.201 1.00 45.20 154 ASP C O 1
ATOM 5878 N N . PHE C 1 158 ? 62.861 141.776 68.209 1.00 44.72 155 PHE C N 1
ATOM 5879 C CA . PHE C 1 158 ? 63.630 141.616 66.980 1.00 43.91 155 PHE C CA 1
ATOM 5880 C C . PHE C 1 158 ? 63.755 142.922 66.197 1.00 43.15 155 PHE C C 1
ATOM 5881 O O . PHE C 1 158 ? 62.929 143.834 66.366 1.00 42.86 155 PHE C O 1
ATOM 5889 N N . ARG C 1 159 ? 64.815 142.999 65.382 1.00 42.57 156 ARG C N 1
ATOM 5890 C CA . ARG C 1 159 ? 64.985 144.018 64.366 1.00 41.46 156 ARG C CA 1
ATOM 5891 C C . ARG C 1 159 ? 65.036 143.355 62.988 1.00 41.45 156 ARG C C 1
ATOM 5892 O O . ARG C 1 159 ? 65.302 142.172 62.856 1.00 42.31 156 ARG C O 1
ATOM 5900 N N . THR C 1 160 ? 64.757 144.123 61.952 1.00 41.48 157 THR C N 1
ATOM 5901 C CA . THR C 1 160 ? 64.825 143.631 60.569 1.00 40.11 157 THR C CA 1
ATOM 5902 C C . THR C 1 160 ? 65.769 144.532 59.809 1.00 39.82 157 THR C C 1
ATOM 5903 O O . THR C 1 160 ? 65.669 145.742 59.942 1.00 38.83 157 THR C O 1
ATOM 5907 N N . VAL C 1 161 ? 66.706 143.949 59.063 1.00 40.28 158 VAL C N 1
ATOM 5908 C CA . VAL C 1 161 ? 67.573 144.720 58.137 1.00 40.65 158 VAL C CA 1
ATOM 5909 C C . VAL C 1 161 ? 67.343 144.236 56.715 1.00 40.80 158 VAL C C 1
ATOM 5910 O O . VAL C 1 161 ? 67.390 143.018 56.459 1.00 41.51 158 VAL C O 1
ATOM 5914 N N . LEU C 1 162 ? 67.087 145.179 55.806 1.00 40.04 159 LEU C N 1
ATOM 5915 C CA . LEU C 1 162 ? 66.730 144.895 54.424 1.00 41.15 159 LEU C CA 1
ATOM 5916 C C . LEU C 1 162 ? 67.942 144.571 53.565 1.00 40.92 159 LEU C C 1
ATOM 5917 O O . LEU C 1 162 ? 68.055 145.116 52.480 1.00 42.44 159 LEU C O 1
ATOM 5922 N N . THR C 1 163 ? 68.834 143.679 53.992 1.00 40.85 160 THR C N 1
ATOM 5923 C CA . THR C 1 163 ? 70.120 143.528 53.323 1.00 40.61 160 THR C CA 1
ATOM 5924 C C . THR C 1 163 ? 70.026 142.960 51.897 1.00 41.23 160 THR C C 1
ATOM 5925 O O . THR C 1 163 ? 70.579 143.558 50.971 1.00 41.24 160 THR C O 1
ATOM 5929 N N . GLY C 1 164 ? 69.334 141.844 51.689 1.00 40.38 161 GLY C N 1
ATOM 5930 C CA . GLY C 1 164 ? 69.242 141.299 50.331 1.00 41.03 161 GLY C CA 1
ATOM 5931 C C . GLY C 1 164 ? 68.413 142.163 49.396 1.00 40.98 161 GLY C C 1
ATOM 5932 O O . GLY C 1 164 ? 68.785 142.369 48.245 1.00 41.30 161 GLY C O 1
ATOM 5933 N N . GLU C 1 165 ? 67.305 142.701 49.901 1.00 41.03 162 GLU C N 1
ATOM 5934 C CA . GLU C 1 165 ? 66.476 143.612 49.134 1.00 41.29 162 GLU C CA 1
ATOM 5935 C C . GLU C 1 165 ? 67.244 144.857 48.732 1.00 39.96 162 GLU C C 1
ATOM 5936 O O . GLU C 1 165 ? 67.180 145.277 47.593 1.00 40.23 162 GLU C O 1
ATOM 5942 N N . LEU C 1 166 ? 67.958 145.459 49.664 1.00 39.30 163 LEU C N 1
ATOM 5943 C CA . LEU C 1 166 ? 68.723 146.665 49.358 1.00 38.69 163 LEU C CA 1
ATOM 5944 C C . LEU C 1 166 ? 69.864 146.397 48.362 1.00 37.90 163 LEU C C 1
ATOM 5945 O O . LEU C 1 166 ? 70.133 147.214 47.502 1.00 37.50 163 LEU C O 1
ATOM 5950 N N . HIS C 1 167 ? 70.511 145.251 48.454 1.00 37.04 164 HIS C N 1
ATOM 5951 C CA . HIS C 1 167 ? 71.495 144.863 47.443 1.00 37.62 164 HIS C CA 1
ATOM 5952 C C . HIS C 1 167 ? 70.879 144.868 46.030 1.00 37.92 164 HIS C C 1
ATOM 5953 O O . HIS C 1 167 ? 71.405 145.500 45.109 1.00 38.31 164 HIS C O 1
ATOM 5960 N N . HIS C 1 168 ? 69.747 144.189 45.889 1.00 37.15 165 HIS C N 1
ATOM 5961 C CA . HIS C 1 168 ? 68.980 144.134 44.647 1.00 39.51 165 HIS C CA 1
ATOM 5962 C C . HIS C 1 168 ? 68.598 145.558 44.153 1.00 39.68 165 HIS C C 1
ATOM 5963 O O . HIS C 1 168 ? 68.875 145.910 43.011 1.00 39.64 165 HIS C O 1
ATOM 5970 N N . LEU C 1 169 ? 68.025 146.377 45.028 1.00 38.82 166 LEU C N 1
ATOM 5971 C CA . LEU C 1 169 ? 67.614 147.714 44.643 1.00 40.03 166 LEU C CA 1
ATOM 5972 C C . LEU C 1 169 ? 68.786 148.521 44.114 1.00 39.37 166 LEU C C 1
ATOM 5973 O O . LEU C 1 169 ? 68.669 149.199 43.097 1.00 39.48 166 LEU C O 1
ATOM 5978 N N . LEU C 1 170 ? 69.890 148.491 44.837 1.00 37.69 167 LEU C N 1
ATOM 5979 C CA . LEU C 1 170 ? 71.023 149.321 44.484 1.00 37.87 167 LEU C CA 1
ATOM 5980 C C . LEU C 1 170 ? 71.730 148.803 43.239 1.00 38.67 167 LEU C C 1
ATOM 5981 O O . LEU C 1 170 ? 72.198 149.592 42.421 1.00 38.30 167 LEU C O 1
ATOM 5986 N N . LEU C 1 171 ? 71.874 147.482 43.131 1.00 38.82 168 LEU C N 1
ATOM 5987 C CA . LEU C 1 171 ? 72.624 146.905 42.013 1.00 39.33 168 LEU C CA 1
ATOM 5988 C C . LEU C 1 171 ? 71.797 146.963 40.742 1.00 40.19 168 LEU C C 1
ATOM 5989 O O . LEU C 1 171 ? 72.286 147.391 39.717 1.00 40.04 168 LEU C O 1
ATOM 5994 N N A GLN C 1 172 ? 70.534 146.552 40.859 0.57 40.64 169 GLN C N 1
ATOM 5995 N N B GLN C 1 172 ? 70.543 146.515 40.786 0.43 40.62 169 GLN C N 1
ATOM 5996 C CA A GLN C 1 172 ? 69.717 146.205 39.709 0.57 41.73 169 GLN C CA 1
ATOM 5997 C CA B GLN C 1 172 ? 69.793 146.289 39.544 0.43 41.68 169 GLN C CA 1
ATOM 5998 C C A GLN C 1 172 ? 68.821 147.368 39.326 0.57 42.53 169 GLN C C 1
ATOM 5999 C C B GLN C 1 172 ? 68.644 147.269 39.335 0.43 42.72 169 GLN C C 1
ATOM 6000 O O A GLN C 1 172 ? 68.612 147.599 38.148 0.57 42.45 169 GLN C O 1
ATOM 6001 O O B GLN C 1 172 ? 67.996 147.214 38.297 0.43 43.49 169 GLN C O 1
ATOM 6012 N N . LEU C 1 173 ? 68.345 148.128 40.312 1.00 42.48 170 LEU C N 1
ATOM 6013 C CA . LEU C 1 173 ? 67.356 149.213 40.066 1.00 44.92 170 LEU C CA 1
ATOM 6014 C C . LEU C 1 173 ? 67.921 150.659 40.193 1.00 46.17 170 LEU C C 1
ATOM 6015 O O . LEU C 1 173 ? 67.277 151.599 39.748 1.00 49.41 170 LEU C O 1
ATOM 6020 N N . SER C 1 174 ? 69.089 150.859 40.776 1.00 45.61 171 SER C N 1
ATOM 6021 C CA . SER C 1 174 ? 69.587 152.244 40.945 1.00 45.66 171 SER C CA 1
ATOM 6022 C C . SER C 1 174 ? 70.765 152.564 40.069 1.00 46.28 171 SER C C 1
ATOM 6023 O O . SER C 1 174 ? 71.348 151.678 39.456 1.00 45.26 171 SER C O 1
ATOM 6026 N N . LEU C 1 175 ? 71.103 153.862 40.053 1.00 47.95 172 LEU C N 1
ATOM 6027 C CA . LEU C 1 175 ? 72.288 154.402 39.367 1.00 49.48 172 LEU C CA 1
ATOM 6028 C C . LEU C 1 175 ? 73.587 153.676 39.756 1.00 48.27 172 LEU C C 1
ATOM 6029 O O . LEU C 1 175 ? 74.543 153.629 38.978 1.00 49.00 172 LEU C O 1
ATOM 6034 N N . VAL C 1 176 ? 73.633 153.134 40.970 1.00 47.03 173 VAL C N 1
ATOM 6035 C CA . VAL C 1 176 ? 74.868 152.533 41.481 1.00 46.20 173 VAL C CA 1
ATOM 6036 C C . VAL C 1 176 ? 75.333 151.399 40.607 1.00 47.23 173 VAL C C 1
ATOM 6037 O O . VAL C 1 176 ? 76.527 151.257 40.347 1.00 48.13 173 VAL C O 1
ATOM 6041 N N . GLY C 1 177 ? 74.378 150.616 40.120 1.00 47.48 174 GLY C N 1
ATOM 6042 C CA . GLY C 1 177 ? 74.684 149.494 39.262 1.00 47.95 174 GLY C CA 1
ATOM 6043 C C . GLY C 1 177 ? 74.383 149.667 37.773 1.00 49.87 174 GLY C C 1
ATOM 6044 O O . GLY C 1 177 ? 74.643 148.743 36.983 1.00 50.86 174 GLY C O 1
ATOM 6045 N N . ALA C 1 178 ? 73.864 150.823 37.362 1.00 49.92 175 ALA C N 1
ATOM 6046 C CA . ALA C 1 178 ? 73.595 151.059 35.951 1.00 51.27 175 ALA C CA 1
ATOM 6047 C C . ALA C 1 178 ? 74.829 150.832 35.046 1.00 52.52 175 ALA C C 1
ATOM 6048 O O . ALA C 1 178 ? 75.976 151.202 35.388 1.00 51.72 175 ALA C O 1
ATOM 6050 N N . GLY C 1 179 ? 74.562 150.235 33.882 1.00 53.04 176 GLY C N 1
ATOM 6051 C CA . GLY C 1 179 ? 75.552 150.009 32.842 1.00 53.68 176 GLY C CA 1
ATOM 6052 C C . GLY C 1 179 ? 76.645 149.000 33.165 1.00 52.88 176 GLY C C 1
ATOM 6053 O O . GLY C 1 179 ? 77.724 149.046 32.582 1.00 54.38 176 GLY C O 1
ATOM 6054 N N . LEU C 1 180 ? 76.413 148.097 34.100 1.00 50.91 177 LEU C N 1
ATOM 6055 C CA . LEU C 1 180 ? 77.466 147.152 34.462 1.00 49.18 177 LEU C CA 1
ATOM 6056 C C . LEU C 1 180 ? 77.425 145.899 33.569 1.00 49.17 177 LEU C C 1
ATOM 6057 O O . LEU C 1 180 ? 76.381 145.528 33.047 1.00 49.09 177 LEU C O 1
ATOM 6062 N N . PRO C 1 181 ? 78.573 145.234 33.407 1.00 48.26 178 PRO C N 1
ATOM 6063 C CA . PRO C 1 181 ? 78.639 144.003 32.656 1.00 48.49 178 PRO C CA 1
ATOM 6064 C C . PRO C 1 181 ? 78.231 142.829 33.548 1.00 46.91 178 PRO C C 1
ATOM 6065 O O . PRO C 1 181 ? 77.936 143.040 34.724 1.00 45.55 178 PRO C O 1
ATOM 6069 N N . PRO C 1 182 ? 78.160 141.605 32.985 1.00 46.93 179 PRO C N 1
ATOM 6070 C CA . PRO C 1 182 ? 77.878 140.427 33.809 1.00 46.45 179 PRO C CA 1
ATOM 6071 C C . PRO C 1 182 ? 78.807 140.380 35.029 1.00 45.48 179 PRO C C 1
ATOM 6072 O O . PRO C 1 182 ? 80.029 140.624 34.896 1.00 45.12 179 PRO C O 1
ATOM 6076 N N . GLN C 1 183 ? 78.252 140.050 36.183 1.00 44.02 180 GLN C N 1
ATOM 6077 C CA . GLN C 1 183 ? 78.988 140.106 37.433 1.00 44.82 180 GLN C CA 1
ATOM 6078 C C . GLN C 1 183 ? 79.711 138.798 37.707 1.00 47.01 180 GLN C C 1
ATOM 6079 O O . GLN C 1 183 ? 79.229 137.730 37.326 1.00 46.72 180 GLN C O 1
ATOM 6085 N N . GLU C 1 184 ? 80.893 138.904 38.313 1.00 47.62 181 GLU C N 1
ATOM 6086 C CA . GLU C 1 184 ? 81.727 137.739 38.606 1.00 50.31 181 GLU C CA 1
ATOM 6087 C C . GLU C 1 184 ? 81.853 137.547 40.107 1.00 50.41 181 GLU C C 1
ATOM 6088 O O . GLU C 1 184 ? 81.800 138.503 40.881 1.00 48.22 181 GLU C O 1
ATOM 6094 N N . THR C 1 185 ? 82.048 136.291 40.491 1.00 52.45 182 THR C N 1
ATOM 6095 C CA . THR C 1 185 ? 82.493 135.933 41.842 1.00 53.82 182 THR C CA 1
ATOM 6096 C C . THR C 1 185 ? 83.877 136.550 42.138 1.00 53.09 182 THR C C 1
ATOM 6097 O O . THR C 1 185 ? 84.733 136.557 41.281 1.00 53.33 182 THR C O 1
ATOM 6101 N N . SER C 1 186 ? 84.064 137.090 43.342 1.00 52.59 183 SER C N 1
ATOM 6102 C CA . SER C 1 186 ? 85.358 137.639 43.766 1.00 53.06 183 SER C CA 1
ATOM 6103 C C . SER C 1 186 ? 85.454 137.665 45.297 1.00 53.26 183 SER C C 1
ATOM 6104 O O . SER C 1 186 ? 84.802 138.512 45.968 1.00 50.35 183 SER C O 1
ATOM 6107 N N . ALA C 1 187 ? 86.249 136.744 45.841 1.00 53.74 184 ALA C N 1
ATOM 6108 C CA . ALA C 1 187 ? 86.508 136.691 47.272 1.00 54.60 184 ALA C CA 1
ATOM 6109 C C . ALA C 1 187 ? 87.120 138.005 47.746 1.00 53.76 184 ALA C C 1
ATOM 6110 O O . ALA C 1 187 ? 86.692 138.569 48.760 1.00 54.43 184 ALA C O 1
ATOM 6112 N N . ALA C 1 188 ? 88.087 138.520 46.992 1.00 53.15 185 ALA C N 1
ATOM 6113 C CA . ALA C 1 188 ? 88.747 139.776 47.356 1.00 52.12 185 ALA C CA 1
ATOM 6114 C C . ALA C 1 188 ? 87.774 140.991 47.413 1.00 49.28 185 ALA C C 1
ATOM 6115 O O . ALA C 1 188 ? 87.808 141.777 48.359 1.00 48.12 185 ALA C O 1
ATOM 6117 N N . ALA C 1 189 ? 86.922 141.152 46.404 1.00 47.66 186 ALA C N 1
ATOM 6118 C CA . ALA C 1 189 ? 85.957 142.260 46.416 1.00 46.46 186 ALA C CA 1
ATOM 6119 C C . ALA C 1 189 ? 85.000 142.136 47.609 1.00 46.31 186 ALA C C 1
ATOM 6120 O O . ALA C 1 189 ? 84.722 143.129 48.301 1.00 45.97 186 ALA C O 1
ATOM 6122 N N . PHE C 1 190 ? 84.487 140.927 47.849 1.00 46.65 187 PHE C N 1
ATOM 6123 C CA . PHE C 1 190 ? 83.570 140.731 48.978 1.00 46.82 187 PHE C CA 1
ATOM 6124 C C . PHE C 1 190 ? 84.268 141.097 50.316 1.00 47.04 187 PHE C C 1
ATOM 6125 O O . PHE C 1 190 ? 83.709 141.874 51.111 1.00 46.98 187 PHE C O 1
ATOM 6133 N N . ALA C 1 191 ? 85.490 140.591 50.521 1.00 48.28 188 ALA C N 1
ATOM 6134 C CA . ALA C 1 191 ? 86.288 140.902 51.706 1.00 49.57 188 ALA C CA 1
ATOM 6135 C C . ALA C 1 191 ? 86.572 142.397 51.842 1.00 49.38 188 ALA C C 1
ATOM 6136 O O . ALA C 1 191 ? 86.474 142.943 52.947 1.00 50.17 188 ALA C O 1
ATOM 6138 N N . ALA C 1 192 ? 86.863 143.088 50.748 1.00 49.28 189 ALA C N 1
ATOM 6139 C CA . ALA C 1 192 ? 87.117 144.548 50.846 1.00 49.41 189 ALA C CA 1
ATOM 6140 C C . ALA C 1 192 ? 85.826 145.289 51.223 1.00 48.49 189 ALA C C 1
ATOM 6141 O O . ALA C 1 192 ? 85.841 146.220 52.030 1.00 48.19 189 ALA C O 1
ATOM 6143 N N . GLY C 1 193 ? 84.701 144.838 50.661 1.00 47.18 190 GLY C N 1
ATOM 6144 C CA . GLY C 1 193 ? 83.421 145.417 50.968 1.00 45.94 190 GLY C CA 1
ATOM 6145 C C . GLY C 1 193 ? 83.062 145.266 52.433 1.00 46.18 190 GLY C C 1
ATOM 6146 O O . GLY C 1 193 ? 82.606 146.200 53.061 1.00 45.70 190 GLY C O 1
ATOM 6147 N N . LEU C 1 194 ? 83.259 144.070 52.951 1.00 47.11 191 LEU C N 1
ATOM 6148 C CA . LEU C 1 194 ? 83.011 143.768 54.343 1.00 48.75 191 LEU C CA 1
ATOM 6149 C C . LEU C 1 194 ? 83.835 144.714 55.251 1.00 49.76 191 LEU C C 1
ATOM 6150 O O . LEU C 1 194 ? 83.309 145.295 56.184 1.00 49.53 191 LEU C O 1
ATOM 6155 N N . GLN C 1 195 ? 85.120 144.870 54.975 1.00 51.35 192 GLN C N 1
ATOM 6156 C CA . GLN C 1 195 ? 85.950 145.790 55.773 1.00 52.51 192 GLN C CA 1
ATOM 6157 C C . GLN C 1 195 ? 85.364 147.224 55.775 1.00 50.84 192 GLN C C 1
ATOM 6158 O O . GLN C 1 195 ? 85.287 147.884 56.806 1.00 50.37 192 GLN C O 1
ATOM 6164 N N . ARG C 1 196 ? 84.937 147.689 54.610 1.00 48.87 193 ARG C N 1
ATOM 6165 C CA . ARG C 1 196 ? 84.395 149.017 54.505 1.00 47.90 193 ARG C CA 1
ATOM 6166 C C . ARG C 1 196 ? 83.093 149.165 55.270 1.00 46.15 193 ARG C C 1
ATOM 6167 O O . ARG C 1 196 ? 82.845 150.203 55.852 1.00 45.41 193 ARG C O 1
ATOM 6175 N N . GLY C 1 197 ? 82.239 148.150 55.225 1.00 44.75 194 GLY C N 1
ATOM 6176 C CA . GLY C 1 197 ? 80.958 148.233 55.876 1.00 43.72 194 GLY C CA 1
ATOM 6177 C C . GLY C 1 197 ? 81.056 148.170 57.389 1.00 44.54 194 GLY C C 1
ATOM 6178 O O . GLY C 1 197 ? 80.377 148.931 58.112 1.00 43.09 194 GLY C O 1
ATOM 6179 N N . ILE C 1 198 ? 81.903 147.257 57.863 1.00 45.57 195 ILE C N 1
ATOM 6180 C CA . ILE C 1 198 ? 82.171 147.108 59.285 1.00 47.55 195 ILE C CA 1
ATOM 6181 C C . ILE C 1 198 ? 82.700 148.381 59.925 1.00 48.10 195 ILE C C 1
ATOM 6182 O O . ILE C 1 198 ? 82.368 148.664 61.071 1.00 49.40 195 ILE C O 1
ATOM 6187 N N . ASN C 1 199 ? 83.489 149.152 59.181 1.00 47.48 196 ASN C N 1
ATOM 6188 C CA . ASN C 1 199 ? 83.994 150.433 59.661 1.00 49.09 196 ASN C CA 1
ATOM 6189 C C . ASN C 1 199 ? 83.050 151.593 59.351 1.00 48.22 196 ASN C C 1
ATOM 6190 O O . ASN C 1 199 ? 83.315 152.712 59.787 1.00 48.17 196 ASN C O 1
ATOM 6195 N N . ASN C 1 200 ? 81.988 151.340 58.576 1.00 45.42 197 ASN C N 1
ATOM 6196 C CA . ASN C 1 200 ? 80.996 152.371 58.332 1.00 44.94 197 ASN C CA 1
ATOM 6197 C C . ASN C 1 200 ? 79.531 151.926 58.538 1.00 43.21 197 ASN C C 1
ATOM 6198 O O . ASN C 1 200 ? 78.738 151.975 57.593 1.00 43.11 197 ASN C O 1
ATOM 6203 N N . PRO C 1 201 ? 79.153 151.541 59.782 1.00 43.01 198 PRO C N 1
ATOM 6204 C CA . PRO C 1 201 ? 77.737 151.241 60.006 1.00 41.71 198 PRO C CA 1
ATOM 6205 C C . PRO C 1 201 ? 76.807 152.406 59.577 1.00 41.13 198 PRO C C 1
ATOM 6206 O O . PRO C 1 201 ? 75.726 152.145 59.082 1.00 40.55 198 PRO C O 1
ATOM 6210 N N . ALA C 1 202 ? 77.242 153.661 59.750 1.00 41.35 199 ALA C N 1
ATOM 6211 C CA . ALA C 1 202 ? 76.567 154.833 59.161 1.00 41.19 199 ALA C CA 1
ATOM 6212 C C . ALA C 1 202 ? 76.959 154.857 57.668 1.00 41.07 199 ALA C C 1
ATOM 6213 O O . ALA C 1 202 ? 77.850 155.583 57.263 1.00 42.04 199 ALA C O 1
ATOM 6215 N N . VAL C 1 203 ? 76.284 154.030 56.876 1.00 40.36 200 VAL C N 1
ATOM 6216 C CA . VAL C 1 203 ? 76.776 153.561 55.594 1.00 40.07 200 VAL C CA 1
ATOM 6217 C C . VAL C 1 203 ? 76.304 154.415 54.436 1.00 40.05 200 VAL C C 1
ATOM 6218 O O . VAL C 1 203 ? 76.756 154.233 53.317 1.00 40.24 200 VAL C O 1
ATOM 6222 N N . LEU C 1 204 ? 75.409 155.362 54.681 1.00 39.29 201 LEU C N 1
ATOM 6223 C CA . LEU C 1 204 ? 74.757 156.041 53.576 1.00 38.83 201 LEU C CA 1
ATOM 6224 C C . LEU C 1 204 ? 75.713 156.684 52.562 1.00 38.77 201 LEU C C 1
ATOM 6225 O O . LEU C 1 204 ? 75.497 156.521 51.369 1.00 37.68 201 LEU C O 1
ATOM 6230 N N . PRO C 1 205 ? 76.767 157.410 53.020 1.00 40.00 202 PRO C N 1
ATOM 6231 C CA . PRO C 1 205 ? 77.710 157.976 52.030 1.00 40.15 202 PRO C CA 1
ATOM 6232 C C . PRO C 1 205 ? 78.464 156.967 51.188 1.00 40.07 202 PRO C C 1
ATOM 6233 O O . PRO C 1 205 ? 78.942 157.323 50.113 1.00 40.56 202 PRO C O 1
ATOM 6237 N N . GLN C 1 206 ? 78.608 155.745 51.689 1.00 39.81 203 GLN C N 1
ATOM 6238 C CA . GLN C 1 206 ? 79.383 154.702 51.017 1.00 40.37 203 GLN C CA 1
ATOM 6239 C C . GLN C 1 206 ? 78.709 154.082 49.819 1.00 40.09 203 GLN C C 1
ATOM 6240 O O . GLN C 1 206 ? 79.389 153.445 48.994 1.00 39.19 203 GLN C O 1
ATOM 6246 N N . LEU C 1 207 ? 77.377 154.232 49.733 1.00 39.65 204 LEU C N 1
ATOM 6247 C CA . LEU C 1 207 ? 76.602 153.595 48.684 1.00 38.18 204 LEU C CA 1
ATOM 6248 C C . LEU C 1 207 ? 76.977 154.140 47.295 1.00 37.74 204 LEU C C 1
ATOM 6249 O O . LEU C 1 207 ? 77.263 153.373 46.406 1.00 37.01 204 LEU C O 1
ATOM 6254 N N . PHE C 1 208 ? 76.976 155.452 47.121 1.00 38.58 205 PHE C N 1
ATOM 6255 C CA . PHE C 1 208 ? 77.391 156.042 45.862 1.00 39.37 205 PHE C CA 1
ATOM 6256 C C . PHE C 1 208 ? 78.870 155.782 45.530 1.00 41.09 205 PHE C C 1
ATOM 6257 O O . PHE C 1 208 ? 79.240 155.655 44.349 1.00 42.30 205 PHE C O 1
ATOM 6265 N N . GLU C 1 209 ? 79.717 155.689 46.548 1.00 41.23 206 GLU C N 1
ATOM 6266 C CA . GLU C 1 209 ? 81.136 155.447 46.295 1.00 41.89 206 GLU C CA 1
ATOM 6267 C C . GLU C 1 209 ? 81.397 154.111 45.632 1.00 41.82 206 GLU C C 1
ATOM 6268 O O . GLU C 1 209 ? 82.445 153.959 45.015 1.00 42.40 206 GLU C O 1
ATOM 6274 N N . VAL C 1 210 ? 80.456 153.145 45.751 1.00 40.65 207 VAL C N 1
ATOM 6275 C CA . VAL C 1 210 ? 80.537 151.905 45.013 1.00 39.87 207 VAL C CA 1
ATOM 6276 C C . VAL C 1 210 ? 80.514 152.216 43.506 1.00 40.67 207 VAL C C 1
ATOM 6277 O O . VAL C 1 210 ? 81.323 151.697 42.754 1.00 41.11 207 VAL C O 1
ATOM 6281 N N . ARG C 1 211 ? 79.641 153.110 43.065 1.00 40.92 208 ARG C N 1
ATOM 6282 C CA . ARG C 1 211 ? 79.639 153.513 41.683 1.00 42.27 208 ARG C CA 1
ATOM 6283 C C . ARG C 1 211 ? 80.870 154.323 41.266 1.00 42.82 208 ARG C C 1
ATOM 6284 O O . ARG C 1 211 ? 81.493 154.052 40.249 1.00 43.33 208 ARG C O 1
ATOM 6292 N N . ALA C 1 212 ? 81.177 155.351 42.033 1.00 41.93 209 ALA C N 1
ATOM 6293 C CA . ALA C 1 212 ? 82.339 156.180 41.758 1.00 42.96 209 ALA C CA 1
ATOM 6294 C C . ALA C 1 212 ? 83.606 155.302 41.650 1.00 43.04 209 ALA C C 1
ATOM 6295 O O . ALA C 1 212 ? 84.394 155.484 40.719 1.00 42.76 209 ALA C O 1
ATOM 6297 N N . SER C 1 213 ? 83.761 154.321 42.543 1.00 42.84 210 SER C N 1
ATOM 6298 C CA . SER C 1 213 ? 84.943 153.430 42.487 1.00 43.96 210 SER C CA 1
ATOM 6299 C C . SER C 1 213 ? 85.098 152.715 41.140 1.00 44.61 210 SER C C 1
ATOM 6300 O O . SER C 1 213 ? 86.213 152.605 40.645 1.00 44.60 210 SER C O 1
ATOM 6303 N N . HIS C 1 214 ? 83.997 152.183 40.581 1.00 44.51 211 HIS C N 1
ATOM 6304 C CA . HIS C 1 214 ? 84.072 151.560 39.268 1.00 45.44 211 HIS C CA 1
ATOM 6305 C C . HIS C 1 214 ? 84.219 152.572 38.137 1.00 46.52 211 HIS C C 1
ATOM 6306 O O . HIS C 1 214 ? 84.948 152.297 37.185 1.00 47.95 211 HIS C O 1
ATOM 6313 N N . VAL C 1 215 ? 83.614 153.754 38.255 1.00 46.52 212 VAL C N 1
ATOM 6314 C CA . VAL C 1 215 ? 83.802 154.784 37.224 1.00 47.56 212 VAL C CA 1
ATOM 6315 C C . VAL C 1 215 ? 85.277 155.206 37.161 1.00 48.54 212 VAL C C 1
ATOM 6316 O O . VAL C 1 215 ? 85.807 155.405 36.085 1.00 49.31 212 VAL C O 1
ATOM 6320 N N . LEU C 1 216 ? 85.950 155.300 38.313 1.00 48.64 213 LEU C N 1
ATOM 6321 C CA . LEU C 1 216 ? 87.336 155.829 38.379 1.00 49.57 213 LEU C CA 1
ATOM 6322 C C . LEU C 1 216 ? 88.414 154.738 38.293 1.00 49.99 213 LEU C C 1
ATOM 6323 O O . LEU C 1 216 ? 89.587 155.010 38.478 1.00 49.70 213 LEU C O 1
ATOM 6328 N N . GLY C 1 217 ? 88.000 153.499 38.044 1.00 49.95 214 GLY C N 1
ATOM 6329 C CA . GLY C 1 217 ? 88.959 152.401 37.862 1.00 50.29 214 GLY C CA 1
ATOM 6330 C C . GLY C 1 217 ? 89.499 151.800 39.146 1.00 50.50 214 GLY C C 1
ATOM 6331 O O . GLY C 1 217 ? 90.435 151.041 39.065 1.00 50.56 214 GLY C O 1
ATOM 6332 N N . ALA C 1 218 ? 88.937 152.117 40.329 1.00 49.86 215 ALA C N 1
ATOM 6333 C CA . ALA C 1 218 ? 89.420 151.500 41.581 1.00 50.42 215 ALA C CA 1
ATOM 6334 C C . ALA C 1 218 ? 88.720 150.157 41.923 1.00 49.98 215 ALA C C 1
ATOM 6335 O O . ALA C 1 218 ? 89.210 149.362 42.734 1.00 50.63 215 ALA C O 1
ATOM 6337 N N . LEU C 1 219 ? 87.593 149.893 41.287 1.00 48.81 216 LEU C N 1
ATOM 6338 C CA . LEU C 1 219 ? 86.867 148.672 41.522 1.00 47.28 216 LEU C CA 1
ATOM 6339 C C . LEU C 1 219 ? 86.505 148.118 40.154 1.00 47.62 216 LEU C C 1
ATOM 6340 O O . LEU C 1 219 ? 85.776 148.772 39.397 1.00 47.02 216 LEU C O 1
ATOM 6345 N N . PRO C 1 220 ? 86.976 146.895 39.840 1.00 48.28 217 PRO C N 1
ATOM 6346 C CA . PRO C 1 220 ? 86.621 146.304 38.551 1.00 48.40 217 PRO C CA 1
ATOM 6347 C C . PRO C 1 220 ? 85.095 146.194 38.366 1.00 47.01 217 PRO C C 1
ATOM 6348 O O . PRO C 1 220 ? 84.370 145.829 39.298 1.00 45.99 217 PRO C O 1
ATOM 6352 N N . ARG C 1 221 ? 84.616 146.570 37.191 1.00 46.26 218 ARG C N 1
ATOM 6353 C CA . ARG C 1 221 ? 83.183 146.658 36.931 1.00 45.96 218 ARG C CA 1
ATOM 6354 C C . ARG C 1 221 ? 82.429 145.338 37.151 1.00 45.04 218 ARG C C 1
ATOM 6355 O O . ARG C 1 221 ? 81.238 145.353 37.463 1.00 44.85 218 ARG C O 1
ATOM 6363 N N A GLU C 1 222 ? 83.133 144.220 37.014 0.56 45.63 219 GLU C N 1
ATOM 6364 N N B GLU C 1 222 ? 83.147 144.229 36.989 0.44 46.00 219 GLU C N 1
ATOM 6365 C CA A GLU C 1 222 ? 82.572 142.882 37.192 0.56 45.74 219 GLU C CA 1
ATOM 6366 C CA B GLU C 1 222 ? 82.633 142.878 37.170 0.44 46.36 219 GLU C CA 1
ATOM 6367 C C A GLU C 1 222 ? 82.487 142.443 38.666 0.56 45.53 219 GLU C C 1
ATOM 6368 C C B GLU C 1 222 ? 82.542 142.423 38.644 0.44 45.87 219 GLU C C 1
ATOM 6369 O O A GLU C 1 222 ? 81.849 141.422 38.992 0.56 45.49 219 GLU C O 1
ATOM 6370 O O B GLU C 1 222 ? 81.955 141.371 38.945 0.44 45.98 219 GLU C O 1
ATOM 6381 N N . GLN C 1 223 ? 83.102 143.211 39.560 1.00 45.22 220 GLN C N 1
ATOM 6382 C CA . GLN C 1 223 ? 83.153 142.847 40.974 1.00 45.44 220 GLN C CA 1
ATOM 6383 C C . GLN C 1 223 ? 82.285 143.756 41.862 1.00 43.75 220 GLN C C 1
ATOM 6384 O O . GLN C 1 223 ? 82.397 143.707 43.087 1.00 44.02 220 GLN C O 1
ATOM 6390 N N . VAL C 1 224 ? 81.447 144.589 41.258 1.00 42.42 221 VAL C N 1
ATOM 6391 C CA . VAL C 1 224 ? 80.616 145.530 42.018 1.00 41.45 221 VAL C CA 1
ATOM 6392 C C . VAL C 1 224 ? 79.583 144.853 42.936 1.00 40.77 221 VAL C C 1
ATOM 6393 O O . VAL C 1 224 ? 79.356 145.286 44.076 1.00 40.83 221 VAL C O 1
ATOM 6397 N N . SER C 1 225 ? 78.948 143.811 42.433 1.00 40.91 222 SER C N 1
ATOM 6398 C CA . SER C 1 225 ? 77.930 143.105 43.192 1.00 41.23 222 SER C CA 1
ATOM 6399 C C . SER C 1 225 ? 78.574 142.498 44.425 1.00 42.04 222 SER C C 1
ATOM 6400 O O . SER C 1 225 ? 78.009 142.581 45.507 1.00 42.32 222 SER C O 1
ATOM 6403 N N . GLU C 1 226 ? 79.763 141.902 44.265 1.00 43.67 223 GLU C N 1
ATOM 6404 C CA . GLU C 1 226 ? 80.469 141.320 45.409 1.00 44.17 223 GLU C CA 1
ATOM 6405 C C . GLU C 1 226 ? 80.857 142.361 46.461 1.00 43.28 223 GLU C C 1
ATOM 6406 O O . GLU C 1 226 ? 80.679 142.143 47.653 1.00 42.62 223 GLU C O 1
ATOM 6412 N N . PHE C 1 227 ? 81.416 143.477 46.017 1.00 42.75 224 PHE C N 1
ATOM 6413 C CA . PHE C 1 227 ? 81.820 144.502 46.958 1.00 42.57 224 PHE C CA 1
ATOM 6414 C C . PHE C 1 227 ? 80.604 145.050 47.702 1.00 41.78 224 PHE C C 1
ATOM 6415 O O . PHE C 1 227 ? 80.651 145.252 48.945 1.00 42.19 224 PHE C O 1
ATOM 6423 N N . LEU C 1 228 ? 79.526 145.289 46.951 1.00 40.45 225 LEU C N 1
ATOM 6424 C CA . LEU C 1 228 ? 78.316 145.879 47.528 1.00 40.60 225 LEU C CA 1
ATOM 6425 C C . LEU C 1 228 ? 77.730 144.942 48.581 1.00 40.43 225 LEU C C 1
ATOM 6426 O O . LEU C 1 228 ? 77.234 145.383 49.608 1.00 38.88 225 LEU C O 1
ATOM 6431 N N . SER C 1 229 ? 77.815 143.641 48.331 1.00 41.68 226 SER C N 1
ATOM 6432 C CA . SER C 1 229 ? 77.262 142.695 49.283 1.00 42.04 226 SER C CA 1
ATOM 6433 C C . SER C 1 229 ? 78.068 142.738 50.577 1.00 42.35 226 SER C C 1
ATOM 6434 O O . SER C 1 229 ? 77.502 142.815 51.647 1.00 42.00 226 SER C O 1
ATOM 6437 N N . GLY C 1 230 ? 79.397 142.702 50.458 1.00 43.74 227 GLY C N 1
ATOM 6438 C CA . GLY C 1 230 ? 80.300 142.866 51.623 1.00 43.90 227 GLY C CA 1
ATOM 6439 C C . GLY C 1 230 ? 80.010 144.158 52.372 1.00 42.71 227 GLY C C 1
ATOM 6440 O O . GLY C 1 230 ? 79.951 144.171 53.616 1.00 43.49 227 GLY C O 1
ATOM 6441 N N . LEU C 1 231 ? 79.846 145.248 51.628 1.00 41.24 228 LEU C N 1
ATOM 6442 C CA . LEU C 1 231 ? 79.524 146.550 52.236 1.00 40.70 228 LEU C CA 1
ATOM 6443 C C . LEU C 1 231 ? 78.249 146.495 53.081 1.00 40.60 228 LEU C C 1
ATOM 6444 O O . LEU C 1 231 ? 78.252 146.942 54.223 1.00 41.99 228 LEU C O 1
ATOM 6449 N N . LEU C 1 232 ? 77.187 145.929 52.529 1.00 40.04 229 LEU C N 1
ATOM 6450 C CA . LEU C 1 232 ? 75.888 145.916 53.218 1.00 39.92 229 LEU C CA 1
ATOM 6451 C C . LEU C 1 232 ? 75.844 144.952 54.397 1.00 40.66 229 LEU C C 1
ATOM 6452 O O . LEU C 1 232 ? 75.367 145.314 55.484 1.00 40.62 229 LEU C O 1
ATOM 6457 N N . ILE C 1 233 ? 76.371 143.746 54.208 1.00 41.40 230 ILE C N 1
ATOM 6458 C CA . ILE C 1 233 ? 76.424 142.753 55.288 1.00 41.26 230 ILE C CA 1
ATOM 6459 C C . ILE C 1 233 ? 77.298 143.285 56.402 1.00 43.00 230 ILE C C 1
ATOM 6460 O O . ILE C 1 233 ? 76.962 143.142 57.573 1.00 44.06 230 ILE C O 1
ATOM 6465 N N . GLY C 1 234 ? 78.417 143.908 56.045 1.00 43.62 231 GLY C N 1
ATOM 6466 C CA . GLY C 1 234 ? 79.359 144.441 57.040 1.00 44.34 231 GLY C CA 1
ATOM 6467 C C . GLY C 1 234 ? 78.749 145.570 57.876 1.00 44.03 231 GLY C C 1
ATOM 6468 O O . GLY C 1 234 ? 78.918 145.632 59.105 1.00 45.14 231 GLY C O 1
ATOM 6469 N N . ALA C 1 235 ? 78.062 146.478 57.210 1.00 42.35 232 ALA C N 1
ATOM 6470 C CA . ALA C 1 235 ? 77.426 147.579 57.909 1.00 42.14 232 ALA C CA 1
ATOM 6471 C C . ALA C 1 235 ? 76.312 147.054 58.809 1.00 41.54 232 ALA C C 1
ATOM 6472 O O . ALA C 1 235 ? 76.139 147.545 59.919 1.00 41.54 232 ALA C O 1
ATOM 6474 N N . GLU C 1 236 ? 75.571 146.052 58.329 1.00 41.91 233 GLU C N 1
ATOM 6475 C CA . GLU C 1 236 ? 74.534 145.399 59.124 1.00 41.92 233 GLU C CA 1
ATOM 6476 C C . GLU C 1 236 ? 75.106 144.838 60.427 1.00 43.07 233 GLU C C 1
ATOM 6477 O O . GLU C 1 236 ? 74.677 145.232 61.497 1.00 43.00 233 GLU C O 1
ATOM 6483 N N . VAL C 1 237 ? 76.070 143.935 60.328 1.00 44.53 234 VAL C N 1
ATOM 6484 C CA . VAL C 1 237 ? 76.628 143.308 61.496 1.00 46.51 234 VAL C CA 1
ATOM 6485 C C . VAL C 1 237 ? 77.266 144.326 62.459 1.00 47.21 234 VAL C C 1
ATOM 6486 O O . VAL C 1 237 ? 77.134 144.157 63.664 1.00 48.29 234 VAL C O 1
ATOM 6490 N N . ALA C 1 238 ? 77.934 145.382 61.962 1.00 47.03 235 ALA C N 1
ATOM 6491 C CA . ALA C 1 238 ? 78.545 146.384 62.859 1.00 47.34 235 ALA C CA 1
ATOM 6492 C C . ALA C 1 238 ? 77.456 147.235 63.473 1.00 46.98 235 ALA C C 1
ATOM 6493 O O . ALA C 1 238 ? 77.662 147.797 64.545 1.00 47.93 235 ALA C O 1
ATOM 6495 N N . THR C 1 239 ? 76.307 147.361 62.812 1.00 44.90 236 THR C N 1
ATOM 6496 C CA . THR C 1 239 ? 75.226 148.166 63.398 1.00 44.54 236 THR C CA 1
ATOM 6497 C C . THR C 1 239 ? 74.596 147.481 64.616 1.00 45.23 236 THR C C 1
ATOM 6498 O O . THR C 1 239 ? 74.326 148.145 65.606 1.00 44.99 236 THR C O 1
ATOM 6502 N N . LEU C 1 240 ? 74.366 146.171 64.527 1.00 45.35 237 LEU C N 1
ATOM 6503 C CA . LEU C 1 240 ? 73.537 145.467 65.504 1.00 45.74 237 LEU C CA 1
ATOM 6504 C C . LEU C 1 240 ? 74.300 144.580 66.500 1.00 47.43 237 LEU C C 1
ATOM 6505 O O . LEU C 1 240 ? 73.727 144.176 67.499 1.00 48.16 237 LEU C O 1
ATOM 6510 N N . SER C 1 241 ? 75.577 144.315 66.251 1.00 47.97 238 SER C N 1
ATOM 6511 C CA . SER C 1 241 ? 76.312 143.330 67.023 1.00 50.38 238 SER C CA 1
ATOM 6512 C C . SER C 1 241 ? 76.366 143.668 68.522 1.00 51.89 238 SER C C 1
ATOM 6513 O O . SER C 1 241 ? 76.212 142.776 69.341 1.00 52.82 238 SER C O 1
ATOM 6516 N N . ASP C 1 242 ? 76.544 144.948 68.865 1.00 77.21 239 ASP C N 1
ATOM 6517 C CA . ASP C 1 242 ? 76.570 145.397 70.275 1.00 77.99 239 ASP C CA 1
ATOM 6518 C C . ASP C 1 242 ? 75.208 145.322 70.981 1.00 76.39 239 ASP C C 1
ATOM 6519 O O . ASP C 1 242 ? 75.134 144.878 72.124 1.00 75.34 239 ASP C O 1
ATOM 6524 N N . THR C 1 243 ? 74.143 145.746 70.303 1.00 76.49 240 THR C N 1
ATOM 6525 C CA . THR C 1 243 ? 72.764 145.520 70.774 1.00 75.34 240 THR C CA 1
ATOM 6526 C C . THR C 1 243 ? 72.314 144.034 70.817 1.00 71.17 240 THR C C 1
ATOM 6527 O O . THR C 1 243 ? 71.337 143.681 71.492 1.00 71.08 240 THR C O 1
ATOM 6531 N N . PHE C 1 244 ? 72.986 143.155 70.094 1.00 68.02 241 PHE C N 1
ATOM 6532 C CA . PHE C 1 244 ? 72.592 141.760 70.132 1.00 65.42 241 PHE C CA 1
ATOM 6533 C C . PHE C 1 244 ? 73.762 140.916 70.658 1.00 66.19 241 PHE C C 1
ATOM 6534 O O . PHE C 1 244 ? 74.143 139.934 70.038 1.00 66.02 241 PHE C O 1
ATOM 6542 N N . ALA C 1 245 ? 74.311 141.335 71.808 1.00 67.73 242 ALA C N 1
ATOM 6543 C CA . ALA C 1 245 ? 75.365 140.620 72.558 1.00 69.12 242 ALA C CA 1
ATOM 6544 C C . ALA C 1 245 ? 74.863 139.386 73.360 1.00 68.59 242 ALA C C 1
ATOM 6545 O O . ALA C 1 245 ? 73.671 139.231 73.681 1.00 68.54 242 ALA C O 1
ATOM 6547 N N . GLY C 1 246 ? 75.803 138.531 73.718 1.00 69.30 243 GLY C N 1
ATOM 6548 C CA . GLY C 1 246 ? 75.454 137.310 74.389 1.00 70.00 243 GLY C CA 1
ATOM 6549 C C . GLY C 1 246 ? 76.713 136.543 74.731 1.00 71.93 243 GLY C C 1
ATOM 6550 O O . GLY C 1 246 ? 77.711 136.616 73.996 1.00 72.55 243 GLY C O 1
ATOM 6551 N N . GLN C 1 247 ? 76.678 135.857 75.881 1.00 72.99 244 GLN C N 1
ATOM 6552 C CA . GLN C 1 247 ? 77.659 134.832 76.185 1.00 75.30 244 GLN C CA 1
ATOM 6553 C C . GLN C 1 247 ? 77.485 133.636 75.207 1.00 76.29 244 GLN C C 1
ATOM 6554 O O . GLN C 1 247 ? 78.480 133.126 74.688 1.00 78.45 244 GLN C O 1
ATOM 6560 N N . GLN C 1 248 ? 76.247 133.188 74.964 1.00 75.56 245 GLN C N 1
ATOM 6561 C CA . GLN C 1 248 ? 76.010 132.087 74.010 1.00 76.67 245 GLN C CA 1
ATOM 6562 C C . GLN C 1 248 ? 76.294 132.557 72.572 1.00 74.75 245 GLN C C 1
ATOM 6563 O O . GLN C 1 248 ? 75.989 133.716 72.205 1.00 72.48 245 GLN C O 1
ATOM 6569 N N . ALA C 1 249 ? 76.885 131.650 71.784 1.00 75.65 246 ALA C N 1
ATOM 6570 C CA . ALA C 1 249 ? 77.149 131.884 70.360 1.00 74.41 246 ALA C CA 1
ATOM 6571 C C . ALA C 1 249 ? 75.831 132.167 69.636 1.00 72.07 246 ALA C C 1
ATOM 6572 O O . ALA C 1 249 ? 74.790 131.582 69.977 1.00 72.63 246 ALA C O 1
ATOM 6574 N N . ILE C 1 250 ? 75.885 133.072 68.658 1.00 69.65 247 ILE C N 1
ATOM 6575 C CA . ILE C 1 250 ? 74.729 133.459 67.891 1.00 67.52 247 ILE C CA 1
ATOM 6576 C C . ILE C 1 250 ? 74.337 132.237 67.096 1.00 68.51 247 ILE C C 1
ATOM 6577 O O . ILE C 1 250 ? 75.201 131.590 66.542 1.00 71.01 247 ILE C O 1
ATOM 6582 N N . SER C 1 251 ? 73.062 131.873 67.069 1.00 67.45 248 SER C N 1
ATOM 6583 C CA . SER C 1 251 ? 72.621 130.853 66.134 1.00 68.22 248 SER C CA 1
ATOM 6584 C C . SER C 1 251 ? 72.273 131.573 64.814 1.00 65.99 248 SER C C 1
ATOM 6585 O O . SER C 1 251 ? 71.354 132.395 64.744 1.00 63.84 248 SER C O 1
ATOM 6588 N N . LEU C 1 252 ? 73.065 131.292 63.790 1.00 65.74 249 LEU C N 1
ATOM 6589 C CA . LEU C 1 252 ? 72.872 131.855 62.474 1.00 63.95 249 LEU C CA 1
ATOM 6590 C C . LEU C 1 252 ? 72.072 130.823 61.658 1.00 65.53 249 LEU C C 1
ATOM 6591 O O . LEU C 1 252 ? 72.493 129.680 61.490 1.00 67.61 249 LEU C O 1
ATOM 6596 N N . VAL C 1 253 ? 70.907 131.240 61.180 1.00 47.04 250 VAL C N 1
ATOM 6597 C CA . VAL C 1 253 ? 69.903 130.351 60.591 1.00 46.62 250 VAL C CA 1
ATOM 6598 C C . VAL C 1 253 ? 69.690 130.781 59.117 1.00 46.18 250 VAL C C 1
ATOM 6599 O O . VAL C 1 253 ? 69.073 131.816 58.835 1.00 44.83 250 VAL C O 1
ATOM 6603 N N . ALA C 1 254 ? 70.263 129.999 58.203 1.00 47.45 251 ALA C N 1
ATOM 6604 C CA . ALA C 1 254 ? 70.297 130.336 56.789 1.00 48.14 251 ALA C CA 1
ATOM 6605 C C . ALA C 1 254 ? 70.753 129.160 55.930 1.00 49.48 251 ALA C C 1
ATOM 6606 O O . ALA C 1 254 ? 71.185 128.122 56.462 1.00 50.75 251 ALA C O 1
ATOM 6608 N N . GLY C 1 255 ? 70.659 129.323 54.603 1.00 50.43 252 GLY C N 1
ATOM 6609 C CA . GLY C 1 255 ? 71.233 128.360 53.646 1.00 52.75 252 GLY C CA 1
ATOM 6610 C C . GLY C 1 255 ? 72.748 128.396 53.753 1.00 54.01 252 GLY C C 1
ATOM 6611 O O . GLY C 1 255 ? 73.287 129.325 54.345 1.00 51.98 252 GLY C O 1
ATOM 6612 N N . SER C 1 256 ? 73.450 127.409 53.188 1.00 57.69 253 SER C N 1
ATOM 6613 C CA . SER C 1 256 ? 74.894 127.315 53.450 1.00 60.08 253 SER C CA 1
ATOM 6614 C C . SER C 1 256 ? 75.671 128.451 52.798 1.00 60.55 253 SER C C 1
ATOM 6615 O O . SER C 1 256 ? 76.636 128.943 53.376 1.00 60.77 253 SER C O 1
ATOM 6618 N N . SER C 1 257 ? 75.247 128.906 51.626 1.00 61.13 254 SER C N 1
ATOM 6619 C CA . SER C 1 257 ? 75.962 130.002 50.974 1.00 61.98 254 SER C CA 1
ATOM 6620 C C . SER C 1 257 ? 75.974 131.314 51.784 1.00 58.41 254 SER C C 1
ATOM 6621 O O . SER C 1 257 ? 77.015 131.931 51.989 1.00 59.25 254 SER C O 1
ATOM 6624 N N . LEU C 1 258 ? 74.805 131.733 52.235 1.00 55.65 255 LEU C N 1
ATOM 6625 C CA . LEU C 1 258 ? 74.651 132.958 53.001 1.00 53.56 255 LEU C CA 1
ATOM 6626 C C . LEU C 1 258 ? 75.209 132.801 54.427 1.00 51.81 255 LEU C C 1
ATOM 6627 O O . LEU C 1 258 ? 75.714 133.750 55.024 1.00 50.96 255 LEU C O 1
ATOM 6632 N N . THR C 1 259 ? 75.082 131.606 54.987 1.00 51.01 256 THR C N 1
ATOM 6633 C CA . THR C 1 259 ? 75.724 131.282 56.248 1.00 51.35 256 THR C CA 1
ATOM 6634 C C . THR C 1 259 ? 77.238 131.555 56.197 1.00 52.04 256 THR C C 1
ATOM 6635 O O . THR C 1 259 ? 77.764 132.204 57.095 1.00 51.57 256 THR C O 1
ATOM 6639 N N A SER C 1 260 ? 77.896 131.089 55.140 0.55 53.50 257 SER C N 1
ATOM 6640 N N B SER C 1 260 ? 77.933 131.089 55.162 0.45 53.72 257 SER C N 1
ATOM 6641 C CA A SER C 1 260 ? 79.339 131.300 54.957 0.55 55.45 257 SER C CA 1
ATOM 6642 C CA B SER C 1 260 ? 79.387 131.328 55.093 0.45 55.65 257 SER C CA 1
ATOM 6643 C C A SER C 1 260 ? 79.700 132.797 54.943 0.55 54.77 257 SER C C 1
ATOM 6644 C C B SER C 1 260 ? 79.731 132.823 54.945 0.45 54.91 257 SER C C 1
ATOM 6645 O O A SER C 1 260 ? 80.654 133.236 55.595 0.55 54.82 257 SER C O 1
ATOM 6646 O O B SER C 1 260 ? 80.717 133.293 55.521 0.45 55.07 257 SER C O 1
ATOM 6651 N N . ARG C 1 261 ? 78.902 133.572 54.217 1.00 54.25 258 ARG C N 1
ATOM 6652 C CA . ARG C 1 261 ? 79.107 135.017 54.092 1.00 54.09 258 ARG C CA 1
ATOM 6653 C C . ARG C 1 261 ? 78.936 135.754 55.431 1.00 52.03 258 ARG C C 1
ATOM 6654 O O . ARG C 1 261 ? 79.747 136.610 55.778 1.00 52.67 258 ARG C O 1
ATOM 6662 N N . TYR C 1 262 ? 77.907 135.411 56.191 1.00 50.68 259 TYR C N 1
ATOM 6663 C CA . TYR C 1 262 ? 77.680 136.049 57.491 1.00 50.15 259 TYR C CA 1
ATOM 6664 C C . TYR C 1 262 ? 78.715 135.575 58.516 1.00 51.70 259 TYR C C 1
ATOM 6665 O O . TYR C 1 262 ? 79.187 136.381 59.303 1.00 53.11 259 TYR C O 1
ATOM 6674 N N . GLN C 1 263 ? 79.114 134.301 58.471 1.00 53.21 260 GLN C N 1
ATOM 6675 C CA . GLN C 1 263 ? 80.183 133.818 59.349 1.00 55.05 260 GLN C CA 1
ATOM 6676 C C . GLN C 1 263 ? 81.451 134.638 59.141 1.00 54.98 260 GLN C C 1
ATOM 6677 O O . GLN C 1 263 ? 82.133 134.991 60.094 1.00 55.79 260 GLN C O 1
ATOM 6683 N N . GLN C 1 264 ? 81.757 134.940 57.884 1.00 54.07 261 GLN C N 1
ATOM 6684 C CA . GLN C 1 264 ? 82.924 135.741 57.560 1.00 54.81 261 GLN C CA 1
ATOM 6685 C C . GLN C 1 264 ? 82.782 137.171 58.153 1.00 53.69 261 GLN C C 1
ATOM 6686 O O . GLN C 1 264 ? 83.714 137.694 58.757 1.00 54.88 261 GLN C O 1
ATOM 6692 N N . ALA C 1 265 ? 81.606 137.777 58.011 1.00 51.91 262 ALA C N 1
ATOM 6693 C CA . ALA C 1 265 ? 81.331 139.088 58.609 1.00 51.79 262 ALA C CA 1
ATOM 6694 C C . ALA C 1 265 ? 81.471 139.066 60.151 1.00 52.72 262 ALA C C 1
ATOM 6695 O O . ALA C 1 265 ? 82.090 139.949 60.746 1.00 53.26 262 ALA C O 1
ATOM 6697 N N . PHE C 1 266 ? 80.891 138.058 60.795 1.00 53.04 263 PHE C N 1
ATOM 6698 C CA . PHE C 1 266 ? 81.010 137.938 62.256 1.00 55.29 263 PHE C CA 1
ATOM 6699 C C . PHE C 1 266 ? 82.461 137.711 62.714 1.00 57.37 263 PHE C C 1
ATOM 6700 O O . PHE C 1 266 ? 82.888 138.292 63.715 1.00 58.91 263 PHE C O 1
ATOM 6708 N N . ALA C 1 267 ? 83.219 136.907 61.971 1.00 58.32 264 ALA C N 1
ATOM 6709 C CA . ALA C 1 267 ? 84.626 136.658 62.300 1.00 61.04 264 ALA C CA 1
ATOM 6710 C C . ALA C 1 267 ? 85.425 137.953 62.199 1.00 62.01 264 ALA C C 1
ATOM 6711 O O . ALA C 1 267 ? 86.340 138.182 62.985 1.00 64.45 264 ALA C O 1
ATOM 6713 N N . ALA C 1 268 ? 85.072 138.800 61.237 1.00 61.28 265 ALA C N 1
ATOM 6714 C CA . ALA C 1 268 ? 85.779 140.063 61.017 1.00 62.21 265 ALA C CA 1
ATOM 6715 C C . ALA C 1 268 ? 85.578 141.071 62.154 1.00 63.65 265 ALA C C 1
ATOM 6716 O O . ALA C 1 268 ? 86.358 142.021 62.268 1.00 64.56 265 ALA C O 1
ATOM 6718 N N . ILE C 1 269 ? 84.545 140.870 62.979 1.00 63.78 266 ILE C N 1
ATOM 6719 C CA . ILE C 1 269 ? 84.349 141.685 64.188 1.00 66.43 266 ILE C CA 1
ATOM 6720 C C . ILE C 1 269 ? 84.539 140.849 65.474 1.00 69.37 266 ILE C C 1
ATOM 6721 O O . ILE C 1 269 ? 84.020 141.196 66.534 1.00 71.12 266 ILE C O 1
ATOM 6726 N N . GLY C 1 270 ? 85.307 139.763 65.355 1.00 70.84 267 GLY C N 1
ATOM 6727 C CA . GLY C 1 270 ? 85.574 138.833 66.448 1.00 74.03 267 GLY C CA 1
ATOM 6728 C C . GLY C 1 270 ? 84.388 138.201 67.163 1.00 75.16 267 GLY C C 1
ATOM 6729 O O . GLY C 1 270 ? 84.434 138.047 68.383 1.00 78.11 267 GLY C O 1
ATOM 6730 N N . ARG C 1 271 ? 83.334 137.820 66.439 1.00 73.00 268 ARG C N 1
ATOM 6731 C CA . ARG C 1 271 ? 82.216 137.121 67.080 1.00 74.58 268 ARG C CA 1
ATOM 6732 C C . ARG C 1 271 ? 82.009 135.684 66.584 1.00 74.53 268 ARG C C 1
ATOM 6733 O O . ARG C 1 271 ? 82.382 135.334 65.445 1.00 73.60 268 ARG C O 1
ATOM 6741 N N . GLU C 1 272 ? 81.441 134.864 67.481 1.00 76.51 269 GLU C N 1
ATOM 6742 C CA . GLU C 1 272 ? 81.316 133.414 67.314 1.00 76.91 269 GLU C CA 1
ATOM 6743 C C . GLU C 1 272 ? 79.876 133.053 66.971 1.00 74.31 269 GLU C C 1
ATOM 6744 O O . GLU C 1 272 ? 78.942 133.567 67.579 1.00 74.23 269 GLU C O 1
ATOM 6750 N N . VAL C 1 273 ? 79.702 132.127 66.034 1.00 72.48 270 VAL C N 1
ATOM 6751 C CA . VAL C 1 273 ? 78.386 131.697 65.593 1.00 70.04 270 VAL C CA 1
ATOM 6752 C C . VAL C 1 273 ? 78.285 130.166 65.530 1.00 71.08 270 VAL C C 1
ATOM 6753 O O . VAL C 1 273 ? 79.285 129.490 65.313 1.00 72.41 270 VAL C O 1
ATOM 6757 N N . SER C 1 274 ? 77.077 129.634 65.726 1.00 70.32 271 SER C N 1
ATOM 6758 C CA . SER C 1 274 ? 76.752 128.247 65.405 1.00 70.92 271 SER C CA 1
ATOM 6759 C C . SER C 1 274 ? 75.809 128.230 64.203 1.00 67.27 271 SER C C 1
ATOM 6760 O O . SER C 1 274 ? 74.722 128.775 64.278 1.00 66.31 271 SER C O 1
ATOM 6763 N N . ALA C 1 275 ? 76.224 127.621 63.097 1.00 66.17 272 ALA C N 1
ATOM 6764 C CA . ALA C 1 275 ? 75.372 127.507 61.905 1.00 63.32 272 ALA C CA 1
ATOM 6765 C C . ALA C 1 275 ? 74.229 126.509 62.154 1.00 63.23 272 ALA C C 1
ATOM 6766 O O . ALA C 1 275 ? 74.440 125.429 62.713 1.00 65.55 272 ALA C O 1
ATOM 6768 N N . VAL C 1 276 ? 73.020 126.918 61.783 1.00 60.34 273 VAL C N 1
ATOM 6769 C CA . VAL C 1 276 ? 71.851 126.046 61.728 1.00 60.09 273 VAL C CA 1
ATOM 6770 C C . VAL C 1 276 ? 71.291 126.162 60.302 1.00 57.45 273 VAL C C 1
ATOM 6771 O O . VAL C 1 276 ? 71.016 127.258 59.824 1.00 55.50 273 VAL C O 1
ATOM 6775 N N . ALA C 1 277 ? 71.173 125.041 59.603 1.00 57.71 274 ALA C N 1
ATOM 6776 C CA . ALA C 1 277 ? 70.645 125.066 58.238 1.00 56.50 274 ALA C CA 1
ATOM 6777 C C . ALA C 1 277 ? 69.183 125.550 58.258 1.00 54.57 274 ALA C C 1
ATOM 6778 O O . ALA C 1 277 ? 68.346 125.102 59.071 1.00 54.06 274 ALA C O 1
ATOM 6780 N N . GLY C 1 278 ? 68.882 126.513 57.401 1.00 53.22 275 GLY C N 1
ATOM 6781 C CA . GLY C 1 278 ? 67.524 127.096 57.332 1.00 51.95 275 GLY C CA 1
ATOM 6782 C C . GLY C 1 278 ? 66.400 126.108 57.057 1.00 52.12 275 GLY C C 1
ATOM 6783 O O . GLY C 1 278 ? 65.333 126.178 57.676 1.00 51.09 275 GLY C O 1
ATOM 6784 N N . ASP C 1 279 ? 66.647 125.180 56.136 1.00 53.53 276 ASP C N 1
ATOM 6785 C CA . ASP C 1 279 ? 65.660 124.150 55.759 1.00 54.82 276 ASP C CA 1
ATOM 6786 C C . ASP C 1 279 ? 65.346 123.195 56.927 1.00 55.03 276 ASP C C 1
ATOM 6787 O O . ASP C 1 279 ? 64.170 122.834 57.171 1.00 54.74 276 ASP C O 1
ATOM 6792 N N . THR C 1 280 ? 66.391 122.795 57.649 1.00 55.38 277 THR C N 1
ATOM 6793 C CA . THR C 1 280 ? 66.233 121.932 58.810 1.00 56.06 277 THR C CA 1
ATOM 6794 C C . THR C 1 280 ? 65.448 122.664 59.901 1.00 55.53 277 THR C C 1
ATOM 6795 O O . THR C 1 280 ? 64.521 122.085 60.497 1.00 56.03 277 THR C O 1
ATOM 6799 N N . ALA C 1 281 ? 65.801 123.932 60.145 1.00 53.48 278 ALA C N 1
ATOM 6800 C CA . ALA C 1 281 ? 65.134 124.731 61.170 1.00 53.21 278 ALA C CA 1
ATOM 6801 C C . ALA C 1 281 ? 63.644 124.879 60.816 1.00 52.88 278 ALA C C 1
ATOM 6802 O O . ALA C 1 281 ? 62.764 124.777 61.680 1.00 53.22 278 ALA C O 1
ATOM 6804 N N . PHE C 1 282 ? 63.361 125.087 59.539 1.00 51.43 279 PHE C N 1
ATOM 6805 C CA . PHE C 1 282 ? 61.987 125.176 59.098 1.00 51.86 279 PHE C CA 1
ATOM 6806 C C . PHE C 1 282 ? 61.219 123.885 59.451 1.00 52.75 279 PHE C C 1
ATOM 6807 O O . PHE C 1 282 ? 60.192 123.951 60.117 1.00 53.27 279 PHE C O 1
ATOM 6815 N N . GLN C 1 283 ? 61.731 122.731 59.019 1.00 52.91 280 GLN C N 1
ATOM 6816 C CA . GLN C 1 283 ? 61.015 121.458 59.166 1.00 54.03 280 GLN C CA 1
ATOM 6817 C C . GLN C 1 283 ? 60.885 121.056 60.635 1.00 54.71 280 GLN C C 1
ATOM 6818 O O . GLN C 1 283 ? 59.851 120.543 61.030 1.00 55.53 280 GLN C O 1
ATOM 6824 N N . THR C 1 284 ? 61.915 121.314 61.439 1.00 54.81 281 THR C N 1
ATOM 6825 C CA . THR C 1 284 ? 61.858 121.059 62.899 1.00 56.62 281 THR C CA 1
ATOM 6826 C C . THR C 1 284 ? 60.779 121.914 63.550 1.00 56.30 281 THR C C 1
ATOM 6827 O O . THR C 1 284 ? 60.034 121.446 64.400 1.00 57.01 281 THR C O 1
ATOM 6831 N N . GLY C 1 285 ? 60.688 123.173 63.149 1.00 54.42 282 GLY C N 1
ATOM 6832 C CA . GLY C 1 285 ? 59.627 124.030 63.667 1.00 55.70 282 GLY C CA 1
ATOM 6833 C C . GLY C 1 285 ? 58.213 123.618 63.237 1.00 56.01 282 GLY C C 1
ATOM 6834 O O . GLY C 1 285 ? 57.290 123.578 64.069 1.00 57.05 282 GLY C O 1
ATOM 6835 N N . ILE C 1 286 ? 58.026 123.320 61.948 1.00 54.64 283 ILE C N 1
ATOM 6836 C CA . ILE C 1 286 ? 56.709 122.837 61.481 1.00 55.04 283 ILE C CA 1
ATOM 6837 C C . ILE C 1 286 ? 56.345 121.578 62.263 1.00 56.48 283 ILE C C 1
ATOM 6838 O O . ILE C 1 286 ? 55.210 121.436 62.715 1.00 57.79 283 ILE C O 1
ATOM 6843 N N . ARG C 1 287 ? 57.322 120.693 62.454 1.00 57.18 284 ARG C N 1
ATOM 6844 C CA . ARG C 1 287 ? 57.121 119.444 63.212 1.00 60.11 284 ARG C CA 1
ATOM 6845 C C . ARG C 1 287 ? 56.654 119.692 64.652 1.00 62.53 284 ARG C C 1
ATOM 6846 O O . ARG C 1 287 ? 55.739 119.017 65.136 1.00 64.48 284 ARG C O 1
ATOM 6854 N N . SER C 1 288 ? 57.273 120.643 65.349 1.00 62.63 285 SER C N 1
ATOM 6855 C CA . SER C 1 288 ? 56.868 120.942 66.739 1.00 65.76 285 SER C CA 1
ATOM 6856 C C . SER C 1 288 ? 55.435 121.454 66.770 1.00 66.17 285 SER C C 1
ATOM 6857 O O . SER C 1 288 ? 54.734 121.236 67.735 1.00 69.11 285 SER C O 1
ATOM 6860 N N . ILE C 1 289 ? 55.015 122.156 65.713 1.00 64.01 286 ILE C N 1
ATOM 6861 C CA . ILE C 1 289 ? 53.649 122.695 65.635 1.00 64.54 286 ILE C CA 1
ATOM 6862 C C . ILE C 1 289 ? 52.662 121.546 65.374 1.00 65.62 286 ILE C C 1
ATOM 6863 O O . ILE C 1 289 ? 51.634 121.435 66.059 1.00 68.06 286 ILE C O 1
ATOM 6868 N N . ALA C 1 290 ? 53.001 120.699 64.397 1.00 64.27 287 ALA C N 1
ATOM 6869 C CA . ALA C 1 290 ? 52.237 119.480 64.066 1.00 65.91 287 ALA C CA 1
ATOM 6870 C C . ALA C 1 290 ? 52.019 118.559 65.275 1.00 69.58 287 ALA C C 1
ATOM 6871 O O . ALA C 1 290 ? 50.953 117.964 65.415 1.00 71.40 287 ALA C O 1
ATOM 6873 N N . TYR C 1 291 ? 53.035 118.448 66.135 1.00 71.85 288 TYR C N 1
ATOM 6874 C CA . TYR C 1 291 ? 52.924 117.745 67.422 1.00 76.37 288 TYR C CA 1
ATOM 6875 C C . TYR C 1 291 ? 51.778 118.356 68.267 1.00 79.41 288 TYR C C 1
ATOM 6876 O O . TYR C 1 291 ? 50.871 117.643 68.664 1.00 81.76 288 TYR C O 1
ATOM 6885 N N . ALA C 1 292 ? 51.816 119.672 68.506 1.00 79.98 289 ALA C N 1
ATOM 6886 C CA . ALA C 1 292 ? 50.807 120.366 69.339 1.00 83.60 289 ALA C CA 1
ATOM 6887 C C . ALA C 1 292 ? 49.375 120.160 68.837 1.00 84.55 289 ALA C C 1
ATOM 6888 O O . ALA C 1 292 ? 48.444 120.021 69.647 1.00 88.26 289 ALA C O 1
ATOM 6890 N N . VAL C 1 293 ? 49.213 120.141 67.510 1.00 82.06 290 VAL C N 1
ATOM 6891 C CA . VAL C 1 293 ? 47.913 119.918 66.864 1.00 82.90 290 VAL C CA 1
ATOM 6892 C C . VAL C 1 293 ? 47.387 118.505 67.104 1.00 85.36 290 VAL C C 1
ATOM 6893 O O . VAL C 1 293 ? 46.247 118.344 67.510 1.00 87.64 290 VAL C O 1
ATOM 6897 N N . ALA C 1 294 ? 48.236 117.507 66.836 1.00 85.24 291 ALA C N 1
ATOM 6898 C CA . ALA C 1 294 ? 47.897 116.089 66.976 1.00 87.52 291 ALA C CA 1
ATOM 6899 C C . ALA C 1 294 ? 47.680 115.683 68.446 1.00 92.71 291 ALA C C 1
ATOM 6900 O O . ALA C 1 294 ? 46.734 114.942 68.752 1.00 95.30 291 ALA C O 1
ATOM 6902 N N . ASN C 1 295 ? 48.536 116.172 69.349 1.00 94.73 292 ASN C N 1
ATOM 6903 C CA . ASN C 1 295 ? 48.453 115.816 70.787 1.00 100.53 292 ASN C CA 1
ATOM 6904 C C . ASN C 1 295 ? 47.705 116.852 71.634 1.00 103.56 292 ASN C C 1
ATOM 6905 O O . ASN C 1 295 ? 47.536 116.663 72.840 1.00 108.71 292 ASN C O 1
ATOM 6919 N N . THR D 1 5 ? 79.164 191.878 32.151 1.00 100.96 2 THR D N 1
ATOM 6920 C CA . THR D 1 5 ? 78.219 192.844 31.547 1.00 103.39 2 THR D CA 1
ATOM 6921 C C . THR D 1 5 ? 77.793 192.536 30.081 1.00 102.74 2 THR D C 1
ATOM 6922 O O . THR D 1 5 ? 76.835 193.135 29.582 1.00 104.97 2 THR D O 1
ATOM 6926 N N . ALA D 1 6 ? 78.487 191.611 29.405 1.00 99.63 3 ALA D N 1
ATOM 6927 C CA . ALA D 1 6 ? 78.217 191.287 27.986 1.00 99.25 3 ALA D CA 1
ATOM 6928 C C . ALA D 1 6 ? 77.361 190.025 27.790 1.00 94.52 3 ALA D C 1
ATOM 6929 O O . ALA D 1 6 ? 76.893 189.418 28.762 1.00 91.56 3 ALA D O 1
ATOM 6931 N N . ARG D 1 7 ? 77.164 189.632 26.531 1.00 93.88 4 ARG D N 1
ATOM 6932 C CA . ARG D 1 7 ? 76.222 188.563 26.188 1.00 90.53 4 ARG D CA 1
ATOM 6933 C C . ARG D 1 7 ? 76.815 187.170 26.293 1.00 85.09 4 ARG D C 1
ATOM 6934 O O . ARG D 1 7 ? 77.993 186.964 26.012 1.00 84.85 4 ARG D O 1
ATOM 6942 N N . TYR D 1 8 ? 75.975 186.220 26.701 1.00 80.48 5 TYR D N 1
ATOM 6943 C CA . TYR D 1 8 ? 76.329 184.803 26.721 1.00 75.83 5 TYR D CA 1
ATOM 6944 C C . TYR D 1 8 ? 75.069 183.923 26.713 1.00 73.61 5 TYR D C 1
ATOM 6945 O O . TYR D 1 8 ? 73.952 184.391 26.965 1.00 74.37 5 TYR D O 1
ATOM 6954 N N . ILE D 1 9 ? 75.268 182.650 26.395 1.00 70.68 6 ILE D N 1
ATOM 6955 C CA . ILE D 1 9 ? 74.203 181.658 26.421 1.00 69.06 6 ILE D CA 1
ATOM 6956 C C . ILE D 1 9 ? 74.572 180.601 27.485 1.00 65.14 6 ILE D C 1
ATOM 6957 O O . ILE D 1 9 ? 75.695 180.091 27.498 1.00 63.96 6 ILE D O 1
ATOM 6962 N N . ALA D 1 10 ? 73.637 180.329 28.394 1.00 63.69 7 ALA D N 1
ATOM 6963 C CA . ALA D 1 10 ? 73.808 179.322 29.440 1.00 60.77 7 ALA D CA 1
ATOM 6964 C C . ALA D 1 10 ? 72.970 178.131 29.037 1.00 60.13 7 ALA D C 1
ATOM 6965 O O . ALA D 1 10 ? 71.833 178.310 28.591 1.00 61.82 7 ALA D O 1
ATOM 6967 N N . ILE D 1 11 ? 73.535 176.932 29.183 1.00 58.31 8 ILE D N 1
ATOM 6968 C CA . ILE D 1 11 ? 72.862 175.673 28.856 1.00 58.01 8 ILE D CA 1
ATOM 6969 C C . ILE D 1 11 ? 72.973 174.701 30.037 1.00 56.44 8 ILE D C 1
ATOM 6970 O O . ILE D 1 11 ? 74.070 174.472 30.553 1.00 55.43 8 ILE D O 1
ATOM 6975 N N . ASP D 1 12 ? 71.846 174.133 30.465 1.00 56.97 9 ASP D N 1
ATOM 6976 C CA . ASP D 1 12 ? 71.861 173.003 31.396 1.00 55.67 9 ASP D CA 1
ATOM 6977 C C . ASP D 1 12 ? 71.362 171.808 30.635 1.00 55.66 9 ASP D C 1
ATOM 6978 O O . ASP D 1 12 ? 70.176 171.741 30.333 1.00 56.88 9 ASP D O 1
ATOM 6983 N N . TRP D 1 13 ? 72.271 170.893 30.298 1.00 54.17 10 TRP D N 1
ATOM 6984 C CA . TRP D 1 13 ? 71.942 169.819 29.389 1.00 56.05 10 TRP D CA 1
ATOM 6985 C C . TRP D 1 13 ? 72.121 168.461 30.030 1.00 54.77 10 TRP D C 1
ATOM 6986 O O . TRP D 1 13 ? 73.229 167.928 30.066 1.00 53.13 10 TRP D O 1
ATOM 6997 N N . GLY D 1 14 ? 71.004 167.903 30.492 1.00 54.80 11 GLY D N 1
ATOM 6998 C CA . GLY D 1 14 ? 70.998 166.606 31.154 1.00 54.86 11 GLY D CA 1
ATOM 6999 C C . GLY D 1 14 ? 70.610 165.444 30.268 1.00 55.85 11 GLY D C 1
ATOM 7000 O O . GLY D 1 14 ? 70.585 165.545 29.057 1.00 56.02 11 GLY D O 1
ATOM 7001 N N . SER D 1 15 ? 70.321 164.320 30.895 1.00 57.18 12 SER D N 1
ATOM 7002 C CA . SER D 1 15 ? 70.017 163.097 30.147 1.00 59.70 12 SER D CA 1
ATOM 7003 C C . SER D 1 15 ? 68.709 163.163 29.401 1.00 61.69 12 SER D C 1
ATOM 7004 O O . SER D 1 15 ? 68.626 162.660 28.287 1.00 63.68 12 SER D O 1
ATOM 7007 N N . THR D 1 16 ? 67.723 163.817 29.997 1.00 62.17 13 THR D N 1
ATOM 7008 C CA . THR D 1 16 ? 66.354 163.776 29.530 1.00 65.53 13 THR D CA 1
ATOM 7009 C C . THR D 1 16 ? 65.714 165.178 29.386 1.00 66.97 13 THR D C 1
ATOM 7010 O O . THR D 1 16 ? 64.493 165.294 29.159 1.00 69.90 13 THR D O 1
ATOM 7014 N N . ASN D 1 17 ? 66.530 166.224 29.515 1.00 64.87 14 ASN D N 1
ATOM 7015 C CA . ASN D 1 17 ? 66.048 167.603 29.526 1.00 66.36 14 ASN D CA 1
ATOM 7016 C C . ASN D 1 17 ? 67.158 168.510 29.024 1.00 64.30 14 ASN D C 1
ATOM 7017 O O . ASN D 1 17 ? 68.328 168.230 29.256 1.00 60.61 14 ASN D O 1
ATOM 7022 N N . LEU D 1 18 ? 66.775 169.581 28.330 1.00 66.13 15 LEU D N 1
ATOM 7023 C CA . LEU D 1 18 ? 67.692 170.643 27.901 1.00 65.22 15 LEU D CA 1
ATOM 7024 C C . LEU D 1 18 ? 67.036 172.005 28.129 1.00 67.03 15 LEU D C 1
ATOM 7025 O O . LEU D 1 18 ? 65.889 172.237 27.719 1.00 70.11 15 LEU D O 1
ATOM 7030 N N . ARG D 1 19 ? 67.775 172.896 28.783 1.00 65.66 16 ARG D N 1
ATOM 7031 C CA . ARG D 1 19 ? 67.333 174.252 29.035 1.00 67.00 16 ARG D CA 1
ATOM 7032 C C . ARG D 1 19 ? 68.424 175.210 28.584 1.00 66.21 16 ARG D C 1
ATOM 7033 O O . ARG D 1 19 ? 69.617 174.920 28.720 1.00 63.75 16 ARG D O 1
ATOM 7041 N N . ALA D 1 20 ? 68.000 176.341 28.031 1.00 67.93 17 ALA D N 1
ATOM 7042 C CA . ALA D 1 20 ? 68.909 177.335 27.491 1.00 67.97 17 ALA D CA 1
ATOM 7043 C C . ALA D 1 20 ? 68.402 178.700 27.919 1.00 69.43 17 ALA D C 1
ATOM 7044 O O . ALA D 1 20 ? 67.188 178.921 27.969 1.00 71.52 17 ALA D O 1
ATOM 7046 N N . TRP D 1 21 ? 69.326 179.608 28.219 1.00 68.45 18 TRP D N 1
ATOM 7047 C CA . TRP D 1 21 ? 68.980 180.977 28.609 1.00 69.87 18 TRP D CA 1
ATOM 7048 C C . TRP D 1 21 ? 69.901 181.917 27.848 1.00 70.53 18 TRP D C 1
ATOM 7049 O O . TRP D 1 21 ? 71.096 181.656 27.760 1.00 68.41 18 TRP D O 1
ATOM 7060 N N . LEU D 1 22 ? 69.349 183.001 27.302 1.00 73.36 19 LEU D N 1
ATOM 7061 C CA . LEU D 1 22 ? 70.155 184.084 26.725 1.00 74.99 19 LEU D CA 1
ATOM 7062 C C . LEU D 1 22 ? 70.243 185.215 27.728 1.00 75.86 19 LEU D C 1
ATOM 7063 O O . LEU D 1 22 ? 69.215 185.804 28.099 1.00 78.24 19 LEU D O 1
ATOM 7068 N N . TYR D 1 23 ? 71.460 185.546 28.146 1.00 74.54 20 TYR D N 1
ATOM 7069 C CA . TYR D 1 23 ? 71.664 186.632 29.105 1.00 75.91 20 TYR D CA 1
ATOM 7070 C C . TYR D 1 23 ? 72.417 187.803 28.485 1.00 79.00 20 TYR D C 1
ATOM 7071 O O . TYR D 1 23 ? 73.282 187.607 27.628 1.00 78.27 20 TYR D O 1
ATOM 7080 N N . GLN D 1 24 ? 72.065 189.011 28.924 1.00 82.06 21 GLN D N 1
ATOM 7081 C CA . GLN D 1 24 ? 72.907 190.198 28.748 1.00 85.56 21 GLN D CA 1
ATOM 7082 C C . GLN D 1 24 ? 73.371 190.618 30.136 1.00 84.95 21 GLN D C 1
ATOM 7083 O O . GLN D 1 24 ? 72.618 191.230 30.898 1.00 86.30 21 GLN D O 1
ATOM 7089 N N . GLY D 1 25 ? 74.611 190.281 30.467 1.00 83.50 22 GLY D N 1
ATOM 7090 C CA . GLY D 1 25 ? 75.094 190.436 31.831 1.00 83.15 22 GLY D CA 1
ATOM 7091 C C . GLY D 1 25 ? 74.252 189.585 32.768 1.00 81.17 22 GLY D C 1
ATOM 7092 O O . GLY D 1 25 ? 74.137 188.373 32.576 1.00 77.53 22 GLY D O 1
ATOM 7093 N N . GLU D 1 26 ? 73.637 190.234 33.755 1.00 83.49 23 GLU D N 1
ATOM 7094 C CA . GLU D 1 26 ? 72.748 189.576 34.722 1.00 82.68 23 GLU D CA 1
ATOM 7095 C C . GLU D 1 26 ? 71.281 189.540 34.286 1.00 84.08 23 GLU D C 1
ATOM 7096 O O . GLU D 1 26 ? 70.448 188.983 35.001 1.00 83.52 23 GLU D O 1
ATOM 7102 N N . GLU D 1 27 ? 70.966 190.124 33.130 1.00 86.40 24 GLU D N 1
ATOM 7103 C CA . GLU D 1 27 ? 69.582 190.214 32.650 1.00 88.68 24 GLU D CA 1
ATOM 7104 C C . GLU D 1 27 ? 69.247 189.047 31.697 1.00 86.37 24 GLU D C 1
ATOM 7105 O O . GLU D 1 27 ? 69.900 188.861 30.660 1.00 85.53 24 GLU D O 1
ATOM 7111 N N . CYS D 1 28 ? 68.229 188.264 32.055 1.00 85.58 25 CYS D N 1
ATOM 7112 C CA . CYS D 1 28 ? 67.816 187.137 31.225 1.00 84.01 25 CYS D CA 1
ATOM 7113 C C . CYS D 1 28 ? 66.917 187.607 30.093 1.00 87.77 25 CYS D C 1
ATOM 7114 O O . CYS D 1 28 ? 65.734 187.872 30.306 1.00 90.51 25 CYS D O 1
ATOM 7117 N N . LEU D 1 29 ? 67.473 187.696 28.890 1.00 88.47 26 LEU D N 1
ATOM 7118 C CA . LEU D 1 29 ? 66.715 188.186 27.745 1.00 92.68 26 LEU D CA 1
ATOM 7119 C C . LEU D 1 29 ? 65.618 187.200 27.326 1.00 93.20 26 LEU D C 1
ATOM 7120 O O . LEU D 1 29 ? 64.540 187.622 26.914 1.00 97.00 26 LEU D O 1
ATOM 7125 N N . GLU D 1 30 ? 65.875 185.895 27.457 1.00 89.76 27 GLU D N 1
ATOM 7126 C CA . GLU D 1 30 ? 64.890 184.866 27.080 1.00 90.32 27 GLU D CA 1
ATOM 7127 C C . GLU D 1 30 ? 65.296 183.497 27.624 1.00 86.33 27 GLU D C 1
ATOM 7128 O O . GLU D 1 30 ? 66.464 183.275 27.933 1.00 83.09 27 GLU D O 1
ATOM 7134 N N . SER D 1 31 ? 64.344 182.577 27.740 1.00 86.95 28 SER D N 1
ATOM 7135 C CA . SER D 1 31 ? 64.683 181.197 28.089 1.00 84.02 28 SER D CA 1
ATOM 7136 C C . SER D 1 31 ? 63.925 180.219 27.216 1.00 85.77 28 SER D C 1
ATOM 7137 O O . SER D 1 31 ? 62.820 180.515 26.776 1.00 89.73 28 SER D O 1
ATOM 7140 N N . ARG D 1 32 ? 64.534 179.064 26.954 1.00 83.67 29 ARG D N 1
ATOM 7141 C CA . ARG D 1 32 ? 63.893 178.009 26.176 1.00 85.55 29 ARG D CA 1
ATOM 7142 C C . ARG D 1 32 ? 64.162 176.619 26.750 1.00 82.93 29 ARG D C 1
ATOM 7143 O O . ARG D 1 32 ? 65.210 176.361 27.330 1.00 79.08 29 ARG D O 1
ATOM 7151 N N . GLN D 1 33 ? 63.180 175.738 26.585 1.00 85.63 30 GLN D N 1
ATOM 7152 C CA . GLN D 1 33 ? 63.241 174.371 27.080 1.00 84.53 30 GLN D CA 1
ATOM 7153 C C . GLN D 1 33 ? 63.032 173.356 25.938 1.00 86.11 30 GLN D C 1
ATOM 7154 O O . GLN D 1 33 ? 62.371 173.649 24.936 1.00 89.46 30 GLN D O 1
ATOM 7160 N N . SER D 1 34 ? 63.610 172.167 26.106 1.00 83.70 31 SER D N 1
ATOM 7161 C CA . SER D 1 34 ? 63.454 171.072 25.157 1.00 85.06 31 SER D CA 1
ATOM 7162 C C . SER D 1 34 ? 63.333 169.732 25.914 1.00 83.75 31 SER D C 1
ATOM 7163 O O . SER D 1 34 ? 63.922 169.572 26.999 1.00 80.95 31 SER D O 1
ATOM 7166 N N . GLU D 1 35 ? 62.540 168.803 25.362 1.00 85.92 32 GLU D N 1
ATOM 7167 C CA . GLU D 1 35 ? 62.526 167.388 25.795 1.00 84.90 32 GLU D CA 1
ATOM 7168 C C . GLU D 1 35 ? 63.762 166.603 25.255 1.00 81.89 32 GLU D C 1
ATOM 7169 O O . GLU D 1 35 ? 63.876 165.411 25.513 1.00 81.96 32 GLU D O 1
ATOM 7175 N N . ALA D 1 36 ? 64.675 167.264 24.529 1.00 79.74 33 ALA D N 1
ATOM 7176 C CA . ALA D 1 36 ? 65.807 166.594 23.854 1.00 77.95 33 ALA D CA 1
ATOM 7177 C C . ALA D 1 36 ? 67.079 166.527 24.685 1.00 73.33 33 ALA D C 1
ATOM 7178 O O . ALA D 1 36 ? 68.100 167.115 24.331 1.00 71.96 33 ALA D O 1
ATOM 7180 N N . GLY D 1 37 ? 67.029 165.781 25.779 1.00 71.50 34 GLY D N 1
ATOM 7181 C CA . GLY D 1 37 ? 68.231 165.462 26.549 1.00 67.82 34 GLY D CA 1
ATOM 7182 C C . GLY D 1 37 ? 69.182 164.596 25.742 1.00 67.44 34 GLY D C 1
ATOM 7183 O O . GLY D 1 37 ? 68.825 164.116 24.668 1.00 70.34 34 GLY D O 1
ATOM 7184 N N . VAL D 1 38 ? 70.392 164.389 26.258 1.00 64.88 35 VAL D N 1
ATOM 7185 C CA . VAL D 1 38 ? 71.448 163.715 25.486 1.00 64.71 35 VAL D CA 1
ATOM 7186 C C . VAL D 1 38 ? 71.229 162.210 25.222 1.00 66.35 35 VAL D C 1
ATOM 7187 O O . VAL D 1 38 ? 71.753 161.690 24.233 1.00 67.96 35 VAL D O 1
ATOM 7191 N N . THR D 1 39 ? 70.464 161.526 26.077 1.00 66.44 36 THR D N 1
ATOM 7192 C CA . THR D 1 39 ? 70.119 160.086 25.905 1.00 68.23 36 THR D CA 1
ATOM 7193 C C . THR D 1 39 ? 68.822 159.955 25.090 1.00 71.76 36 THR D C 1
ATOM 7194 O O . THR D 1 39 ? 68.224 158.885 24.955 1.00 73.39 36 THR D O 1
ATOM 7198 N N . ARG D 1 40 ? 68.424 161.077 24.517 1.00 72.94 37 ARG D N 1
ATOM 7199 C CA . ARG D 1 40 ? 67.102 161.277 23.993 1.00 76.42 37 ARG D CA 1
ATOM 7200 C C . ARG D 1 40 ? 67.183 162.042 22.669 1.00 78.11 37 ARG D C 1
ATOM 7201 O O . ARG D 1 40 ? 66.277 162.803 22.316 1.00 80.16 37 ARG D O 1
ATOM 7209 N N . LEU D 1 41 ? 68.275 161.863 21.938 1.00 77.79 38 LEU D N 1
ATOM 7210 C CA . LEU D 1 41 ? 68.499 162.699 20.763 1.00 79.84 38 LEU D CA 1
ATOM 7211 C C . LEU D 1 41 ? 67.636 162.262 19.566 1.00 85.00 38 LEU D C 1
ATOM 7212 O O . LEU D 1 41 ? 67.191 163.100 18.774 1.00 87.12 38 LEU D O 1
ATOM 7217 N N . ASN D 1 42 ? 67.351 160.964 19.496 1.00 87.06 39 ASN D N 1
ATOM 7218 C CA . ASN D 1 42 ? 66.583 160.392 18.404 1.00 93.04 39 ASN D CA 1
ATOM 7219 C C . ASN D 1 42 ? 67.401 160.516 17.106 1.00 95.60 39 ASN D C 1
ATOM 7220 O O . ASN D 1 42 ? 66.868 160.824 16.030 1.00 99.56 39 ASN D O 1
ATOM 7225 N N . GLY D 1 43 ? 68.713 160.288 17.234 1.00 93.49 40 GLY D N 1
ATOM 7226 C CA . GLY D 1 43 ? 69.630 160.331 16.092 1.00 95.68 40 GLY D CA 1
ATOM 7227 C C . GLY D 1 43 ? 69.897 161.708 15.486 1.00 95.97 40 GLY D C 1
ATOM 7228 O O . GLY D 1 43 ? 70.446 161.794 14.381 1.00 99.13 40 GLY D O 1
ATOM 7229 N N . ARG D 1 44 ? 69.497 162.781 16.171 1.00 92.85 41 ARG D N 1
ATOM 7230 C CA . ARG D 1 44 ? 69.914 164.120 15.778 1.00 92.51 41 ARG D CA 1
ATOM 7231 C C . ARG D 1 44 ? 71.268 164.356 16.418 1.00 87.77 41 ARG D C 1
ATOM 7232 O O . ARG D 1 44 ? 71.556 163.814 17.476 1.00 84.01 41 ARG D O 1
ATOM 7240 N N . SER D 1 45 ? 72.109 165.141 15.758 1.00 88.13 42 SER D N 1
ATOM 7241 C CA . SER D 1 45 ? 73.429 165.458 16.278 1.00 84.53 42 SER D CA 1
ATOM 7242 C C . SER D 1 45 ? 73.234 166.430 17.425 1.00 80.50 42 SER D C 1
ATOM 7243 O O . SER D 1 45 ? 72.309 167.241 17.384 1.00 80.70 42 SER D O 1
ATOM 7246 N N . PRO D 1 46 ? 74.084 166.351 18.465 1.00 76.95 43 PRO D N 1
ATOM 7247 C CA . PRO D 1 46 ? 73.945 167.371 19.502 1.00 74.11 43 PRO D CA 1
ATOM 7248 C C . PRO D 1 46 ? 74.140 168.787 18.942 1.00 75.62 43 PRO D C 1
ATOM 7249 O O . PRO D 1 46 ? 73.457 169.705 19.390 1.00 74.90 43 PRO D O 1
ATOM 7253 N N . ALA D 1 47 ? 75.023 168.941 17.942 1.00 78.25 44 ALA D N 1
ATOM 7254 C CA . ALA D 1 47 ? 75.267 170.230 17.293 1.00 80.27 44 ALA D CA 1
ATOM 7255 C C . ALA D 1 47 ? 73.984 170.835 16.716 1.00 83.17 44 ALA D C 1
ATOM 7256 O O . ALA D 1 47 ? 73.675 172.006 16.968 1.00 83.29 44 ALA D O 1
ATOM 7258 N N . ALA D 1 48 ? 73.236 170.033 15.956 1.00 85.80 45 ALA D N 1
ATOM 7259 C CA . ALA D 1 48 ? 71.974 170.488 15.358 1.00 89.03 45 ALA D CA 1
ATOM 7260 C C . ALA D 1 48 ? 70.896 170.806 16.417 1.00 86.51 45 ALA D C 1
ATOM 7261 O O . ALA D 1 48 ? 70.134 171.764 16.259 1.00 87.96 45 ALA D O 1
ATOM 7263 N N . VAL D 1 49 ? 70.833 170.008 17.484 1.00 83.27 46 VAL D N 1
ATOM 7264 C CA . VAL D 1 49 ? 69.915 170.281 18.607 1.00 81.42 46 VAL D CA 1
ATOM 7265 C C . VAL D 1 49 ? 70.241 171.634 19.290 1.00 79.66 46 VAL D C 1
ATOM 7266 O O . VAL D 1 49 ? 69.333 172.425 19.574 1.00 80.29 46 VAL D O 1
ATOM 7270 N N . LEU D 1 50 ? 71.528 171.895 19.534 1.00 77.94 47 LEU D N 1
ATOM 7271 C CA . LEU D 1 50 ? 71.969 173.163 20.130 1.00 77.10 47 LEU D CA 1
ATOM 7272 C C . LEU D 1 50 ? 71.686 174.348 19.189 1.00 81.35 47 LEU D C 1
ATOM 7273 O O . LEU D 1 50 ? 71.248 175.404 19.642 1.00 81.52 47 LEU D O 1
ATOM 7278 N N . ALA D 1 51 ? 71.947 174.163 17.895 1.00 85.16 48 ALA D N 1
ATOM 7279 C CA . ALA D 1 51 ? 71.656 175.184 16.879 1.00 90.32 48 ALA D CA 1
ATOM 7280 C C . ALA D 1 51 ? 70.186 175.649 16.904 1.00 93.00 48 ALA D C 1
ATOM 7281 O O . ALA D 1 51 ? 69.915 176.852 16.901 1.00 94.65 48 ALA D O 1
ATOM 7283 N N . GLU D 1 52 ? 69.254 174.695 16.937 1.00 94.04 49 GLU D N 1
ATOM 7284 C CA . GLU D 1 52 ? 67.813 174.997 16.998 1.00 97.10 49 GLU D CA 1
ATOM 7285 C C . GLU D 1 52 ? 67.403 175.740 18.273 1.00 94.61 49 GLU D C 1
ATOM 7286 O O . GLU D 1 52 ? 66.676 176.728 18.198 1.00 97.36 49 GLU D O 1
ATOM 7292 N N . ILE D 1 53 ? 67.846 175.270 19.437 1.00 90.26 50 ILE D N 1
ATOM 7293 C CA . ILE D 1 53 ? 67.449 175.918 20.696 1.00 88.36 50 ILE D CA 1
ATOM 7294 C C . ILE D 1 53 ? 68.052 177.327 20.856 1.00 88.71 50 ILE D C 1
ATOM 7295 O O . ILE D 1 53 ? 67.458 178.172 21.533 1.00 89.16 50 ILE D O 1
ATOM 7300 N N . THR D 1 54 ? 69.202 177.577 20.217 1.00 89.13 51 THR D N 1
ATOM 7301 C CA . THR D 1 54 ? 69.889 178.874 20.285 1.00 89.87 51 THR D CA 1
ATOM 7302 C C . THR D 1 54 ? 69.742 179.721 19.008 1.00 95.34 51 THR D C 1
ATOM 7303 O O . THR D 1 54 ? 70.390 180.766 18.880 1.00 96.69 51 THR D O 1
ATOM 7307 N N . GLN D 1 55 ? 68.900 179.295 18.067 1.00 98.95 52 GLN D N 1
ATOM 7308 C CA . GLN D 1 55 ? 68.782 180.024 16.809 1.00 104.51 52 GLN D CA 1
ATOM 7309 C C . GLN D 1 55 ? 68.227 181.433 17.048 1.00 107.10 52 GLN D C 1
ATOM 7310 O O . GLN D 1 55 ? 67.367 181.644 17.913 1.00 105.85 52 GLN D O 1
ATOM 7316 N N . HIS D 1 56 ? 68.761 182.387 16.285 1.00 110.65 53 HIS D N 1
ATOM 7317 C CA . HIS D 1 56 ? 68.447 183.816 16.411 1.00 113.68 53 HIS D CA 1
ATOM 7318 C C . HIS D 1 56 ? 69.068 184.508 17.638 1.00 110.27 53 HIS D C 1
ATOM 7319 O O . HIS D 1 56 ? 68.924 185.722 17.782 1.00 112.91 53 HIS D O 1
ATOM 7326 N N . TRP D 1 57 ? 69.776 183.762 18.491 1.00 105.01 54 TRP D N 1
ATOM 7327 C CA . TRP D 1 57 ? 70.447 184.343 19.662 1.00 102.11 54 TRP D CA 1
ATOM 7328 C C . TRP D 1 57 ? 71.940 184.575 19.458 1.00 101.75 54 TRP D C 1
ATOM 7329 O O . TRP D 1 57 ? 72.574 185.239 20.285 1.00 100.24 54 TRP D O 1
ATOM 7340 N N . ARG D 1 58 ? 72.517 184.004 18.403 1.00 103.23 55 ARG D N 1
ATOM 7341 C CA . ARG D 1 58 ? 73.975 183.962 18.272 1.00 102.76 55 ARG D CA 1
ATOM 7342 C C . ARG D 1 58 ? 74.504 185.032 17.317 1.00 108.06 55 ARG D C 1
ATOM 7343 O O . ARG D 1 58 ? 73.928 185.271 16.260 1.00 112.42 55 ARG D O 1
ATOM 7351 N N . ASP D 1 59 ? 75.594 185.680 17.727 1.00 108.06 56 ASP D N 1
ATOM 7352 C CA . ASP D 1 59 ? 76.396 186.553 16.858 1.00 113.02 56 ASP D CA 1
ATOM 7353 C C . ASP D 1 59 ? 77.855 186.042 16.903 1.00 111.51 56 ASP D C 1
ATOM 7354 O O . ASP D 1 59 ? 78.086 184.877 17.267 1.00 107.83 56 ASP D O 1
ATOM 7359 N N . GLY D 1 60 ? 78.823 186.892 16.540 1.00 114.86 57 GLY D N 1
ATOM 7360 C CA . GLY D 1 60 ? 80.249 186.514 16.521 1.00 114.16 57 GLY D CA 1
ATOM 7361 C C . GLY D 1 60 ? 80.917 186.260 17.872 1.00 108.91 57 GLY D C 1
ATOM 7362 O O . GLY D 1 60 ? 81.770 185.371 17.982 1.00 107.07 57 GLY D O 1
ATOM 7363 N N . ALA D 1 61 ? 80.536 187.035 18.892 1.00 106.63 58 ALA D N 1
ATOM 7364 C CA . ALA D 1 61 ? 81.169 186.970 20.215 1.00 102.39 58 ALA D CA 1
ATOM 7365 C C . ALA D 1 61 ? 80.183 186.606 21.335 1.00 97.15 58 ALA D C 1
ATOM 7366 O O . ALA D 1 61 ? 80.246 187.185 22.426 1.00 96.06 58 ALA D O 1
ATOM 7368 N N . THR D 1 62 ? 79.282 185.654 21.068 1.00 94.03 59 THR D N 1
ATOM 7369 C CA . THR D 1 62 ? 78.369 185.125 22.090 1.00 88.76 59 THR D CA 1
ATOM 7370 C C . THR D 1 62 ? 78.779 183.685 22.406 1.00 84.51 59 THR D C 1
ATOM 7371 O O . THR D 1 62 ? 78.409 182.761 21.680 1.00 83.97 59 THR D O 1
ATOM 7375 N N . PRO D 1 63 ? 79.555 183.490 23.491 1.00 81.20 60 PRO D N 1
ATOM 7376 C CA . PRO D 1 63 ? 79.905 182.137 23.896 1.00 77.43 60 PRO D CA 1
ATOM 7377 C C . PRO D 1 63 ? 78.690 181.356 24.431 1.00 74.05 60 PRO D C 1
ATOM 7378 O O . PRO D 1 63 ? 77.782 181.953 25.014 1.00 73.49 60 PRO D O 1
ATOM 7382 N N . VAL D 1 64 ? 78.680 180.048 24.183 1.00 71.58 61 VAL D N 1
ATOM 7383 C CA . VAL D 1 64 ? 77.709 179.122 24.749 1.00 68.70 61 VAL D CA 1
ATOM 7384 C C . VAL D 1 64 ? 78.464 178.263 25.768 1.00 65.38 61 VAL D C 1
ATOM 7385 O O . VAL D 1 64 ? 79.473 177.636 25.421 1.00 65.64 61 VAL D O 1
ATOM 7389 N N . VAL D 1 65 ? 78.000 178.268 27.015 1.00 62.65 62 VAL D N 1
ATOM 7390 C CA . VAL D 1 65 ? 78.678 177.576 28.107 1.00 59.90 62 VAL D CA 1
ATOM 7391 C C . VAL D 1 65 ? 77.683 176.554 28.690 1.00 57.70 62 VAL D C 1
ATOM 7392 O O . VAL D 1 65 ? 76.565 176.922 29.102 1.00 57.14 62 VAL D O 1
ATOM 7404 N N . ALA D 1 67 ? 76.610 173.032 31.061 1.00 51.98 64 ALA D N 1
ATOM 7405 C CA . ALA D 1 67 ? 76.823 172.153 32.213 1.00 50.71 64 ALA D CA 1
ATOM 7406 C C . ALA D 1 67 ? 76.047 170.855 32.023 1.00 50.36 64 ALA D C 1
ATOM 7407 O O . ALA D 1 67 ? 75.055 170.811 31.295 1.00 50.82 64 ALA D O 1
ATOM 7409 N N . GLY D 1 68 ? 76.503 169.801 32.686 1.00 49.68 65 GLY D N 1
ATOM 7410 C CA . GLY D 1 68 ? 75.733 168.577 32.802 1.00 49.75 65 GLY D CA 1
ATOM 7411 C C . GLY D 1 68 ? 76.238 167.396 31.986 1.00 49.69 65 GLY D C 1
ATOM 7412 O O . GLY D 1 68 ? 77.418 167.302 31.665 1.00 49.87 65 GLY D O 1
ATOM 7421 N N . VAL D 1 70 ? 75.961 166.512 29.046 1.00 51.85 67 VAL D N 1
ATOM 7422 C CA . VAL D 1 70 ? 76.503 166.809 27.724 1.00 53.50 67 VAL D CA 1
ATOM 7423 C C . VAL D 1 70 ? 78.016 166.584 27.682 1.00 53.90 67 VAL D C 1
ATOM 7424 O O . VAL D 1 70 ? 78.558 166.329 26.610 1.00 55.32 67 VAL D O 1
ATOM 7428 N N . GLY D 1 71 ? 78.671 166.673 28.854 1.00 52.91 68 GLY D N 1
ATOM 7429 C CA . GLY D 1 71 ? 80.090 166.332 29.038 1.00 53.49 68 GLY D CA 1
ATOM 7430 C C . GLY D 1 71 ? 80.397 164.927 29.582 1.00 53.74 68 GLY D C 1
ATOM 7431 O O . GLY D 1 71 ? 81.568 164.617 29.858 1.00 53.79 68 GLY D O 1
ATOM 7432 N N . SER D 1 72 ? 79.365 164.082 29.738 1.00 53.37 69 SER D N 1
ATOM 7433 C CA . SER D 1 72 ? 79.537 162.670 30.109 1.00 54.52 69 SER D CA 1
ATOM 7434 C C . SER D 1 72 ? 79.828 161.810 28.870 1.00 57.40 69 SER D C 1
ATOM 7435 O O . SER D 1 72 ? 79.745 162.279 27.721 1.00 57.41 69 SER D O 1
ATOM 7438 N N . ASN D 1 73 ? 80.099 160.528 29.110 1.00 59.78 70 ASN D N 1
ATOM 7439 C CA . ASN D 1 73 ? 80.382 159.587 28.042 1.00 63.33 70 ASN D CA 1
ATOM 7440 C C . ASN D 1 73 ? 79.162 159.215 27.182 1.00 64.18 70 ASN D C 1
ATOM 7441 O O . ASN D 1 73 ? 79.340 158.616 26.142 1.00 67.36 70 ASN D O 1
ATOM 7446 N N . VAL D 1 74 ? 77.945 159.553 27.605 1.00 62.77 71 VAL D N 1
ATOM 7447 C CA . VAL D 1 74 ? 76.773 159.436 26.725 1.00 63.49 71 VAL D CA 1
ATOM 7448 C C . VAL D 1 74 ? 76.393 160.809 26.149 1.00 62.58 71 VAL D C 1
ATOM 7449 O O . VAL D 1 74 ? 75.302 160.972 25.610 1.00 63.64 71 VAL D O 1
ATOM 7453 N N . GLY D 1 75 ? 77.276 161.801 26.278 1.00 61.19 72 GLY D N 1
ATOM 7454 C CA . GLY D 1 75 ? 77.000 163.141 25.777 1.00 60.66 72 GLY D CA 1
ATOM 7455 C C . GLY D 1 75 ? 77.660 163.429 24.429 1.00 63.12 72 GLY D C 1
ATOM 7456 O O . GLY D 1 75 ? 78.017 162.526 23.667 1.00 64.26 72 GLY D O 1
ATOM 7457 N N . TRP D 1 76 ? 77.830 164.719 24.171 1.00 63.00 73 TRP D N 1
ATOM 7458 C CA . TRP D 1 76 ? 78.470 165.239 22.973 1.00 64.63 73 TRP D CA 1
ATOM 7459 C C . TRP D 1 76 ? 79.945 164.851 22.967 1.00 65.07 73 TRP D C 1
ATOM 7460 O O . TRP D 1 76 ? 80.407 164.155 22.080 1.00 66.78 73 TRP D O 1
ATOM 7471 N N . LYS D 1 77 ? 80.675 165.283 23.990 1.00 63.49 74 LYS D N 1
ATOM 7472 C CA . LYS D 1 77 ? 82.102 165.002 24.103 1.00 64.88 74 LYS D CA 1
ATOM 7473 C C . LYS D 1 77 ? 82.457 164.943 25.576 1.00 62.76 74 LYS D C 1
ATOM 7474 O O . LYS D 1 77 ? 81.982 165.791 26.342 1.00 61.76 74 LYS D O 1
ATOM 7480 N N . ILE D 1 78 ? 83.276 163.973 25.985 1.00 63.40 75 ILE D N 1
ATOM 7481 C CA . ILE D 1 78 ? 83.700 163.880 27.388 1.00 62.50 75 ILE D CA 1
ATOM 7482 C C . ILE D 1 78 ? 84.479 165.127 27.824 1.00 61.59 75 ILE D C 1
ATOM 7483 O O . ILE D 1 78 ? 85.425 165.561 27.143 1.00 63.86 75 ILE D O 1
ATOM 7488 N N . ALA D 1 79 ? 84.047 165.728 28.932 1.00 57.78 76 ALA D N 1
ATOM 7489 C CA . ALA D 1 79 ? 84.841 166.740 29.618 1.00 55.95 76 ALA D CA 1
ATOM 7490 C C . ALA D 1 79 ? 85.371 166.051 30.854 1.00 54.71 76 ALA D C 1
ATOM 7491 O O . ALA D 1 79 ? 84.654 165.937 31.854 1.00 53.83 76 ALA D O 1
ATOM 7493 N N . PRO D 1 80 ? 86.628 165.555 30.793 1.00 55.82 77 PRO D N 1
ATOM 7494 C CA . PRO D 1 80 ? 87.103 164.693 31.870 1.00 54.30 77 PRO D CA 1
ATOM 7495 C C . PRO D 1 80 ? 87.016 165.381 33.234 1.00 52.80 77 PRO D C 1
ATOM 7496 O O . PRO D 1 80 ? 87.288 166.587 33.342 1.00 52.36 77 PRO D O 1
ATOM 7500 N N . TYR D 1 81 ? 86.664 164.618 34.267 1.00 51.45 78 TYR D N 1
ATOM 7501 C CA . TYR D 1 81 ? 86.549 165.155 35.622 1.00 50.65 78 TYR D CA 1
ATOM 7502 C C . TYR D 1 81 ? 87.860 165.835 36.037 1.00 51.66 78 TYR D C 1
ATOM 7503 O O . TYR D 1 81 ? 88.932 165.339 35.716 1.00 53.07 78 TYR D O 1
ATOM 7512 N N . LEU D 1 82 ? 87.758 166.952 36.744 1.00 50.98 79 LEU D N 1
ATOM 7513 C CA . LEU D 1 82 ? 88.923 167.617 37.290 1.00 53.17 79 LEU D CA 1
ATOM 7514 C C . LEU D 1 82 ? 89.141 167.071 38.671 1.00 52.24 79 LEU D C 1
ATOM 7515 O O . LEU D 1 82 ? 88.266 167.195 39.502 1.00 51.22 79 LEU D O 1
ATOM 7520 N N . PRO D 1 83 ? 90.310 166.488 38.933 1.00 53.94 80 PRO D N 1
ATOM 7521 C CA . PRO D 1 83 ? 90.557 165.914 40.266 1.00 53.75 80 PRO D CA 1
ATOM 7522 C C . PRO D 1 83 ? 90.854 166.950 41.345 1.00 54.90 80 PRO D C 1
ATOM 7523 O O . PRO D 1 83 ? 91.490 167.963 41.069 1.00 56.38 80 PRO D O 1
ATOM 7527 N N . LEU D 1 84 ? 90.349 166.706 42.556 1.00 54.38 81 LEU D N 1
ATOM 7528 C CA . LEU D 1 84 ? 90.568 167.590 43.694 1.00 55.28 81 LEU D CA 1
ATOM 7529 C C . LEU D 1 84 ? 91.830 167.181 44.400 1.00 58.36 81 LEU D C 1
ATOM 7530 O O . LEU D 1 84 ? 92.188 166.000 44.371 1.00 59.33 81 LEU D O 1
ATOM 7535 N N . PRO D 1 85 ? 92.511 168.147 45.056 1.00 60.80 82 PRO D N 1
ATOM 7536 C CA . PRO D 1 85 ? 92.151 169.573 45.180 1.00 61.15 82 PRO D CA 1
ATOM 7537 C C . PRO D 1 85 ? 92.279 170.385 43.882 1.00 61.44 82 PRO D C 1
ATOM 7538 O O . PRO D 1 85 ? 93.226 170.194 43.125 1.00 63.35 82 PRO D O 1
ATOM 7542 N N . ALA D 1 86 ? 91.312 171.265 43.639 1.00 60.20 83 ALA D N 1
ATOM 7543 C CA . ALA D 1 86 ? 91.301 172.150 42.472 1.00 60.46 83 ALA D CA 1
ATOM 7544 C C . ALA D 1 86 ? 90.870 173.553 42.906 1.00 60.93 83 ALA D C 1
ATOM 7545 O O . ALA D 1 86 ? 90.086 173.695 43.848 1.00 59.95 83 ALA D O 1
ATOM 7547 N N . ALA D 1 87 ? 91.376 174.579 42.220 1.00 61.69 84 ALA D N 1
ATOM 7548 C CA . ALA D 1 87 ? 90.971 175.952 42.498 1.00 62.76 84 ALA D CA 1
ATOM 7549 C C . ALA D 1 87 ? 89.601 176.191 41.883 1.00 60.71 84 ALA D C 1
ATOM 7550 O O . ALA D 1 87 ? 89.282 175.672 40.803 1.00 58.69 84 ALA D O 1
ATOM 7552 N N . PHE D 1 88 ? 88.789 176.992 42.546 1.00 60.73 85 PHE D N 1
ATOM 7553 C CA . PHE D 1 88 ? 87.553 177.411 41.926 1.00 60.35 85 PHE D CA 1
ATOM 7554 C C . PHE D 1 88 ? 87.851 177.954 40.507 1.00 61.18 85 PHE D C 1
ATOM 7555 O O . PHE D 1 88 ? 87.143 177.609 39.551 1.00 59.65 85 PHE D O 1
ATOM 7563 N N . SER D 1 89 ? 88.926 178.737 40.365 1.00 63.86 86 SER D N 1
ATOM 7564 C CA . SER D 1 89 ? 89.317 179.334 39.076 1.00 65.38 86 SER D CA 1
ATOM 7565 C C . SER D 1 89 ? 89.700 178.332 37.953 1.00 64.88 86 SER D C 1
ATOM 7566 O O . SER D 1 89 ? 89.713 178.708 36.774 1.00 64.92 86 SER D O 1
ATOM 7569 N N . ASP D 1 90 ? 90.018 177.082 38.316 1.00 63.86 87 ASP D N 1
ATOM 7570 C CA . ASP D 1 90 ? 90.446 176.049 37.355 1.00 63.89 87 ASP D CA 1
ATOM 7571 C C . ASP D 1 90 ? 89.320 175.566 36.404 1.00 62.56 87 ASP D C 1
ATOM 7572 O O . ASP D 1 90 ? 89.578 175.257 35.241 1.00 63.07 87 ASP D O 1
ATOM 7577 N N . ILE D 1 91 ? 88.092 175.500 36.905 1.00 60.21 88 ILE D N 1
ATOM 7578 C CA . ILE D 1 91 ? 86.982 174.987 36.116 1.00 59.34 88 ILE D CA 1
ATOM 7579 C C . ILE D 1 91 ? 86.833 175.839 34.843 1.00 60.39 88 ILE D C 1
ATOM 7580 O O . ILE D 1 91 ? 86.759 175.310 33.741 1.00 60.24 88 ILE D O 1
ATOM 7585 N N . GLY D 1 92 ? 86.827 177.154 35.008 1.00 61.78 89 GLY D N 1
ATOM 7586 C CA . GLY D 1 92 ? 86.637 178.089 33.894 1.00 63.55 89 GLY D CA 1
ATOM 7587 C C . GLY D 1 92 ? 87.808 178.139 32.927 1.00 65.42 89 GLY D C 1
ATOM 7588 O O . GLY D 1 92 ? 87.670 178.657 31.810 1.00 66.06 89 GLY D O 1
ATOM 7589 N N . GLN D 1 93 ? 88.951 177.593 33.360 1.00 65.65 90 GLN D N 1
ATOM 7590 C CA . GLN D 1 93 ? 90.144 177.520 32.531 1.00 67.95 90 GLN D CA 1
ATOM 7591 C C . GLN D 1 93 ? 90.412 176.122 31.964 1.00 66.91 90 GLN D C 1
ATOM 7592 O O . GLN D 1 93 ? 91.362 175.931 31.222 1.00 68.52 90 GLN D O 1
ATOM 7598 N N . GLN D 1 94 ? 89.590 175.139 32.309 1.00 64.39 91 GLN D N 1
ATOM 7599 C CA . GLN D 1 94 ? 89.779 173.799 31.769 1.00 63.97 91 GLN D CA 1
ATOM 7600 C C . GLN D 1 94 ? 88.487 173.268 31.154 1.00 61.91 91 GLN D C 1
ATOM 7601 O O . GLN D 1 94 ? 88.099 172.121 31.356 1.00 60.61 91 GLN D O 1
ATOM 7607 N N . LEU D 1 95 ? 87.845 174.150 30.396 1.00 61.49 92 LEU D N 1
ATOM 7608 C CA . LEU D 1 95 ? 86.671 173.850 29.627 1.00 60.53 92 LEU D CA 1
ATOM 7609 C C . LEU D 1 95 ? 87.041 172.985 28.427 1.00 61.34 92 LEU D C 1
ATOM 7610 O O . LEU D 1 95 ? 88.119 173.137 27.870 1.00 63.47 92 LEU D O 1
ATOM 7615 N N . THR D 1 96 ? 86.135 172.098 28.031 1.00 60.02 93 THR D N 1
ATOM 7616 C CA . THR D 1 96 ? 86.298 171.293 26.821 1.00 61.05 93 THR D CA 1
ATOM 7617 C C . THR D 1 96 ? 85.604 172.026 25.673 1.00 62.98 93 THR D C 1
ATOM 7618 O O . THR D 1 96 ? 84.412 172.357 25.783 1.00 62.13 93 THR D O 1
ATOM 7622 N N . ALA D 1 97 ? 86.360 172.318 24.604 1.00 65.78 94 ALA D N 1
ATOM 7623 C CA . ALA D 1 97 ? 85.823 172.982 23.411 1.00 68.23 94 ALA D CA 1
ATOM 7624 C C . ALA D 1 97 ? 85.199 171.936 22.505 1.00 70.22 94 ALA D C 1
ATOM 7625 O O . ALA D 1 97 ? 85.767 170.849 22.298 1.00 71.21 94 ALA D O 1
ATOM 7627 N N . VAL D 1 98 ? 84.021 172.266 21.982 1.00 71.56 95 VAL D N 1
ATOM 7628 C CA . VAL D 1 98 ? 83.366 171.451 20.963 1.00 74.27 95 VAL D CA 1
ATOM 7629 C C . VAL D 1 98 ? 83.329 172.211 19.624 1.00 77.93 95 VAL D C 1
ATOM 7630 O O . VAL D 1 98 ? 82.715 171.760 18.650 1.00 80.60 95 VAL D O 1
ATOM 7634 N N . GLY D 1 99 ? 84.047 173.335 19.579 1.00 78.68 96 GLY D N 1
ATOM 7635 C CA . GLY D 1 99 ? 84.154 174.163 18.386 1.00 82.10 96 GLY D CA 1
ATOM 7636 C C . GLY D 1 99 ? 83.229 175.369 18.441 1.00 82.43 96 GLY D C 1
ATOM 7637 O O . GLY D 1 99 ? 82.162 175.315 19.049 1.00 81.12 96 GLY D O 1
ATOM 7638 N N . ASP D 1 100 ? 83.655 176.464 17.813 1.00 84.56 97 ASP D N 1
ATOM 7639 C CA . ASP D 1 100 ? 82.788 177.627 17.561 1.00 85.57 97 ASP D CA 1
ATOM 7640 C C . ASP D 1 100 ? 82.387 178.418 18.826 1.00 82.06 97 ASP D C 1
ATOM 7641 O O . ASP D 1 100 ? 81.262 178.919 18.926 1.00 81.68 97 ASP D O 1
ATOM 7646 N N . ASN D 1 101 ? 83.311 178.552 19.773 1.00 79.30 98 ASN D N 1
ATOM 7647 C CA . ASN D 1 101 ? 83.023 179.262 21.013 1.00 77.06 98 ASN D CA 1
ATOM 7648 C C . ASN D 1 101 ? 81.846 178.571 21.768 1.00 74.43 98 ASN D C 1
ATOM 7649 O O . ASN D 1 101 ? 80.991 179.246 22.355 1.00 73.95 98 ASN D O 1
ATOM 7654 N N . ILE D 1 102 ? 81.801 177.232 21.706 1.00 72.67 99 ILE D N 1
ATOM 7655 C CA . ILE D 1 102 ? 80.862 176.408 22.487 1.00 70.04 99 ILE D CA 1
ATOM 7656 C C . ILE D 1 102 ? 81.700 175.559 23.452 1.00 66.87 99 ILE D C 1
ATOM 7657 O O . ILE D 1 102 ? 82.567 174.797 23.018 1.00 66.46 99 ILE D O 1
ATOM 7662 N N . TRP D 1 103 ? 81.422 175.683 24.756 1.00 64.29 100 TRP D N 1
ATOM 7663 C CA . TRP D 1 103 ? 82.244 175.072 25.809 1.00 61.84 100 TRP D CA 1
ATOM 7664 C C . TRP D 1 103 ? 81.446 174.187 26.785 1.00 59.85 100 TRP D C 1
ATOM 7665 O O . TRP D 1 103 ? 80.267 174.430 27.047 1.00 59.68 100 TRP D O 1
ATOM 7676 N N . ILE D 1 104 ? 82.115 173.175 27.332 1.00 58.11 101 ILE D N 1
ATOM 7677 C CA . ILE D 1 104 ? 81.523 172.290 28.297 1.00 56.54 101 ILE D CA 1
ATOM 7678 C C . ILE D 1 104 ? 82.314 172.365 29.611 1.00 54.97 101 ILE D C 1
ATOM 7679 O O . ILE D 1 104 ? 83.529 172.234 29.609 1.00 56.29 101 ILE D O 1
ATOM 7684 N N . ILE D 1 105 ? 81.600 172.555 30.716 1.00 53.61 102 ILE D N 1
ATOM 7685 C CA . ILE D 1 105 ? 82.172 172.588 32.056 1.00 52.26 102 ILE D CA 1
ATOM 7686 C C . ILE D 1 105 ? 82.405 171.141 32.523 1.00 51.33 102 ILE D C 1
ATOM 7687 O O . ILE D 1 105 ? 81.466 170.321 32.515 1.00 50.42 102 ILE D O 1
ATOM 7692 N N . PRO D 1 106 ? 83.630 170.813 32.955 1.00 50.91 103 PRO D N 1
ATOM 7693 C CA . PRO D 1 106 ? 83.884 169.474 33.453 1.00 50.23 103 PRO D CA 1
ATOM 7694 C C . PRO D 1 106 ? 83.369 169.263 34.869 1.00 49.55 103 PRO D C 1
ATOM 7695 O O . PRO D 1 106 ? 83.120 170.235 35.598 1.00 49.12 103 PRO D O 1
ATOM 7699 N N . GLY D 1 107 ? 83.211 167.990 35.239 1.00 49.10 104 GLY D N 1
ATOM 7700 C CA . GLY D 1 107 ? 82.807 167.608 36.570 1.00 47.71 104 GLY D CA 1
ATOM 7701 C C . GLY D 1 107 ? 84.054 167.573 37.413 1.00 47.25 104 GLY D C 1
ATOM 7702 O O . GLY D 1 107 ? 85.113 167.940 36.959 1.00 48.78 104 GLY D O 1
ATOM 7703 N N . LEU D 1 108 ? 83.919 167.124 38.649 1.00 46.86 105 LEU D N 1
ATOM 7704 C CA . LEU D 1 108 ? 85.013 167.038 39.618 1.00 46.59 105 LEU D CA 1
ATOM 7705 C C . LEU D 1 108 ? 85.053 165.622 40.135 1.00 47.02 105 LEU D C 1
ATOM 7706 O O . LEU D 1 108 ? 84.038 164.912 40.103 1.00 47.38 105 LEU D O 1
ATOM 7711 N N . CYS D 1 109 ? 86.219 165.188 40.594 1.00 47.82 106 CYS D N 1
ATOM 7712 C CA . CYS D 1 109 ? 86.349 163.856 41.139 1.00 48.08 106 CYS D CA 1
ATOM 7713 C C . CYS D 1 109 ? 87.336 163.834 42.268 1.00 49.33 106 CYS D C 1
ATOM 7714 O O . CYS D 1 109 ? 88.175 164.727 42.400 1.00 51.62 106 CYS D O 1
ATOM 7717 N N . VAL D 1 110 ? 87.223 162.818 43.090 1.00 49.27 107 VAL D N 1
ATOM 7718 C CA . VAL D 1 110 ? 88.166 162.560 44.156 1.00 51.24 107 VAL D CA 1
ATOM 7719 C C . VAL D 1 110 ? 88.437 161.072 44.103 1.00 51.90 107 VAL D C 1
ATOM 7720 O O . VAL D 1 110 ? 87.516 160.286 43.847 1.00 51.14 107 VAL D O 1
ATOM 7724 N N . SER D 1 111 ? 89.680 160.682 44.351 1.00 53.41 108 SER D N 1
ATOM 7725 C CA . SER D 1 111 ? 90.054 159.284 44.267 1.00 54.49 108 SER D CA 1
ATOM 7726 C C . SER D 1 111 ? 91.231 158.992 45.168 1.00 55.71 108 SER D C 1
ATOM 7727 O O . SER D 1 111 ? 92.343 159.369 44.890 1.00 56.37 108 SER D O 1
ATOM 7730 N N . ARG D 1 112 ? 90.954 158.326 46.266 1.00 55.59 109 ARG D N 1
ATOM 7731 C CA . ARG D 1 112 ? 91.980 157.914 47.199 1.00 57.46 109 ARG D CA 1
ATOM 7732 C C . ARG D 1 112 ? 91.376 156.752 47.973 1.00 56.74 109 ARG D C 1
ATOM 7733 O O . ARG D 1 112 ? 90.176 156.461 47.808 1.00 54.84 109 ARG D O 1
ATOM 7741 N N A ASP D 1 113 ? 92.169 156.118 48.832 0.62 58.44 110 ASP D N 1
ATOM 7742 N N B ASP D 1 113 ? 92.183 156.095 48.806 0.38 58.51 110 ASP D N 1
ATOM 7743 C CA A ASP D 1 113 ? 91.767 154.855 49.478 0.62 58.68 110 ASP D CA 1
ATOM 7744 C CA B ASP D 1 113 ? 91.761 154.870 49.502 0.38 58.61 110 ASP D CA 1
ATOM 7745 C C A ASP D 1 113 ? 90.435 154.919 50.226 0.62 56.39 110 ASP D C 1
ATOM 7746 C C B ASP D 1 113 ? 90.361 155.003 50.081 0.38 56.13 110 ASP D C 1
ATOM 7747 O O A ASP D 1 113 ? 89.690 153.948 50.217 0.62 56.23 110 ASP D O 1
ATOM 7748 O O B ASP D 1 113 ? 89.476 154.220 49.748 0.38 55.33 110 ASP D O 1
ATOM 7757 N N . ASP D 1 114 ? 90.149 156.026 50.899 1.00 55.18 111 ASP D N 1
ATOM 7758 C CA . ASP D 1 114 ? 88.895 156.139 51.648 1.00 54.07 111 ASP D CA 1
ATOM 7759 C C . ASP D 1 114 ? 87.783 157.018 51.024 1.00 50.78 111 ASP D C 1
ATOM 7760 O O . ASP D 1 114 ? 86.814 157.317 51.695 1.00 49.51 111 ASP D O 1
ATOM 7765 N N . ASN D 1 115 ? 87.933 157.427 49.768 1.00 49.22 112 ASN D N 1
ATOM 7766 C CA . ASN D 1 115 ? 86.957 158.302 49.111 1.00 47.28 112 ASN D CA 1
ATOM 7767 C C . ASN D 1 115 ? 87.128 158.214 47.610 1.00 46.71 112 ASN D C 1
ATOM 7768 O O . ASN D 1 115 ? 88.141 158.668 47.070 1.00 47.59 112 ASN D O 1
ATOM 7773 N N . HIS D 1 116 ? 86.163 157.580 46.948 1.00 45.81 113 HIS D N 1
ATOM 7774 C CA . HIS D 1 116 ? 86.024 157.663 45.508 1.00 45.44 113 HIS D CA 1
ATOM 7775 C C . HIS D 1 116 ? 84.703 158.344 45.225 1.00 45.08 113 HIS D C 1
ATOM 7776 O O . HIS D 1 116 ? 83.675 157.911 45.729 1.00 44.37 113 HIS D O 1
ATOM 7783 N N . ASN D 1 117 ? 84.739 159.418 44.433 1.00 44.97 114 ASN D N 1
ATOM 7784 C CA . ASN D 1 117 ? 83.574 160.242 44.232 1.00 43.90 114 ASN D CA 1
ATOM 7785 C C . ASN D 1 117 ? 83.650 161.049 42.940 1.00 44.29 114 ASN D C 1
ATOM 7786 O O . ASN D 1 117 ? 84.731 161.464 42.521 1.00 45.58 114 ASN D O 1
ATOM 7791 N N . VAL D 1 118 ? 82.496 161.302 42.332 1.00 43.92 115 VAL D N 1
ATOM 7792 C CA . VAL D 1 118 ? 82.402 162.128 41.127 1.00 43.49 115 VAL D CA 1
ATOM 7793 C C . VAL D 1 118 ? 81.166 163.004 41.210 1.00 43.76 115 VAL D C 1
ATOM 7794 O O . VAL D 1 118 ? 80.220 162.687 41.893 1.00 44.14 115 VAL D O 1
ATOM 7806 N N . ARG D 1 120 ? 78.929 165.751 38.309 1.00 45.67 117 ARG D N 1
ATOM 7807 C CA . ARG D 1 120 ? 78.873 166.431 37.001 1.00 46.74 117 ARG D CA 1
ATOM 7808 C C . ARG D 1 120 ? 77.624 167.329 36.874 1.00 47.57 117 ARG D C 1
ATOM 7809 O O . ARG D 1 120 ? 76.537 166.862 36.597 1.00 47.91 117 ARG D O 1
ATOM 7817 N N . GLY D 1 121 ? 77.802 168.626 37.087 1.00 48.58 118 GLY D N 1
ATOM 7818 C CA . GLY D 1 121 ? 76.681 169.576 37.115 1.00 50.35 118 GLY D CA 1
ATOM 7819 C C . GLY D 1 121 ? 76.718 170.438 38.365 1.00 50.99 118 GLY D C 1
ATOM 7820 O O . GLY D 1 121 ? 76.645 171.673 38.283 1.00 52.50 118 GLY D O 1
ATOM 7821 N N . GLU D 1 122 ? 76.850 169.790 39.522 1.00 50.33 119 GLU D N 1
ATOM 7822 C CA . GLU D 1 122 ? 76.877 170.494 40.809 1.00 50.41 119 GLU D CA 1
ATOM 7823 C C . GLU D 1 122 ? 78.092 171.399 40.979 1.00 50.00 119 GLU D C 1
ATOM 7824 O O . GLU D 1 122 ? 78.021 172.322 41.773 1.00 49.88 119 GLU D O 1
ATOM 7830 N N . GLU D 1 123 ? 79.190 171.160 40.250 1.00 49.55 120 GLU D N 1
ATOM 7831 C CA . GLU D 1 123 ? 80.328 172.101 40.296 1.00 49.94 120 GLU D CA 1
ATOM 7832 C C . GLU D 1 123 ? 79.931 173.535 39.868 1.00 50.49 120 GLU D C 1
ATOM 7833 O O . GLU D 1 123 ? 80.442 174.508 40.415 1.00 50.34 120 GLU D O 1
ATOM 7839 N N . THR D 1 124 ? 78.993 173.659 38.928 1.00 50.29 121 THR D N 1
ATOM 7840 C CA . THR D 1 124 ? 78.544 174.962 38.432 1.00 51.57 121 THR D CA 1
ATOM 7841 C C . THR D 1 124 ? 77.712 175.714 39.500 1.00 51.93 121 THR D C 1
ATOM 7842 O O . THR D 1 124 ? 77.892 176.904 39.701 1.00 51.60 121 THR D O 1
ATOM 7846 N N . GLN D 1 125 ? 76.842 174.996 40.213 1.00 52.97 122 GLN D N 1
ATOM 7847 C CA . GLN D 1 125 ? 76.133 175.556 41.370 1.00 52.06 122 GLN D CA 1
ATOM 7848 C C . GLN D 1 125 ? 77.110 175.950 42.498 1.00 51.84 122 GLN D C 1
ATOM 7849 O O . GLN D 1 125 ? 76.869 176.921 43.229 1.00 51.70 122 GLN D O 1
ATOM 7855 N N . LEU D 1 126 ? 78.197 175.185 42.638 1.00 51.33 123 LEU D N 1
ATOM 7856 C CA . LEU D 1 126 ? 79.201 175.387 43.709 1.00 51.19 123 LEU D CA 1
ATOM 7857 C C . LEU D 1 126 ? 79.960 176.697 43.504 1.00 52.62 123 LEU D C 1
ATOM 7858 O O . LEU D 1 126 ? 80.169 177.485 44.432 1.00 51.88 123 LEU D O 1
ATOM 7863 N N . LEU D 1 127 ? 80.395 176.883 42.271 1.00 53.67 124 LEU D N 1
ATOM 7864 C CA . LEU D 1 127 ? 80.977 178.136 41.809 1.00 56.13 124 LEU D CA 1
ATOM 7865 C C . LEU D 1 127 ? 80.072 179.312 42.160 1.00 55.98 124 LEU D C 1
ATOM 7866 O O . LEU D 1 127 ? 80.535 180.276 42.689 1.00 56.13 124 LEU D O 1
ATOM 7871 N N . GLY D 1 128 ? 78.780 179.208 41.880 1.00 55.94 125 GLY D N 1
ATOM 7872 C CA . GLY D 1 128 ? 77.836 180.279 42.199 1.00 56.78 125 GLY D CA 1
ATOM 7873 C C . GLY D 1 128 ? 77.690 180.471 43.702 1.00 55.98 125 GLY D C 1
ATOM 7874 O O . GLY D 1 128 ? 77.763 181.596 44.203 1.00 56.88 125 GLY D O 1
ATOM 7875 N N . ALA D 1 129 ? 77.487 179.369 44.423 1.00 53.52 126 ALA D N 1
ATOM 7876 C CA . ALA D 1 129 ? 77.304 179.437 45.861 1.00 52.81 126 ALA D CA 1
ATOM 7877 C C . ALA D 1 129 ? 78.533 180.040 46.544 1.00 53.44 126 ALA D C 1
ATOM 7878 O O . ALA D 1 129 ? 78.403 180.754 47.522 1.00 53.58 126 ALA D O 1
ATOM 7880 N N . ARG D 1 130 ? 79.719 179.753 46.025 1.00 54.10 127 ARG D N 1
ATOM 7881 C CA . ARG D 1 130 ? 80.947 180.361 46.539 1.00 55.13 127 ARG D CA 1
ATOM 7882 C C . ARG D 1 130 ? 80.911 181.887 46.413 1.00 57.38 127 ARG D C 1
ATOM 7883 O O . ARG D 1 130 ? 81.366 182.589 47.308 1.00 58.92 127 ARG D O 1
ATOM 7891 N N . ALA D 1 131 ? 80.396 182.393 45.294 1.00 58.25 128 ALA D N 1
ATOM 7892 C CA . ALA D 1 131 ? 80.184 183.809 45.137 1.00 60.37 128 ALA D CA 1
ATOM 7893 C C . ALA D 1 131 ? 79.069 184.340 46.045 1.00 60.69 128 ALA D C 1
ATOM 7894 O O . ALA D 1 131 ? 79.244 185.382 46.669 1.00 62.82 128 ALA D O 1
ATOM 7896 N N . LEU D 1 132 ? 77.935 183.642 46.124 1.00 59.61 129 LEU D N 1
ATOM 7897 C CA . LEU D 1 132 ? 76.728 184.196 46.756 1.00 60.04 129 LEU D CA 1
ATOM 7898 C C . LEU D 1 132 ? 76.692 184.059 48.290 1.00 59.89 129 LEU D C 1
ATOM 7899 O O . LEU D 1 132 ? 76.136 184.910 48.972 1.00 61.33 129 LEU D O 1
ATOM 7904 N N . ALA D 1 133 ? 77.242 182.974 48.824 1.00 58.56 130 ALA D N 1
ATOM 7905 C CA . ALA D 1 133 ? 77.265 182.740 50.276 1.00 58.56 130 ALA D CA 1
ATOM 7906 C C . ALA D 1 133 ? 78.487 181.875 50.611 1.00 57.71 130 ALA D C 1
ATOM 7907 O O . ALA D 1 133 ? 78.353 180.677 50.834 1.00 55.83 130 ALA D O 1
ATOM 7909 N N . PRO D 1 134 ? 79.692 182.476 50.607 1.00 59.48 131 PRO D N 1
ATOM 7910 C CA . PRO D 1 134 ? 80.892 181.664 50.834 1.00 59.58 131 PRO D CA 1
ATOM 7911 C C . PRO D 1 134 ? 80.862 180.937 52.182 1.00 59.49 131 PRO D C 1
ATOM 7912 O O . PRO D 1 134 ? 80.376 181.485 53.193 1.00 60.04 131 PRO D O 1
ATOM 7916 N N . SER D 1 135 ? 81.381 179.717 52.204 1.00 58.29 132 SER D N 1
ATOM 7917 C CA . SER D 1 135 ? 81.437 178.981 53.452 1.00 57.90 132 SER D CA 1
ATOM 7918 C C . SER D 1 135 ? 82.523 177.919 53.370 1.00 56.65 132 SER D C 1
ATOM 7919 O O . SER D 1 135 ? 83.111 177.722 52.307 1.00 56.38 132 SER D O 1
ATOM 7922 N N . SER D 1 136 ? 82.822 177.268 54.492 1.00 55.79 133 SER D N 1
ATOM 7923 C CA . SER D 1 136 ? 83.765 176.149 54.479 1.00 55.37 133 SER D CA 1
ATOM 7924 C C . SER D 1 136 ? 83.095 174.881 53.952 1.00 53.21 133 SER D C 1
ATOM 7925 O O . SER D 1 136 ? 83.781 173.986 53.442 1.00 52.70 133 SER D O 1
ATOM 7928 N N . VAL D 1 137 ? 81.768 174.797 54.053 1.00 51.04 134 VAL D N 1
ATOM 7929 C CA . VAL D 1 137 ? 81.044 173.586 53.643 1.00 49.14 134 VAL D CA 1
ATOM 7930 C C . VAL D 1 137 ? 79.812 173.949 52.815 1.00 48.26 134 VAL D C 1
ATOM 7931 O O . VAL D 1 137 ? 79.053 174.850 53.207 1.00 48.13 134 VAL D O 1
ATOM 7935 N N . TYR D 1 138 ? 79.626 173.256 51.693 1.00 46.38 135 TYR D N 1
ATOM 7936 C CA . TYR D 1 138 ? 78.441 173.422 50.875 1.00 45.74 135 TYR D CA 1
ATOM 7937 C C . TYR D 1 138 ? 77.677 172.110 50.839 1.00 44.82 135 TYR D C 1
ATOM 7938 O O . TYR D 1 138 ? 78.280 171.042 50.619 1.00 44.32 135 TYR D O 1
ATOM 7947 N N . VAL D 1 139 ? 76.361 172.189 51.068 1.00 44.13 136 VAL D N 1
ATOM 7948 C CA . VAL D 1 139 ? 75.469 171.038 50.924 1.00 43.22 136 VAL D CA 1
ATOM 7949 C C . VAL D 1 139 ? 74.447 171.292 49.843 1.00 44.09 136 VAL D C 1
ATOM 7950 O O . VAL D 1 139 ? 73.699 172.278 49.852 1.00 45.03 136 VAL D O 1
ATOM 7962 N N . PRO D 1 141 ? 71.580 169.363 48.095 1.00 44.48 138 PRO D N 1
ATOM 7963 C CA . PRO D 1 141 ? 70.731 168.167 48.071 1.00 43.90 138 PRO D CA 1
ATOM 7964 C C . PRO D 1 141 ? 69.984 167.842 46.779 1.00 44.34 138 PRO D C 1
ATOM 7965 O O . PRO D 1 141 ? 69.811 168.673 45.923 1.00 45.39 138 PRO D O 1
ATOM 7969 N N . GLY D 1 142 ? 69.526 166.605 46.671 1.00 43.66 139 GLY D N 1
ATOM 7970 C CA . GLY D 1 142 ? 68.730 166.193 45.521 1.00 44.58 139 GLY D CA 1
ATOM 7971 C C . GLY D 1 142 ? 68.720 164.704 45.445 1.00 43.56 139 GLY D C 1
ATOM 7972 O O . GLY D 1 142 ? 68.852 164.019 46.480 1.00 43.02 139 GLY D O 1
ATOM 7973 N N . THR D 1 143 ? 68.621 164.202 44.219 1.00 44.30 140 THR D N 1
ATOM 7974 C CA . THR D 1 143 ? 68.719 162.769 43.960 1.00 44.18 140 THR D CA 1
ATOM 7975 C C . THR D 1 143 ? 70.008 162.223 44.516 1.00 43.22 140 THR D C 1
ATOM 7976 O O . THR D 1 143 ? 70.019 161.178 45.173 1.00 41.16 140 THR D O 1
ATOM 7980 N N . HIS D 1 144 ? 71.080 162.973 44.290 1.00 44.20 141 HIS D N 1
ATOM 7981 C CA . HIS D 1 144 ? 72.409 162.621 44.805 1.00 45.48 141 HIS D CA 1
ATOM 7982 C C . HIS D 1 144 ? 73.066 163.854 45.422 1.00 45.61 141 HIS D C 1
ATOM 7983 O O . HIS D 1 144 ? 73.711 164.649 44.710 1.00 48.59 141 HIS D O 1
ATOM 7990 N N . CYS D 1 145 ? 72.902 163.985 46.736 1.00 42.84 142 CYS D N 1
ATOM 7991 C CA A CYS D 1 145 ? 73.349 165.154 47.467 0.61 42.77 142 CYS D CA 1
ATOM 7992 C CA B CYS D 1 145 ? 73.362 165.145 47.489 0.39 43.22 142 CYS D CA 1
ATOM 7993 C C . CYS D 1 145 ? 74.870 165.185 47.572 1.00 42.83 142 CYS D C 1
ATOM 7994 O O . CYS D 1 145 ? 75.492 164.182 47.909 1.00 43.63 142 CYS D O 1
ATOM 7999 N N . LYS D 1 146 ? 75.449 166.343 47.287 1.00 42.39 143 LYS D N 1
ATOM 8000 C CA . LYS D 1 146 ? 76.893 166.557 47.399 1.00 42.06 143 LYS D CA 1
ATOM 8001 C C . LYS D 1 146 ? 77.165 167.447 48.615 1.00 42.09 143 LYS D C 1
ATOM 8002 O O . LYS D 1 146 ? 76.527 168.491 48.802 1.00 41.98 143 LYS D O 1
ATOM 8008 N N . TRP D 1 147 ? 78.084 166.998 49.459 1.00 41.06 144 TRP D N 1
ATOM 8009 C CA . TRP D 1 147 ? 78.615 167.782 50.538 1.00 41.24 144 TRP D CA 1
ATOM 8010 C C . TRP D 1 147 ? 80.077 168.127 50.191 1.00 42.00 144 TRP D C 1
ATOM 8011 O O . TRP D 1 147 ? 80.882 167.217 49.995 1.00 41.05 144 TRP D O 1
ATOM 8022 N N . VAL D 1 148 ? 80.414 169.415 50.205 1.00 42.38 145 VAL D N 1
ATOM 8023 C CA . VAL D 1 148 ? 81.686 169.918 49.675 1.00 44.72 145 VAL D CA 1
ATOM 8024 C C . VAL D 1 148 ? 82.438 170.704 50.751 1.00 46.02 145 VAL D C 1
ATOM 8025 O O . VAL D 1 148 ? 81.863 171.549 51.459 1.00 44.95 145 VAL D O 1
ATOM 8029 N N . LEU D 1 149 ? 83.701 170.361 50.917 1.00 47.55 146 LEU D N 1
ATOM 8030 C CA . LEU D 1 149 ? 84.579 171.088 51.800 1.00 50.13 146 LEU D CA 1
ATOM 8031 C C . LEU D 1 149 ? 85.472 171.943 50.918 1.00 50.82 146 LEU D C 1
ATOM 8032 O O . LEU D 1 149 ? 86.095 171.445 49.988 1.00 50.84 146 LEU D O 1
ATOM 8037 N N . ALA D 1 150 ? 85.507 173.238 51.193 1.00 51.47 147 ALA D N 1
ATOM 8038 C CA . ALA D 1 150 ? 86.389 174.143 50.478 1.00 53.07 147 ALA D CA 1
ATOM 8039 C C . ALA D 1 150 ? 86.878 175.240 51.446 1.00 55.23 147 ALA D C 1
ATOM 8040 O O . ALA D 1 150 ? 86.490 175.260 52.647 1.00 55.35 147 ALA D O 1
ATOM 8042 N N . ASP D 1 151 ? 87.768 176.097 50.948 1.00 56.90 148 ASP D N 1
ATOM 8043 C CA . ASP D 1 151 ? 88.145 177.343 51.649 1.00 58.00 148 ASP D CA 1
ATOM 8044 C C . ASP D 1 151 ? 87.952 178.466 50.627 1.00 58.28 148 ASP D C 1
ATOM 8045 O O . ASP D 1 151 ? 87.116 178.314 49.735 1.00 56.75 148 ASP D O 1
ATOM 8050 N N . ARG D 1 152 ? 88.683 179.576 50.734 1.00 59.43 149 ARG D N 1
ATOM 8051 C CA . ARG D 1 152 ? 88.433 180.720 49.854 1.00 60.37 149 ARG D CA 1
ATOM 8052 C C . ARG D 1 152 ? 88.808 180.448 48.406 1.00 60.19 149 ARG D C 1
ATOM 8053 O O . ARG D 1 152 ? 88.177 180.967 47.486 1.00 60.11 149 ARG D O 1
ATOM 8061 N N . ARG D 1 153 ? 89.842 179.653 48.195 1.00 60.28 150 ARG D N 1
ATOM 8062 C CA . ARG D 1 153 ? 90.353 179.444 46.841 1.00 61.49 150 ARG D CA 1
ATOM 8063 C C . ARG D 1 153 ? 90.260 178.014 46.300 1.00 60.50 150 ARG D C 1
ATOM 8064 O O . ARG D 1 153 ? 90.227 177.837 45.086 1.00 60.32 150 ARG D O 1
ATOM 8072 N N . GLN D 1 154 ? 90.296 177.021 47.197 1.00 59.69 151 GLN D N 1
ATOM 8073 C CA . GLN D 1 154 ? 90.450 175.600 46.830 1.00 59.53 151 GLN D CA 1
ATOM 8074 C C . GLN D 1 154 ? 89.214 174.783 47.206 1.00 56.62 151 GLN D C 1
ATOM 8075 O O . GLN D 1 154 ? 88.611 174.974 48.279 1.00 56.29 151 GLN D O 1
ATOM 8081 N N . ILE D 1 155 ? 88.831 173.895 46.294 1.00 55.10 152 ILE D N 1
ATOM 8082 C CA . ILE D 1 155 ? 87.863 172.842 46.555 1.00 51.85 152 ILE D CA 1
ATOM 8083 C C . ILE D 1 155 ? 88.665 171.624 47.007 1.00 51.79 152 ILE D C 1
ATOM 8084 O O . ILE D 1 155 ? 89.404 171.051 46.215 1.00 52.95 152 ILE D O 1
ATOM 8089 N N . HIS D 1 156 ? 88.512 171.226 48.264 1.00 50.94 153 HIS D N 1
ATOM 8090 C CA . HIS D 1 156 ? 89.332 170.163 48.863 1.00 51.97 153 HIS D CA 1
ATOM 8091 C C . HIS D 1 156 ? 88.812 168.735 48.783 1.00 50.60 153 HIS D C 1
ATOM 8092 O O . HIS D 1 156 ? 89.587 167.812 48.530 1.00 51.52 153 HIS D O 1
ATOM 8099 N N . ASP D 1 157 ? 87.518 168.544 49.009 1.00 48.27 154 ASP D N 1
ATOM 8100 C CA . ASP D 1 157 ? 86.931 167.202 49.155 1.00 47.33 154 ASP D CA 1
ATOM 8101 C C . ASP D 1 157 ? 85.420 167.268 49.001 1.00 45.22 154 ASP D C 1
ATOM 8102 O O . ASP D 1 157 ? 84.823 168.349 49.079 1.00 43.98 154 ASP D O 1
ATOM 8107 N N . PHE D 1 158 ? 84.803 166.119 48.760 1.00 44.28 155 PHE D N 1
ATOM 8108 C CA . PHE D 1 158 ? 83.344 166.019 48.774 1.00 42.67 155 PHE D CA 1
ATOM 8109 C C . PHE D 1 158 ? 82.877 164.598 49.000 1.00 42.79 155 PHE D C 1
ATOM 8110 O O . PHE D 1 158 ? 83.624 163.651 48.745 1.00 45.04 155 PHE D O 1
ATOM 8118 N N . ARG D 1 159 ? 81.657 164.467 49.508 1.00 42.19 156 ARG D N 1
ATOM 8119 C CA . ARG D 1 159 ? 80.972 163.187 49.637 1.00 41.73 156 ARG D CA 1
ATOM 8120 C C . ARG D 1 159 ? 79.615 163.283 48.952 1.00 41.29 156 ARG D C 1
ATOM 8121 O O . ARG D 1 159 ? 79.104 164.384 48.729 1.00 41.70 156 ARG D O 1
ATOM 8129 N N . THR D 1 160 ? 79.057 162.123 48.616 1.00 40.76 157 THR D N 1
ATOM 8130 C CA . THR D 1 160 ? 77.758 162.006 47.981 1.00 40.11 157 THR D CA 1
ATOM 8131 C C . THR D 1 160 ? 76.885 161.080 48.821 1.00 39.55 157 THR D C 1
ATOM 8132 O O . THR D 1 160 ? 77.338 160.010 49.239 1.00 39.33 157 THR D O 1
ATOM 8136 N N . VAL D 1 161 ? 75.654 161.506 49.090 1.00 38.57 158 VAL D N 1
ATOM 8137 C CA . VAL D 1 161 ? 74.640 160.651 49.741 1.00 38.26 158 VAL D CA 1
ATOM 8138 C C . VAL D 1 161 ? 73.424 160.575 48.819 1.00 38.66 158 VAL D C 1
ATOM 8139 O O . VAL D 1 161 ? 72.918 161.591 48.385 1.00 38.37 158 VAL D O 1
ATOM 8143 N N . LEU D 1 162 ? 72.945 159.364 48.561 1.00 38.89 159 LEU D N 1
ATOM 8144 C CA . LEU D 1 162 ? 71.926 159.101 47.579 1.00 39.48 159 LEU D CA 1
ATOM 8145 C C . LEU D 1 162 ? 70.571 159.254 48.207 1.00 39.47 159 LEU D C 1
ATOM 8146 O O . LEU D 1 162 ? 69.740 158.361 48.127 1.00 40.04 159 LEU D O 1
ATOM 8151 N N . THR D 1 163 ? 70.308 160.412 48.781 1.00 39.65 160 THR D N 1
ATOM 8152 C CA . THR D 1 163 ? 69.084 160.618 49.534 1.00 40.01 160 THR D CA 1
ATOM 8153 C C . THR D 1 163 ? 67.800 160.571 48.695 1.00 38.86 160 THR D C 1
ATOM 8154 O O . THR D 1 163 ? 66.888 159.795 48.996 1.00 37.26 160 THR D O 1
ATOM 8158 N N . GLY D 1 164 ? 67.712 161.376 47.649 1.00 38.74 161 GLY D N 1
ATOM 8159 C CA . GLY D 1 164 ? 66.523 161.334 46.796 1.00 38.60 161 GLY D CA 1
ATOM 8160 C C . GLY D 1 164 ? 66.348 159.980 46.118 1.00 38.83 161 GLY D C 1
ATOM 8161 O O . GLY D 1 164 ? 65.243 159.428 46.050 1.00 37.16 161 GLY D O 1
ATOM 8162 N N . GLU D 1 165 ? 67.450 159.431 45.620 1.00 38.72 162 GLU D N 1
ATOM 8163 C CA . GLU D 1 165 ? 67.383 158.173 44.882 1.00 39.83 162 GLU D CA 1
ATOM 8164 C C . GLU D 1 165 ? 66.919 157.039 45.793 1.00 38.11 162 GLU D C 1
ATOM 8165 O O . GLU D 1 165 ? 66.051 156.273 45.425 1.00 37.44 162 GLU D O 1
ATOM 8171 N N . LEU D 1 166 ? 67.494 156.927 46.989 1.00 38.09 163 LEU D N 1
ATOM 8172 C CA . LEU D 1 166 ? 67.088 155.879 47.924 1.00 37.58 163 LEU D CA 1
ATOM 8173 C C . LEU D 1 166 ? 65.645 156.114 48.408 1.00 37.69 163 LEU D C 1
ATOM 8174 O O . LEU D 1 166 ? 64.862 155.159 48.589 1.00 38.09 163 LEU D O 1
ATOM 8179 N N . HIS D 1 167 ? 65.251 157.372 48.587 1.00 37.44 164 HIS D N 1
ATOM 8180 C CA . HIS D 1 167 ? 63.858 157.660 48.959 1.00 37.76 164 HIS D CA 1
ATOM 8181 C C . HIS D 1 167 ? 62.879 157.068 47.919 1.00 37.42 164 HIS D C 1
ATOM 8182 O O . HIS D 1 167 ? 61.896 156.382 48.242 1.00 35.29 164 HIS D O 1
ATOM 8189 N N . HIS D 1 168 ? 63.159 157.340 46.657 1.00 39.02 165 HIS D N 1
ATOM 8190 C CA . HIS D 1 168 ? 62.291 156.850 45.565 1.00 39.68 165 HIS D CA 1
ATOM 8191 C C . HIS D 1 168 ? 62.304 155.349 45.498 1.00 40.11 165 HIS D C 1
ATOM 8192 O O . HIS D 1 168 ? 61.259 154.720 45.373 1.00 40.28 165 HIS D O 1
ATOM 8199 N N . LEU D 1 169 ? 63.496 154.774 45.581 1.00 40.43 166 LEU D N 1
ATOM 8200 C CA . LEU D 1 169 ? 63.650 153.314 45.524 1.00 41.65 166 LEU D CA 1
ATOM 8201 C C . LEU D 1 169 ? 62.918 152.625 46.658 1.00 39.68 166 LEU D C 1
ATOM 8202 O O . LEU D 1 169 ? 62.224 151.648 46.428 1.00 40.13 166 LEU D O 1
ATOM 8207 N N . LEU D 1 170 ? 63.064 153.107 47.876 1.00 38.47 167 LEU D N 1
ATOM 8208 C CA . LEU D 1 170 ? 62.412 152.439 49.007 1.00 39.51 167 LEU D CA 1
ATOM 8209 C C . LEU D 1 170 ? 60.892 152.629 48.996 1.00 40.63 167 LEU D C 1
ATOM 8210 O O . LEU D 1 170 ? 60.146 151.669 49.234 1.00 41.73 167 LEU D O 1
ATOM 8215 N N . LEU D 1 171 ? 60.440 153.847 48.702 1.00 40.56 168 LEU D N 1
ATOM 8216 C CA . LEU D 1 171 ? 59.007 154.118 48.614 1.00 42.17 168 LEU D CA 1
ATOM 8217 C C . LEU D 1 171 ? 58.349 153.384 47.454 1.00 43.90 168 LEU D C 1
ATOM 8218 O O . LEU D 1 171 ? 57.328 152.754 47.637 1.00 45.78 168 LEU D O 1
ATOM 8223 N N . GLN D 1 172 ? 58.922 153.443 46.262 1.00 54.64 169 GLN D N 1
ATOM 8224 C CA . GLN D 1 172 ? 58.168 153.064 45.056 1.00 57.64 169 GLN D CA 1
ATOM 8225 C C . GLN D 1 172 ? 58.652 151.804 44.386 1.00 59.99 169 GLN D C 1
ATOM 8226 O O . GLN D 1 172 ? 57.964 151.245 43.537 1.00 61.56 169 GLN D O 1
ATOM 8232 N N . LEU D 1 173 ? 59.864 151.379 44.711 1.00 60.79 170 LEU D N 1
ATOM 8233 C CA . LEU D 1 173 ? 60.465 150.222 44.040 1.00 63.86 170 LEU D CA 1
ATOM 8234 C C . LEU D 1 173 ? 60.705 149.006 44.990 1.00 64.65 170 LEU D C 1
ATOM 8235 O O . LEU D 1 173 ? 61.155 147.936 44.541 1.00 67.65 170 LEU D O 1
ATOM 8240 N N . SER D 1 174 ? 60.350 149.155 46.271 1.00 62.52 171 SER D N 1
ATOM 8241 C CA . SER D 1 174 ? 60.673 148.153 47.281 1.00 62.39 171 SER D CA 1
ATOM 8242 C C . SER D 1 174 ? 59.461 147.759 48.113 1.00 62.65 171 SER D C 1
ATOM 8243 O O . SER D 1 174 ? 58.392 148.432 48.092 1.00 60.30 171 SER D O 1
ATOM 8246 N N . LEU D 1 175 ? 59.669 146.688 48.892 1.00 64.19 172 LEU D N 1
ATOM 8247 C CA . LEU D 1 175 ? 58.608 146.101 49.717 1.00 65.58 172 LEU D CA 1
ATOM 8248 C C . LEU D 1 175 ? 58.219 147.095 50.830 1.00 62.48 172 LEU D C 1
ATOM 8249 O O . LEU D 1 175 ? 57.092 147.035 51.334 1.00 62.74 172 LEU D O 1
ATOM 8254 N N . VAL D 1 176 ? 59.115 148.044 51.145 1.00 60.16 173 VAL D N 1
ATOM 8255 C CA . VAL D 1 176 ? 58.824 149.109 52.106 1.00 58.08 173 VAL D CA 1
ATOM 8256 C C . VAL D 1 176 ? 57.606 149.936 51.696 1.00 57.53 173 VAL D C 1
ATOM 8257 O O . VAL D 1 176 ? 56.722 150.208 52.522 1.00 58.29 173 VAL D O 1
ATOM 8261 N N . GLY D 1 177 ? 57.498 150.275 50.425 1.00 56.97 174 GLY D N 1
ATOM 8262 C CA . GLY D 1 177 ? 56.334 151.039 49.989 1.00 56.90 174 GLY D CA 1
ATOM 8263 C C . GLY D 1 177 ? 55.205 150.272 49.329 1.00 58.02 174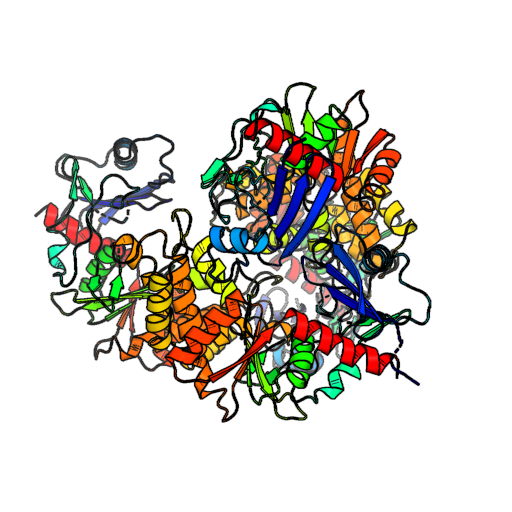 GLY D C 1
ATOM 8264 O O . GLY D 1 177 ? 54.292 150.897 48.762 1.00 58.34 174 GLY D O 1
ATOM 8265 N N . ALA D 1 178 ? 55.257 148.941 49.374 1.00 59.57 175 ALA D N 1
ATOM 8266 C CA . ALA D 1 178 ? 54.337 148.100 48.563 1.00 62.74 175 ALA D CA 1
ATOM 8267 C C . ALA D 1 178 ? 52.976 148.128 49.225 1.00 63.07 175 ALA D C 1
ATOM 8268 O O . ALA D 1 178 ? 52.894 148.101 50.462 1.00 62.81 175 ALA D O 1
ATOM 8270 N N . GLY D 1 179 ? 51.922 148.198 48.411 1.00 64.16 176 GLY D N 1
ATOM 8271 C CA . GLY D 1 179 ? 50.527 148.116 48.916 1.00 64.73 176 GLY D CA 1
ATOM 8272 C C . GLY D 1 179 ? 49.914 149.479 49.251 1.00 61.92 176 GLY D C 1
ATOM 8273 O O . GLY D 1 179 ? 48.743 149.561 49.520 1.00 64.03 176 GLY D O 1
ATOM 8274 N N . LEU D 1 180 ? 50.702 150.547 49.179 1.00 57.68 177 LEU D N 1
ATOM 8275 C CA . LEU D 1 180 ? 50.325 151.850 49.744 1.00 55.30 177 LEU D CA 1
ATOM 8276 C C . LEU D 1 180 ? 49.460 152.689 48.793 1.00 55.41 177 LEU D C 1
ATOM 8277 O O . LEU D 1 180 ? 49.533 152.510 47.564 1.00 55.78 177 LEU D O 1
ATOM 8282 N N . PRO D 1 181 ? 48.636 153.601 49.366 1.00 54.61 178 PRO D N 1
ATOM 8283 C CA . PRO D 1 181 ? 47.800 154.526 48.604 1.00 55.28 178 PRO D CA 1
ATOM 8284 C C . PRO D 1 181 ? 48.604 155.699 48.133 1.00 53.37 178 PRO D C 1
ATOM 8285 O O . PRO D 1 181 ? 49.785 155.808 48.501 1.00 50.99 178 PRO D O 1
ATOM 8289 N N . PRO D 1 182 ? 47.976 156.609 47.357 1.00 55.01 179 PRO D N 1
ATOM 8290 C CA . PRO D 1 182 ? 48.627 157.898 47.085 1.00 54.84 179 PRO D CA 1
ATOM 8291 C C . PRO D 1 182 ? 49.056 158.594 48.375 1.00 53.21 179 PRO D C 1
ATOM 8292 O O . PRO D 1 182 ? 48.327 158.540 49.357 1.00 52.61 179 PRO D O 1
ATOM 8296 N N . GLN D 1 183 ? 50.247 159.211 48.336 1.00 52.52 180 GLN D N 1
ATOM 8297 C CA . GLN D 1 183 ? 50.891 159.865 49.479 1.00 51.28 180 GLN D CA 1
ATOM 8298 C C . GLN D 1 183 ? 50.482 161.305 49.646 1.00 52.80 180 GLN D C 1
ATOM 8299 O O . GLN D 1 183 ? 50.237 161.990 48.674 1.00 54.09 180 GLN D O 1
ATOM 8305 N N . GLU D 1 184 ? 50.412 161.754 50.894 1.00 52.86 181 GLU D N 1
ATOM 8306 C CA . GLU D 1 184 ? 50.018 163.122 51.212 1.00 54.55 181 GLU D CA 1
ATOM 8307 C C . GLU D 1 184 ? 51.126 163.813 51.964 1.00 52.72 181 GLU D C 1
ATOM 8308 O O . GLU D 1 184 ? 52.012 163.159 52.497 1.00 50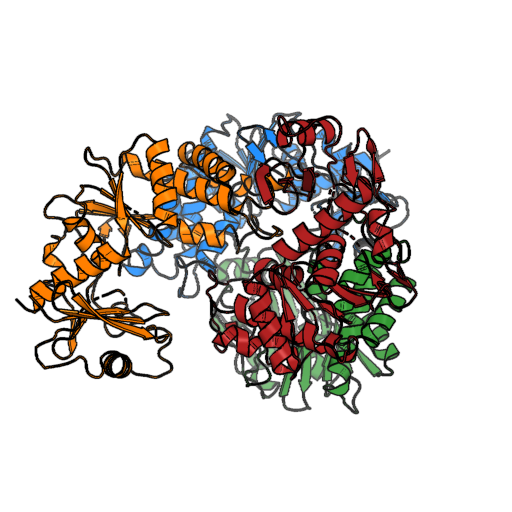.86 181 GLU D O 1
ATOM 8314 N N . THR D 1 185 ? 51.028 165.135 52.046 1.00 54.12 182 THR D N 1
ATOM 8315 C CA . THR D 1 185 ? 51.911 165.958 52.858 1.00 54.57 182 THR D CA 1
ATOM 8316 C C . THR D 1 185 ? 51.568 165.772 54.336 1.00 54.23 182 THR D C 1
ATOM 8317 O O . THR D 1 185 ? 50.406 165.645 54.695 1.00 55.35 182 THR D O 1
ATOM 8321 N N . SER D 1 186 ? 52.594 165.727 55.186 1.00 52.79 183 SER D N 1
ATOM 8322 C CA . SER D 1 186 ? 52.376 165.677 56.627 1.00 52.08 183 SER D CA 1
ATOM 8323 C C . SER D 1 186 ? 53.651 166.190 57.280 1.00 50.98 183 SER D C 1
ATOM 8324 O O . SER D 1 186 ? 54.691 165.522 57.223 1.00 48.06 183 SER D O 1
ATOM 8327 N N . ALA D 1 187 ? 53.560 167.373 57.890 1.00 52.13 184 ALA D N 1
ATOM 8328 C CA . ALA D 1 187 ? 54.676 167.949 58.632 1.00 52.30 184 ALA D CA 1
ATOM 8329 C C . ALA D 1 187 ? 54.981 167.114 59.875 1.00 51.49 184 ALA D C 1
ATOM 8330 O O . ALA D 1 187 ? 56.151 166.931 60.248 1.00 50.86 184 ALA D O 1
ATOM 8332 N N . ALA D 1 188 ? 53.942 166.567 60.498 1.00 51.43 185 ALA D N 1
ATOM 8333 C CA . ALA D 1 188 ? 54.135 165.777 61.714 1.00 51.67 185 ALA D CA 1
ATOM 8334 C C . ALA D 1 188 ? 54.958 164.501 61.406 1.00 49.27 185 ALA D C 1
ATOM 8335 O O . ALA D 1 188 ? 55.867 164.129 62.160 1.00 48.87 185 ALA D O 1
ATOM 8337 N N . ALA D 1 189 ? 54.639 163.854 60.279 1.00 48.20 186 ALA D N 1
ATOM 8338 C CA . ALA D 1 189 ? 55.291 162.641 59.846 1.00 46.16 186 ALA D CA 1
ATOM 8339 C C . ALA D 1 189 ? 56.743 162.931 59.452 1.00 44.93 186 ALA D C 1
ATOM 8340 O O . ALA D 1 189 ? 57.670 162.180 59.801 1.00 43.23 186 ALA D O 1
ATOM 8342 N N . PHE D 1 190 ? 56.960 164.032 58.742 1.00 44.85 187 PHE D N 1
ATOM 8343 C CA . PHE D 1 190 ? 58.325 164.424 58.428 1.00 43.64 187 PHE D CA 1
ATOM 8344 C C . PHE D 1 190 ? 59.158 164.678 59.692 1.00 43.32 187 PHE D C 1
ATOM 8345 O O . PHE D 1 190 ? 60.289 164.241 59.786 1.00 42.89 187 PHE D O 1
ATOM 8353 N N . ALA D 1 191 ? 58.617 165.431 60.629 1.00 44.92 188 ALA D N 1
ATOM 8354 C CA . ALA D 1 191 ? 59.348 165.728 61.867 1.00 45.57 188 ALA D CA 1
ATOM 8355 C C . ALA D 1 191 ? 59.659 164.428 62.638 1.00 45.06 188 ALA D C 1
ATOM 8356 O O . ALA D 1 191 ? 60.758 164.300 63.182 1.00 45.30 188 ALA D O 1
ATOM 8358 N N . ALA D 1 192 ? 58.725 163.462 62.666 1.00 44.61 189 ALA D N 1
ATOM 8359 C CA . ALA D 1 192 ? 58.948 162.223 63.411 1.00 44.68 189 ALA D CA 1
ATOM 8360 C C . ALA D 1 192 ? 60.043 161.394 62.751 1.00 43.28 189 ALA D C 1
ATOM 8361 O O . ALA D 1 192 ? 60.917 160.864 63.434 1.00 43.03 189 ALA D O 1
ATOM 8363 N N . GLY D 1 193 ? 60.007 161.297 61.426 1.00 41.91 190 GLY D N 1
ATOM 8364 C CA . GLY D 1 193 ? 61.045 160.600 60.727 1.00 41.24 190 GLY D CA 1
ATOM 8365 C C . GLY D 1 193 ? 62.397 161.257 60.914 1.00 40.80 190 GLY D C 1
ATOM 8366 O O . GLY D 1 193 ? 63.412 160.582 61.075 1.00 39.66 190 GLY D O 1
ATOM 8367 N N . LEU D 1 194 ? 62.404 162.583 60.923 1.00 41.28 191 LEU D N 1
ATOM 8368 C CA . LEU D 1 194 ? 63.636 163.340 61.094 1.00 41.63 191 LEU D CA 1
ATOM 8369 C C . LEU D 1 194 ? 64.289 163.005 62.445 1.00 41.59 191 LEU D C 1
ATOM 8370 O O . LEU D 1 194 ? 65.477 162.741 62.488 1.00 42.10 191 LEU D O 1
ATOM 8375 N N A GLN D 1 195 ? 63.509 163.021 63.518 0.53 42.46 192 GLN D N 1
ATOM 8376 N N B GLN D 1 195 ? 63.534 163.027 63.536 0.47 42.89 192 GLN D N 1
ATOM 8377 C CA A GLN D 1 195 ? 64.010 162.677 64.856 0.53 42.90 192 GLN D CA 1
ATOM 8378 C CA B GLN D 1 195 ? 64.122 162.723 64.848 0.47 43.69 192 GLN D CA 1
ATOM 8379 C C A GLN D 1 195 ? 64.688 161.317 64.803 0.53 42.53 192 GLN D C 1
ATOM 8380 C C B GLN D 1 195 ? 64.679 161.294 64.866 0.47 43.04 192 GLN D C 1
ATOM 8381 O O A GLN D 1 195 ? 65.829 161.160 65.238 0.53 42.46 192 GLN D O 1
ATOM 8382 O O B GLN D 1 195 ? 65.737 161.059 65.442 0.47 43.18 192 GLN D O 1
ATOM 8393 N N . ARG D 1 196 ? 63.985 160.349 64.228 1.00 42.43 193 ARG D N 1
ATOM 8394 C CA . ARG D 1 196 ? 64.468 158.977 64.157 1.00 42.63 193 ARG D CA 1
ATOM 8395 C C . ARG D 1 196 ? 65.777 158.838 63.379 1.00 41.80 193 ARG D C 1
ATOM 8396 O O . ARG D 1 196 ? 66.663 158.076 63.776 1.00 42.23 193 ARG D O 1
ATOM 8404 N N . GLY D 1 197 ? 65.886 159.554 62.279 1.00 40.13 194 GLY D N 1
ATOM 8405 C CA . GLY D 1 197 ? 67.094 159.540 61.478 1.00 41.29 194 GLY D CA 1
ATOM 8406 C C . GLY D 1 197 ? 68.285 160.243 62.121 1.00 41.53 194 GLY D C 1
ATOM 8407 O O . GLY D 1 197 ? 69.427 159.746 62.077 1.00 41.73 194 GLY D O 1
ATOM 8408 N N . ILE D 1 198 ? 68.032 161.407 62.694 1.00 41.77 195 ILE D N 1
ATOM 8409 C CA . ILE D 1 198 ? 69.078 162.133 63.393 1.00 43.26 195 ILE D CA 1
ATOM 8410 C C . ILE D 1 198 ? 69.679 161.239 64.494 1.00 43.38 195 ILE D C 1
ATOM 8411 O O . ILE D 1 198 ? 70.878 161.235 64.715 1.00 44.48 195 ILE D O 1
ATOM 8416 N N . ASN D 1 199 ? 68.838 160.431 65.116 1.00 42.76 196 ASN D N 1
ATOM 8417 C CA . ASN D 1 199 ? 69.241 159.588 66.202 1.00 43.06 196 ASN D CA 1
ATOM 8418 C C . ASN D 1 199 ? 69.828 158.263 65.738 1.00 43.65 196 ASN D C 1
ATOM 8419 O O . ASN D 1 199 ? 70.415 157.542 66.568 1.00 43.56 196 ASN D O 1
ATOM 8424 N N . ASN D 1 200 ? 69.679 157.936 64.435 1.00 42.19 197 ASN D N 1
ATOM 8425 C CA . ASN D 1 200 ? 70.143 156.657 63.894 1.00 42.14 197 ASN D CA 1
ATOM 8426 C C . ASN D 1 200 ? 70.863 156.789 62.569 1.00 42.05 197 ASN D C 1
ATOM 8427 O O . ASN D 1 200 ? 70.370 156.317 61.536 1.00 41.52 197 ASN D O 1
ATOM 8432 N N . PRO D 1 201 ? 72.024 157.464 62.579 1.00 42.24 198 PRO D N 1
ATOM 8433 C CA . PRO D 1 201 ? 72.825 157.519 61.363 1.00 41.76 198 PRO D CA 1
ATOM 8434 C C . PRO D 1 201 ? 73.147 156.098 60.836 1.00 43.47 198 PRO D C 1
ATOM 8435 O O . PRO D 1 201 ? 73.187 155.893 59.644 1.00 42.20 198 PRO D O 1
ATOM 8439 N N . ALA D 1 202 ? 73.384 155.125 61.724 1.00 42.17 199 ALA D N 1
ATOM 8440 C CA . ALA D 1 202 ? 73.509 153.743 61.295 1.00 41.82 199 ALA D CA 1
ATOM 8441 C C . ALA D 1 202 ? 72.058 153.313 61.062 1.00 40.62 199 ALA D C 1
ATOM 8442 O O . ALA D 1 202 ? 71.472 152.605 61.870 1.00 40.83 199 ALA D O 1
ATOM 8444 N N . VAL D 1 203 ? 71.511 153.736 59.919 1.00 38.51 200 VAL D N 1
ATOM 8445 C CA . VAL D 1 203 ? 70.081 153.753 59.675 1.00 38.21 200 VAL D CA 1
ATOM 8446 C C . VAL D 1 203 ? 69.492 152.414 59.131 1.00 38.95 200 VAL D C 1
ATOM 8447 O O . VAL D 1 203 ? 68.275 152.269 59.039 1.00 39.12 200 VAL D O 1
ATOM 8451 N N . LEU D 1 204 ? 70.345 151.455 58.758 1.00 39.55 201 LEU D N 1
ATOM 8452 C CA . LEU D 1 204 ? 69.884 150.260 58.039 1.00 39.99 201 LEU D CA 1
ATOM 8453 C C . LEU D 1 204 ? 68.667 149.551 58.709 1.00 39.70 201 LEU D C 1
ATOM 8454 O O . LEU D 1 204 ? 67.679 149.298 58.044 1.00 38.21 201 LEU D O 1
ATOM 8459 N N . PRO D 1 205 ? 68.727 149.266 60.026 1.00 40.00 202 PRO D N 1
ATOM 8460 C CA . PRO D 1 205 ? 67.545 148.620 60.655 1.00 39.89 202 PRO D CA 1
ATOM 8461 C C . PRO D 1 205 ? 66.247 149.415 60.592 1.00 39.00 202 PRO D C 1
ATOM 8462 O O . PRO D 1 205 ? 65.138 148.821 60.607 1.00 39.14 202 PRO D O 1
ATOM 8466 N N . GLN D 1 206 ? 66.368 150.732 60.503 1.00 38.27 203 GLN D N 1
ATOM 8467 C CA . GLN D 1 206 ? 65.197 151.635 60.533 1.00 39.00 203 GLN D CA 1
ATOM 8468 C C . GLN D 1 206 ? 64.360 151.601 59.264 1.00 37.82 203 GLN D C 1
ATOM 8469 O O . GLN D 1 206 ? 63.165 151.962 59.272 1.00 38.54 203 GLN D O 1
ATOM 8475 N N . LEU D 1 207 ? 64.970 151.187 58.168 1.00 36.88 204 LEU D N 1
ATOM 8476 C CA . LEU D 1 207 ? 64.296 151.264 56.876 1.00 36.95 204 LEU D CA 1
ATOM 8477 C C . LEU D 1 207 ? 63.041 150.358 56.813 1.00 36.79 204 LEU D C 1
ATOM 8478 O O . LEU D 1 207 ? 61.958 150.802 56.444 1.00 37.69 204 LEU D O 1
ATOM 8483 N N . PHE D 1 208 ? 63.171 149.103 57.222 1.00 37.70 205 PHE D N 1
ATOM 8484 C CA . PHE D 1 208 ? 62.036 148.192 57.241 1.00 38.22 205 PHE D CA 1
ATOM 8485 C C . PHE D 1 208 ? 60.979 148.646 58.217 1.00 39.62 205 PHE D C 1
ATOM 8486 O O . PHE D 1 208 ? 59.788 148.397 57.994 1.00 40.50 205 PHE D O 1
ATOM 8494 N N . GLU D 1 209 ? 61.385 149.304 59.300 1.00 39.99 206 GLU D N 1
ATOM 8495 C CA . GLU D 1 209 ? 60.423 149.653 60.354 1.00 41.56 206 GLU D CA 1
ATOM 8496 C C . GLU D 1 209 ? 59.415 150.696 59.870 1.00 40.67 206 GLU D C 1
ATOM 8497 O O . GLU D 1 209 ? 58.317 150.815 60.408 1.00 41.46 206 GLU D O 1
ATOM 8503 N N . VAL D 1 210 ? 59.795 151.451 58.855 1.00 40.29 207 VAL D N 1
ATOM 8504 C CA . VAL D 1 210 ? 58.841 152.342 58.178 1.00 40.47 207 VAL D CA 1
ATOM 8505 C C . VAL D 1 210 ? 57.642 151.511 57.679 1.00 41.53 207 VAL D C 1
ATOM 8506 O O . VAL D 1 210 ? 56.487 151.933 57.811 1.00 41.81 207 VAL D O 1
ATOM 8510 N N A ARG D 1 211 ? 57.922 150.344 57.108 0.56 41.40 208 ARG D N 1
ATOM 8511 N N B ARG D 1 211 ? 57.920 150.341 57.111 0.44 41.30 208 ARG D N 1
ATOM 8512 C CA A ARG D 1 211 ? 56.865 149.487 56.616 0.56 43.31 208 ARG D CA 1
ATOM 8513 C CA B ARG D 1 211 ? 56.860 149.484 56.624 0.44 42.95 208 ARG D CA 1
ATOM 8514 C C A ARG D 1 211 ? 56.074 148.888 57.791 0.56 42.81 208 ARG D C 1
ATOM 8515 C C B ARG D 1 211 ? 56.070 148.883 57.790 0.44 42.72 208 ARG D C 1
ATOM 8516 O O A ARG D 1 211 ? 54.862 148.977 57.822 0.56 42.66 208 ARG D O 1
ATOM 8517 O O B ARG D 1 211 ? 54.853 148.964 57.816 0.44 42.83 208 ARG D O 1
ATOM 8532 N N . ALA D 1 212 ? 56.774 148.282 58.746 1.00 42.21 209 ALA D N 1
ATOM 8533 C CA . ALA D 1 212 ? 56.137 147.715 59.940 1.00 42.92 209 ALA D CA 1
ATOM 8534 C C . ALA D 1 212 ? 55.254 148.733 60.659 1.00 43.00 209 ALA D C 1
ATOM 8535 O O . ALA D 1 212 ? 54.175 148.384 61.157 1.00 43.61 209 ALA D O 1
ATOM 8537 N N . SER D 1 213 ? 55.710 149.989 60.683 1.00 42.33 210 SER D N 1
ATOM 8538 C CA . SER D 1 213 ? 54.980 151.049 61.358 1.00 43.42 210 SER D CA 1
ATOM 8539 C C . SER D 1 213 ? 53.601 151.281 60.730 1.00 44.72 210 SER D C 1
ATOM 8540 O O . SER D 1 213 ? 52.624 151.467 61.452 1.00 44.12 210 SER D O 1
ATOM 8543 N N . HIS D 1 214 ? 53.522 151.280 59.395 1.00 44.72 211 HIS D N 1
ATOM 8544 C CA . HIS D 1 214 ? 52.217 151.423 58.749 1.00 46.37 211 HIS D CA 1
ATOM 8545 C C . HIS D 1 214 ? 51.400 150.139 58.790 1.00 47.96 211 HIS D C 1
ATOM 8546 O O . HIS D 1 214 ? 50.171 150.206 58.959 1.00 49.54 211 HIS D O 1
ATOM 8553 N N . VAL D 1 215 ? 52.049 148.980 58.756 1.00 48.14 212 VAL D N 1
ATOM 8554 C CA . VAL D 1 215 ? 51.293 147.710 58.908 1.00 49.55 212 VAL D CA 1
ATOM 8555 C C . VAL D 1 215 ? 50.623 147.604 60.280 1.00 50.76 212 VAL D C 1
ATOM 8556 O O . VAL D 1 215 ? 49.543 147.048 60.379 1.00 53.43 212 VAL D O 1
ATOM 8560 N N . LEU D 1 216 ? 51.253 148.141 61.327 1.00 50.16 213 LEU D N 1
ATOM 8561 C CA . LEU D 1 216 ? 50.763 148.022 62.702 1.00 51.81 213 LEU D CA 1
ATOM 8562 C C . LEU D 1 216 ? 49.949 149.228 63.210 1.00 52.96 213 LEU D C 1
ATOM 8563 O O . LEU D 1 216 ? 49.550 149.268 64.370 1.00 54.52 213 LEU D O 1
ATOM 8568 N N . GLY D 1 217 ? 49.735 150.224 62.356 1.00 52.79 214 GLY D N 1
ATOM 8569 C CA . GLY D 1 217 ? 48.844 151.348 62.673 1.00 53.87 214 GLY D CA 1
ATOM 8570 C C . GLY D 1 217 ? 49.489 152.523 63.382 1.00 53.10 214 GLY D C 1
ATOM 8571 O O . GLY D 1 217 ? 48.786 153.396 63.831 1.00 55.16 214 GLY D O 1
ATOM 8572 N N . ALA D 1 218 ? 50.810 152.535 63.518 1.00 51.57 215 ALA D N 1
ATOM 8573 C CA . ALA D 1 218 ? 51.515 153.628 64.168 1.00 51.01 215 ALA D CA 1
ATOM 8574 C C . ALA D 1 218 ? 51.848 154.781 63.191 1.00 49.99 215 ALA D C 1
ATOM 8575 O O . ALA D 1 218 ? 52.046 155.911 63.629 1.00 51.21 215 ALA D O 1
ATOM 8577 N N . LEU D 1 219 ? 51.923 154.495 61.894 1.00 46.74 216 LEU D N 1
ATOM 8578 C CA . LEU D 1 219 ? 52.198 155.515 60.855 1.00 45.76 216 LEU D CA 1
ATOM 8579 C C . LEU D 1 219 ? 51.077 155.379 59.793 1.00 46.37 216 LEU D C 1
ATOM 8580 O O . LEU D 1 219 ? 50.940 154.327 59.188 1.00 46.54 216 LEU D O 1
ATOM 8585 N N . PRO D 1 220 ? 50.234 156.401 59.629 1.00 47.91 217 PRO D N 1
ATOM 8586 C CA . PRO D 1 220 ? 49.193 156.347 58.598 1.00 49.23 217 PRO D CA 1
ATOM 8587 C C . PRO D 1 220 ? 49.770 156.022 57.204 1.00 47.90 217 PRO D C 1
ATOM 8588 O O . PRO D 1 220 ? 50.825 156.541 56.834 1.00 47.11 217 PRO D O 1
ATOM 8592 N N . ARG D 1 221 ? 49.101 155.133 56.484 1.00 49.30 218 ARG D N 1
ATOM 8593 C CA . ARG D 1 221 ? 49.539 154.633 55.166 1.00 49.59 218 ARG D CA 1
ATOM 8594 C C . ARG D 1 221 ? 49.853 155.738 54.139 1.00 49.39 218 ARG D C 1
ATOM 8595 O O . ARG D 1 221 ? 50.727 155.548 53.282 1.00 49.47 218 ARG D O 1
ATOM 8603 N N . GLU D 1 222 ? 49.192 156.893 54.249 1.00 49.61 219 GLU D N 1
ATOM 8604 C CA . GLU D 1 222 ? 49.425 157.999 53.331 1.00 50.16 219 GLU D CA 1
ATOM 8605 C C . GLU D 1 222 ? 50.575 158.942 53.717 1.00 47.76 219 GLU D C 1
ATOM 8606 O O . GLU D 1 222 ? 50.889 159.863 52.964 1.00 47.82 219 GLU D O 1
ATOM 8612 N N . GLN D 1 223 ? 51.201 158.718 54.866 1.00 45.30 220 GLN D N 1
ATOM 8613 C CA . GLN D 1 223 ? 52.259 159.590 55.362 1.00 44.25 220 GLN D CA 1
ATOM 8614 C C . GLN D 1 223 ? 53.623 158.870 55.360 1.00 41.82 220 GLN D C 1
ATOM 8615 O O . GLN D 1 223 ? 54.570 159.336 55.966 1.00 41.02 220 GLN D O 1
ATOM 8621 N N . VAL D 1 224 ? 53.715 157.738 54.677 1.00 41.25 221 VAL D N 1
ATOM 8622 C CA . VAL D 1 224 ? 54.966 156.981 54.570 1.00 40.20 221 VAL D CA 1
ATOM 8623 C C . VAL D 1 224 ? 56.063 157.758 53.806 1.00 39.82 221 VAL D C 1
ATOM 8624 O O . VAL D 1 224 ? 57.177 157.820 54.247 1.00 38.30 221 VAL D O 1
ATOM 8628 N N . SER D 1 225 ? 55.734 158.405 52.700 1.00 41.63 222 SER D N 1
ATOM 8629 C CA . SER D 1 225 ? 56.728 159.173 51.997 1.00 41.75 222 SER D CA 1
ATOM 8630 C C . SER D 1 225 ? 57.357 160.266 52.908 1.00 41.51 222 SER D C 1
ATOM 8631 O O . SER D 1 225 ? 58.582 160.394 52.978 1.00 40.24 222 SER D O 1
ATOM 8634 N N . GLU D 1 226 ? 56.536 161.032 53.612 1.00 42.66 223 GLU D N 1
ATOM 8635 C CA . GLU D 1 226 ? 57.051 162.072 54.519 1.00 43.38 223 GLU D CA 1
ATOM 8636 C C . GLU D 1 226 ? 57.938 161.541 55.680 1.00 42.17 223 GLU D C 1
ATOM 8637 O O . GLU D 1 226 ? 58.975 162.120 55.966 1.00 41.37 223 GLU D O 1
ATOM 8643 N N . PHE D 1 227 ? 57.506 160.483 56.378 1.00 42.31 224 PHE D N 1
ATOM 8644 C CA . PHE D 1 227 ? 58.324 159.880 57.420 1.00 41.09 224 PHE D CA 1
ATOM 8645 C C . PHE D 1 227 ? 59.660 159.429 56.824 1.00 40.54 224 PHE D C 1
ATOM 8646 O O . PHE D 1 227 ? 60.709 159.702 57.397 1.00 40.38 224 PHE D O 1
ATOM 8654 N N . LEU D 1 228 ? 59.613 158.766 55.671 1.00 40.42 225 LEU D N 1
ATOM 8655 C CA . LEU D 1 228 ? 60.823 158.198 55.069 1.00 40.07 225 LEU D CA 1
ATOM 8656 C C . LEU D 1 228 ? 61.825 159.299 54.635 1.00 39.72 225 LEU D C 1
ATOM 8657 O O . LEU D 1 228 ? 63.022 159.098 54.701 1.00 37.67 225 LEU D O 1
ATOM 8662 N N . SER D 1 229 ? 61.306 160.403 54.109 1.00 40.46 226 SER D N 1
ATOM 8663 C CA . SER D 1 229 ? 62.108 161.574 53.743 1.00 40.78 226 SER D CA 1
ATOM 8664 C C . SER D 1 229 ? 62.843 162.111 54.987 1.00 40.52 226 SER D C 1
ATOM 8665 O O . SER D 1 229 ? 64.046 162.368 54.933 1.00 40.22 226 SER D O 1
ATOM 8668 N N . GLY D 1 230 ? 62.115 162.265 56.091 1.00 39.91 227 GLY D N 1
ATOM 8669 C CA . GLY D 1 230 ? 62.706 162.691 57.357 1.00 40.28 227 GLY D CA 1
ATOM 8670 C C . GLY D 1 230 ? 63.778 161.717 57.844 1.00 39.45 227 GLY D C 1
ATOM 8671 O O . GLY D 1 230 ? 64.877 162.119 58.226 1.00 39.65 227 GLY D O 1
ATOM 8672 N N . LEU D 1 231 ? 63.478 160.433 57.784 1.00 38.47 228 LEU D N 1
ATOM 8673 C CA . LEU D 1 231 ? 64.411 159.422 58.231 1.00 38.09 228 LEU D CA 1
ATOM 8674 C C . LEU D 1 231 ? 65.736 159.543 57.456 1.00 37.66 228 LEU D C 1
ATOM 8675 O O . LEU D 1 231 ? 66.787 159.527 58.048 1.00 36.69 228 LEU D O 1
ATOM 8680 N N . LEU D 1 232 ? 65.660 159.639 56.131 1.00 37.29 229 LEU D N 1
ATOM 8681 C CA . LEU D 1 232 ? 66.853 159.592 55.286 1.00 36.42 229 LEU D CA 1
ATOM 8682 C C . LEU D 1 232 ? 67.686 160.880 55.378 1.00 36.63 229 LEU D C 1
ATOM 8683 O O . LEU D 1 232 ? 68.921 160.820 55.429 1.00 37.20 229 LEU D O 1
ATOM 8688 N N . ILE D 1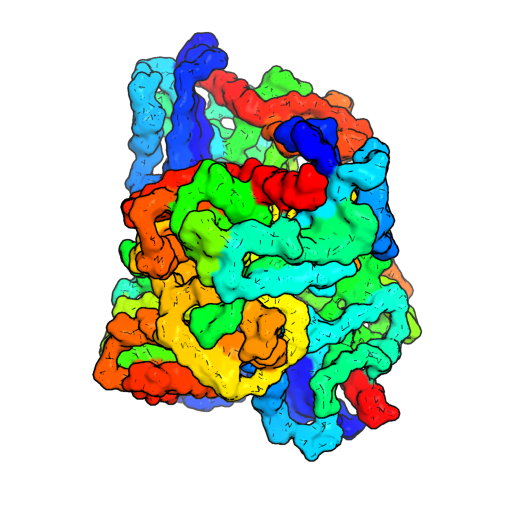 233 ? 67.006 162.022 55.413 1.00 36.47 230 ILE D N 1
ATOM 8689 C CA . ILE D 1 233 ? 67.653 163.309 55.536 1.00 37.43 230 ILE D CA 1
ATOM 8690 C C . ILE D 1 233 ? 68.293 163.416 56.938 1.00 38.83 230 ILE D C 1
ATOM 8691 O O . ILE D 1 233 ? 69.442 163.819 57.068 1.00 40.27 230 ILE D O 1
ATOM 8696 N N . GLY D 1 234 ? 67.558 163.014 57.968 1.00 39.07 231 GLY D N 1
ATOM 8697 C CA . GLY D 1 234 ? 68.078 163.007 59.351 1.00 40.07 231 GLY D CA 1
ATOM 8698 C C . GLY D 1 234 ? 69.311 162.129 59.483 1.00 39.61 231 GLY D C 1
ATOM 8699 O O . GLY D 1 234 ? 70.337 162.569 60.027 1.00 40.99 231 GLY D O 1
ATOM 8700 N N . ALA D 1 235 ? 69.228 160.906 58.975 1.00 37.81 232 ALA D N 1
ATOM 8701 C CA . ALA D 1 235 ? 70.355 159.986 58.997 1.00 38.53 232 ALA D CA 1
ATOM 8702 C C . ALA D 1 235 ? 71.560 160.573 58.191 1.00 38.78 232 ALA D C 1
ATOM 8703 O O . ALA D 1 235 ? 72.682 160.490 58.629 1.00 39.85 232 ALA D O 1
ATOM 8705 N N . GLU D 1 236 ? 71.311 161.150 57.022 1.00 38.70 233 GLU D N 1
ATOM 8706 C CA . GLU D 1 236 ? 72.388 161.771 56.232 1.00 39.45 233 GLU D CA 1
ATOM 8707 C C . GLU D 1 236 ? 73.130 162.868 57.039 1.00 40.03 233 GLU D C 1
ATOM 8708 O O . GLU D 1 236 ? 74.352 162.886 57.130 1.00 39.74 233 GLU D O 1
ATOM 8714 N N . VAL D 1 237 ? 72.351 163.801 57.561 1.00 40.40 234 VAL D N 1
ATOM 8715 C CA . VAL D 1 237 ? 72.859 164.946 58.291 1.00 41.76 234 VAL D CA 1
ATOM 8716 C C . VAL D 1 237 ? 73.608 164.513 59.555 1.00 42.52 234 VAL D C 1
ATOM 8717 O O . VAL D 1 237 ? 74.692 165.016 59.836 1.00 42.37 234 VAL D O 1
ATOM 8721 N N . ALA D 1 238 ? 73.063 163.551 60.292 1.00 41.89 235 ALA D N 1
ATOM 8722 C CA . ALA D 1 238 ? 73.739 163.049 61.481 1.00 43.55 235 ALA D CA 1
ATOM 8723 C C . ALA D 1 238 ? 75.012 162.296 61.091 1.00 43.36 235 ALA D C 1
ATOM 8724 O O . ALA D 1 238 ? 75.951 162.275 61.858 1.00 44.82 235 ALA D O 1
ATOM 8726 N N . THR D 1 239 ? 75.057 161.692 59.913 1.00 41.50 236 THR D N 1
ATOM 8727 C CA . THR D 1 239 ? 76.257 160.962 59.514 1.00 41.63 236 THR D CA 1
ATOM 8728 C C . THR D 1 239 ? 77.413 161.922 59.183 1.00 43.31 236 THR D C 1
ATOM 8729 O O . THR D 1 239 ? 78.547 161.710 59.632 1.00 43.26 236 THR D O 1
ATOM 8733 N N . LEU D 1 240 ? 77.125 162.958 58.386 1.00 42.04 237 LEU D N 1
ATOM 8734 C CA . LEU D 1 240 ? 78.186 163.787 57.807 1.00 43.30 237 LEU D CA 1
ATOM 8735 C C . LEU D 1 240 ? 78.521 165.087 58.559 1.00 45.21 237 LEU D C 1
ATOM 8736 O O . LEU D 1 240 ? 79.589 165.677 58.349 1.00 43.79 237 LEU D O 1
ATOM 8741 N N . SER D 1 241 ? 77.620 165.550 59.405 1.00 46.13 238 SER D N 1
ATOM 8742 C CA . SER D 1 241 ? 77.740 166.900 59.944 1.00 49.84 238 SER D CA 1
ATOM 8743 C C . SER D 1 241 ? 78.994 167.142 60.791 1.00 54.04 238 SER D C 1
ATOM 8744 O O . SER D 1 241 ? 79.580 168.223 60.730 1.00 55.89 238 SER D O 1
ATOM 8747 N N . ASP D 1 242 ? 79.392 166.159 61.586 1.00 56.70 239 ASP D N 1
ATOM 8748 C CA . ASP D 1 242 ? 80.575 166.330 62.429 1.00 62.34 239 ASP D CA 1
ATOM 8749 C C . ASP D 1 242 ? 81.860 166.140 61.603 1.00 63.03 239 ASP D C 1
ATOM 8750 O O . ASP D 1 242 ? 82.854 166.836 61.851 1.00 65.83 239 ASP D O 1
ATOM 8755 N N . THR D 1 243 ? 81.821 165.251 60.607 1.00 70.75 240 THR D N 1
ATOM 8756 C CA . THR D 1 243 ? 82.906 165.134 59.611 1.00 73.14 240 THR D CA 1
ATOM 8757 C C . THR D 1 243 ? 83.060 166.355 58.681 1.00 72.59 240 THR D C 1
ATOM 8758 O O . THR D 1 243 ? 84.122 166.575 58.153 1.00 75.66 240 THR D O 1
ATOM 8762 N N . PHE D 1 244 ? 82.017 167.140 58.476 1.00 70.15 241 PHE D N 1
ATOM 8763 C CA . PHE D 1 244 ? 82.129 168.398 57.726 1.00 70.07 241 PHE D CA 1
ATOM 8764 C C . PHE D 1 244 ? 81.926 169.606 58.676 1.00 71.48 241 PHE D C 1
ATOM 8765 O O . PHE D 1 244 ? 81.092 170.468 58.429 1.00 69.57 241 PHE D O 1
ATOM 8773 N N . ALA D 1 245 ? 82.685 169.645 59.769 1.00 75.61 242 ALA D N 1
ATOM 8774 C CA . ALA D 1 245 ? 82.564 170.720 60.755 1.00 78.01 242 ALA D CA 1
ATOM 8775 C C . ALA D 1 245 ? 83.186 172.018 60.210 1.00 80.79 242 ALA D C 1
ATOM 8776 O O . ALA D 1 245 ? 84.229 172.010 59.539 1.00 82.50 242 ALA D O 1
ATOM 8778 N N . GLY D 1 246 ? 82.503 173.123 60.491 1.00 81.43 243 GLY D N 1
ATOM 8779 C CA . GLY D 1 246 ? 82.947 174.448 60.114 1.00 83.44 243 GLY D CA 1
ATOM 8780 C C . GLY D 1 246 ? 82.445 175.366 61.201 1.00 85.25 243 GLY D C 1
ATOM 8781 O O . GLY D 1 246 ? 81.465 175.056 61.889 1.00 83.46 243 GLY D O 1
ATOM 8782 N N . GLN D 1 247 ? 83.156 176.473 61.390 1.00 89.18 244 GLN D N 1
ATOM 8783 C CA . GLN D 1 247 ? 82.679 177.588 62.226 1.00 91.12 244 GLN D CA 1
ATOM 8784 C C . GLN D 1 247 ? 81.562 178.299 61.450 1.00 88.36 244 GLN D C 1
ATOM 8785 O O . GLN D 1 247 ? 80.415 178.400 61.932 1.00 86.79 244 GLN D O 1
ATOM 8791 N N . GLN D 1 248 ? 81.932 178.765 60.247 1.00 87.49 245 GLN D N 1
ATOM 8792 C CA . GLN D 1 248 ? 81.009 179.300 59.239 1.00 84.49 245 GLN D CA 1
ATOM 8793 C C . GLN D 1 248 ? 79.818 178.377 59.012 1.00 79.18 245 GLN D C 1
ATOM 8794 O O . GLN D 1 248 ? 79.967 177.154 58.949 1.00 76.99 245 GLN D O 1
ATOM 8800 N N . ALA D 1 249 ? 78.647 179.004 58.928 1.00 76.70 246 ALA D N 1
ATOM 8801 C CA . ALA D 1 249 ? 77.394 178.332 58.641 1.00 72.73 246 ALA D CA 1
ATOM 8802 C C . ALA D 1 249 ? 77.503 177.682 57.254 1.00 69.56 246 ALA D C 1
ATOM 8803 O O . ALA D 1 249 ? 77.798 178.354 56.253 1.00 70.52 246 ALA D O 1
ATOM 8805 N N . ILE D 1 250 ? 77.310 176.373 57.217 1.00 65.73 247 ILE D N 1
ATOM 8806 C CA . ILE D 1 250 ? 77.073 175.643 55.978 1.00 61.68 247 ILE D CA 1
ATOM 8807 C C . ILE D 1 250 ? 76.275 176.476 54.973 1.00 59.24 247 ILE D C 1
ATOM 8808 O O . ILE D 1 250 ? 75.324 177.157 55.356 1.00 59.74 247 ILE D O 1
ATOM 8813 N N . SER D 1 251 ? 76.659 176.445 53.700 1.00 56.06 248 SER D N 1
ATOM 8814 C CA . SER D 1 251 ? 75.822 177.051 52.675 1.00 54.16 248 SER D CA 1
ATOM 8815 C C . SER D 1 251 ? 75.010 175.929 52.061 1.00 51.08 248 SER D C 1
ATOM 8816 O O . SER D 1 251 ? 75.568 174.963 51.526 1.00 50.07 248 SER D O 1
ATOM 8819 N N . LEU D 1 252 ? 73.702 176.046 52.179 1.00 48.83 249 LEU D N 1
ATOM 8820 C CA . LEU D 1 252 ? 72.778 175.025 51.710 1.00 46.77 249 LEU D CA 1
ATOM 8821 C C . LEU D 1 252 ? 72.205 175.485 50.369 1.00 46.37 249 LEU D C 1
ATOM 8822 O O . LEU D 1 252 ? 71.556 176.527 50.303 1.00 47.09 249 LEU D O 1
ATOM 8827 N N . VAL D 1 253 ? 72.456 174.723 49.317 1.00 46.00 250 VAL D N 1
ATOM 8828 C CA . VAL D 1 253 ? 72.144 175.113 47.912 1.00 46.24 250 VAL D CA 1
ATOM 8829 C C . VAL D 1 253 ? 71.087 174.185 47.311 1.00 46.28 250 VAL D C 1
ATOM 8830 O O . VAL D 1 253 ? 71.343 173.003 47.051 1.00 47.02 250 VAL D O 1
ATOM 8834 N N . ALA D 1 254 ? 69.882 174.703 47.090 1.00 47.57 251 ALA D N 1
ATOM 8835 C CA . ALA D 1 254 ? 68.756 173.843 46.751 1.00 47.70 251 ALA D CA 1
ATOM 8836 C C . ALA D 1 254 ? 67.505 174.653 46.410 1.00 49.58 251 ALA D C 1
ATOM 8837 O O . ALA D 1 254 ? 67.472 175.878 46.599 1.00 50.57 251 ALA D O 1
ATOM 8839 N N . GLY D 1 255 ? 66.473 173.959 45.913 1.00 50.38 252 GLY D N 1
ATOM 8840 C CA . GLY D 1 255 ? 65.163 174.556 45.687 1.00 52.05 252 GLY D CA 1
ATOM 8841 C C . GLY D 1 255 ? 64.456 174.720 47.022 1.00 53.67 252 GLY D C 1
ATOM 8842 O O . GLY D 1 255 ? 64.960 174.244 48.068 1.00 50.96 252 GLY D O 1
ATOM 8843 N N . SER D 1 256 ? 63.282 175.361 46.999 1.00 56.18 253 SER D N 1
ATOM 8844 C CA . SER D 1 256 ? 62.651 175.835 48.247 1.00 58.03 253 SER D CA 1
ATOM 8845 C C . SER D 1 256 ? 62.169 174.696 49.158 1.00 57.20 253 SER D C 1
ATOM 8846 O O . SER D 1 256 ? 62.278 174.782 50.402 1.00 57.03 253 SER D O 1
ATOM 8849 N N . SER D 1 257 ? 61.704 173.605 48.547 1.00 56.78 254 SER D N 1
ATOM 8850 C CA . SER D 1 257 ? 61.244 172.470 49.315 1.00 56.29 254 SER D CA 1
ATOM 8851 C C . SER D 1 257 ? 62.353 171.736 50.079 1.00 53.11 254 SER D C 1
ATOM 8852 O O . SER D 1 257 ? 62.215 171.533 51.295 1.00 51.35 254 SER D O 1
ATOM 8855 N N . LEU D 1 258 ? 63.423 171.311 49.383 1.00 51.10 255 LEU D N 1
ATOM 8856 C CA . LEU D 1 258 ? 64.552 170.666 50.082 1.00 48.47 255 LEU D CA 1
ATOM 8857 C C . LEU D 1 258 ? 65.280 171.623 51.027 1.00 47.70 255 LEU D C 1
ATOM 8858 O O . LEU D 1 258 ? 65.763 171.178 52.059 1.00 47.11 255 LEU D O 1
ATOM 8863 N N . THR D 1 259 ? 65.333 172.917 50.715 1.00 47.76 256 THR D N 1
ATOM 8864 C CA . THR D 1 259 ? 65.978 173.900 51.601 1.00 48.65 256 THR D CA 1
ATOM 8865 C C . THR D 1 259 ? 65.327 173.855 52.983 1.00 48.74 256 THR D C 1
ATOM 8866 O O . THR D 1 259 ? 66.010 173.737 54.007 1.00 48.62 256 THR D O 1
ATOM 8870 N N . SER D 1 260 ? 64.003 173.840 52.989 1.00 49.88 257 SER D N 1
ATOM 8871 C CA . SER D 1 260 ? 63.218 173.784 54.223 1.00 51.05 257 SER D CA 1
ATOM 8872 C C . SER D 1 260 ? 63.422 172.479 55.023 1.00 49.66 257 SER D C 1
ATOM 8873 O O . SER D 1 260 ? 63.610 172.515 56.247 1.00 48.92 257 SER D O 1
ATOM 8876 N N . ARG D 1 261 ? 63.420 171.340 54.333 1.00 48.67 258 ARG D N 1
ATOM 8877 C CA . ARG D 1 261 ? 63.693 170.058 54.976 1.00 47.67 258 ARG D CA 1
ATOM 8878 C C . ARG D 1 261 ? 65.103 169.992 55.596 1.00 46.83 258 ARG D C 1
ATOM 8879 O O . ARG D 1 261 ? 65.256 169.552 56.742 1.00 46.33 258 ARG D O 1
ATOM 8887 N N . TYR D 1 262 ? 66.124 170.415 54.849 1.00 45.67 259 TYR D N 1
ATOM 8888 C CA . TYR D 1 262 ? 67.475 170.403 55.363 1.00 44.89 259 TYR D CA 1
ATOM 8889 C C . TYR D 1 262 ? 67.704 171.473 56.445 1.00 45.88 259 TYR D C 1
ATOM 8890 O O . TYR D 1 262 ? 68.421 171.212 57.386 1.00 45.32 259 TYR D O 1
ATOM 8899 N N . GLN D 1 263 ? 67.077 172.642 56.340 1.00 47.98 260 GLN D N 1
ATOM 8900 C CA . GLN D 1 263 ? 67.106 173.604 57.444 1.00 50.06 260 GLN D CA 1
ATOM 8901 C C . GLN D 1 263 ? 66.562 173.006 58.766 1.00 50.39 260 GLN D C 1
ATOM 8902 O O . GLN D 1 263 ? 67.108 173.267 59.837 1.00 50.17 260 GLN D O 1
ATOM 8908 N N . GLN D 1 264 ? 65.506 172.193 58.684 1.00 49.83 261 GLN D N 1
ATOM 8909 C CA . GLN D 1 264 ? 64.970 171.517 59.868 1.00 50.02 261 GLN D CA 1
ATOM 8910 C C . GLN D 1 264 ? 65.971 170.495 60.389 1.00 47.88 261 GLN D C 1
ATOM 8911 O O . GLN D 1 264 ? 66.116 170.363 61.582 1.00 47.62 261 GLN D O 1
ATOM 8917 N N . ALA D 1 265 ? 66.608 169.742 59.492 1.00 46.12 262 ALA D N 1
ATOM 8918 C CA . ALA D 1 265 ? 67.608 168.730 59.887 1.00 45.71 262 ALA D CA 1
ATOM 8919 C C . ALA D 1 265 ? 68.770 169.378 60.619 1.00 45.96 262 ALA D C 1
ATOM 8920 O O . ALA D 1 265 ? 69.144 168.931 61.723 1.00 47.08 262 ALA D O 1
ATOM 8922 N N . PHE D 1 266 ? 69.332 170.426 60.033 1.00 45.48 263 PHE D N 1
ATOM 8923 C CA . PHE D 1 266 ? 70.460 171.125 60.679 1.00 46.62 263 PHE D CA 1
ATOM 8924 C C . PHE D 1 266 ? 70.045 171.805 62.012 1.00 47.66 263 PHE D C 1
ATOM 8925 O O . PHE D 1 266 ? 70.792 171.754 62.988 1.00 47.80 263 PHE D O 1
ATOM 8933 N N . ALA D 1 267 ? 68.864 172.417 62.059 1.00 47.77 264 ALA D N 1
ATOM 8934 C CA . ALA D 1 267 ? 68.375 173.007 63.317 1.00 49.93 264 ALA D CA 1
ATOM 8935 C C . ALA D 1 267 ? 68.279 171.959 64.419 1.00 50.09 264 ALA D C 1
ATOM 8936 O O . ALA D 1 267 ? 68.548 172.266 65.571 1.00 51.13 264 ALA D O 1
ATOM 8938 N N . ALA D 1 268 ? 67.923 170.725 64.063 1.00 49.28 265 ALA D N 1
ATOM 8939 C CA . ALA D 1 268 ? 67.762 169.635 65.041 1.00 49.72 265 ALA D CA 1
ATOM 8940 C C . ALA D 1 268 ? 69.075 169.227 65.734 1.00 50.49 265 ALA D C 1
ATOM 8941 O O . ALA D 1 268 ? 69.056 168.756 66.873 1.00 51.56 265 ALA D O 1
ATOM 8943 N N . ILE D 1 269 ? 70.214 169.439 65.074 1.00 49.92 266 ILE D N 1
ATOM 8944 C CA . ILE D 1 269 ? 71.519 169.255 65.733 1.00 50.20 266 ILE D CA 1
ATOM 8945 C C . ILE D 1 269 ? 72.227 170.579 66.084 1.00 51.88 266 ILE D C 1
ATOM 8946 O O . ILE D 1 269 ? 73.437 170.594 66.313 1.00 51.77 266 ILE D O 1
ATOM 8951 N N . GLY D 1 270 ? 71.460 171.676 66.149 1.00 52.52 267 GLY D N 1
ATOM 8952 C CA . GLY D 1 270 ? 71.981 172.983 66.603 1.00 55.65 267 GLY D CA 1
ATOM 8953 C C . GLY D 1 270 ? 72.986 173.647 65.673 1.00 56.99 267 GLY D C 1
ATOM 8954 O O . GLY D 1 270 ? 73.881 174.373 66.116 1.00 58.41 267 GLY D O 1
ATOM 8955 N N . ARG D 1 271 ? 72.824 173.378 64.383 1.00 56.26 268 ARG D N 1
ATOM 8956 C CA . ARG D 1 271 ? 73.712 173.876 63.345 1.00 58.51 268 ARG D CA 1
ATOM 8957 C C . ARG D 1 271 ? 72.932 174.853 62.431 1.00 58.45 268 ARG D C 1
ATOM 8958 O O . ARG D 1 271 ? 71.820 174.569 62.004 1.00 56.50 268 ARG D O 1
ATOM 8966 N N . GLU D 1 272 ? 73.506 176.021 62.168 1.00 60.85 269 GLU D N 1
ATOM 8967 C CA . GLU D 1 272 ? 72.870 176.993 61.281 1.00 61.73 269 GLU D CA 1
ATOM 8968 C C . GLU D 1 272 ? 73.424 176.950 59.859 1.00 59.70 269 GLU D C 1
ATOM 8969 O O . GLU D 1 272 ? 74.560 176.521 59.623 1.00 59.21 269 GLU D O 1
ATOM 8975 N N . VAL D 1 273 ? 72.586 177.382 58.925 1.00 58.33 270 VAL D N 1
ATOM 8976 C CA . VAL D 1 273 ? 72.906 177.349 57.509 1.00 56.98 270 VAL D CA 1
ATOM 8977 C C . VAL D 1 273 ? 72.495 178.653 56.818 1.00 57.40 270 VAL D C 1
ATOM 8978 O O . VAL D 1 273 ? 71.479 179.234 57.168 1.00 57.11 270 VAL D O 1
ATOM 8982 N N . SER D 1 274 ? 73.298 179.105 55.851 1.00 57.24 271 SER D N 1
ATOM 8983 C CA . SER D 1 274 ? 72.867 180.132 54.902 1.00 58.20 271 SER D CA 1
ATOM 8984 C C . SER D 1 274 ? 72.199 179.436 53.715 1.00 56.13 271 SER D C 1
ATOM 8985 O O . SER D 1 274 ? 72.808 178.577 53.085 1.00 54.47 271 SER D O 1
ATOM 8988 N N . ALA D 1 275 ? 70.953 179.795 53.424 1.00 56.37 272 ALA D N 1
ATOM 8989 C CA . ALA D 1 275 ? 70.224 179.272 52.271 1.00 55.60 272 ALA D CA 1
ATOM 8990 C C . ALA D 1 275 ? 70.602 180.026 50.981 1.00 56.52 272 ALA D C 1
ATOM 8991 O O . ALA D 1 275 ? 70.565 181.232 50.930 1.00 59.07 272 ALA D O 1
ATOM 8993 N N . VAL D 1 276 ? 70.943 179.288 49.936 1.00 55.45 273 VAL D N 1
ATOM 8994 C CA . VAL D 1 276 ? 71.221 179.841 48.613 1.00 56.09 273 VAL D CA 1
ATOM 8995 C C . VAL D 1 276 ? 70.322 179.112 47.606 1.00 54.84 273 VAL D C 1
ATOM 8996 O O . VAL D 1 276 ? 70.343 177.872 47.555 1.00 53.29 273 VAL D O 1
ATOM 9000 N N . ALA D 1 277 ? 69.534 179.852 46.822 1.00 55.42 274 ALA D N 1
ATOM 9001 C CA . ALA D 1 277 ? 68.652 179.230 45.821 1.00 55.42 274 ALA D CA 1
ATOM 9002 C C . ALA D 1 277 ? 69.478 178.466 44.779 1.00 54.37 274 ALA D C 1
ATOM 9003 O O . ALA D 1 277 ? 70.451 178.990 44.242 1.00 54.87 274 ALA D O 1
ATOM 9005 N N . GLY D 1 278 ? 69.094 177.230 44.498 1.00 53.14 275 GLY D N 1
ATOM 9006 C CA . GLY D 1 278 ? 69.782 176.435 43.482 1.00 52.46 275 GLY D CA 1
ATOM 9007 C C . GLY D 1 278 ? 69.824 177.042 42.083 1.00 53.33 275 GLY D C 1
ATOM 9008 O O . GLY D 1 278 ? 70.832 176.909 41.382 1.00 52.19 275 GLY D O 1
ATOM 9009 N N . ASP D 1 279 ? 68.737 177.680 41.653 1.00 54.89 276 ASP D N 1
ATOM 9010 C CA . ASP D 1 279 ? 68.681 178.259 40.287 1.00 56.61 276 ASP D CA 1
ATOM 9011 C C . ASP D 1 279 ? 69.558 179.491 40.171 1.00 56.31 276 ASP D C 1
ATOM 9012 O O . ASP D 1 279 ? 70.182 179.716 39.139 1.00 57.47 276 ASP D O 1
ATOM 9017 N N . THR D 1 280 ? 69.588 180.295 41.227 1.00 56.43 277 THR D N 1
ATOM 9018 C CA . THR D 1 280 ? 70.478 181.454 41.317 1.00 56.22 277 THR D CA 1
ATOM 9019 C C . THR D 1 280 ? 71.935 181.015 41.348 1.00 55.04 277 THR D C 1
ATOM 9020 O O . THR D 1 280 ? 72.747 181.520 40.569 1.00 55.60 277 THR D O 1
ATOM 9024 N N . ALA D 1 281 ? 72.266 180.078 42.231 1.00 53.28 278 ALA D N 1
ATOM 9025 C CA . ALA D 1 281 ? 73.598 179.464 42.269 1.00 52.55 278 ALA D CA 1
ATOM 9026 C C . ALA D 1 281 ? 74.047 178.981 40.882 1.00 52.55 278 ALA D C 1
ATOM 9027 O O . ALA D 1 281 ? 75.165 179.270 40.462 1.00 52.52 278 ALA D O 1
ATOM 9029 N N . PHE D 1 282 ? 73.187 178.242 40.175 1.00 51.55 279 PHE D N 1
ATOM 9030 C CA . PHE D 1 282 ? 73.533 177.782 38.829 1.00 51.66 279 PHE D CA 1
ATOM 9031 C C . PHE D 1 282 ? 73.887 178.956 37.876 1.00 52.46 279 PHE D C 1
ATOM 9032 O O . PHE D 1 282 ? 74.893 178.906 37.178 1.00 52.26 279 PHE D O 1
ATOM 9040 N N . GLN D 1 283 ? 73.042 179.985 37.831 1.00 54.05 280 GLN D N 1
ATOM 9041 C CA . GLN D 1 283 ? 73.196 181.059 36.828 1.00 55.29 280 GLN D CA 1
ATOM 9042 C C . GLN D 1 283 ? 74.401 181.898 37.195 1.00 55.85 280 GLN D C 1
ATOM 9043 O O . GLN D 1 283 ? 75.126 182.346 36.308 1.00 57.21 280 GLN D O 1
ATOM 9049 N N . THR D 1 284 ? 74.642 182.088 38.493 1.00 56.12 281 THR D N 1
ATOM 9050 C CA . THR D 1 284 ? 75.825 182.815 38.937 1.00 57.15 281 THR D CA 1
ATOM 9051 C C . THR D 1 284 ? 77.098 182.046 38.560 1.00 56.85 281 THR D C 1
ATOM 9052 O O . THR D 1 284 ? 78.084 182.650 38.180 1.00 57.41 281 THR D O 1
ATOM 9056 N N . GLY D 1 285 ? 77.073 180.723 38.664 1.00 55.80 282 GLY D N 1
ATOM 9057 C CA . GLY D 1 285 ? 78.234 179.896 38.279 1.00 56.46 282 GLY D CA 1
ATOM 9058 C C . GLY D 1 285 ? 78.537 179.909 36.773 1.00 57.26 282 GLY D C 1
ATOM 9059 O O . GLY D 1 285 ? 79.683 180.072 36.355 1.00 58.41 282 GLY D O 1
ATOM 9060 N N . ILE D 1 286 ? 77.507 179.738 35.958 1.00 57.38 283 ILE D N 1
ATOM 9061 C CA . ILE D 1 286 ? 77.661 179.766 34.508 1.00 58.52 283 ILE D CA 1
ATOM 9062 C C . ILE D 1 286 ? 78.201 181.122 34.091 1.00 60.12 283 ILE D C 1
ATOM 9063 O O . ILE D 1 286 ? 79.154 181.198 33.322 1.00 61.01 283 ILE D O 1
ATOM 9068 N N . ARG D 1 287 ? 77.588 182.183 34.620 1.00 60.62 284 ARG D N 1
ATOM 9069 C CA . ARG D 1 287 ? 78.021 183.552 34.358 1.00 62.16 284 ARG D CA 1
ATOM 9070 C C . ARG D 1 287 ? 79.510 183.788 34.638 1.00 63.21 284 ARG D C 1
ATOM 9071 O O . ARG D 1 287 ? 80.179 184.474 33.863 1.00 64.30 284 ARG D O 1
ATOM 9079 N N . SER D 1 288 ? 80.034 183.240 35.734 1.00 62.53 285 SER D N 1
ATOM 9080 C CA . SER D 1 288 ? 81.466 183.419 36.032 1.00 63.64 285 SER D CA 1
ATOM 9081 C C . SER D 1 288 ? 82.369 182.669 35.032 1.00 63.38 285 SER D C 1
ATOM 9082 O O . SER D 1 288 ? 83.477 183.131 34.706 1.00 65.14 285 SER D O 1
ATOM 9085 N N . ILE D 1 289 ? 81.888 181.538 34.523 1.00 61.66 286 ILE D N 1
ATOM 9086 C CA . ILE D 1 289 ? 82.608 180.817 33.475 1.00 62.17 286 ILE D CA 1
ATOM 9087 C C . ILE D 1 289 ? 82.596 181.612 32.144 1.00 63.01 286 ILE D C 1
ATOM 9088 O O . ILE D 1 289 ? 83.621 181.689 31.455 1.00 64.00 286 ILE D O 1
ATOM 9093 N N . ALA D 1 290 ? 81.442 182.197 31.802 1.00 62.48 287 ALA D N 1
ATOM 9094 C CA . ALA D 1 290 ? 81.308 183.047 30.620 1.00 63.46 287 ALA D CA 1
ATOM 9095 C C . ALA D 1 290 ? 82.293 184.210 30.679 1.00 65.50 287 ALA D C 1
ATOM 9096 O O . ALA D 1 290 ? 83.016 184.451 29.715 1.00 66.60 287 ALA D O 1
ATOM 9098 N N . TYR D 1 291 ? 82.322 184.911 31.816 1.00 65.92 288 TYR D N 1
ATOM 9099 C CA . TYR D 1 291 ? 83.257 186.019 32.040 1.00 68.15 288 TYR D CA 1
ATOM 9100 C C . TYR D 1 291 ? 84.683 185.551 31.760 1.00 68.23 288 TYR D C 1
ATOM 9101 O O . TYR D 1 291 ? 85.423 186.216 31.055 1.00 69.57 288 TYR D O 1
ATOM 9110 N N . ALA D 1 292 ? 85.035 184.375 32.262 1.00 67.02 289 ALA D N 1
ATOM 9111 C CA . ALA D 1 292 ? 86.389 183.842 32.113 1.00 68.52 289 ALA D CA 1
ATOM 9112 C C . ALA D 1 292 ? 86.732 183.562 30.652 1.00 68.83 289 ALA D C 1
ATOM 9113 O O . ALA D 1 292 ? 87.840 183.891 30.194 1.00 71.08 289 ALA D O 1
ATOM 9115 N N . VAL D 1 293 ? 85.769 182.975 29.936 1.00 66.98 290 VAL D N 1
ATOM 9116 C CA . VAL D 1 293 ? 85.882 182.707 28.489 1.00 67.65 290 VAL D CA 1
ATOM 9117 C C . VAL D 1 293 ? 86.127 183.956 27.637 1.00 68.77 290 VAL D C 1
ATOM 9118 O O . VAL D 1 293 ? 86.970 183.922 26.778 1.00 70.12 290 VAL D O 1
ATOM 9122 N N . ALA D 1 294 ? 85.371 185.031 27.879 1.00 69.16 291 ALA D N 1
ATOM 9123 C CA . ALA D 1 294 ? 85.447 186.268 27.079 1.00 71.48 291 ALA D CA 1
ATOM 9124 C C . ALA D 1 294 ? 86.637 187.162 27.464 1.00 74.30 291 ALA D C 1
ATOM 9125 O O . ALA D 1 294 ? 86.982 188.063 26.729 1.00 76.06 291 ALA D O 1
ATOM 9127 N N . ASN D 1 295 ? 87.242 186.922 28.627 1.00 75.49 292 ASN D N 1
ATOM 9128 C CA . ASN D 1 295 ? 88.356 187.744 29.116 1.00 78.84 292 ASN D CA 1
ATOM 9129 C C . ASN D 1 295 ? 89.704 187.010 29.024 1.00 80.93 292 ASN D C 1
ATOM 9130 O O . ASN D 1 295 ? 90.688 187.388 29.663 1.00 83.67 292 ASN D O 1
#

InterPro domains:
  IPR007729 2-keto-3-deoxy-galactonokinase [PF05035] (9-286)
  IPR042257 2-keto-3-deoxy-galactonokinase, C-terminal domain [G3DSA:3.30.420.310] (90-292)
  IPR042258 2-keto-3-deoxy-galactonokinase, N-terminal [G3DSA:3.30.420.300] (1-76)

Solvent-accessible surface area: 43667 Å² total

Organism: Klebsiella pneumoniae subsp. pneumoniae (strain ATCC 700721 / MGH 78578) (NCBI:txid272620)

B-factor: mean 51.76, std 14.14, range [27.73, 131.21]

Sequence (1151 aa):
SNATARRYIAIDWGSTNLRAWLYQGEECLESRQSEAGVTRRLNGRRSPAAVLAEITQHWRRDGATPVVAGVGSNVGWKIAPYLPLPAAFSDIGQQLTAVGDNIWIIPGLCVSRDDNHNVRGEETQLLGARALAPSSVYVPGTHCCKWVLADRRRRQIHDFRTVLTGELHHLLLQLSLVGAGLPPQETSAAAFAAGLQRGINNPAVLPQLFEVRRASHVLGALPREQVSEFLSGLLIGAEVATLSDTFAGQQAISLVAGSSLTSRYQQAFAAIGREVSAVAGDTAFQTGIRSIAYAVANTARRYIAIDWGSTNLRAWLYQGEECLESRQSEAGVTRLNGRRSPAAVLAEITQHWRRDDGGATPVVAGVGSNVGWKIAPYLPLPAAFSDIGQQQLTAVGDNIWIIPGLCVSRDDNHNVRGEETQLLGARALAPSSVYVPGTHHCKWVLADRRRQIHDFRTVLLTGELHHLLLLQQLLSSLLVVGGAAGGLLPPQETSAAAFAAGLQRGINNPAVLPQLFEVRRRASHVLGALPREQVSEFLSGLLIGAEVATLSDTFAGQQAISLVAGSSLTSRYQQAFAAIGREVSAVAGDTAFQTGIRSIAYAVANTARYIAIDWGSTNNLRAWLYQGEECLESRQSEAGVTRLNGRSPAAVLAEITQHWRDGATPVVAGVGSNVGWKIAPYLPLPAAFSDIGQQQLTAVGDNIWIIPGLCVSRDDDNHNVRGEETQLLGARALAPSSVYVPGTHCCKWVLADRRQIHDFRTVLTGELHHLLLQQLSLVGAGLPPQETSAAAFAAGLQRGINNPAVLPQLFEVRASHVLGALPREEQVSEFLSGLLIGAEVATLSDTFAGQQAISLVAGSSLTSSRYQQAFAAIGREVSAVAGDTAFQTGIRSIAYAVANTARYIAIDWGSTNLRAWLYQGEECLESRQSEAGVTRLNGRSPAAVLAEITQHWRDGATPVVAGVGSNVGWKIAPYLPLPAAFSDIGQQLTAVGDNIWIIPGLCVSRDDDNHNVRGEETQLLGARALAPSSVYVPGTHCCKWVLADRRQIHDFRTVLTGELHHLLLQLSLVGAGLPPQETSAAAFAAGLQQRGINNPAVLPQLFEVRRASHVLGALPREQVSEFLSGLLIGAEVATLSDTFAGQQAISLVAGSSLTSRYQQAFAAIGREVSAVAGDTAFQTGIRSIAYAVAN

Foldseek 3Di:
DPLCAWEKEWDAAQFKIKIFIDRQVRTPDIDIDRCHLVNVVPDAPVVVVCVRCPPPDDLRYAYEWHLQPPSHRHPQEAAEPFDWLVVQLVRWDDPDSRYTYGHKHFYDDPVDTDIIGVSLLVLLCLVVPNFQWAWDDCKIKIWGADNTTTHDIDIDRLNVVLCCLQPPDPLNPPFDAADDDPVLLVQLLVQQLVPLVCVVVSNVLSVCCVVVVAPSNHSSSSSSNNSLNSVCNVCVVVSDGPDAHEYEEADVVVVSNCVSCVVVPGHHHYDYNVSSNVSSRSVSSSVSSD/DAWEKEWDAAQQKIKIFTDDQPRTPDIDIDRCHLVRVVPDQPVVVVCVRCPPPDDLQYAYEWHLQPPSHNHHQEADEPFDWLVVQLVRWDDDDRRYTYGHKHFYDDPVDTDIIGVSLLVSLCCVVPNDQWAWDDQKIKIWGADNTTTHDIDIDRLHVVLVVLVVVLCVVVVFDAADDDPVLLLQLLVQQLVPLVCVVVSVVLSVCCVVPNDPSRHSSSSSSNNSLNSVCNVCDVVSDGDDAHEYEEADPVVVSNCSSCVVVPGHYDYDYNVSSNVSSRSVSSVVSSD/DDWEKEWDAAQQKIKIFIDGQPDTPDIDIDRCHLNNVVPDQVVVVVCVRCPPRCPLLYAYEWHLQPPSHNHHQEAAEPFDWLCVQLVRWDDPDSNYTYGHKHFYDDPVDTDIIGCSLLVSLCCVVPNDQWAWDDCKIKIWGDHNTTTHDIDIDRQNVVLCCLQPPDPLNPPFDAADDDPVLLVQLLVQQLVPLVCVVVSNVLNVCCVVVNDPSNHSSNSSSSNRLNSVCNVCVVVRDDPGAHEYEEAPVVVVSNCVSQVVVPGGYDYDYNVSSNVSSRSVSSVSSSD/DAWEKEWDAAQQWIKIFIDGQPRTPDIDIDRCHLVRPVPDQVVVVVCVRCPPPDDQQYAYEWHLQDPSHNHHQEAAEPFDWLVVQLVSWDDPDRNYTYGHKHFYDDDPDTDITGVSLLVSLCCVVPNFQWAWDDQKIKIWGDHNTTTHDIDIDRQNVVLCCLCPVDPLNPPADAADDDPVLLLQLQVQQLVPLVCVVVSSVLSVCCVVPNAPRRHSSNSSSNNRLNSVCNVCVVVSDGPTAHEYEEAPVVQVSNQSSCVVVPGHYHYDYNVSSNVSSRSVSSVSSSD

Nearest PDB structures (foldseek):
  3r1x-assembly1_A  TM=1.000E+00  e=8.218E-53  Klebsiella pneumoniae subsp. pneumoniae MGH 78578
  3t69-assembly1_A  TM=9.071E-01  e=1.436E-22  Sinorhizobium meliloti 1021
  3t69-assembly1_B  TM=8.750E-01  e=9.905E-22  Sinorhizobium meliloti 1021
  3mdq-assembly1_A  TM=3.260E-01  e=4.298E-04  Cytophaga hutchinsonii ATCC 33406
  2ych-assembly1_A  TM=4.294E-01  e=3.965E-02  Thermus thermophilus HB27